Protein AF-A0A2E9JVH6-F1 (afdb_monomer)

Nearest PDB structures (foldseek):
  6yra-assembly2_D  TM=9.033E-01  e=6.298E-28  Pseudomonas jessenii
  5svb-assembly1_B  TM=8.338E-01  e=8.445E-28  Xanthobacter autotrophicus Py2
  5svc-assembly1_E  TM=7.243E-01  e=5.412E-27  Xanthobacter autotrophicus Py2
  5m45-assembly2_K  TM=7.155E-01  e=2.463E-26  Xanthobacter autotrophicus Py2
  5l9w-assembly2_b  TM=8.019E-01  e=1.116E-24  Aromatoleum aromaticum EbN1

Radius of gyration: 30.29 Å; Cα contacts (8 Å, |Δi|>4): 2535; chains: 1; bounding box: 75×70×89 Å

Secondary structure (DSSP, 8-state):
-HHHHHHHHHHHHHHHHHHHHHHHHHHHHHTT---S--EEE-TTS-EEEGGG--GGGSTTHHHHHHHHHHHHHHTTTTTTEEEEEEE-SS-EEEEEEESSB-EEEEEEETTEEEEEEEE--EEES-STTEEEEEETTEEEEEEEE-TTTT-SGGGSSSPPPBHHHHHHHTTSS-GGGS-S-BTTTT-B---HHHHHHHHHHHHHHHHHHHS----HHHHHHHHHHHHHHHHHHHHHHHHHTTT--GGGSEEEEESTTGGGTHHHHHHHHT--EEEE-TTGGGHHHHHHHHPPEEEEEEEEEEEE--HHHHHHHHHHHHHHHHHHHHHHHHTTB-GGG-EEEEEEEEEETT----EEEES--HHHHHHHHHHHHHHHHS---TT---TT--EEEEEEEEEEEE-BTT-----------SS-----EEEEEEETTEEEEEEEEEGGG--TT-EEESSEEEE-SS-EEEE-TTEEEEE-TTS-EEEEE-----------SS--HHHHHHHHHHHHHHHHHHHHHHHHH--SHHHHTS--EEEEEEETTS-EEEE-SS-GGGTTTHHHHHHHHHHHTTTT--TT-EEEE--GGGT-SSTTEEEEEEEEE-TTS-SEEEEEEEEEE-S---SSSTTS--TT--BHHHH----SSEEEEETTEE-HHHHHHHHHSSSS--S-HHHHHHHHHHHHHHHHHHHHHHHHHHHHH-HHHHHHHHHHHHHHHHHHHHHHHTT---EEEEEE-TTS-EEEEEEEEETTTTEEEEE-TTPPBP-SSTTPPPHHHHHHHHHHHHHHT--S----SGGGGTTEEEE--TTBTTBPPTTB--HHIIIIIHHHHHHHHHHHHTSS--------EEEEE-SS-EEEEE--BPPPPBTTBPPPSSB--TT--PPPPPHHHHHHHSSEEEEEEEEETT-SPPSSBPPPPEEEEEEEESS-EEEEEE---SSSPPPPBTTPPPPPPPEEEEE-TTS-EEEE-SEEEEEE-TT-EEEEEPPPPPPBS-TT--

Structure (mmCIF, N/CA/C/O backbone):
data_AF-A0A2E9JVH6-F1
#
_entry.id   AF-A0A2E9JVH6-F1
#
loop_
_atom_site.group_PDB
_atom_site.id
_atom_site.type_symbol
_atom_site.label_atom_id
_atom_site.label_alt_id
_atom_site.label_comp_id
_atom_site.label_asym_id
_atom_site.label_entity_id
_atom_site.label_seq_id
_atom_site.pdbx_PDB_ins_code
_atom_site.Cartn_x
_atom_site.Cartn_y
_atom_site.Cartn_z
_atom_site.occupancy
_atom_site.B_iso_or_equiv
_atom_site.auth_seq_id
_atom_site.auth_comp_id
_atom_site.auth_asym_id
_atom_site.auth_atom_id
_atom_site.pdbx_PDB_model_num
ATOM 1 N N . MET A 1 1 ? -20.599 -3.013 2.467 1.00 53.00 1 MET A N 1
ATOM 2 C CA . MET A 1 1 ? -20.303 -4.468 2.626 1.00 53.00 1 MET A CA 1
ATOM 3 C C . MET A 1 1 ? -19.897 -4.914 4.042 1.00 53.00 1 MET A C 1
ATOM 5 O O . MET A 1 1 ? -20.278 -6.010 4.441 1.00 53.00 1 MET A O 1
ATOM 9 N N . GLY A 1 2 ? -19.164 -4.118 4.837 1.00 68.06 2 GLY A N 1
ATOM 10 C CA . GLY A 1 2 ? -18.593 -4.578 6.122 1.00 68.06 2 GLY A CA 1
ATOM 11 C C . GLY A 1 2 ? -19.595 -5.064 7.186 1.00 68.06 2 GLY A C 1
ATOM 12 O O . GLY A 1 2 ? -19.268 -5.937 7.987 1.00 68.06 2 GLY A O 1
ATOM 13 N N . ARG A 1 3 ? -20.847 -4.577 7.183 1.00 75.56 3 ARG A N 1
ATOM 14 C CA . ARG A 1 3 ? -21.898 -5.080 8.097 1.00 75.56 3 ARG A CA 1
ATOM 15 C C . ARG A 1 3 ? -22.272 -6.543 7.829 1.00 75.56 3 ARG A C 1
ATOM 17 O O . ARG A 1 3 ? -22.522 -7.282 8.782 1.00 75.56 3 ARG A O 1
ATOM 24 N N . GLY A 1 4 ? -22.308 -6.948 6.557 1.00 79.56 4 GLY A N 1
ATOM 25 C CA . GLY A 1 4 ? -22.584 -8.328 6.150 1.00 79.56 4 GLY A CA 1
ATOM 26 C C . GLY A 1 4 ? -21.491 -9.271 6.644 1.00 79.56 4 GLY A C 1
ATOM 27 O O . GLY A 1 4 ? -21.789 -10.199 7.393 1.00 79.56 4 GLY A O 1
ATOM 28 N N . ASP A 1 5 ? -20.233 -8.951 6.327 1.00 84.81 5 ASP A N 1
ATOM 29 C CA . ASP A 1 5 ? -19.047 -9.703 6.763 1.00 84.81 5 ASP A CA 1
ATOM 30 C C . ASP A 1 5 ? -19.016 -9.853 8.296 1.00 84.81 5 ASP A C 1
ATOM 32 O O . ASP A 1 5 ? -18.867 -10.958 8.815 1.00 84.81 5 ASP A O 1
ATOM 36 N N . THR A 1 6 ? -19.277 -8.767 9.033 1.00 87.88 6 THR A N 1
ATOM 37 C CA . THR A 1 6 ? -19.339 -8.782 10.508 1.00 87.88 6 THR A CA 1
ATOM 38 C C . THR A 1 6 ? -20.441 -9.687 11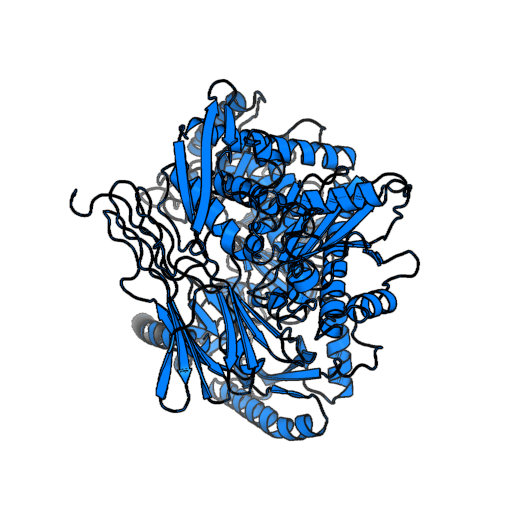.043 1.00 87.88 6 THR A C 1
ATOM 40 O O . THR A 1 6 ? -20.223 -10.414 12.008 1.00 87.88 6 THR A O 1
ATOM 43 N N . THR A 1 7 ? -21.627 -9.656 10.429 1.00 87.62 7 THR A N 1
ATOM 44 C CA . THR A 1 7 ? -22.761 -10.493 10.851 1.00 87.62 7 THR A CA 1
ATOM 45 C C . THR A 1 7 ? -22.446 -11.972 10.641 1.00 87.62 7 THR A C 1
ATOM 47 O O . THR A 1 7 ? -22.715 -12.789 11.520 1.00 87.62 7 THR A O 1
ATOM 50 N N . VAL A 1 8 ? -21.832 -12.314 9.504 1.00 89.31 8 VAL A N 1
ATOM 51 C CA . VAL A 1 8 ? -21.403 -13.685 9.199 1.00 89.31 8 VAL A CA 1
ATOM 52 C C . VAL A 1 8 ? -20.308 -14.140 10.165 1.00 89.31 8 VAL A C 1
ATOM 54 O O . VAL A 1 8 ? -20.417 -15.224 10.737 1.00 89.31 8 VAL A O 1
ATOM 57 N N . ALA A 1 9 ? -19.289 -13.308 10.396 1.00 90.88 9 ALA A N 1
ATOM 58 C CA . ALA A 1 9 ? -18.205 -13.612 11.325 1.00 90.88 9 ALA A CA 1
ATOM 59 C C . ALA A 1 9 ? -18.719 -13.822 12.756 1.00 90.88 9 ALA A C 1
ATOM 61 O O . ALA A 1 9 ? -18.342 -14.794 13.410 1.00 90.88 9 ALA A O 1
ATOM 62 N N . ASP A 1 10 ? -19.622 -12.963 13.235 1.00 92.44 10 ASP A N 1
ATOM 63 C CA . ASP A 1 10 ? -20.187 -13.094 14.577 1.00 92.44 10 ASP A CA 1
ATOM 64 C C . ASP A 1 10 ? -21.055 -14.351 14.718 1.00 92.44 10 ASP A C 1
ATOM 66 O O . ASP A 1 10 ? -20.926 -15.084 15.700 1.00 92.44 10 ASP A O 1
ATOM 70 N N . ALA A 1 11 ? -21.892 -14.644 13.716 1.00 91.88 11 ALA A N 1
ATOM 71 C CA . ALA A 1 11 ? -22.714 -15.853 13.684 1.00 91.88 11 ALA A CA 1
ATOM 72 C C . ALA A 1 11 ? -21.868 -17.137 13.643 1.00 91.88 11 ALA A C 1
ATOM 74 O O . ALA A 1 11 ? -22.265 -18.153 14.216 1.00 91.88 11 ALA A O 1
ATOM 75 N N . TYR A 1 12 ? -20.696 -17.089 13.003 1.00 92.19 12 TYR A N 1
ATOM 76 C CA . TYR A 1 12 ? -19.751 -18.201 12.942 1.00 92.19 12 TYR A CA 1
ATOM 77 C C . TYR A 1 12 ? -18.993 -18.406 14.266 1.00 92.19 12 TYR A C 1
ATOM 79 O O . TYR A 1 12 ? -18.880 -19.532 14.755 1.00 92.19 12 TYR A O 1
ATOM 87 N N . LEU A 1 13 ? -18.495 -17.323 14.874 1.00 92.62 13 LEU A N 1
ATOM 88 C CA . LEU A 1 13 ? -17.612 -17.369 16.046 1.00 92.62 13 LEU A CA 1
ATOM 89 C C . LEU A 1 13 ? -18.362 -17.490 17.378 1.00 92.62 13 LEU A C 1
ATOM 91 O O . LEU A 1 13 ? -17.945 -18.255 18.252 1.00 92.62 13 LEU A O 1
ATOM 95 N N . SER A 1 14 ? -19.472 -16.765 17.548 1.00 94.19 14 SER A N 1
ATOM 96 C CA . SER A 1 14 ? -20.200 -16.705 18.823 1.00 94.19 14 SER A CA 1
ATOM 97 C C . SER A 1 14 ? -20.591 -18.091 19.370 1.00 94.19 14 SER A C 1
ATOM 99 O O . SER A 1 14 ? -20.330 -18.344 20.546 1.00 94.19 14 SER A O 1
ATOM 101 N N . PRO A 1 15 ? -21.120 -19.045 18.570 1.00 93.62 15 PRO A N 1
ATOM 102 C CA . PRO A 1 15 ? -21.454 -20.379 19.076 1.00 93.62 15 PRO A CA 1
ATOM 103 C C . PRO A 1 15 ? -20.243 -21.180 19.576 1.00 93.62 15 PRO A C 1
ATOM 105 O O . PRO A 1 15 ? -20.375 -21.974 20.509 1.00 93.62 15 PRO A O 1
ATOM 108 N N . VAL A 1 16 ? -19.069 -21.002 18.956 1.00 92.94 16 VAL A N 1
ATOM 109 C CA . VAL A 1 16 ? -17.821 -21.661 19.377 1.00 92.94 16 VAL A CA 1
ATOM 110 C C . VAL A 1 16 ? -17.390 -21.124 20.739 1.00 92.94 16 VAL A C 1
ATOM 112 O O . VAL A 1 16 ? -17.128 -21.908 21.652 1.00 92.94 16 VAL A O 1
ATOM 115 N N . LEU A 1 17 ? -17.403 -19.799 20.901 1.00 92.06 17 LEU A N 1
ATOM 116 C CA . LEU A 1 17 ? -17.071 -19.144 22.165 1.00 92.06 17 LEU A CA 1
ATOM 117 C C . LEU A 1 17 ? -18.050 -19.518 23.277 1.00 92.06 17 LEU A C 1
ATOM 119 O O . LEU A 1 17 ? -17.614 -19.860 24.370 1.00 92.06 17 LEU A O 1
ATOM 123 N N . SER A 1 18 ? -19.359 -19.547 23.008 1.00 90.75 18 SER A N 1
ATOM 124 C CA . SER A 1 18 ? -20.348 -19.947 24.017 1.00 90.75 18 SER A CA 1
ATOM 125 C C . SER A 1 18 ? -20.105 -21.365 24.548 1.00 90.75 18 SER A C 1
ATOM 127 O O . SER A 1 18 ? -20.232 -21.594 25.750 1.00 90.75 18 SER A O 1
ATOM 129 N N . ARG A 1 19 ? -19.704 -22.315 23.685 1.00 92.94 19 ARG A N 1
ATOM 130 C CA . ARG A 1 19 ? -19.331 -23.675 24.119 1.00 92.94 19 ARG A CA 1
ATOM 131 C C . ARG A 1 19 ? -18.064 -23.683 24.971 1.00 92.94 19 ARG A C 1
ATOM 133 O O . ARG A 1 19 ? -18.037 -24.367 25.990 1.00 92.94 19 ARG A O 1
ATOM 140 N N . TYR A 1 20 ? -17.045 -22.916 24.580 1.00 92.06 20 TYR A N 1
ATOM 141 C CA . TYR A 1 20 ? -15.812 -22.782 25.359 1.00 92.06 20 TYR A CA 1
ATOM 142 C C . TYR A 1 20 ? -16.085 -22.212 26.757 1.00 92.06 20 TYR A C 1
ATOM 144 O O . TYR A 1 20 ? -15.655 -22.788 27.751 1.00 92.06 20 TYR A O 1
ATOM 152 N N . ILE A 1 21 ? -16.869 -21.135 26.844 1.00 91.12 21 ILE A N 1
ATOM 153 C CA . ILE A 1 21 ? -17.250 -20.496 28.111 1.00 91.12 21 ILE A CA 1
ATOM 154 C C . ILE A 1 21 ? -18.021 -21.471 29.004 1.00 91.12 21 ILE A C 1
ATOM 156 O O . ILE A 1 21 ? -17.745 -21.560 30.200 1.00 91.12 21 ILE A O 1
ATOM 160 N N . ALA A 1 22 ? -18.968 -22.223 28.436 1.00 89.75 22 ALA A N 1
ATOM 161 C CA . ALA A 1 22 ? -19.710 -23.234 29.179 1.00 89.75 22 ALA A CA 1
ATOM 162 C C . ALA A 1 22 ? -18.780 -24.328 29.729 1.00 89.75 22 ALA A C 1
ATOM 164 O O . ALA A 1 22 ? -18.855 -24.647 30.913 1.00 89.75 22 ALA A O 1
ATOM 165 N N . SER A 1 23 ? -17.859 -24.840 28.903 1.00 91.81 23 SER A N 1
ATOM 166 C CA . SER A 1 23 ? -16.863 -25.829 29.332 1.00 91.81 23 SER A CA 1
ATOM 167 C C . SER A 1 23 ? -15.958 -25.287 30.436 1.00 91.81 23 SER A C 1
ATOM 169 O O . SER A 1 23 ? -15.721 -25.986 31.414 1.00 91.81 23 SER A O 1
ATOM 171 N N . LEU A 1 24 ? -15.482 -24.045 30.308 1.00 90.69 24 LEU A N 1
ATOM 172 C CA . LEU A 1 24 ? -14.645 -23.397 31.316 1.00 90.69 24 LEU A CA 1
ATOM 173 C C . LEU A 1 24 ? -15.381 -23.296 32.657 1.00 90.69 24 LEU A C 1
ATOM 175 O O . LEU A 1 24 ? -14.810 -23.628 33.691 1.00 90.69 24 LEU A O 1
ATOM 179 N N . LYS A 1 25 ? -16.660 -22.902 32.648 1.00 88.06 25 LYS A N 1
ATOM 180 C CA . LYS A 1 25 ? -17.489 -22.860 33.862 1.00 88.06 25 LYS A CA 1
ATOM 181 C C . LYS A 1 25 ? -17.645 -24.230 34.510 1.00 88.06 25 LYS A C 1
ATOM 183 O O . LYS A 1 25 ? -17.511 -24.331 35.726 1.00 88.06 25 LYS A O 1
ATOM 188 N N . THR A 1 26 ? -17.906 -25.267 33.715 1.00 88.50 26 THR A N 1
ATOM 189 C CA . THR A 1 26 ? -17.986 -26.641 34.222 1.00 88.50 26 THR A CA 1
ATOM 190 C C . THR A 1 26 ? -16.661 -27.062 34.847 1.00 88.50 26 THR A C 1
ATOM 192 O O . THR A 1 26 ? -16.654 -27.455 36.005 1.00 88.50 26 THR A O 1
ATOM 195 N N . SER A 1 27 ? -15.533 -26.878 34.156 1.00 91.56 27 SER A N 1
ATOM 196 C CA . SER A 1 27 ? -14.214 -27.257 34.675 1.00 91.56 27 SER A CA 1
ATOM 197 C C . SER A 1 27 ? -13.807 -26.485 35.934 1.00 91.56 27 SER A C 1
ATOM 199 O O . SER A 1 27 ? -13.213 -27.070 36.835 1.00 91.56 27 SER A O 1
ATOM 201 N N . LEU A 1 28 ? -14.135 -25.191 36.032 1.00 90.62 28 LEU A N 1
ATOM 202 C CA . LEU A 1 28 ? -13.911 -24.408 37.254 1.00 90.62 28 LEU A CA 1
ATOM 203 C C . LEU A 1 28 ? -14.771 -24.927 38.414 1.00 90.62 28 LEU A C 1
ATOM 205 O O . LEU A 1 28 ? -14.268 -25.071 39.527 1.00 90.62 28 LEU A O 1
ATOM 209 N N . GLY A 1 29 ? -16.037 -25.262 38.144 1.00 86.81 29 GLY A N 1
ATOM 210 C CA . GLY A 1 29 ? -16.933 -25.883 39.118 1.00 86.81 29 GLY A CA 1
ATOM 211 C C . GLY A 1 29 ? -16.438 -27.252 39.591 1.00 86.81 29 GLY A C 1
ATOM 212 O O . GLY A 1 29 ? -16.378 -27.490 40.796 1.00 86.81 29 GLY A O 1
ATOM 213 N N . ASP A 1 30 ? -16.010 -28.111 38.664 1.00 90.56 30 ASP A N 1
ATOM 214 C CA . ASP A 1 30 ? -15.447 -29.437 38.949 1.00 90.56 30 ASP A CA 1
ATOM 215 C C . ASP A 1 30 ? -14.148 -29.343 39.769 1.00 90.56 30 ASP A C 1
ATOM 217 O O . ASP A 1 30 ? -13.888 -30.184 40.629 1.00 90.56 30 ASP A O 1
ATOM 221 N N . ALA A 1 31 ? -13.353 -28.290 39.553 1.00 91.12 31 ALA A N 1
ATOM 222 C CA . ALA A 1 31 ? -12.157 -27.979 40.338 1.00 91.12 31 ALA A CA 1
ATOM 223 C C . ALA A 1 31 ? -12.461 -27.332 41.709 1.00 91.12 31 ALA A C 1
ATOM 225 O O . ALA A 1 31 ? -11.534 -27.007 42.452 1.00 91.12 31 ALA A O 1
ATOM 226 N N . GLY A 1 32 ? -13.736 -27.120 42.056 1.00 88.25 32 GLY A N 1
ATOM 227 C CA . GLY A 1 32 ? -14.155 -26.494 43.313 1.00 88.25 32 GLY A CA 1
ATOM 228 C C . GLY A 1 32 ? -13.920 -24.979 43.380 1.00 88.25 32 GLY A C 1
ATOM 229 O O . GLY A 1 32 ? -13.960 -24.400 44.466 1.00 88.25 32 GLY A O 1
ATOM 230 N N . ILE A 1 33 ? -13.673 -24.321 42.244 1.00 86.00 33 ILE A N 1
ATOM 231 C CA . ILE A 1 33 ? -13.432 -22.877 42.161 1.00 86.00 33 ILE A CA 1
ATOM 232 C C . ILE A 1 33 ? -14.776 -22.159 41.997 1.00 86.00 33 ILE A C 1
ATOM 234 O O . ILE A 1 33 ? -15.368 -22.132 40.919 1.00 86.00 33 ILE A O 1
ATOM 238 N N . ALA A 1 34 ? -15.262 -21.542 43.076 1.00 76.12 34 ALA A N 1
ATOM 239 C CA . ALA A 1 34 ? -16.481 -20.739 43.044 1.00 76.12 34 ALA A CA 1
ATOM 240 C C . ALA A 1 34 ? -16.220 -19.365 42.398 1.00 76.12 34 ALA A C 1
ATOM 242 O O . ALA A 1 34 ? -15.621 -18.482 43.011 1.00 76.12 34 ALA A O 1
ATOM 243 N N . THR A 1 35 ? -16.693 -19.158 41.168 1.00 71.62 35 THR A N 1
ATOM 244 C CA . THR A 1 35 ? -16.627 -17.856 40.486 1.00 71.62 35 THR A CA 1
ATOM 245 C C . THR A 1 35 ? -17.908 -17.056 40.708 1.00 71.62 35 THR A C 1
ATOM 247 O O . THR A 1 35 ? -18.977 -17.489 40.279 1.00 71.62 35 THR A O 1
ATOM 250 N N . GLN A 1 36 ? -17.818 -15.870 41.316 1.00 71.44 36 GLN A N 1
ATOM 251 C CA . GLN A 1 36 ? -18.974 -14.966 41.431 1.00 71.44 36 GLN A CA 1
ATOM 252 C C . GLN A 1 36 ? -19.351 -14.330 40.084 1.00 71.44 36 GLN A C 1
ATOM 254 O O . GLN A 1 36 ? -20.533 -14.137 39.806 1.00 71.44 36 GLN A O 1
ATOM 259 N N . ARG A 1 37 ? -18.355 -14.024 39.241 1.00 78.19 37 ARG A N 1
ATOM 260 C CA . ARG A 1 37 ? -18.516 -13.492 37.880 1.00 78.19 37 ARG A CA 1
ATOM 261 C C . ARG A 1 37 ? -17.377 -13.974 36.989 1.00 78.19 37 ARG A C 1
ATOM 263 O O . ARG A 1 37 ? -16.255 -14.133 37.468 1.00 78.19 37 ARG A O 1
ATOM 270 N N . LEU A 1 38 ? -17.663 -14.170 35.704 1.00 86.94 38 LEU A N 1
ATOM 271 C CA . LEU A 1 38 ? -16.666 -14.469 34.684 1.00 86.94 38 LEU A CA 1
ATOM 272 C C . LEU A 1 38 ? -16.722 -13.368 33.618 1.00 86.94 38 LEU A C 1
ATOM 274 O O . LEU A 1 38 ? -17.734 -13.181 32.942 1.00 86.94 38 LEU A O 1
ATOM 278 N N . LEU A 1 39 ? -15.637 -12.605 33.517 1.00 89.06 39 LEU A N 1
ATOM 279 C CA . LEU A 1 39 ? -15.520 -11.477 32.598 1.00 89.06 39 LEU A CA 1
ATOM 280 C C . LEU A 1 39 ? -14.572 -11.820 31.456 1.00 89.06 39 LEU A C 1
ATOM 282 O O . LEU A 1 39 ? -13.586 -12.532 31.649 1.00 89.06 39 LEU A O 1
ATOM 286 N N . PHE A 1 40 ? -14.856 -11.269 30.282 1.00 91.31 40 PHE A N 1
ATOM 287 C CA . PHE A 1 40 ? -14.052 -11.457 29.082 1.00 91.31 40 PHE A CA 1
ATOM 288 C C . PHE A 1 40 ? -13.586 -10.114 28.535 1.00 91.31 40 PHE A C 1
ATOM 290 O O . PHE A 1 40 ? -14.365 -9.165 28.454 1.00 91.31 40 PHE A O 1
ATOM 297 N N . MET A 1 41 ? -12.312 -10.056 28.146 1.00 92.75 41 MET A N 1
ATOM 298 C CA . MET A 1 41 ? -11.729 -8.908 27.460 1.00 92.75 41 MET A CA 1
ATOM 299 C C . MET A 1 41 ? -12.281 -8.806 26.042 1.00 92.75 41 MET A C 1
ATOM 301 O O . MET A 1 41 ? -12.280 -9.784 25.288 1.00 92.75 41 MET A O 1
ATOM 305 N N . GLN A 1 42 ? -12.723 -7.607 25.688 1.00 92.06 42 GLN A N 1
ATOM 306 C CA . GLN A 1 42 ? -13.181 -7.241 24.360 1.00 92.06 42 GLN A CA 1
ATOM 307 C C . GLN A 1 42 ? -12.088 -6.490 23.593 1.00 92.06 42 GLN A C 1
ATOM 309 O O . GLN A 1 42 ? -11.201 -5.864 24.171 1.00 92.06 42 GLN A O 1
ATOM 314 N N . SER A 1 43 ? -12.190 -6.476 22.268 1.00 90.38 43 SER A N 1
ATOM 315 C CA . SER A 1 43 ? -11.276 -5.748 21.383 1.00 90.38 43 SER A CA 1
ATOM 316 C C . SER A 1 43 ? -11.230 -4.239 21.644 1.00 90.38 43 SER A C 1
ATOM 318 O O . SER A 1 43 ? -10.246 -3.593 21.303 1.00 90.38 43 SER A O 1
ATOM 320 N N . ASN A 1 44 ? -12.269 -3.659 22.251 1.00 88.31 44 ASN A N 1
ATOM 321 C CA . ASN A 1 44 ? -12.325 -2.246 22.646 1.00 88.31 44 ASN A CA 1
ATOM 322 C C . ASN A 1 44 ? -11.586 -1.946 23.974 1.00 88.31 44 ASN A C 1
ATOM 324 O O . ASN A 1 44 ? -11.709 -0.839 24.498 1.00 88.31 44 ASN A O 1
ATOM 328 N N . GLY A 1 45 ? -10.870 -2.922 24.547 1.00 88.56 45 GLY A N 1
ATOM 329 C CA . GLY A 1 45 ? -10.148 -2.783 25.816 1.00 88.56 45 GLY A CA 1
ATOM 330 C C . GLY A 1 45 ? -11.039 -2.740 27.059 1.00 88.56 45 GLY A C 1
ATOM 331 O O . GLY A 1 45 ? -10.598 -2.287 28.114 1.00 88.56 45 GLY A O 1
ATOM 332 N N . GLY A 1 46 ? -12.305 -3.139 26.937 1.00 90.12 46 GLY A N 1
ATOM 333 C CA . GLY A 1 46 ? -13.240 -3.275 28.048 1.00 90.12 46 GLY A CA 1
ATOM 334 C C . GLY A 1 46 ? -13.500 -4.728 28.422 1.00 90.12 46 GLY A C 1
ATOM 335 O O . GLY A 1 46 ? -13.372 -5.636 27.601 1.00 90.12 46 GLY A O 1
ATOM 336 N N . LEU A 1 47 ? -13.910 -4.939 29.668 1.00 91.31 47 LEU A N 1
ATOM 337 C CA . LEU A 1 47 ? -14.453 -6.209 30.133 1.00 91.31 47 LEU A CA 1
ATOM 338 C C . LEU A 1 47 ? -15.970 -6.255 29.937 1.00 91.31 47 LEU A C 1
ATOM 340 O O . LEU A 1 47 ? -16.662 -5.243 30.084 1.00 91.31 47 LEU A O 1
ATOM 344 N N . VAL A 1 48 ? -16.484 -7.453 29.667 1.00 91.31 48 VAL A N 1
ATOM 345 C CA . VAL A 1 48 ? -17.922 -7.724 29.589 1.00 91.31 48 VAL A CA 1
ATOM 346 C C . VAL A 1 48 ? -18.276 -9.053 30.260 1.00 91.31 48 VAL A C 1
ATOM 348 O O . VAL A 1 48 ? -17.478 -9.992 30.265 1.00 91.31 48 VAL A O 1
ATOM 351 N N . ASP A 1 49 ? -19.483 -9.137 30.820 1.00 89.62 49 ASP A N 1
ATOM 352 C CA . ASP A 1 49 ? -20.075 -10.387 31.315 1.00 89.62 49 ASP A CA 1
ATOM 353 C C . ASP A 1 49 ? -20.192 -11.443 30.203 1.00 89.62 49 ASP A C 1
ATOM 355 O O . ASP A 1 49 ? -20.525 -11.137 29.052 1.00 89.62 49 ASP A O 1
ATOM 359 N N . GLU A 1 50 ? -19.975 -12.711 30.555 1.00 87.44 50 GLU A N 1
ATOM 360 C CA . GLU A 1 50 ? -19.943 -13.809 29.592 1.00 87.44 50 GLU A CA 1
ATOM 361 C C . GLU A 1 50 ? -21.204 -13.950 28.721 1.00 87.44 50 GLU A C 1
ATOM 363 O O . GLU A 1 50 ? -21.118 -14.392 27.576 1.00 87.44 50 GLU A O 1
ATOM 368 N N . ARG A 1 51 ? -22.382 -13.553 29.226 1.00 86.44 51 ARG A N 1
ATOM 369 C CA . ARG A 1 51 ? -23.662 -13.649 28.497 1.00 86.44 51 ARG A CA 1
ATOM 370 C C . ARG A 1 51 ? -23.763 -12.638 27.359 1.00 86.44 51 ARG A C 1
ATOM 372 O O . ARG A 1 51 ? -24.614 -12.776 26.481 1.00 86.44 51 ARG A O 1
ATOM 379 N N . ARG A 1 52 ? -22.924 -11.603 27.396 1.00 87.88 52 ARG A N 1
ATOM 380 C CA . ARG A 1 52 ? -22.877 -10.504 26.427 1.00 87.88 52 ARG A CA 1
ATOM 381 C C . ARG A 1 52 ? -21.656 -10.590 25.512 1.00 87.88 52 ARG A C 1
ATOM 383 O O . ARG A 1 52 ? -21.579 -9.817 24.561 1.00 87.88 52 ARG A O 1
ATOM 390 N N . PHE A 1 53 ? -20.736 -11.526 25.753 1.00 90.56 53 PHE A N 1
ATOM 391 C CA . PHE A 1 53 ? -19.541 -11.692 24.934 1.00 90.56 53 PHE A CA 1
ATOM 392 C C . PHE A 1 53 ? -19.885 -12.271 23.556 1.00 90.56 53 PHE A C 1
ATOM 394 O O . PHE A 1 53 ? -20.514 -13.326 23.439 1.00 90.56 53 PHE A O 1
ATOM 401 N N . ARG A 1 54 ? -19.485 -11.558 22.501 1.00 90.38 54 ARG A N 1
ATOM 402 C CA . ARG A 1 54 ? -19.752 -11.899 21.098 1.00 90.38 54 ARG A CA 1
ATOM 403 C C . ARG A 1 54 ? -18.448 -12.147 20.355 1.00 90.38 54 ARG A C 1
ATOM 405 O O . ARG A 1 54 ? -17.428 -11.535 20.658 1.00 90.38 54 ARG A O 1
ATOM 412 N N . GLY A 1 55 ? -18.500 -13.006 19.342 1.00 89.50 55 GLY A N 1
ATOM 413 C CA . GLY A 1 55 ? -17.339 -13.384 18.538 1.00 89.50 55 GLY A CA 1
ATOM 414 C C . GLY A 1 55 ? -16.706 -12.226 17.781 1.00 89.50 55 GLY A C 1
ATOM 415 O O . GLY A 1 55 ? -15.484 -12.137 17.716 1.00 89.50 55 GLY A O 1
ATOM 416 N N . LYS A 1 56 ? -17.510 -11.280 17.288 1.00 89.19 56 LYS A N 1
ATOM 417 C CA . LYS A 1 56 ? -16.967 -10.057 16.671 1.00 89.19 56 LYS A CA 1
ATOM 418 C C . LYS A 1 56 ? -16.133 -9.194 17.632 1.00 89.19 56 LYS A C 1
ATOM 420 O O . LYS A 1 56 ? -15.266 -8.465 17.169 1.00 89.19 56 LYS A O 1
ATOM 425 N N . ASP A 1 57 ? -16.387 -9.282 18.942 1.00 88.81 57 ASP A N 1
ATOM 426 C CA . ASP A 1 57 ? -15.740 -8.458 19.972 1.00 88.81 57 ASP A CA 1
ATOM 427 C C . ASP A 1 57 ? -14.549 -9.174 20.635 1.00 88.81 57 ASP A C 1
ATOM 429 O O . ASP A 1 57 ? -13.923 -8.610 21.527 1.00 88.81 57 ASP A O 1
ATOM 433 N N . SER A 1 58 ? -14.236 -10.417 20.242 1.00 89.06 58 SER A N 1
ATOM 434 C CA . SER A 1 58 ? -13.110 -11.188 20.795 1.00 89.06 58 SER A CA 1
ATOM 435 C C . SER A 1 58 ? -11.826 -11.072 19.969 1.00 89.06 58 SER A C 1
ATOM 437 O O . SER A 1 58 ? -10.763 -11.521 20.390 1.00 89.06 58 SER A O 1
ATOM 439 N N . VAL A 1 59 ? -11.915 -10.543 18.751 1.00 87.25 59 VAL A N 1
ATOM 440 C CA . VAL A 1 59 ? -10.809 -10.529 17.787 1.00 87.25 59 VAL A CA 1
ATOM 441 C C . VAL A 1 59 ? -9.768 -9.490 18.212 1.00 87.25 59 VAL A C 1
ATOM 443 O O . VAL A 1 59 ? -10.103 -8.322 18.355 1.00 87.25 59 VAL A O 1
ATOM 446 N N . LEU A 1 60 ? -8.507 -9.890 18.413 1.00 83.25 60 LEU A N 1
ATOM 447 C CA . LEU A 1 60 ? -7.431 -9.027 18.947 1.00 83.25 60 LEU A CA 1
ATOM 448 C C . LEU A 1 60 ? -7.669 -8.510 20.384 1.00 83.25 60 LEU A C 1
ATOM 450 O O . LEU A 1 60 ? -7.071 -7.517 20.796 1.00 83.25 60 LEU A O 1
ATOM 454 N N . SER A 1 61 ? -8.501 -9.188 21.183 1.00 87.50 61 SER A N 1
ATOM 455 C CA . SER A 1 61 ? -8.769 -8.766 22.565 1.00 87.50 61 SER A CA 1
ATOM 456 C C . SER A 1 61 ? -7.571 -8.946 23.513 1.00 87.50 61 SER A C 1
ATOM 458 O O . SER A 1 61 ? -7.406 -8.170 24.448 1.00 87.50 61 SER A O 1
ATOM 460 N N . GLY A 1 62 ? -6.692 -9.921 23.253 1.00 86.50 62 GLY A N 1
ATOM 461 C CA . GLY A 1 62 ? -5.446 -10.115 24.008 1.00 86.50 62 GLY A CA 1
ATOM 462 C C . GLY A 1 62 ? -4.502 -8.907 23.915 1.00 86.50 62 GLY A C 1
ATOM 463 O O . GLY A 1 62 ? -4.245 -8.283 24.945 1.00 86.50 62 GLY A O 1
ATOM 464 N N . PRO A 1 63 ? -4.057 -8.520 22.700 1.00 87.56 63 PRO A N 1
ATOM 465 C CA . PRO A 1 63 ? -3.263 -7.308 22.490 1.00 87.56 63 PRO A CA 1
ATOM 466 C C . PRO A 1 63 ? -3.929 -6.036 23.034 1.00 87.56 63 PRO A C 1
ATOM 468 O O . PRO A 1 63 ? -3.249 -5.185 23.602 1.00 87.56 63 PRO A O 1
ATOM 471 N N . ALA A 1 64 ? -5.263 -5.916 22.949 1.00 89.94 64 ALA A N 1
ATOM 472 C CA . ALA A 1 64 ? -5.994 -4.804 23.568 1.00 89.94 64 ALA A CA 1
ATOM 473 C C . ALA A 1 64 ? -5.771 -4.736 25.089 1.00 89.94 64 ALA A C 1
ATOM 475 O O . ALA A 1 64 ? -5.574 -3.649 25.632 1.00 89.94 64 ALA A O 1
ATOM 476 N N . GLY A 1 65 ? -5.713 -5.888 25.765 1.00 89.81 65 GLY A N 1
ATOM 477 C CA . GLY A 1 65 ? -5.286 -5.982 27.160 1.00 89.81 65 GLY A CA 1
ATOM 478 C C . GLY A 1 65 ? -3.872 -5.449 27.382 1.00 89.81 65 GLY A C 1
ATOM 479 O O . GLY A 1 65 ? -3.658 -4.689 28.321 1.00 89.81 65 GLY A O 1
ATOM 480 N N . GLY A 1 66 ? -2.923 -5.761 26.497 1.00 90.31 66 GLY A N 1
ATOM 481 C CA . GLY A 1 66 ? -1.559 -5.223 26.551 1.00 90.31 66 GLY A CA 1
ATOM 482 C C . GLY A 1 66 ? -1.529 -3.693 26.497 1.00 90.31 66 GLY A C 1
ATOM 483 O O . GLY A 1 66 ? -0.903 -3.058 27.344 1.00 90.31 66 GLY A O 1
ATOM 484 N N . VAL A 1 67 ? -2.293 -3.092 25.577 1.00 91.19 67 VAL A N 1
ATOM 485 C CA . VAL A 1 67 ? -2.419 -1.626 25.461 1.00 91.19 67 VAL A CA 1
ATOM 486 C C . VAL A 1 67 ? -3.058 -1.014 26.711 1.00 91.19 67 VAL A C 1
ATOM 488 O O . VAL A 1 67 ? -2.584 0.008 27.208 1.00 91.19 67 VAL A O 1
ATOM 491 N N . VAL A 1 68 ? -4.106 -1.633 27.264 1.00 89.75 68 VAL A N 1
ATOM 492 C CA . VAL A 1 68 ? -4.726 -1.170 28.520 1.00 89.75 68 VAL A CA 1
ATOM 493 C C . VAL A 1 68 ? -3.727 -1.224 29.678 1.00 89.75 68 VAL A C 1
ATOM 495 O O . VAL A 1 68 ? -3.635 -0.267 30.452 1.00 89.75 68 VAL A O 1
ATOM 498 N N . GLY A 1 69 ? -2.955 -2.306 29.780 1.00 88.94 69 GLY A N 1
ATOM 499 C CA . GLY A 1 69 ? -1.904 -2.473 30.782 1.00 88.94 69 GLY A CA 1
ATOM 500 C C . GLY A 1 69 ? -0.820 -1.406 30.658 1.00 88.94 69 GLY A C 1
ATOM 501 O O . GLY A 1 69 ? -0.503 -0.735 31.638 1.00 88.94 69 GLY A O 1
ATOM 502 N N . MET A 1 70 ? -0.331 -1.178 29.438 1.00 90.31 70 MET A N 1
ATOM 503 C CA . MET A 1 70 ? 0.643 -0.137 29.111 1.00 90.31 70 MET A CA 1
ATOM 504 C C . MET A 1 70 ? 0.173 1.251 29.564 1.00 90.31 70 MET A C 1
ATOM 506 O O . MET A 1 70 ? 0.908 1.962 30.251 1.00 90.31 70 MET A O 1
ATOM 510 N N . VAL A 1 71 ? -1.059 1.630 29.206 1.00 88.31 71 VAL A N 1
ATOM 511 C CA . VAL A 1 71 ? -1.648 2.926 29.578 1.00 88.31 71 VAL A CA 1
ATOM 512 C C . VAL A 1 71 ? -1.814 3.034 31.092 1.00 88.31 71 VAL A C 1
ATOM 514 O O . VAL A 1 71 ? -1.436 4.049 31.672 1.00 88.31 71 VAL A O 1
ATOM 517 N N . THR A 1 72 ? -2.325 1.983 31.738 1.00 84.75 72 THR A N 1
ATOM 518 C CA . THR A 1 72 ? -2.517 1.957 33.196 1.00 84.75 72 THR A CA 1
ATOM 519 C C . THR A 1 72 ? -1.189 2.119 33.935 1.00 84.75 72 THR A C 1
ATOM 521 O O . THR A 1 72 ? -1.133 2.837 34.927 1.00 84.75 72 THR A O 1
ATOM 524 N N . ALA A 1 73 ? -0.125 1.483 33.439 1.00 81.94 73 ALA A N 1
ATOM 525 C CA . ALA A 1 73 ? 1.188 1.493 34.071 1.00 81.94 73 ALA A CA 1
ATOM 526 C C . ALA A 1 73 ? 1.996 2.772 33.803 1.00 81.94 73 ALA A C 1
ATOM 528 O O . ALA A 1 73 ? 2.718 3.226 34.679 1.00 81.94 73 ALA A O 1
ATOM 529 N N . SER A 1 74 ? 1.923 3.335 32.591 1.00 80.94 74 SER A N 1
ATOM 530 C CA . SER A 1 74 ? 2.962 4.265 32.109 1.00 80.94 74 SER A CA 1
ATOM 531 C C . SER A 1 74 ? 2.446 5.655 31.732 1.00 80.94 74 SER A C 1
ATOM 533 O O . SER A 1 74 ? 3.246 6.560 31.499 1.00 80.94 74 SER A O 1
ATOM 535 N N . ALA A 1 75 ? 1.126 5.864 31.636 1.00 75.62 75 ALA A N 1
ATOM 536 C CA . ALA A 1 75 ? 0.589 7.099 31.058 1.00 75.62 75 ALA A CA 1
ATOM 537 C C . ALA A 1 75 ? 0.938 8.346 31.879 1.00 75.62 75 ALA A C 1
ATOM 539 O O . ALA A 1 75 ? 1.295 9.369 31.298 1.00 75.62 75 ALA A O 1
ATOM 540 N N . GLN A 1 76 ? 0.883 8.264 33.210 1.00 71.00 76 GLN A N 1
ATOM 541 C CA . GLN A 1 76 ? 1.210 9.402 34.075 1.00 71.00 76 GLN A CA 1
ATOM 542 C C . GLN A 1 76 ? 2.701 9.761 34.002 1.00 71.00 76 GLN A C 1
ATOM 544 O O . GLN A 1 76 ? 3.039 10.933 33.848 1.00 71.00 76 GLN A O 1
ATOM 549 N N . ALA A 1 77 ? 3.584 8.757 34.022 1.00 70.56 77 ALA A N 1
ATOM 550 C CA . ALA A 1 77 ? 5.033 8.946 33.936 1.00 70.56 77 ALA A CA 1
ATOM 551 C C . ALA A 1 77 ? 5.486 9.578 32.604 1.00 70.56 77 ALA A C 1
ATOM 553 O O . ALA A 1 77 ? 6.507 10.261 32.563 1.00 70.56 77 ALA A O 1
ATOM 554 N N . ALA A 1 78 ? 4.716 9.387 31.528 1.00 69.12 78 ALA A N 1
ATOM 555 C CA . ALA A 1 78 ? 5.026 9.872 30.182 1.00 69.12 78 ALA A CA 1
ATOM 556 C C . ALA A 1 78 ? 4.220 11.107 29.737 1.00 69.12 78 ALA A C 1
ATOM 558 O O . ALA A 1 78 ? 4.170 11.406 28.544 1.00 69.12 78 ALA A O 1
ATOM 559 N N . GLY A 1 79 ? 3.511 11.795 30.643 1.00 73.19 79 GLY A N 1
ATOM 560 C CA . GLY A 1 79 ? 2.669 12.939 30.261 1.00 73.19 79 GLY A CA 1
ATOM 561 C C . GLY A 1 79 ? 1.580 12.574 29.240 1.00 73.19 79 GLY A C 1
ATOM 562 O O . GLY A 1 79 ? 1.222 13.383 28.388 1.00 73.19 79 GLY A O 1
ATOM 563 N N . HIS A 1 80 ? 1.074 11.340 29.315 1.00 77.19 80 HIS A N 1
ATOM 564 C CA . HIS A 1 80 ? 0.048 10.760 28.449 1.00 77.19 80 HIS A CA 1
ATOM 565 C C . HIS A 1 80 ? 0.417 10.610 26.963 1.00 77.19 80 HIS A C 1
ATOM 567 O O . HIS A 1 80 ? -0.491 10.444 26.150 1.00 77.19 80 HIS A O 1
ATOM 573 N N . ARG A 1 81 ? 1.708 10.610 26.599 1.00 86.94 81 ARG A N 1
ATOM 574 C CA . ARG A 1 81 ? 2.188 10.354 25.227 1.00 86.94 81 ARG A CA 1
ATOM 575 C C . ARG A 1 81 ? 3.045 9.092 25.169 1.00 86.94 81 ARG A C 1
ATOM 577 O O . ARG A 1 81 ? 4.231 9.114 25.497 1.00 86.94 81 ARG A O 1
ATOM 584 N N . LEU A 1 82 ? 2.432 7.984 24.756 1.00 91.56 82 LEU A N 1
ATOM 585 C CA . LEU A 1 82 ? 3.069 6.666 24.718 1.00 91.56 82 LEU A CA 1
ATOM 586 C C . LEU A 1 82 ? 3.021 6.035 23.329 1.00 91.56 82 LEU A C 1
ATOM 588 O O . LEU A 1 82 ? 1.987 6.059 22.658 1.00 91.56 82 LEU A O 1
ATOM 592 N N . ILE A 1 83 ? 4.130 5.406 22.957 1.00 93.31 83 ILE A N 1
ATOM 593 C CA . ILE A 1 83 ? 4.182 4.403 21.897 1.00 93.31 83 ILE A CA 1
ATOM 594 C C . ILE A 1 83 ? 4.331 3.047 22.576 1.00 93.31 83 ILE A C 1
ATOM 596 O O . ILE A 1 83 ? 5.313 2.807 23.275 1.00 93.31 83 ILE A O 1
ATOM 600 N N . GLY A 1 84 ? 3.354 2.171 22.380 1.00 93.06 84 GLY A N 1
ATOM 601 C CA . GLY A 1 84 ? 3.421 0.782 22.810 1.00 93.06 84 GLY A CA 1
ATOM 602 C C . GLY A 1 84 ? 4.243 -0.048 21.849 1.00 93.06 84 GLY A C 1
ATOM 603 O O . GLY A 1 84 ? 4.042 0.039 20.639 1.00 93.06 84 GLY A O 1
ATOM 604 N N . PHE A 1 85 ? 5.154 -0.839 22.401 1.00 94.00 85 PHE A N 1
ATOM 605 C CA . PHE A 1 85 ? 6.013 -1.760 21.676 1.00 94.00 85 PHE A CA 1
ATOM 606 C C . PHE A 1 85 ? 5.939 -3.133 22.346 1.00 94.00 85 PHE A C 1
ATOM 608 O O . PHE A 1 85 ? 6.682 -3.407 23.289 1.00 94.00 85 PHE A O 1
ATOM 615 N N . ASP A 1 86 ? 5.006 -3.963 21.876 1.00 92.81 86 ASP A N 1
ATOM 616 C CA . ASP A 1 86 ? 4.824 -5.345 22.322 1.00 92.81 86 ASP A CA 1
ATOM 617 C C . ASP A 1 86 ? 5.534 -6.289 21.362 1.00 92.81 86 ASP A C 1
ATOM 619 O O . ASP A 1 86 ? 5.008 -6.585 20.293 1.00 92.81 86 ASP A O 1
ATOM 623 N N . MET A 1 87 ? 6.731 -6.756 21.699 1.00 91.88 87 MET A N 1
ATOM 624 C CA . MET A 1 87 ? 7.444 -7.692 20.830 1.00 91.88 87 MET A CA 1
ATOM 625 C C . MET A 1 87 ? 7.447 -9.093 21.432 1.00 91.88 87 MET A C 1
ATOM 627 O O . MET A 1 87 ? 8.050 -9.358 22.479 1.00 91.88 87 MET A O 1
ATOM 631 N N . GLY A 1 88 ? 6.804 -10.010 20.714 1.00 88.31 88 GLY A N 1
ATOM 632 C CA . GLY A 1 88 ? 6.761 -11.430 21.027 1.00 88.31 88 GLY A CA 1
ATOM 633 C C . GLY A 1 88 ? 7.712 -12.272 20.174 1.00 88.31 88 GLY A C 1
ATOM 634 O O . GLY A 1 88 ? 8.577 -11.786 19.441 1.00 88.31 88 GLY A O 1
ATOM 635 N N . GLY A 1 89 ? 7.517 -13.591 20.245 1.00 84.06 89 GLY A N 1
ATOM 636 C CA . GLY A 1 89 ? 8.249 -14.554 19.420 1.00 84.06 89 GLY A CA 1
ATOM 637 C C . GLY A 1 89 ? 7.840 -14.540 17.945 1.00 84.06 89 GLY A C 1
ATOM 638 O O . GLY A 1 89 ? 8.619 -14.960 17.106 1.00 84.06 89 GLY A O 1
ATOM 639 N N . THR A 1 90 ? 6.657 -14.047 17.583 1.00 78.81 90 THR A N 1
ATOM 640 C CA . THR A 1 90 ? 6.155 -14.117 16.195 1.00 78.81 90 THR A CA 1
ATOM 641 C C . THR A 1 90 ? 6.045 -12.762 15.514 1.00 78.81 90 THR A C 1
ATOM 643 O O . THR A 1 90 ? 6.360 -12.649 14.333 1.00 78.81 90 THR A O 1
ATOM 646 N N . SER A 1 91 ? 5.616 -11.740 16.248 1.00 85.12 91 SER A N 1
ATOM 647 C CA . SER A 1 91 ? 5.285 -10.415 15.725 1.00 85.12 91 SER A CA 1
ATOM 648 C C . SER A 1 91 ? 5.557 -9.332 16.765 1.00 85.12 91 SER A C 1
ATOM 650 O O . SER A 1 91 ? 5.837 -9.636 17.929 1.00 85.12 91 SER A O 1
ATOM 652 N N . THR A 1 92 ? 5.444 -8.080 16.325 1.00 89.31 92 THR A N 1
ATOM 653 C CA . THR A 1 92 ? 5.448 -6.900 17.187 1.00 89.31 92 THR A CA 1
ATOM 654 C C . THR A 1 92 ? 4.127 -6.168 17.031 1.00 89.31 92 THR A C 1
ATOM 656 O O . THR A 1 92 ? 3.765 -5.833 15.908 1.00 89.31 92 THR A O 1
ATOM 659 N N . ASP A 1 93 ? 3.429 -5.877 18.120 1.00 90.56 93 ASP A N 1
ATOM 660 C CA . ASP A 1 93 ? 2.233 -5.043 18.120 1.00 90.56 93 ASP A CA 1
ATOM 661 C C . ASP A 1 93 ? 2.569 -3.621 18.587 1.00 90.56 93 ASP A C 1
ATOM 663 O O . ASP A 1 93 ? 3.224 -3.404 19.608 1.00 90.56 93 ASP A O 1
ATOM 667 N N . VAL A 1 94 ? 2.128 -2.637 17.802 1.00 91.31 94 VAL A N 1
ATOM 668 C CA . VAL A 1 94 ? 2.374 -1.211 18.030 1.00 91.31 94 VAL A CA 1
ATOM 669 C C . VAL A 1 94 ? 1.056 -0.487 18.275 1.00 91.31 94 VAL A C 1
ATOM 671 O O . VAL A 1 94 ? 0.091 -0.651 17.523 1.00 91.31 94 VAL A O 1
ATOM 674 N N . SER A 1 95 ? 1.024 0.364 19.298 1.00 91.06 95 SER A N 1
ATOM 675 C CA . SER A 1 95 ? -0.133 1.203 19.634 1.00 91.06 95 SER A CA 1
ATOM 676 C C . SER A 1 95 ? 0.293 2.625 19.983 1.00 91.06 95 SER A C 1
ATOM 678 O O . SER A 1 95 ? 1.372 2.820 20.534 1.00 91.06 95 SER A O 1
ATOM 680 N N . LEU A 1 96 ? -0.568 3.608 19.728 1.00 89.25 96 LEU A N 1
ATOM 681 C CA . LEU A 1 96 ? -0.359 4.999 20.133 1.00 89.25 96 LEU A CA 1
ATOM 682 C C . LEU A 1 96 ? -1.361 5.387 21.217 1.00 89.25 96 LEU A C 1
ATOM 684 O O . LEU A 1 96 ? -2.521 4.974 21.171 1.00 89.25 96 LEU A O 1
ATOM 688 N N . PHE A 1 97 ? -0.918 6.200 22.171 1.00 88.56 97 PHE A N 1
ATOM 689 C CA . PHE A 1 97 ? -1.783 6.789 23.184 1.00 88.56 97 PHE A CA 1
ATOM 690 C C . PHE A 1 97 ? -1.408 8.252 23.417 1.00 88.56 97 PHE A C 1
ATOM 692 O O . PHE A 1 97 ? -0.259 8.557 23.740 1.00 88.56 97 PHE A O 1
ATOM 699 N N . THR A 1 98 ? -2.391 9.141 23.271 1.00 83.81 98 THR A N 1
ATOM 700 C CA . THR A 1 98 ? -2.261 10.593 23.484 1.00 83.81 98 THR A CA 1
ATOM 701 C C . THR A 1 98 ? -3.388 11.102 24.380 1.00 83.81 98 THR A C 1
ATOM 703 O O . THR A 1 98 ? -4.239 11.881 23.956 1.00 83.81 98 THR A O 1
ATOM 706 N N . GLY A 1 99 ? -3.452 10.591 25.609 1.00 80.81 99 GLY A N 1
ATOM 707 C CA . GLY A 1 99 ? -4.503 10.914 26.584 1.00 80.81 99 GLY A CA 1
ATOM 708 C C . GLY A 1 99 ? -5.792 10.100 26.452 1.00 80.81 99 GLY A C 1
ATOM 709 O O . GLY A 1 99 ? -6.512 9.969 27.440 1.00 80.81 99 GLY A O 1
ATOM 710 N N . ASP A 1 100 ? -6.054 9.497 25.292 1.00 79.50 100 ASP A N 1
ATOM 711 C CA . ASP A 1 100 ? -7.214 8.640 25.044 1.00 79.50 100 ASP A CA 1
ATOM 712 C C . ASP A 1 100 ? -6.863 7.460 24.125 1.00 79.50 100 ASP A C 1
ATOM 714 O O . ASP A 1 100 ? -5.881 7.505 23.380 1.00 79.50 100 ASP A O 1
ATOM 718 N N . PHE A 1 101 ? -7.663 6.394 24.189 1.00 81.88 101 PHE A N 1
ATOM 719 C CA . PHE A 1 101 ? -7.508 5.237 23.311 1.00 81.88 101 PHE A CA 1
ATOM 720 C C . PHE A 1 101 ? -7.997 5.568 21.902 1.00 81.88 101 PHE A C 1
ATOM 722 O O . PHE A 1 101 ? -9.124 6.026 21.705 1.00 81.88 101 PHE A O 1
ATOM 729 N N . GLU A 1 102 ? -7.181 5.248 20.904 1.00 77.38 102 GLU A N 1
ATOM 730 C CA . GLU A 1 102 ? -7.627 5.284 19.520 1.00 77.38 102 GLU A CA 1
ATOM 731 C C . GLU A 1 102 ? -8.436 4.031 19.181 1.00 77.38 102 GLU A C 1
ATOM 733 O O . GLU A 1 102 ? -7.979 2.906 19.389 1.00 77.38 102 GLU A O 1
ATOM 738 N N . TYR A 1 103 ? -9.613 4.229 18.587 1.00 79.62 103 TYR A N 1
ATOM 739 C CA . TYR A 1 103 ? -10.459 3.138 18.110 1.00 79.62 103 TYR A CA 1
ATOM 740 C C . TYR A 1 103 ? -10.507 3.070 16.591 1.00 79.62 103 TYR A C 1
ATOM 742 O O . TYR A 1 103 ? -10.447 4.079 15.881 1.00 79.62 103 TYR A O 1
ATOM 750 N N . ILE A 1 104 ? -10.682 1.851 16.099 1.00 77.25 104 ILE A N 1
ATOM 751 C CA . ILE A 1 104 ? -11.070 1.550 14.728 1.00 77.25 104 ILE A CA 1
ATOM 752 C C . ILE A 1 104 ? -12.423 0.874 14.758 1.00 77.25 104 ILE A C 1
ATOM 754 O O . ILE A 1 104 ? -12.667 0.004 15.589 1.00 77.25 104 ILE A O 1
ATOM 758 N N . THR A 1 105 ? -13.310 1.299 13.871 1.00 72.19 105 THR A N 1
ATOM 759 C CA . THR A 1 105 ? -14.591 0.628 13.658 1.00 72.19 105 THR A CA 1
ATOM 760 C C . THR A 1 105 ? -14.501 -0.336 12.497 1.00 72.19 105 THR A C 1
ATOM 762 O O . THR A 1 105 ? -15.135 -1.372 12.557 1.00 72.19 105 THR A O 1
ATOM 765 N N . ASP A 1 106 ? -13.690 -0.030 11.486 1.00 73.19 106 ASP A N 1
ATOM 766 C CA . ASP A 1 106 ? -13.442 -0.872 10.323 1.00 73.19 106 ASP A CA 1
ATOM 767 C C . ASP A 1 106 ? -12.038 -1.473 10.400 1.00 73.19 106 ASP A C 1
ATOM 769 O O . ASP A 1 106 ? -11.038 -0.750 10.395 1.00 73.19 106 ASP A O 1
ATOM 773 N N . ASN A 1 107 ? -11.962 -2.801 10.468 1.00 78.06 107 ASN A N 1
ATOM 774 C CA . ASN A 1 107 ? -10.704 -3.538 10.388 1.00 78.06 107 ASN A CA 1
ATOM 775 C C . ASN A 1 107 ? -10.843 -4.761 9.481 1.00 78.06 107 ASN A C 1
ATOM 777 O O . ASN A 1 107 ? -11.949 -5.247 9.252 1.00 78.06 107 ASN A O 1
ATOM 781 N N . GLN A 1 108 ? -9.722 -5.295 9.005 1.00 80.88 108 GLN A N 1
ATOM 782 C CA . GLN A 1 108 ? -9.687 -6.559 8.281 1.00 80.88 108 GLN A CA 1
ATOM 783 C C . GLN A 1 108 ? -8.788 -7.547 9.019 1.00 80.88 108 GLN A C 1
ATOM 785 O O . GLN A 1 108 ? -7.607 -7.286 9.227 1.00 80.88 108 GLN A O 1
ATOM 790 N N . VAL A 1 109 ? -9.343 -8.697 9.397 1.00 79.00 109 VAL A N 1
ATOM 791 C CA . VAL A 1 109 ? -8.608 -9.764 10.085 1.00 79.00 109 VAL A CA 1
ATOM 792 C C . VAL A 1 109 ? -8.781 -11.057 9.304 1.00 79.00 109 VAL A C 1
ATOM 794 O O . VAL A 1 109 ? -9.903 -11.449 8.993 1.00 79.00 109 VAL A O 1
ATOM 797 N N . ALA A 1 110 ? -7.665 -11.696 8.941 1.00 76.81 110 ALA A N 1
ATOM 798 C CA . ALA A 1 110 ? -7.646 -12.900 8.101 1.00 76.81 110 ALA A CA 1
ATOM 799 C C . ALA A 1 110 ? -8.475 -12.758 6.803 1.00 76.81 110 ALA A C 1
ATOM 801 O O . ALA A 1 110 ? -9.163 -13.682 6.378 1.00 76.81 110 ALA A O 1
ATOM 802 N N . GLY A 1 111 ? -8.448 -11.570 6.190 1.00 77.44 111 GLY A N 1
ATOM 803 C CA . GLY A 1 111 ? -9.203 -11.266 4.972 1.00 77.44 111 GLY A CA 1
ATOM 804 C C . GLY A 1 111 ? -10.672 -10.879 5.192 1.00 77.44 111 GLY A C 1
ATOM 805 O O . GLY A 1 111 ? -11.296 -10.376 4.260 1.00 77.44 111 GLY A O 1
ATOM 806 N N . ILE A 1 112 ? -11.215 -11.018 6.405 1.00 81.12 112 ILE A N 1
ATOM 807 C CA . ILE A 1 112 ? -12.616 -10.713 6.731 1.00 81.12 112 ILE A CA 1
ATOM 808 C C . ILE A 1 112 ? -12.722 -9.297 7.299 1.00 81.12 112 ILE A C 1
ATOM 810 O O . ILE A 1 112 ? -12.002 -8.945 8.234 1.00 81.12 112 ILE A O 1
ATOM 814 N N . ARG A 1 113 ? -13.633 -8.480 6.755 1.00 83.06 113 ARG A N 1
ATOM 815 C CA . ARG A 1 113 ? -13.896 -7.126 7.262 1.00 83.06 113 ARG A CA 1
ATOM 816 C C . ARG A 1 113 ? -14.812 -7.180 8.482 1.00 83.06 113 ARG A C 1
ATOM 818 O O . ARG A 1 113 ? -15.874 -7.794 8.444 1.00 83.06 113 ARG A O 1
ATOM 825 N N . LEU A 1 114 ? -14.416 -6.509 9.553 1.00 83.81 114 LEU A N 1
ATOM 826 C CA . LEU A 1 114 ? -15.155 -6.417 10.806 1.00 83.81 114 LEU A CA 1
ATOM 827 C C . LEU A 1 114 ? -15.472 -4.951 11.107 1.00 83.81 114 LEU A C 1
ATOM 829 O O . LEU A 1 114 ? -14.568 -4.121 11.192 1.00 83.81 114 LEU A O 1
ATOM 833 N N . ARG A 1 115 ? -16.767 -4.670 11.286 1.00 83.38 115 ARG A N 1
ATOM 834 C CA . ARG A 1 115 ? -17.359 -3.414 11.748 1.00 83.38 115 ARG A CA 1
ATOM 835 C C . ARG A 1 115 ? -17.690 -3.500 13.236 1.00 83.38 115 ARG A C 1
ATOM 837 O O . ARG A 1 115 ? -18.849 -3.673 13.614 1.00 83.38 115 ARG A O 1
ATOM 844 N N . ALA A 1 116 ? -16.662 -3.434 14.075 1.00 82.94 116 ALA A N 1
ATOM 845 C CA . ALA A 1 116 ? -16.773 -3.455 15.531 1.00 82.94 116 ALA A CA 1
ATOM 846 C C . ALA A 1 116 ? -15.721 -2.518 16.148 1.00 82.94 116 ALA A C 1
ATOM 848 O O . ALA A 1 116 ? -14.636 -2.389 15.584 1.00 82.94 116 ALA A O 1
ATOM 849 N N . PRO A 1 117 ? -16.011 -1.853 17.280 1.00 82.06 117 PRO A N 1
ATOM 850 C CA . PRO A 1 117 ? -15.039 -0.991 17.939 1.00 82.06 117 PRO A CA 1
ATOM 851 C C . PRO A 1 117 ? -13.876 -1.825 18.487 1.00 82.06 117 PRO A C 1
ATOM 853 O O . PRO A 1 117 ? -14.069 -2.724 19.305 1.00 82.06 117 PRO A O 1
ATOM 856 N N . MET A 1 118 ? -12.663 -1.507 18.050 1.00 87.12 118 MET A N 1
ATOM 857 C CA . MET A 1 118 ? -11.427 -2.163 18.476 1.00 87.12 118 MET A CA 1
ATOM 858 C C . MET A 1 118 ? -10.386 -1.098 18.807 1.00 87.12 118 MET A C 1
ATOM 860 O O . MET A 1 118 ? -10.320 -0.085 18.112 1.00 87.12 118 MET A O 1
ATOM 864 N N . ILE A 1 119 ? -9.567 -1.308 19.839 1.00 88.94 119 ILE A N 1
ATOM 865 C CA . ILE A 1 119 ? -8.371 -0.490 20.051 1.00 88.94 119 ILE A CA 1
ATOM 866 C C . ILE A 1 119 ? -7.487 -0.642 18.815 1.00 88.94 119 ILE A C 1
ATOM 868 O O . ILE A 1 119 ? -7.277 -1.747 18.308 1.00 88.94 119 ILE A O 1
ATOM 872 N N . ARG A 1 120 ? -6.993 0.484 18.304 1.00 86.06 120 ARG A N 1
ATOM 873 C CA . ARG A 1 120 ? -6.109 0.498 17.147 1.00 86.06 120 ARG A CA 1
ATOM 874 C C . ARG A 1 120 ? -4.761 -0.100 17.536 1.00 86.06 120 ARG A C 1
ATOM 876 O O . ARG A 1 120 ? -3.984 0.514 18.261 1.00 86.06 120 ARG A O 1
ATOM 883 N N . ILE A 1 121 ? -4.489 -1.282 17.000 1.00 87.81 121 ILE A N 1
ATOM 884 C CA . ILE A 1 121 ? -3.222 -1.989 17.156 1.00 87.81 121 ILE A CA 1
ATOM 885 C C . ILE A 1 121 ? -2.711 -2.323 15.766 1.00 87.81 121 ILE A C 1
ATOM 887 O O . ILE A 1 121 ? -3.460 -2.788 14.905 1.00 87.81 121 ILE A O 1
ATOM 891 N N . HIS A 1 122 ? -1.438 -2.040 15.544 1.00 84.31 122 HIS A N 1
ATOM 892 C CA . HIS A 1 122 ? -0.760 -2.305 14.294 1.00 84.31 122 HIS A CA 1
ATOM 893 C C . HIS A 1 122 ? 0.268 -3.410 14.501 1.00 84.31 122 HIS A C 1
ATOM 895 O O . HIS A 1 122 ? 1.290 -3.199 15.148 1.00 84.31 122 HIS A O 1
ATOM 901 N N . THR A 1 123 ? 0.004 -4.576 13.919 1.00 81.38 123 THR A N 1
ATOM 902 C CA . THR A 1 123 ? 0.939 -5.699 13.947 1.00 81.38 123 THR A CA 1
ATOM 903 C C . THR A 1 123 ? 1.983 -5.546 12.845 1.00 81.38 123 THR A C 1
ATOM 905 O O . THR A 1 123 ? 1.664 -5.463 11.658 1.00 81.38 123 THR A O 1
ATOM 908 N N . VAL A 1 124 ? 3.247 -5.546 13.242 1.00 80.19 124 VAL A N 1
ATOM 909 C CA . VAL A 1 124 ? 4.428 -5.583 12.387 1.00 80.19 124 VAL A CA 1
ATOM 910 C C . VAL A 1 124 ? 4.910 -7.029 12.309 1.00 80.19 124 VAL A C 1
ATOM 912 O O . VAL A 1 124 ? 5.070 -7.702 13.330 1.00 80.19 124 VAL A O 1
ATOM 915 N N . ALA A 1 125 ? 5.167 -7.515 11.092 1.00 73.69 125 ALA A N 1
ATOM 916 C CA . ALA A 1 125 ? 5.667 -8.868 10.825 1.00 73.69 125 ALA A CA 1
ATOM 917 C C . ALA A 1 125 ? 7.168 -9.012 11.158 1.00 73.69 125 ALA A C 1
ATOM 919 O O . ALA A 1 125 ? 7.972 -9.430 10.327 1.00 73.69 125 ALA A O 1
ATOM 920 N N . ALA A 1 126 ? 7.540 -8.608 12.370 1.00 78.12 126 ALA A N 1
ATOM 921 C CA . ALA A 1 126 ? 8.868 -8.725 12.940 1.00 78.12 126 ALA A CA 1
ATOM 922 C C . ALA A 1 126 ? 8.727 -9.118 14.419 1.00 78.12 126 ALA A C 1
ATOM 924 O O . ALA A 1 126 ? 8.178 -8.363 15.208 1.00 78.12 126 ALA A O 1
ATOM 925 N N . GLY A 1 127 ? 9.187 -10.309 14.788 1.00 88.31 127 GLY A N 1
ATOM 926 C CA . GLY A 1 127 ? 9.315 -10.815 16.160 1.00 88.31 127 GLY A CA 1
ATOM 927 C C . GLY A 1 127 ? 10.605 -11.630 16.334 1.00 88.31 127 GLY A C 1
ATOM 928 O O . GLY A 1 127 ? 11.411 -11.727 15.403 1.00 88.31 127 GLY A O 1
ATOM 929 N N . GLY A 1 128 ? 10.806 -12.267 17.491 1.00 90.50 128 GLY A N 1
ATOM 930 C CA . GLY A 1 128 ? 12.006 -13.093 17.739 1.00 90.50 128 GLY A CA 1
ATOM 931 C C . GLY A 1 128 ? 12.204 -14.256 16.744 1.00 90.50 128 GLY A C 1
ATOM 932 O O . GLY A 1 128 ? 13.322 -14.634 16.403 1.00 90.50 128 GLY A O 1
ATOM 933 N N . GLY A 1 129 ? 11.118 -14.787 16.196 1.00 93.69 129 GLY A N 1
ATOM 934 C CA . GLY A 1 129 ? 11.075 -15.883 15.230 1.00 93.69 129 GLY A CA 1
ATOM 935 C C . GLY A 1 129 ? 11.151 -15.439 13.770 1.00 93.69 129 GLY A C 1
ATOM 936 O O . GLY A 1 129 ? 10.962 -16.275 12.891 1.00 93.69 129 GLY A O 1
ATOM 937 N N . SER A 1 130 ? 11.384 -14.154 13.484 1.00 94.88 130 SER A N 1
ATOM 938 C CA . SER A 1 130 ? 11.542 -13.682 12.098 1.00 94.88 130 SER A CA 1
ATOM 939 C C . SER A 1 130 ? 12.761 -14.340 11.470 1.00 94.88 130 SER A C 1
ATOM 941 O O . SER A 1 130 ? 13.852 -14.265 12.037 1.00 94.88 130 SER A O 1
ATOM 943 N N . ILE A 1 131 ? 12.573 -14.975 10.315 1.00 95.31 131 ILE A N 1
ATOM 944 C CA . ILE A 1 131 ? 13.618 -15.759 9.648 1.00 95.31 131 ILE A CA 1
ATOM 945 C C . ILE A 1 131 ? 14.679 -14.827 9.051 1.00 95.31 131 ILE A C 1
ATOM 947 O O . ILE A 1 131 ? 14.341 -13.802 8.453 1.00 95.31 131 ILE A O 1
ATOM 951 N N . LEU A 1 132 ? 15.954 -15.199 9.199 1.00 95.94 132 LEU A N 1
ATOM 952 C CA . LEU A 1 132 ? 17.108 -14.477 8.660 1.00 95.94 132 LEU A CA 1
ATOM 953 C C . LEU A 1 132 ? 17.543 -15.084 7.322 1.00 95.94 132 LEU A C 1
ATOM 955 O O . LEU A 1 132 ? 17.790 -16.288 7.236 1.00 95.94 132 LEU A O 1
ATOM 959 N N . LYS A 1 133 ? 17.658 -14.263 6.272 1.00 92.50 133 LYS A N 1
ATOM 960 C CA . LYS A 1 133 ? 18.100 -14.703 4.937 1.00 92.50 133 LYS A CA 1
ATOM 961 C C . LYS A 1 133 ? 19.076 -13.705 4.319 1.00 92.50 133 LYS A C 1
ATOM 963 O O . LYS A 1 133 ? 18.885 -12.499 4.428 1.00 92.50 133 LYS A O 1
ATOM 968 N N . PHE A 1 134 ? 20.087 -14.201 3.609 1.00 89.81 134 PHE A N 1
ATOM 969 C CA . PHE A 1 134 ? 20.916 -13.380 2.724 1.00 89.81 134 PHE A CA 1
ATOM 970 C C . PHE A 1 134 ? 20.607 -13.736 1.268 1.00 89.81 134 PHE A C 1
ATOM 972 O O . PHE A 1 134 ? 20.877 -14.856 0.836 1.00 89.81 134 PHE A O 1
ATOM 979 N N . ALA A 1 135 ? 20.005 -12.804 0.527 1.00 84.19 135 ALA A N 1
ATOM 980 C CA . ALA A 1 135 ? 19.568 -13.020 -0.853 1.00 84.19 135 ALA A CA 1
ATOM 981 C C . ALA A 1 135 ? 19.718 -11.742 -1.690 1.00 84.19 135 ALA A C 1
ATOM 983 O O . ALA A 1 135 ? 19.549 -10.631 -1.180 1.00 84.19 135 ALA A O 1
ATOM 984 N N . SER A 1 136 ? 20.069 -11.900 -2.971 1.00 76.44 136 SER A N 1
ATOM 985 C CA . SER A 1 136 ? 20.327 -10.797 -3.919 1.00 76.44 136 SER A CA 1
ATOM 986 C C . SER A 1 136 ? 21.284 -9.726 -3.363 1.00 76.44 136 SER A C 1
ATOM 988 O O . SER A 1 136 ? 21.085 -8.522 -3.546 1.00 76.44 136 SER A O 1
ATOM 990 N N . GLY A 1 137 ? 22.306 -10.172 -2.621 1.00 79.81 137 GLY A N 1
ATOM 991 C CA . GLY A 1 137 ? 23.335 -9.317 -2.022 1.00 79.81 137 GLY A CA 1
ATOM 992 C C . GLY A 1 137 ? 22.891 -8.490 -0.809 1.00 79.81 137 GLY A C 1
ATOM 993 O O . GLY A 1 137 ? 23.595 -7.545 -0.460 1.00 79.81 137 GLY A O 1
ATOM 994 N N . ARG A 1 138 ? 21.744 -8.794 -0.184 1.00 83.94 138 ARG A N 1
ATOM 995 C CA . ARG A 1 138 ? 21.170 -8.025 0.935 1.00 83.94 138 ARG A CA 1
ATOM 996 C C . ARG A 1 138 ? 20.794 -8.917 2.117 1.00 83.94 138 ARG A C 1
ATOM 998 O O . ARG A 1 138 ? 20.421 -10.078 1.941 1.00 83.94 138 ARG A O 1
ATOM 1005 N N . PHE A 1 139 ? 20.857 -8.342 3.316 1.00 89.88 139 PHE A N 1
ATOM 1006 C CA . PHE A 1 139 ? 20.344 -8.941 4.549 1.00 89.88 139 PHE A CA 1
ATOM 1007 C C . PHE A 1 139 ? 18.824 -8.761 4.609 1.00 89.88 139 PHE A C 1
ATOM 1009 O O . PHE A 1 139 ? 18.338 -7.646 4.468 1.00 89.88 139 PHE A O 1
ATOM 1016 N N . GLN A 1 140 ? 18.074 -9.839 4.827 1.00 89.00 140 GLN A N 1
ATOM 1017 C CA . GLN A 1 140 ? 16.612 -9.829 4.900 1.00 89.00 140 GLN A CA 1
ATOM 1018 C C . GLN A 1 140 ? 16.143 -10.466 6.213 1.00 89.00 140 GLN A C 1
ATOM 1020 O O . GLN A 1 140 ? 16.663 -11.504 6.628 1.00 89.00 140 GLN A O 1
ATOM 1025 N N . VAL A 1 141 ? 15.152 -9.842 6.855 1.00 91.31 141 VAL A N 1
ATOM 1026 C CA . VAL A 1 141 ? 14.535 -10.317 8.102 1.00 91.31 141 VAL A CA 1
ATOM 1027 C C . VAL A 1 141 ? 13.024 -10.352 7.933 1.00 91.31 141 VAL A C 1
ATOM 1029 O O . VAL A 1 141 ? 12.406 -9.311 7.704 1.00 91.31 141 VAL A O 1
ATOM 1032 N N . GLY A 1 142 ? 12.426 -11.535 8.081 1.00 88.75 142 GLY A N 1
ATOM 1033 C CA . GLY A 1 142 ? 10.992 -11.718 7.858 1.00 88.75 142 GLY A CA 1
ATOM 1034 C C . GLY A 1 142 ? 10.576 -11.468 6.395 1.00 88.75 142 GLY A C 1
ATOM 1035 O O . GLY A 1 142 ? 11.420 -11.471 5.498 1.00 88.75 142 GLY A O 1
ATOM 1036 N N . PRO A 1 143 ? 9.271 -11.294 6.104 1.00 81.31 143 PRO A N 1
ATOM 1037 C CA . PRO A 1 143 ? 8.137 -11.336 7.038 1.00 81.31 143 PRO A CA 1
ATOM 1038 C C . PRO A 1 143 ? 7.792 -12.757 7.509 1.00 81.31 143 PRO A C 1
ATOM 1040 O O . PRO A 1 143 ? 6.943 -12.934 8.377 1.00 81.31 143 PRO A O 1
ATOM 1043 N N . GLU A 1 144 ? 8.414 -13.776 6.915 1.00 88.69 144 GLU A N 1
ATOM 1044 C CA . GLU A 1 144 ? 8.240 -15.163 7.330 1.00 88.69 144 GLU A CA 1
ATOM 1045 C C . GLU A 1 144 ? 8.724 -15.361 8.772 1.00 88.69 144 GLU A C 1
ATOM 1047 O O . GLU A 1 144 ? 9.780 -14.860 9.174 1.00 88.69 144 GLU A O 1
ATOM 1052 N N . SER A 1 145 ? 7.951 -16.126 9.539 1.00 89.88 145 SER A N 1
ATOM 1053 C CA . SER A 1 145 ? 8.256 -16.473 10.921 1.00 89.88 145 SER A CA 1
ATOM 1054 C C . SER A 1 145 ? 8.418 -17.981 11.047 1.00 89.88 145 SER A C 1
ATOM 1056 O O . SER A 1 145 ? 7.634 -18.742 10.482 1.00 89.88 145 SER A O 1
ATOM 1058 N N . ALA A 1 146 ? 9.394 -18.412 11.842 1.00 92.44 146 ALA A N 1
ATOM 1059 C CA . ALA A 1 146 ? 9.544 -19.806 12.241 1.00 92.44 146 ALA A CA 1
ATOM 1060 C C . ALA A 1 146 ? 8.461 -20.266 13.242 1.00 92.44 146 ALA A C 1
ATOM 1062 O O . ALA A 1 146 ? 8.415 -21.444 13.609 1.00 92.44 146 ALA A O 1
ATOM 1063 N N . GLY A 1 147 ? 7.596 -19.349 13.700 1.00 89.50 147 GLY A N 1
ATOM 1064 C CA . GLY A 1 147 ? 6.578 -19.623 14.710 1.00 89.50 147 GLY A CA 1
ATOM 1065 C C . GLY A 1 147 ? 7.191 -20.038 16.050 1.00 89.50 147 GLY A C 1
ATOM 1066 O O . GLY A 1 147 ? 8.331 -19.704 16.361 1.00 89.50 147 GLY A O 1
ATOM 1067 N N . ALA A 1 148 ? 6.429 -20.794 16.841 1.00 85.94 148 ALA A N 1
ATOM 1068 C CA . ALA A 1 148 ? 6.951 -21.515 18.008 1.00 85.94 148 ALA A CA 1
ATOM 1069 C C . ALA A 1 148 ? 7.392 -22.952 17.661 1.00 85.94 148 ALA A C 1
ATOM 1071 O O . ALA A 1 148 ? 8.117 -23.590 18.421 1.00 85.94 148 ALA A O 1
ATOM 1072 N N . THR A 1 149 ? 6.944 -23.479 16.517 1.00 86.69 149 THR A N 1
ATOM 1073 C CA . THR A 1 149 ? 7.297 -24.809 16.008 1.00 86.69 149 THR A CA 1
ATOM 1074 C C . THR A 1 149 ? 7.404 -24.729 14.478 1.00 86.69 149 THR A C 1
ATOM 1076 O O . THR A 1 149 ? 6.407 -24.394 13.840 1.00 86.69 149 THR A O 1
ATOM 1079 N N . PRO A 1 150 ? 8.581 -25.001 13.883 1.00 91.31 150 PRO A N 1
ATOM 1080 C CA . PRO A 1 150 ? 9.800 -25.481 14.541 1.00 91.31 150 PRO A CA 1
ATOM 1081 C C . PRO A 1 150 ? 10.482 -24.431 15.443 1.00 91.31 150 PRO A C 1
ATOM 1083 O O . PRO A 1 150 ? 11.247 -24.810 16.323 1.00 91.31 150 PRO A O 1
ATOM 1086 N N . GLY A 1 151 ? 10.152 -23.142 15.306 1.00 92.56 151 GLY A N 1
ATOM 1087 C CA . GLY A 1 151 ? 10.757 -22.066 16.098 1.00 92.56 151 GLY A CA 1
ATOM 1088 C C . GLY A 1 151 ? 12.190 -21.721 15.668 1.00 92.56 151 GLY A C 1
ATOM 1089 O O . GLY A 1 151 ? 12.636 -22.199 14.627 1.00 92.56 151 GLY A O 1
ATOM 1090 N N . PRO A 1 152 ? 12.899 -20.865 16.426 1.00 95.75 152 PRO A N 1
ATOM 1091 C CA . PRO A 1 152 ? 14.323 -20.578 16.234 1.00 95.75 152 PRO A CA 1
ATOM 1092 C C . PRO A 1 152 ? 15.198 -21.836 16.165 1.00 95.75 152 PRO A C 1
ATOM 1094 O O . PRO A 1 152 ? 14.880 -22.855 16.787 1.00 95.75 152 PRO A O 1
ATOM 1097 N N . ALA A 1 153 ? 16.343 -21.761 15.486 1.00 96.38 153 ALA A N 1
ATOM 1098 C CA . ALA A 1 153 ? 17.297 -22.870 15.398 1.00 96.38 153 ALA A CA 1
ATOM 1099 C C . ALA A 1 153 ? 17.727 -23.359 16.795 1.00 96.38 153 ALA A C 1
ATOM 1101 O O . ALA A 1 153 ? 17.823 -24.565 17.049 1.00 96.38 153 ALA A O 1
ATOM 1102 N N . ALA A 1 154 ? 17.882 -22.437 17.750 1.00 95.94 154 ALA A N 1
ATOM 1103 C CA . ALA A 1 154 ? 18.206 -22.744 19.138 1.00 95.94 154 ALA A CA 1
ATOM 1104 C C . ALA A 1 154 ? 17.164 -23.614 19.866 1.00 95.94 154 ALA A C 1
ATOM 1106 O O . ALA A 1 154 ? 17.494 -24.180 20.909 1.00 95.94 154 ALA A O 1
ATOM 1107 N N . TYR A 1 155 ? 15.929 -23.740 19.357 1.00 94.75 155 TYR A N 1
ATOM 1108 C CA . TYR A 1 155 ? 14.855 -24.511 20.004 1.00 94.75 155 TYR A CA 1
ATOM 1109 C C . TYR A 1 155 ? 14.982 -26.026 19.791 1.00 94.75 155 TYR A C 1
ATOM 1111 O O . TYR A 1 155 ? 14.214 -26.786 20.380 1.00 94.75 155 TYR A O 1
ATOM 1119 N N . ARG A 1 156 ? 15.965 -26.482 18.996 1.00 93.62 156 ARG A N 1
ATOM 1120 C CA . ARG A 1 156 ? 16.277 -27.908 18.758 1.00 93.62 156 ARG A CA 1
ATOM 1121 C C . ARG A 1 156 ? 15.172 -28.701 18.041 1.00 93.62 156 ARG A C 1
ATOM 1123 O O . ARG A 1 156 ? 15.142 -29.923 18.133 1.00 93.62 156 ARG A O 1
ATOM 1130 N N . ASN A 1 157 ? 14.306 -28.021 17.287 1.00 91.25 157 ASN A N 1
ATOM 1131 C CA . ASN A 1 157 ? 13.190 -28.628 16.544 1.00 91.25 157 ASN A CA 1
ATOM 1132 C C . ASN A 1 157 ? 13.347 -28.510 15.013 1.00 91.25 157 ASN A C 1
ATOM 1134 O O . ASN A 1 157 ? 12.363 -28.569 14.281 1.00 91.25 157 ASN A O 1
ATOM 1138 N N . GLY A 1 158 ? 14.580 -28.327 14.521 1.00 90.88 158 GLY A N 1
ATOM 1139 C CA . GLY A 1 158 ? 14.871 -28.190 13.085 1.00 90.88 158 GLY A CA 1
ATOM 1140 C C . GLY A 1 158 ? 14.478 -26.832 12.491 1.00 90.88 158 GLY A C 1
ATOM 1141 O O . GLY A 1 158 ? 14.137 -26.751 11.314 1.00 90.88 158 GLY A O 1
ATOM 1142 N N . GLY A 1 159 ? 14.472 -25.785 13.317 1.00 93.62 159 GLY A N 1
ATOM 1143 C CA . GLY A 1 159 ? 14.142 -24.419 12.922 1.00 93.62 159 GLY A CA 1
ATOM 1144 C C . GLY A 1 159 ? 15.254 -23.702 12.142 1.00 93.62 159 GLY A C 1
ATOM 1145 O O . GLY A 1 159 ? 16.419 -24.074 12.278 1.00 93.62 159 GLY A O 1
ATOM 1146 N N . PRO A 1 160 ? 14.925 -22.675 11.336 1.00 96.12 160 PRO A N 1
ATOM 1147 C CA . PRO A 1 160 ? 15.912 -21.828 10.666 1.00 96.12 160 PRO A CA 1
ATOM 1148 C C . PRO A 1 160 ? 16.530 -20.802 11.633 1.00 96.12 160 PRO A C 1
ATOM 1150 O O . PRO A 1 160 ? 16.013 -20.590 12.726 1.00 96.12 160 PRO A O 1
ATOM 1153 N N . LEU A 1 161 ? 17.588 -20.104 11.200 1.00 97.88 161 LEU A N 1
ATOM 1154 C CA . LEU A 1 161 ? 18.110 -18.937 11.921 1.00 97.88 161 LEU A CA 1
ATOM 1155 C C . LEU A 1 161 ? 17.053 -17.825 12.024 1.00 97.88 161 LEU A C 1
ATOM 1157 O O . LEU A 1 161 ? 16.480 -17.410 11.010 1.00 97.88 161 LEU A O 1
ATOM 1161 N N . THR A 1 162 ? 16.841 -17.301 13.232 1.00 97.38 162 THR A N 1
ATOM 1162 C CA . THR A 1 162 ? 15.927 -16.182 13.510 1.00 97.38 162 THR A CA 1
ATOM 1163 C C . THR A 1 162 ? 16.578 -15.042 14.305 1.00 97.38 162 THR A C 1
ATOM 1165 O O . THR A 1 162 ? 17.726 -15.128 14.744 1.00 97.38 162 THR A O 1
ATOM 1168 N N . VAL A 1 163 ? 15.839 -13.949 14.528 1.00 96.50 163 VAL A N 1
ATOM 1169 C CA . VAL A 1 163 ? 16.274 -12.813 15.372 1.00 96.50 163 VAL A CA 1
ATOM 1170 C C . VAL A 1 163 ? 16.665 -13.259 16.790 1.00 96.50 163 VAL A C 1
ATOM 1172 O O . VAL A 1 163 ? 17.659 -12.780 17.332 1.00 96.50 163 VAL A O 1
ATOM 1175 N N . THR A 1 164 ? 15.940 -14.212 17.381 1.00 95.69 164 THR A N 1
ATOM 1176 C CA . THR A 1 164 ? 16.290 -14.824 18.672 1.00 95.69 164 THR A CA 1
ATOM 1177 C C . THR A 1 164 ? 17.655 -15.509 18.618 1.00 95.69 164 THR A C 1
ATOM 1179 O O . THR A 1 164 ? 18.450 -15.324 19.536 1.00 95.69 164 THR A O 1
ATOM 1182 N N . ASP A 1 165 ? 17.969 -16.239 17.544 1.00 97.56 165 ASP A N 1
ATOM 1183 C CA . ASP A 1 165 ? 19.282 -16.871 17.378 1.00 97.56 165 ASP A CA 1
ATOM 1184 C C . ASP A 1 165 ? 20.400 -15.824 17.263 1.00 97.56 165 ASP A C 1
ATOM 1186 O O . ASP A 1 165 ? 21.455 -15.973 17.880 1.00 97.56 165 ASP A O 1
ATOM 1190 N N . ALA A 1 166 ? 20.158 -14.718 16.549 1.00 97.31 166 ALA A N 1
ATOM 1191 C CA . ALA A 1 166 ? 21.099 -13.598 16.510 1.00 97.31 166 ALA A CA 1
ATOM 1192 C C . ALA A 1 166 ? 21.341 -13.022 17.916 1.00 97.31 166 ALA A C 1
ATOM 1194 O O . ALA A 1 166 ? 22.486 -12.833 18.319 1.00 97.31 166 ALA A O 1
ATOM 1195 N N . ASN A 1 167 ? 20.284 -12.810 18.707 1.00 96.81 167 ASN A N 1
ATOM 1196 C CA . ASN A 1 167 ? 20.412 -12.319 20.081 1.00 96.81 167 ASN A CA 1
ATOM 1197 C C . ASN A 1 167 ? 21.168 -13.301 20.997 1.00 96.81 167 ASN A C 1
ATOM 1199 O O . ASN A 1 167 ? 21.901 -12.853 21.879 1.00 96.81 167 ASN A O 1
ATOM 1203 N N . ILE A 1 168 ? 21.045 -14.616 20.785 1.00 96.88 168 ILE A N 1
ATOM 1204 C CA . ILE A 1 168 ? 21.850 -15.622 21.499 1.00 96.88 168 ILE A CA 1
ATOM 1205 C C . ILE A 1 168 ? 23.331 -15.478 21.133 1.00 96.88 168 ILE A C 1
ATOM 1207 O O . ILE A 1 168 ? 24.172 -15.402 22.028 1.00 96.88 168 ILE A O 1
ATOM 1211 N N . LEU A 1 169 ? 23.662 -15.396 19.838 1.00 97.44 169 LEU A N 1
ATOM 1212 C CA . LEU A 1 169 ? 25.056 -15.282 19.392 1.00 97.44 169 LEU A CA 1
ATOM 1213 C C . LEU A 1 169 ? 25.728 -13.995 19.894 1.00 97.44 169 LEU A C 1
ATOM 1215 O O . LEU A 1 169 ? 26.894 -14.016 20.276 1.00 97.44 169 LEU A O 1
ATOM 1219 N N . LEU A 1 170 ? 24.985 -12.889 19.933 1.00 96.81 170 LEU A N 1
ATOM 1220 C CA . LEU A 1 170 ? 25.481 -11.582 20.374 1.00 96.81 170 LEU A CA 1
ATOM 1221 C C . LEU A 1 170 ? 25.592 -11.447 21.905 1.00 96.81 170 LEU A C 1
ATOM 1223 O O . LEU A 1 170 ? 25.954 -10.380 22.398 1.00 96.81 170 LEU A O 1
ATOM 1227 N N . GLY A 1 171 ? 25.248 -12.487 22.673 1.00 95.25 171 GLY A N 1
ATOM 1228 C CA . GLY A 1 171 ? 25.248 -12.437 24.138 1.00 95.25 171 GLY A CA 1
ATOM 1229 C C . GLY A 1 171 ? 24.126 -11.580 24.736 1.00 95.25 171 GLY A C 1
ATOM 1230 O O . GLY A 1 171 ? 24.193 -11.213 25.906 1.00 95.25 171 GLY A O 1
ATOM 1231 N N . ARG A 1 172 ? 23.087 -11.259 23.950 1.00 94.44 172 ARG A N 1
ATOM 1232 C CA . ARG A 1 172 ? 21.878 -10.558 24.419 1.00 94.44 172 ARG A CA 1
ATOM 1233 C C . ARG A 1 172 ? 20.919 -11.504 25.134 1.00 94.44 172 ARG A C 1
ATOM 1235 O O . ARG A 1 172 ? 20.281 -11.112 26.099 1.00 94.44 172 ARG A O 1
ATOM 1242 N N . ILE A 1 173 ? 20.821 -12.750 24.676 1.00 94.31 173 ILE A N 1
ATOM 1243 C CA . ILE A 1 173 ? 20.120 -13.826 25.384 1.00 94.31 173 ILE A CA 1
ATOM 1244 C C . ILE A 1 173 ? 21.172 -14.774 25.941 1.00 94.31 173 ILE A C 1
ATOM 1246 O O . ILE A 1 173 ? 22.023 -15.265 25.201 1.00 94.31 173 ILE A O 1
ATOM 1250 N N . LEU A 1 174 ? 21.088 -15.063 27.239 1.00 92.56 174 LEU A N 1
ATOM 1251 C CA . LEU A 1 174 ? 22.000 -15.972 27.923 1.00 92.56 174 LEU A CA 1
ATOM 1252 C C . LEU A 1 174 ? 21.301 -17.325 28.150 1.00 92.56 174 LEU A C 1
ATOM 1254 O O . LEU A 1 174 ? 20.432 -17.407 29.018 1.00 92.56 174 LEU A O 1
ATOM 1258 N N . PRO A 1 175 ? 21.678 -18.404 27.429 1.00 91.50 175 PRO A N 1
ATOM 1259 C CA . PRO A 1 175 ? 21.044 -19.721 27.562 1.00 91.50 175 PRO A CA 1
ATOM 1260 C C . PRO A 1 175 ? 20.977 -20.258 28.996 1.00 91.50 175 PRO A C 1
ATOM 1262 O O . PRO A 1 175 ? 20.016 -20.930 29.348 1.00 91.50 175 PRO A O 1
ATOM 1265 N N . ALA A 1 176 ? 21.978 -19.942 29.827 1.00 89.06 176 ALA A N 1
ATOM 1266 C CA . ALA A 1 176 ? 22.054 -20.378 31.223 1.00 89.06 176 ALA A CA 1
ATOM 1267 C C . ALA A 1 176 ? 20.958 -19.777 32.126 1.00 89.06 176 ALA A C 1
ATOM 1269 O O . ALA A 1 176 ? 20.694 -20.314 33.197 1.00 89.06 176 ALA A O 1
ATOM 1270 N N . HIS A 1 177 ? 20.324 -18.684 31.695 1.00 88.00 177 HIS A N 1
ATOM 1271 C CA . HIS A 1 177 ? 19.246 -18.004 32.416 1.00 88.00 177 HIS A CA 1
ATOM 1272 C C . HIS A 1 177 ? 17.878 -18.203 31.748 1.00 88.00 177 HIS A C 1
ATOM 1274 O O . HIS A 1 177 ? 16.919 -17.524 32.101 1.00 88.00 177 HIS A O 1
ATOM 1280 N N . PHE A 1 178 ? 17.781 -19.121 30.784 1.00 87.19 178 PHE A N 1
ATOM 1281 C CA . PHE A 1 178 ? 16.534 -19.456 30.103 1.00 87.19 178 PHE A CA 1
ATOM 1282 C C . PHE A 1 178 ? 15.995 -20.804 30.610 1.00 87.19 178 PHE A C 1
ATOM 1284 O O . PHE A 1 178 ? 16.788 -21.713 30.872 1.00 87.19 178 PHE A O 1
ATOM 1291 N N . PRO A 1 179 ? 14.666 -20.988 30.738 1.00 85.38 179 PRO A N 1
ATOM 1292 C CA . PRO A 1 179 ? 14.100 -22.266 31.154 1.00 85.38 179 PRO A CA 1
ATOM 1293 C C . PRO A 1 179 ? 14.459 -23.405 30.190 1.00 85.38 179 PRO A C 1
ATOM 1295 O O . PRO A 1 179 ? 14.526 -23.231 28.971 1.00 85.38 179 PRO A O 1
ATOM 1298 N N . HIS A 1 180 ? 14.660 -24.599 30.750 1.00 90.00 180 HIS A N 1
ATOM 1299 C CA . HIS A 1 180 ? 14.907 -25.824 29.992 1.00 90.00 180 HIS A CA 1
ATOM 1300 C C . HIS A 1 180 ? 13.592 -26.380 29.430 1.00 90.00 180 HIS A C 1
ATOM 1302 O O . HIS A 1 180 ? 13.052 -27.343 29.966 1.00 90.00 180 HIS A O 1
ATOM 1308 N N . SER A 1 181 ? 13.080 -25.756 28.369 1.00 88.06 181 SER A N 1
ATOM 1309 C CA . SER A 1 181 ? 11.778 -26.089 27.770 1.00 88.06 181 SER A CA 1
ATOM 1310 C C . SER A 1 181 ? 11.867 -26.482 26.289 1.00 88.06 181 SER A C 1
ATOM 1312 O O . SER A 1 181 ? 10.854 -26.490 25.593 1.00 88.06 181 SER A O 1
ATOM 1314 N N . PHE A 1 182 ? 13.070 -26.773 25.782 1.00 90.12 182 PHE A N 1
ATOM 1315 C CA . PHE A 1 182 ? 13.331 -26.966 24.350 1.00 90.12 182 PHE A CA 1
ATOM 1316 C C . PHE A 1 182 ? 13.663 -28.417 23.984 1.00 90.12 182 PHE A C 1
ATOM 1318 O O . PHE A 1 182 ? 13.865 -29.270 24.853 1.00 90.12 182 PHE A O 1
ATOM 1325 N N . GLY A 1 183 ? 13.742 -28.685 22.678 1.00 88.38 183 GLY A N 1
ATOM 1326 C CA . GLY A 1 183 ? 13.891 -30.027 22.118 1.00 88.38 183 GLY A CA 1
ATOM 1327 C C . GLY A 1 183 ? 12.592 -30.826 22.105 1.00 88.38 183 GLY A C 1
ATOM 1328 O O . GLY A 1 183 ? 11.559 -30.391 22.611 1.00 88.38 183 GLY A O 1
ATOM 1329 N N . THR A 1 184 ? 12.665 -32.025 21.533 1.00 84.94 184 THR A N 1
ATOM 1330 C CA . THR A 1 184 ? 11.507 -32.909 21.318 1.00 84.94 184 THR A CA 1
ATOM 1331 C C . THR A 1 184 ? 10.779 -33.284 22.607 1.00 84.94 184 THR A C 1
ATOM 1333 O O . THR A 1 184 ? 9.562 -33.442 22.590 1.00 84.94 184 THR A O 1
ATOM 1336 N N . ASP A 1 185 ? 11.516 -33.376 23.716 1.00 86.94 185 ASP A N 1
ATOM 1337 C CA . ASP A 1 185 ? 10.991 -33.753 25.034 1.00 86.94 185 ASP A CA 1
ATOM 1338 C C . ASP A 1 185 ? 10.698 -32.536 25.936 1.00 86.94 185 ASP A C 1
ATOM 1340 O O . ASP A 1 185 ? 10.261 -32.707 27.073 1.00 86.94 185 ASP A O 1
ATOM 1344 N N . GLY A 1 186 ? 10.953 -31.308 25.456 1.00 88.12 186 GLY A N 1
ATOM 1345 C CA . GLY A 1 186 ? 10.644 -30.063 26.170 1.00 88.12 186 GLY A CA 1
ATOM 1346 C C . GLY A 1 186 ? 11.402 -29.865 27.488 1.00 88.12 186 GLY A C 1
ATOM 1347 O O . GLY A 1 186 ? 10.845 -29.304 28.425 1.00 88.12 186 GLY A O 1
ATOM 1348 N N . ASN A 1 187 ? 12.641 -30.353 27.587 1.00 91.81 187 ASN A N 1
ATOM 1349 C CA . ASN A 1 187 ? 13.426 -30.372 28.830 1.00 91.81 187 ASN A CA 1
ATOM 1350 C C . ASN A 1 187 ? 14.905 -29.966 28.651 1.00 91.81 187 ASN A C 1
ATOM 1352 O O . ASN A 1 187 ? 15.720 -30.177 29.552 1.00 91.81 187 ASN A O 1
ATOM 1356 N N . GLN A 1 188 ? 15.275 -29.418 27.489 1.00 92.75 188 GLN A N 1
ATOM 1357 C CA . GLN A 1 188 ? 16.655 -29.047 27.152 1.00 92.75 188 GLN A CA 1
ATOM 1358 C C . GLN A 1 188 ? 16.849 -27.522 27.142 1.00 92.75 188 GLN A C 1
ATOM 1360 O O . GLN A 1 188 ? 15.885 -26.787 26.914 1.00 92.75 188 GLN A O 1
ATOM 1365 N N . PRO A 1 189 ? 18.085 -27.023 27.353 1.00 94.19 189 PRO A N 1
ATOM 1366 C CA . PRO A 1 189 ? 18.413 -25.607 27.183 1.00 94.19 189 PRO A CA 1
ATOM 1367 C C . PRO A 1 189 ? 18.477 -25.207 25.701 1.00 94.19 189 PRO A C 1
ATOM 1369 O O . PRO A 1 189 ? 18.593 -26.061 24.815 1.00 94.19 189 PRO A O 1
ATOM 1372 N N . LEU A 1 190 ? 18.496 -23.897 25.441 1.00 94.50 190 LEU A N 1
ATOM 1373 C CA . LEU A 1 190 ? 18.759 -23.331 24.111 1.00 94.50 190 LEU A CA 1
ATOM 1374 C C . LEU A 1 190 ? 20.097 -23.835 23.536 1.00 94.50 190 LEU A C 1
ATOM 1376 O O . LEU A 1 190 ? 21.103 -23.919 24.246 1.00 94.50 190 LEU A O 1
ATOM 1380 N N . ASP A 1 191 ? 20.132 -24.159 22.242 1.00 95.81 191 ASP A N 1
ATOM 1381 C CA . ASP A 1 191 ? 21.336 -24.668 21.568 1.00 95.81 191 ASP A CA 1
ATOM 1382 C C . ASP A 1 191 ? 22.226 -23.561 20.983 1.00 95.81 191 ASP A C 1
ATOM 1384 O O . ASP A 1 191 ? 22.303 -23.363 19.770 1.00 95.81 191 ASP A O 1
ATOM 1388 N N . ALA A 1 192 ? 22.950 -22.850 21.850 1.00 95.25 192 ALA A N 1
ATOM 1389 C CA . ALA A 1 192 ? 23.891 -21.817 21.406 1.00 95.25 192 ALA A CA 1
ATOM 1390 C C . ALA A 1 192 ? 25.028 -22.363 20.521 1.00 95.25 192 ALA A C 1
ATOM 1392 O O . ALA A 1 192 ? 25.531 -21.654 19.650 1.00 95.25 192 ALA A O 1
ATOM 1393 N N . ALA A 1 193 ? 25.425 -23.628 20.703 1.00 95.88 193 ALA A N 1
ATOM 1394 C CA . ALA A 1 193 ? 26.469 -24.243 19.888 1.00 95.88 193 ALA A CA 1
ATOM 1395 C C . ALA A 1 193 ? 25.991 -24.483 18.449 1.00 95.88 193 ALA A C 1
ATOM 1397 O O . ALA A 1 193 ? 26.758 -24.289 17.506 1.00 95.88 193 ALA A O 1
ATOM 1398 N N . HIS A 1 194 ? 24.731 -24.887 18.268 1.00 95.75 194 HIS A N 1
ATOM 1399 C CA . HIS A 1 194 ? 24.126 -24.990 16.946 1.00 95.75 194 HIS A CA 1
ATOM 1400 C C . HIS A 1 194 ? 24.020 -23.625 16.267 1.00 95.75 194 HIS A C 1
ATOM 1402 O O . HIS A 1 194 ? 24.486 -23.497 15.138 1.00 95.75 194 HIS A O 1
ATOM 1408 N N . VAL A 1 195 ? 23.521 -22.609 16.977 1.00 97.12 195 VAL A N 1
ATOM 1409 C CA . VAL A 1 195 ? 23.436 -21.228 16.472 1.00 97.12 195 VAL A CA 1
ATOM 1410 C C . VAL A 1 195 ? 24.794 -20.724 15.981 1.00 97.12 195 VAL A C 1
ATOM 1412 O O . VAL A 1 195 ? 24.900 -20.220 14.864 1.00 97.12 195 VAL A O 1
ATOM 1415 N N . ALA A 1 196 ? 25.855 -20.907 16.772 1.00 96.75 196 ALA A N 1
ATOM 1416 C CA . ALA A 1 196 ? 27.197 -20.485 16.383 1.00 96.75 196 ALA A CA 1
ATOM 1417 C C . ALA A 1 196 ? 27.687 -21.191 15.106 1.00 96.75 196 ALA A C 1
ATOM 1419 O O . ALA A 1 196 ? 28.304 -20.556 14.253 1.00 96.75 196 ALA A O 1
ATOM 1420 N N . ARG A 1 197 ? 27.409 -22.493 14.933 1.00 97.06 197 ARG A N 1
ATOM 1421 C CA . ARG A 1 197 ? 27.766 -23.220 13.700 1.00 97.06 197 ARG A CA 1
ATOM 1422 C C . ARG A 1 197 ? 27.031 -22.675 12.474 1.00 97.06 197 ARG A C 1
ATOM 1424 O O . ARG A 1 197 ? 27.672 -22.457 11.451 1.00 97.06 197 ARG A O 1
ATOM 1431 N N . GLU A 1 198 ? 25.731 -22.421 12.590 1.00 97.19 198 GLU A N 1
ATOM 1432 C CA . GLU A 1 198 ? 24.917 -21.902 11.483 1.00 97.19 198 GLU A CA 1
ATOM 1433 C C . GLU A 1 198 ? 25.359 -20.490 11.065 1.00 97.19 198 GLU A C 1
ATOM 1435 O O . GLU A 1 198 ? 25.531 -20.219 9.878 1.00 97.19 198 GLU A O 1
ATOM 1440 N N . PHE A 1 199 ? 25.632 -19.594 12.023 1.00 97.75 199 PHE A N 1
ATOM 1441 C CA . PHE A 1 199 ? 26.140 -18.256 11.702 1.00 97.75 199 PHE A CA 1
ATOM 1442 C C . PHE A 1 199 ? 27.568 -18.261 11.149 1.00 97.75 199 PHE A C 1
ATOM 1444 O O . PHE A 1 199 ? 27.874 -17.427 10.300 1.00 97.75 199 PHE A O 1
ATOM 1451 N N . ASN A 1 200 ? 28.431 -19.192 11.573 1.00 96.75 200 ASN A N 1
ATOM 1452 C CA . ASN A 1 200 ? 29.743 -19.386 10.946 1.00 96.75 200 ASN A CA 1
ATOM 1453 C C . ASN A 1 200 ? 29.593 -19.743 9.461 1.00 96.75 200 ASN A C 1
ATOM 1455 O O . ASN A 1 200 ? 30.180 -19.078 8.609 1.00 96.75 200 ASN A O 1
ATOM 1459 N N . ALA A 1 201 ? 28.753 -20.733 9.148 1.00 95.31 201 ALA A N 1
ATOM 1460 C CA . ALA A 1 201 ? 28.495 -21.139 7.768 1.00 95.31 201 ALA A CA 1
ATOM 1461 C C . ALA A 1 201 ? 27.906 -19.987 6.934 1.00 95.31 201 ALA A C 1
ATOM 1463 O O . ALA A 1 201 ? 28.343 -19.733 5.809 1.00 95.31 201 ALA A O 1
ATOM 1464 N N . LEU A 1 202 ? 26.959 -19.237 7.505 1.00 94.94 202 LEU A N 1
ATOM 1465 C CA . LEU A 1 202 ? 26.360 -18.086 6.839 1.00 94.94 202 LEU A CA 1
ATOM 1466 C C . LEU A 1 202 ? 27.378 -16.958 6.601 1.00 94.94 202 LEU A C 1
ATOM 1468 O O . LEU A 1 202 ? 27.398 -16.369 5.522 1.00 94.94 202 LEU A O 1
ATOM 1472 N N . ALA A 1 203 ? 28.252 -16.668 7.566 1.00 94.88 203 ALA A N 1
ATOM 1473 C CA . ALA A 1 203 ? 29.294 -15.654 7.423 1.00 94.88 203 ALA A CA 1
ATOM 1474 C C . ALA A 1 203 ? 30.325 -16.019 6.348 1.00 94.88 203 ALA A C 1
ATOM 1476 O O . ALA A 1 203 ? 30.715 -15.157 5.555 1.00 94.88 203 ALA A O 1
ATOM 1477 N N . GLU A 1 204 ? 30.715 -17.293 6.257 1.00 93.69 204 GLU A N 1
ATOM 1478 C CA . GLU A 1 204 ? 31.568 -17.796 5.177 1.00 93.69 204 GLU A CA 1
ATOM 1479 C C . GLU A 1 204 ? 30.893 -17.633 3.811 1.00 93.69 204 GLU A C 1
ATOM 1481 O O . GLU A 1 204 ? 31.504 -17.098 2.881 1.00 93.69 204 GLU A O 1
ATOM 1486 N N . GLN A 1 205 ? 29.616 -18.013 3.700 1.00 92.25 205 GLN A N 1
ATOM 1487 C CA . GLN A 1 205 ? 28.835 -17.861 2.473 1.00 92.25 205 GLN A CA 1
ATOM 1488 C C . GLN A 1 205 ? 28.750 -16.392 2.030 1.00 92.25 205 GLN A C 1
ATOM 1490 O O . GLN A 1 205 ? 29.034 -16.074 0.872 1.00 92.25 205 GLN A O 1
ATOM 1495 N N . ILE A 1 206 ? 28.389 -15.479 2.938 1.00 91.00 206 ILE A N 1
ATOM 1496 C CA . ILE A 1 206 ? 28.279 -14.044 2.631 1.00 91.00 206 ILE A CA 1
ATOM 1497 C C . ILE A 1 206 ? 29.648 -13.480 2.243 1.00 91.00 206 ILE A C 1
ATOM 1499 O O . ILE A 1 206 ? 29.746 -12.707 1.286 1.00 91.00 206 ILE A O 1
ATOM 1503 N N . SER A 1 207 ? 30.714 -13.892 2.932 1.00 89.38 207 SER A N 1
ATOM 1504 C CA . SER A 1 207 ? 32.070 -13.422 2.640 1.00 89.38 207 SER A CA 1
ATOM 1505 C C . SER A 1 207 ? 32.543 -13.848 1.249 1.00 89.38 207 SER A C 1
ATOM 1507 O O . SER A 1 207 ? 33.166 -13.057 0.539 1.00 89.38 207 SER A O 1
ATOM 1509 N N . GLN A 1 208 ? 32.197 -15.064 0.816 1.00 87.31 208 GLN A N 1
ATOM 1510 C CA . GLN A 1 208 ? 32.481 -15.549 -0.537 1.00 87.31 208 GLN A CA 1
ATOM 1511 C C . GLN A 1 208 ? 31.698 -14.773 -1.607 1.00 87.31 208 GLN A C 1
ATOM 1513 O O . GLN A 1 208 ? 32.264 -14.409 -2.638 1.00 87.31 208 GLN A O 1
ATOM 1518 N N . GLN A 1 209 ? 30.414 -14.491 -1.361 1.00 84.69 209 GLN A N 1
ATOM 1519 C CA . GLN A 1 209 ? 29.542 -13.807 -2.324 1.00 84.69 209 GLN A CA 1
ATOM 1520 C C . GLN A 1 209 ? 29.866 -12.314 -2.466 1.00 84.69 209 GLN A C 1
ATOM 1522 O O . GLN A 1 209 ? 29.894 -11.782 -3.574 1.00 84.69 209 GLN A O 1
ATOM 1527 N N . THR A 1 210 ? 30.122 -11.631 -1.349 1.00 80.44 210 THR A N 1
ATOM 1528 C CA . THR A 1 210 ? 30.323 -10.173 -1.311 1.00 80.44 210 THR A CA 1
ATOM 1529 C C . THR A 1 210 ? 31.786 -9.759 -1.447 1.00 80.44 210 THR A C 1
ATOM 1531 O O . THR A 1 210 ? 32.062 -8.599 -1.737 1.00 80.44 210 THR A O 1
ATOM 1534 N N . LYS A 1 211 ? 32.734 -10.689 -1.254 1.00 79.25 211 LYS A N 1
ATOM 1535 C CA . LYS A 1 211 ? 34.179 -10.420 -1.115 1.00 79.25 211 LYS A CA 1
ATOM 1536 C C . LYS A 1 211 ? 34.538 -9.533 0.088 1.00 79.25 211 LYS A C 1
ATOM 1538 O O . LYS A 1 211 ? 35.662 -9.039 0.164 1.00 79.25 211 LYS A O 1
ATOM 1543 N N . HIS A 1 212 ? 33.620 -9.358 1.038 1.00 78.88 212 HIS A N 1
ATOM 1544 C CA . HIS A 1 212 ? 33.863 -8.696 2.316 1.00 78.88 212 HIS A CA 1
ATOM 1545 C C . HIS A 1 212 ? 33.970 -9.753 3.415 1.00 78.88 212 HIS A C 1
ATOM 1547 O O . HIS A 1 212 ? 33.026 -10.503 3.624 1.00 78.88 212 HIS A O 1
ATOM 1553 N N . GLN A 1 213 ? 35.097 -9.824 4.126 1.00 84.81 213 GLN A N 1
ATOM 1554 C CA . GLN A 1 213 ? 35.207 -10.722 5.279 1.00 84.81 213 GLN A CA 1
ATOM 1555 C C . GLN A 1 213 ? 34.327 -10.214 6.423 1.00 84.81 213 GLN A C 1
ATOM 1557 O O . GLN A 1 213 ? 34.563 -9.124 6.944 1.00 84.81 213 GLN A O 1
ATOM 1562 N N . LEU A 1 214 ? 33.334 -11.012 6.812 1.00 87.81 214 LEU A N 1
ATOM 1563 C CA . LEU A 1 214 ? 32.445 -10.733 7.937 1.00 87.81 214 LEU A CA 1
ATOM 1564 C C . LEU A 1 214 ? 32.596 -11.817 9.002 1.00 87.81 214 LEU A C 1
ATOM 1566 O O . LEU A 1 214 ? 32.689 -13.000 8.681 1.00 87.81 214 LEU A O 1
ATOM 1570 N N . THR A 1 215 ? 32.605 -11.413 10.273 1.00 94.38 215 THR A N 1
ATOM 1571 C CA . THR A 1 215 ? 32.526 -12.359 11.391 1.00 94.38 215 THR A CA 1
ATOM 1572 C C . THR A 1 215 ? 31.071 -12.796 11.616 1.00 94.38 215 THR A C 1
ATOM 1574 O O . THR A 1 215 ? 30.148 -12.068 11.231 1.00 94.38 215 THR A O 1
ATOM 1577 N N . PRO A 1 216 ? 30.832 -13.952 12.260 1.00 95.94 216 PRO A N 1
ATOM 1578 C CA . PRO A 1 216 ? 29.487 -14.397 12.636 1.00 95.94 216 PRO A CA 1
ATOM 1579 C C . PRO A 1 216 ? 28.714 -13.346 13.442 1.00 95.94 216 PRO A C 1
ATOM 1581 O O . PRO A 1 216 ? 27.531 -13.120 13.195 1.00 95.94 216 PRO A O 1
ATOM 1584 N N . GLU A 1 217 ? 29.390 -12.658 14.364 1.00 96.56 217 GLU A N 1
ATOM 1585 C CA . GLU A 1 217 ? 28.809 -11.594 15.183 1.00 96.56 217 GLU A CA 1
ATOM 1586 C C . GLU A 1 217 ? 28.422 -10.379 14.340 1.00 96.56 217 GLU A C 1
ATOM 1588 O O . GLU A 1 217 ? 27.333 -9.842 14.517 1.00 96.56 217 GLU A O 1
ATOM 1593 N N . ALA A 1 218 ? 29.254 -9.979 13.372 1.00 92.56 218 ALA A N 1
ATOM 1594 C CA . ALA A 1 218 ? 28.929 -8.880 12.465 1.00 92.56 218 ALA A CA 1
ATOM 1595 C C . ALA A 1 218 ? 27.712 -9.213 11.582 1.00 92.56 218 ALA A C 1
ATOM 1597 O O . ALA A 1 218 ? 26.866 -8.353 11.335 1.00 92.56 218 ALA A O 1
ATOM 1598 N N . VAL A 1 219 ? 27.590 -10.470 11.138 1.00 95.25 219 VAL A N 1
ATOM 1599 C CA . VAL A 1 219 ? 26.418 -10.958 10.393 1.00 95.25 219 VAL A CA 1
ATOM 1600 C C . VAL A 1 219 ? 25.163 -10.924 11.270 1.00 95.25 219 VAL A C 1
ATOM 1602 O O . VAL A 1 219 ? 24.141 -10.378 10.851 1.00 95.25 219 VAL A O 1
ATOM 1605 N N . ALA A 1 220 ? 25.233 -11.450 12.495 1.00 96.50 220 ALA A N 1
ATOM 1606 C CA . ALA A 1 220 ? 24.114 -11.428 13.435 1.00 96.50 220 ALA A CA 1
ATOM 1607 C C . ALA A 1 220 ? 23.703 -9.998 13.827 1.00 96.50 220 ALA A C 1
ATOM 1609 O O . ALA A 1 220 ? 22.514 -9.677 13.808 1.00 96.50 220 ALA A O 1
ATOM 1610 N N . GLU A 1 221 ? 24.660 -9.110 14.113 1.00 95.00 221 GLU A N 1
ATOM 1611 C CA . GLU A 1 221 ? 24.393 -7.696 14.395 1.00 95.00 221 GLU A CA 1
ATOM 1612 C C . GLU A 1 221 ? 23.754 -6.994 13.188 1.00 95.00 221 GLU A C 1
ATOM 1614 O O . GLU A 1 221 ? 22.836 -6.190 13.369 1.00 95.00 221 GLU A O 1
ATOM 1619 N N . GLY A 1 222 ? 24.184 -7.331 11.966 1.00 92.38 222 GLY A N 1
ATOM 1620 C CA . GLY A 1 222 ? 23.585 -6.849 10.722 1.00 92.38 222 GLY A CA 1
ATOM 1621 C C . GLY A 1 222 ? 22.106 -7.212 10.601 1.00 92.38 222 GLY A C 1
ATOM 1622 O O . GLY A 1 222 ? 21.280 -6.338 10.338 1.00 92.38 222 GLY A O 1
ATOM 1623 N N . PHE A 1 223 ? 21.743 -8.466 10.880 1.00 95.38 223 PHE A N 1
ATOM 1624 C CA . PHE A 1 223 ? 20.339 -8.886 10.912 1.00 95.38 223 PHE A CA 1
ATOM 1625 C C . PHE A 1 223 ? 19.535 -8.195 12.016 1.00 95.38 223 PHE A C 1
ATOM 1627 O O . PHE A 1 223 ? 18.427 -7.729 11.754 1.00 95.38 223 PHE A O 1
ATOM 1634 N N . VAL A 1 224 ? 20.083 -8.061 13.230 1.00 94.06 224 VAL A N 1
ATOM 1635 C CA . VAL A 1 224 ? 19.407 -7.319 14.310 1.00 94.06 224 VAL A CA 1
ATOM 1636 C C . VAL A 1 224 ? 19.183 -5.862 13.907 1.00 94.06 224 VAL A C 1
ATOM 1638 O O . VAL A 1 224 ? 18.112 -5.320 14.167 1.00 94.06 224 VAL A O 1
ATOM 1641 N N . ARG A 1 225 ? 20.145 -5.230 13.225 1.00 90.75 225 ARG A N 1
ATOM 1642 C CA . ARG A 1 225 ? 20.000 -3.860 12.719 1.00 90.75 225 ARG A CA 1
ATOM 1643 C C . ARG A 1 225 ? 18.876 -3.745 11.687 1.00 90.75 225 ARG A C 1
ATOM 1645 O O . ARG A 1 225 ? 18.076 -2.822 11.790 1.00 90.75 225 ARG A O 1
ATOM 1652 N N . VAL A 1 226 ? 18.777 -4.684 10.743 1.00 89.12 226 VAL A N 1
ATOM 1653 C CA . VAL A 1 226 ? 17.665 -4.728 9.773 1.00 89.12 226 VAL A CA 1
ATOM 1654 C C . VAL A 1 226 ? 16.323 -4.926 10.489 1.00 89.12 226 VAL A C 1
ATOM 1656 O O . VAL A 1 226 ? 15.365 -4.218 10.192 1.00 89.12 226 VAL A O 1
ATOM 1659 N N . ALA A 1 227 ? 16.253 -5.821 11.481 1.00 91.06 227 ALA A N 1
ATOM 1660 C CA . ALA A 1 227 ? 15.042 -6.040 12.276 1.00 91.06 227 ALA A CA 1
ATOM 1661 C C . ALA A 1 227 ? 14.600 -4.768 13.024 1.00 91.06 227 ALA A C 1
ATOM 1663 O O . ALA A 1 227 ? 13.431 -4.390 12.967 1.00 91.06 227 ALA A O 1
ATOM 1664 N N . VAL A 1 228 ? 15.543 -4.087 13.686 1.00 91.31 228 VAL A N 1
ATOM 1665 C CA . VAL A 1 228 ? 15.308 -2.818 14.393 1.00 91.31 228 VAL A CA 1
ATOM 1666 C C . VAL A 1 228 ? 14.814 -1.740 13.433 1.00 91.31 228 VAL A C 1
ATOM 1668 O O . VAL A 1 228 ? 13.802 -1.106 13.719 1.00 91.31 228 VAL A O 1
ATOM 1671 N N . ASN A 1 229 ? 15.472 -1.568 12.284 1.00 85.38 229 ASN A N 1
ATOM 1672 C CA . ASN A 1 229 ? 15.073 -0.574 11.289 1.00 85.38 229 ASN A CA 1
ATOM 1673 C C . ASN A 1 229 ? 13.665 -0.867 10.739 1.00 85.38 229 ASN A C 1
ATOM 1675 O O . ASN A 1 229 ? 12.852 0.046 10.642 1.00 85.38 229 ASN A O 1
ATOM 1679 N N . ASN A 1 230 ? 13.319 -2.135 10.481 1.00 84.75 230 ASN A N 1
ATOM 1680 C CA . ASN A 1 230 ? 11.966 -2.529 10.068 1.00 84.75 230 ASN A CA 1
ATOM 1681 C C . ASN A 1 230 ? 10.903 -2.181 11.128 1.00 84.75 230 ASN A C 1
ATOM 1683 O O . ASN A 1 230 ? 9.857 -1.628 10.786 1.00 84.75 230 ASN A O 1
ATOM 1687 N N . MET A 1 231 ? 11.168 -2.468 12.409 1.00 89.62 231 MET A N 1
ATOM 1688 C CA . MET A 1 231 ? 10.255 -2.137 13.513 1.00 89.62 231 MET A CA 1
ATOM 1689 C C . MET A 1 231 ? 10.106 -0.621 13.701 1.00 89.62 231 MET A C 1
ATOM 1691 O O . MET A 1 231 ? 8.984 -0.119 13.770 1.00 89.62 231 MET A O 1
ATOM 1695 N N . ALA A 1 232 ? 11.215 0.121 13.718 1.00 87.00 232 ALA A N 1
ATOM 1696 C CA . ALA A 1 232 ? 11.211 1.576 13.841 1.00 87.00 232 ALA A CA 1
ATOM 1697 C C . ALA A 1 232 ? 10.500 2.249 12.656 1.00 87.00 232 ALA A C 1
ATOM 1699 O O . ALA A 1 232 ? 9.658 3.121 12.855 1.00 87.00 232 ALA A O 1
ATOM 1700 N N . ASN A 1 233 ? 10.748 1.798 11.424 1.00 79.25 233 ASN A N 1
ATOM 1701 C CA . ASN A 1 233 ? 10.066 2.305 10.232 1.00 79.25 233 ASN A CA 1
ATOM 1702 C C . ASN A 1 233 ? 8.550 2.086 10.301 1.00 79.25 233 ASN A C 1
ATOM 1704 O O . ASN A 1 233 ? 7.788 2.980 9.926 1.00 79.25 233 ASN A O 1
ATOM 1708 N N . ALA A 1 234 ? 8.108 0.928 10.800 1.00 81.75 234 ALA A N 1
ATOM 1709 C CA . ALA A 1 234 ? 6.692 0.650 10.988 1.00 81.75 234 ALA A CA 1
ATOM 1710 C C . ALA A 1 234 ? 6.067 1.582 12.039 1.00 81.75 234 ALA A C 1
ATOM 1712 O O . ALA A 1 234 ? 5.036 2.196 11.764 1.00 81.75 234 ALA A O 1
ATOM 1713 N N . ILE A 1 235 ? 6.719 1.760 13.196 1.00 85.12 235 ILE A N 1
ATOM 1714 C CA . ILE A 1 235 ? 6.288 2.710 14.236 1.00 85.12 235 ILE A CA 1
ATOM 1715 C C . ILE A 1 235 ? 6.212 4.133 13.665 1.00 85.12 235 ILE A C 1
ATOM 1717 O O . ILE A 1 235 ? 5.187 4.798 13.805 1.00 85.12 235 ILE A O 1
ATOM 1721 N N . LYS A 1 236 ? 7.253 4.580 12.952 1.00 77.38 236 LYS A N 1
ATOM 1722 C CA . LYS A 1 236 ? 7.319 5.903 12.320 1.00 77.38 236 LYS A CA 1
ATOM 1723 C C . LYS A 1 236 ? 6.171 6.110 11.331 1.00 77.38 236 LYS A C 1
ATOM 1725 O O . LYS A 1 236 ? 5.499 7.138 11.384 1.00 77.38 236 LYS A O 1
ATOM 1730 N N . HIS A 1 237 ? 5.900 5.126 10.475 1.00 70.12 237 HIS A N 1
ATOM 1731 C CA . HIS A 1 237 ? 4.789 5.173 9.526 1.00 70.12 237 HIS A CA 1
ATOM 1732 C C . HIS A 1 237 ? 3.428 5.297 10.241 1.00 70.12 237 HIS A C 1
ATOM 1734 O O . HIS A 1 237 ? 2.594 6.110 9.839 1.00 70.12 237 HIS A O 1
ATOM 1740 N N . ILE A 1 238 ? 3.212 4.544 11.328 1.00 76.81 238 ILE A N 1
ATOM 1741 C CA . ILE A 1 238 ? 1.973 4.598 12.123 1.00 76.81 238 ILE A CA 1
ATOM 1742 C C . ILE A 1 238 ? 1.797 5.976 12.779 1.00 76.81 238 ILE A C 1
ATOM 1744 O O . ILE A 1 238 ? 0.724 6.569 12.654 1.00 76.81 238 ILE A O 1
ATOM 1748 N N . SER A 1 239 ? 2.842 6.508 13.423 1.00 72.94 239 SER A N 1
ATOM 1749 C CA . SER A 1 239 ? 2.819 7.820 14.089 1.00 72.94 239 SER A CA 1
ATOM 1750 C C . SER A 1 239 ? 2.612 8.972 13.107 1.00 72.94 239 SER A C 1
ATOM 1752 O O . SER A 1 239 ? 1.747 9.825 13.309 1.00 72.94 239 SER A O 1
ATOM 1754 N N . ILE A 1 240 ? 3.338 8.973 11.988 1.00 66.12 240 ILE A N 1
ATOM 1755 C CA . ILE A 1 240 ? 3.285 10.064 11.010 1.00 66.12 240 ILE A CA 1
ATOM 1756 C C . ILE A 1 240 ? 1.954 10.097 10.266 1.00 66.12 240 ILE A C 1
ATOM 1758 O O . ILE A 1 240 ? 1.414 11.180 10.053 1.00 66.12 240 ILE A O 1
ATOM 1762 N N . ARG A 1 241 ? 1.370 8.939 9.924 1.00 63.19 241 ARG A N 1
ATOM 1763 C CA . ARG A 1 241 ? 0.028 8.875 9.310 1.00 63.19 241 ARG A CA 1
ATOM 1764 C C . ARG A 1 241 ? -1.055 9.516 10.197 1.00 63.19 241 ARG A C 1
ATOM 1766 O O . ARG A 1 241 ? -2.149 9.812 9.715 1.00 63.19 241 ARG A O 1
ATOM 1773 N N . ARG A 1 242 ? -0.764 9.720 11.485 1.00 67.75 242 ARG A N 1
ATOM 1774 C CA . ARG A 1 242 ? -1.631 10.373 12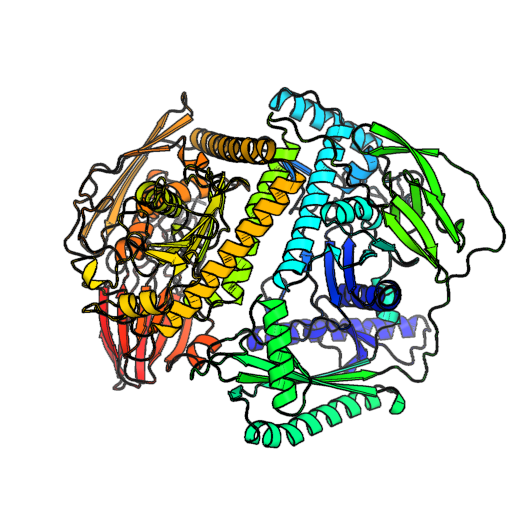.474 1.00 67.75 242 ARG A CA 1
ATOM 1775 C C . ARG A 1 242 ? -1.251 11.828 12.766 1.00 67.75 242 ARG A C 1
ATOM 1777 O O . ARG A 1 242 ? -2.005 12.498 13.461 1.00 67.75 242 ARG A O 1
ATOM 1784 N N . GLY A 1 243 ? -0.146 12.323 12.210 1.00 60.84 243 GLY A N 1
ATOM 1785 C CA . GLY A 1 243 ? 0.354 13.677 12.453 1.00 60.84 243 GLY A CA 1
ATOM 1786 C C . GLY A 1 243 ? 1.220 13.811 13.710 1.00 60.84 243 GLY A C 1
ATOM 1787 O O . GLY A 1 243 ? 1.384 14.921 14.205 1.00 60.84 243 GLY A O 1
ATOM 1788 N N . TYR A 1 244 ? 1.769 12.710 14.237 1.00 69.62 244 TYR A N 1
ATOM 1789 C CA . TYR A 1 244 ? 2.632 12.718 15.423 1.00 69.62 244 TYR A CA 1
ATOM 1790 C C . TYR A 1 244 ? 4.115 12.554 15.067 1.00 69.62 244 TYR A C 1
ATOM 1792 O O . TYR A 1 244 ? 4.468 11.705 14.245 1.00 69.62 244 TYR A O 1
ATOM 1800 N N . ASP A 1 245 ? 4.982 13.322 15.734 1.00 69.62 245 ASP A N 1
ATOM 1801 C CA . ASP A 1 245 ? 6.430 13.087 15.760 1.00 69.62 245 ASP A CA 1
ATOM 1802 C C . ASP A 1 245 ? 6.759 12.073 16.875 1.00 69.62 245 ASP A C 1
ATOM 1804 O O . ASP A 1 245 ? 6.506 12.369 18.047 1.00 69.62 245 ASP A O 1
ATOM 1808 N N . PRO A 1 246 ? 7.313 10.882 16.556 1.00 77.81 246 PRO A N 1
ATOM 1809 C CA . PRO A 1 246 ? 7.692 9.885 17.556 1.00 77.81 246 PRO A CA 1
ATOM 1810 C C . PRO A 1 246 ? 8.608 10.412 18.665 1.00 77.81 246 PRO A C 1
ATOM 1812 O O . PRO A 1 246 ? 8.519 9.925 19.787 1.00 77.81 246 PRO A O 1
ATOM 1815 N N . GLN A 1 247 ? 9.450 11.414 18.389 1.00 80.94 247 GLN A N 1
ATOM 1816 C CA . GLN A 1 247 ? 10.398 11.965 19.367 1.00 80.94 247 GLN A CA 1
ATOM 1817 C C . GLN A 1 247 ? 9.717 12.623 20.575 1.00 80.94 247 GLN A C 1
ATOM 1819 O O . GLN A 1 247 ? 10.340 12.796 21.622 1.00 80.94 247 GLN A O 1
ATOM 1824 N N . GLU A 1 248 ? 8.444 13.000 20.441 1.00 80.00 248 GLU A N 1
ATOM 1825 C CA . GLU A 1 248 ? 7.648 13.608 21.509 1.00 80.00 248 GLU A CA 1
ATOM 1826 C C . GLU A 1 248 ? 7.025 12.576 22.468 1.00 80.00 248 GLU A C 1
ATOM 1828 O O . GLU A 1 248 ? 6.284 12.955 23.379 1.00 80.00 248 GLU A O 1
ATOM 1833 N N . PHE A 1 249 ? 7.275 11.281 22.251 1.00 87.94 249 PHE A N 1
ATOM 1834 C CA . PHE A 1 249 ? 6.668 10.171 22.984 1.00 87.94 249 PHE A CA 1
ATOM 1835 C C . PHE A 1 249 ? 7.703 9.418 23.821 1.00 87.94 249 PHE A C 1
ATOM 1837 O O . PHE A 1 249 ? 8.885 9.372 23.485 1.00 87.94 249 PHE A O 1
ATOM 1844 N N . ALA A 1 250 ? 7.240 8.757 24.884 1.00 92.56 250 ALA A N 1
ATOM 1845 C CA . ALA A 1 250 ? 8.004 7.694 25.531 1.00 92.56 250 ALA A CA 1
ATOM 1846 C C . ALA A 1 250 ? 7.658 6.332 24.906 1.00 92.56 250 ALA A C 1
ATOM 1848 O O . ALA A 1 250 ? 6.496 6.058 24.585 1.00 92.56 250 ALA A O 1
ATOM 1849 N N . LEU A 1 251 ? 8.657 5.459 24.764 1.00 94.50 251 LEU A N 1
ATOM 1850 C CA . LEU A 1 251 ? 8.466 4.090 24.288 1.00 94.50 251 LEU A CA 1
ATOM 1851 C C . LEU A 1 251 ? 8.133 3.181 25.477 1.00 94.50 251 LEU A C 1
ATOM 1853 O O . LEU A 1 251 ? 9.000 2.892 26.300 1.00 94.50 251 LEU A O 1
ATOM 1857 N N . SER A 1 252 ? 6.890 2.719 25.585 1.00 94.75 252 SER A N 1
ATOM 1858 C CA . SER A 1 252 ? 6.514 1.711 26.575 1.00 94.75 252 SER A CA 1
ATOM 1859 C C . SER A 1 252 ? 6.704 0.324 25.980 1.00 94.75 252 SER A C 1
ATOM 1861 O O . SER A 1 252 ? 5.990 -0.088 25.064 1.00 94.75 252 SER A O 1
ATOM 1863 N N . CYS A 1 253 ? 7.713 -0.375 26.481 1.00 93.94 253 CYS A N 1
ATOM 1864 C CA . CYS A 1 253 ? 8.169 -1.639 25.934 1.00 93.94 253 CYS A CA 1
ATOM 1865 C C . CYS A 1 253 ? 7.670 -2.807 26.791 1.00 93.94 253 CYS A C 1
ATOM 1867 O O . CYS A 1 253 ? 7.819 -2.811 28.017 1.00 93.94 253 CYS A O 1
ATOM 1869 N N . PHE A 1 254 ? 7.073 -3.797 26.131 1.00 91.81 254 PHE A N 1
ATOM 1870 C CA . PHE A 1 254 ? 6.562 -5.013 26.748 1.00 91.81 254 PHE A CA 1
ATOM 1871 C C . PHE A 1 254 ? 6.643 -6.218 25.792 1.00 91.81 254 PHE A C 1
ATOM 1873 O O . PHE A 1 254 ? 7.169 -6.122 24.681 1.00 91.81 254 PHE A O 1
ATOM 1880 N N . GLY A 1 255 ? 6.227 -7.389 26.276 1.00 88.94 255 GLY A N 1
ATOM 1881 C CA . GLY A 1 255 ? 6.431 -8.663 25.588 1.00 88.94 255 GLY A CA 1
ATOM 1882 C C . GLY A 1 255 ? 7.784 -9.316 25.907 1.00 88.94 255 GLY A C 1
ATOM 1883 O O . GLY A 1 255 ? 8.684 -8.717 26.502 1.00 88.94 255 GLY A O 1
ATOM 1884 N N . GLY A 1 256 ? 7.929 -10.590 25.535 1.00 86.31 256 GLY A N 1
ATOM 1885 C CA . GLY A 1 256 ? 9.100 -11.403 25.901 1.00 86.31 256 GLY A CA 1
ATOM 1886 C C . GLY A 1 256 ? 10.391 -11.051 25.149 1.00 86.31 256 GLY A C 1
ATOM 1887 O O . GLY A 1 256 ? 11.484 -11.373 25.612 1.00 86.31 256 GLY A O 1
ATOM 1888 N N . ALA A 1 257 ? 10.285 -10.386 23.996 1.00 89.94 257 ALA A N 1
ATOM 1889 C CA . ALA A 1 257 ? 11.426 -9.975 23.178 1.00 89.94 257 ALA A CA 1
ATOM 1890 C C . ALA A 1 257 ? 11.620 -8.449 23.116 1.00 89.94 257 ALA A C 1
ATOM 1892 O O . ALA A 1 257 ? 12.676 -7.998 22.677 1.00 89.94 257 ALA A O 1
ATOM 1893 N N . GLY A 1 258 ? 10.667 -7.646 23.605 1.00 90.38 258 GLY A N 1
ATOM 1894 C CA . GLY A 1 258 ? 10.730 -6.181 23.509 1.00 90.38 258 GLY A CA 1
ATOM 1895 C C . GLY A 1 258 ? 11.975 -5.583 24.163 1.00 90.38 258 GLY A C 1
ATOM 1896 O O . GLY A 1 258 ? 12.702 -4.803 23.541 1.00 90.38 258 GLY A O 1
ATOM 1897 N N . GLY A 1 259 ? 12.282 -6.007 25.393 1.00 92.62 259 GLY A N 1
ATOM 1898 C CA . GLY A 1 259 ? 13.443 -5.526 26.152 1.00 92.62 259 GLY A CA 1
ATOM 1899 C C . GLY A 1 259 ? 14.791 -5.760 25.458 1.00 92.62 259 GLY A C 1
ATOM 1900 O O . GLY A 1 259 ? 15.754 -5.047 25.732 1.00 92.62 259 GLY A O 1
ATOM 1901 N N . GLN A 1 260 ? 14.856 -6.702 24.514 1.00 93.62 260 GLN A N 1
ATOM 1902 C CA . GLN A 1 260 ? 16.079 -7.064 23.792 1.00 93.62 260 GLN A CA 1
ATOM 1903 C C . GLN A 1 260 ? 16.445 -6.039 22.703 1.00 93.62 260 GLN A C 1
ATOM 1905 O O . GLN A 1 260 ? 17.604 -5.965 22.280 1.00 93.62 260 GLN A O 1
ATOM 1910 N N . HIS A 1 261 ? 15.458 -5.254 22.253 1.00 94.69 261 HIS A N 1
ATOM 1911 C CA . HIS A 1 261 ? 15.562 -4.339 21.112 1.00 94.69 261 HIS A CA 1
ATOM 1912 C C . HIS A 1 261 ? 15.188 -2.884 21.438 1.00 94.69 261 HIS A C 1
ATOM 1914 O O . HIS A 1 261 ? 15.477 -2.000 20.632 1.00 94.69 261 HIS A O 1
ATOM 1920 N N . ALA A 1 262 ? 14.582 -2.623 22.603 1.00 94.50 262 ALA A N 1
ATOM 1921 C CA . ALA A 1 262 ? 13.993 -1.333 22.968 1.00 94.50 262 ALA A CA 1
ATOM 1922 C C . ALA A 1 262 ? 14.935 -0.129 22.791 1.00 94.50 262 ALA A C 1
ATOM 1924 O O . ALA A 1 262 ? 14.545 0.836 22.140 1.00 94.50 262 ALA A O 1
ATOM 1925 N N . CYS A 1 263 ? 16.171 -0.193 23.306 1.00 94.81 263 CYS A N 1
ATOM 1926 C CA . CYS A 1 263 ? 17.154 0.892 23.164 1.00 94.81 263 CYS A CA 1
ATOM 1927 C C . CYS A 1 263 ? 17.431 1.233 21.697 1.00 94.81 263 CYS A C 1
ATOM 1929 O O . CYS A 1 263 ? 17.309 2.389 21.307 1.00 94.81 263 CYS A O 1
ATOM 1931 N N . ARG A 1 264 ? 17.715 0.229 20.858 1.00 92.25 264 ARG A N 1
ATOM 1932 C CA . ARG A 1 264 ? 18.034 0.453 19.438 1.00 92.25 264 ARG A CA 1
ATOM 1933 C C . ARG A 1 264 ? 16.827 0.949 18.638 1.00 92.25 264 ARG A C 1
ATOM 1935 O O . ARG A 1 264 ? 16.987 1.761 17.735 1.00 92.25 264 ARG A O 1
ATOM 1942 N N . VAL A 1 265 ? 15.619 0.476 18.961 1.00 92.69 265 VAL A N 1
ATOM 1943 C CA . VAL A 1 265 ? 14.377 0.981 18.347 1.00 92.69 265 VAL A CA 1
ATOM 1944 C C . VAL A 1 265 ? 14.131 2.437 18.750 1.00 92.69 265 VAL A C 1
ATOM 1946 O O . VAL A 1 265 ? 13.780 3.249 17.899 1.00 92.69 265 VAL A O 1
ATOM 1949 N N . ALA A 1 266 ? 14.343 2.785 20.021 1.00 91.38 266 ALA A N 1
ATOM 1950 C CA . ALA A 1 266 ? 14.203 4.155 20.499 1.00 91.38 266 ALA A CA 1
ATOM 1951 C C . ALA A 1 266 ? 15.239 5.099 19.866 1.00 91.38 266 ALA A C 1
ATOM 1953 O O . ALA A 1 266 ? 14.866 6.189 19.444 1.00 91.38 266 ALA A O 1
ATOM 1954 N N . GLU A 1 267 ? 16.498 4.669 19.729 1.00 88.50 267 GLU A N 1
ATOM 1955 C CA . GLU A 1 267 ? 17.556 5.414 19.029 1.00 88.50 267 GLU A CA 1
ATOM 1956 C C . GLU A 1 267 ? 17.170 5.726 17.578 1.00 88.50 267 GLU A C 1
ATOM 1958 O O . GLU A 1 267 ? 17.224 6.883 17.164 1.00 88.50 267 GLU A O 1
ATOM 1963 N N . GLU A 1 268 ? 16.712 4.718 16.830 1.00 84.25 268 GLU A N 1
ATOM 1964 C CA . GLU A 1 268 ? 16.284 4.869 15.432 1.00 84.25 268 GLU A CA 1
ATOM 1965 C C . GLU A 1 268 ? 15.073 5.814 15.289 1.00 84.25 268 GLU A C 1
ATOM 1967 O O . GLU A 1 268 ? 14.935 6.522 14.292 1.00 84.25 268 GLU A O 1
ATOM 1972 N N . LEU A 1 269 ? 14.200 5.861 16.301 1.00 81.81 269 LEU A N 1
ATOM 1973 C CA . LEU A 1 269 ? 13.043 6.762 16.363 1.00 81.81 269 LEU A CA 1
ATOM 1974 C C . LEU A 1 269 ? 13.365 8.148 16.950 1.00 81.81 269 LEU A C 1
ATOM 1976 O O . LEU A 1 269 ? 12.502 9.026 16.930 1.00 81.81 269 LEU A O 1
ATOM 1980 N N . GLY A 1 270 ? 14.566 8.350 17.500 1.00 81.81 270 GLY A N 1
ATOM 1981 C CA . GLY A 1 270 ? 14.939 9.557 18.243 1.00 81.81 270 GLY A CA 1
ATOM 1982 C C . GLY A 1 270 ? 14.218 9.730 19.591 1.00 81.81 270 GLY A C 1
ATOM 1983 O O . GLY A 1 270 ? 14.181 10.837 20.132 1.00 81.81 270 GLY A O 1
ATOM 1984 N N . ILE A 1 271 ? 13.641 8.659 20.141 1.00 87.81 271 ILE A N 1
ATOM 1985 C CA . ILE A 1 271 ? 12.933 8.654 21.426 1.00 87.81 271 ILE A CA 1
ATOM 1986 C C . ILE A 1 271 ? 13.945 8.650 22.574 1.00 87.81 271 ILE A C 1
ATOM 1988 O O . ILE A 1 271 ? 14.774 7.752 22.689 1.00 87.81 271 ILE A O 1
ATOM 1992 N N . GLY A 1 272 ? 13.849 9.637 23.468 1.00 89.00 272 GLY A N 1
ATOM 1993 C CA . GLY A 1 272 ? 14.784 9.792 24.589 1.00 89.00 272 GLY A CA 1
ATOM 1994 C C . GLY A 1 272 ? 14.430 9.010 25.858 1.00 89.00 272 GLY A C 1
ATOM 1995 O O . GLY A 1 272 ? 15.208 9.025 26.813 1.00 89.00 272 GLY A O 1
ATOM 1996 N N . THR A 1 273 ? 13.254 8.378 25.929 1.00 92.94 273 THR A N 1
ATOM 1997 C CA . THR A 1 273 ? 12.763 7.718 27.151 1.00 92.94 273 THR A CA 1
ATOM 1998 C C . THR A 1 273 ? 12.065 6.399 26.845 1.00 92.94 273 THR A C 1
ATOM 2000 O O . THR A 1 273 ? 11.150 6.350 26.024 1.00 92.94 273 THR A O 1
ATOM 2003 N N . ILE A 1 274 ? 12.468 5.342 27.554 1.00 95.31 274 ILE A N 1
ATOM 2004 C CA . ILE A 1 274 ? 11.849 4.012 27.500 1.00 95.31 274 ILE A CA 1
ATOM 2005 C C . ILE A 1 274 ? 11.311 3.663 28.885 1.00 95.31 274 ILE A C 1
ATOM 2007 O O . ILE A 1 274 ? 11.974 3.906 29.894 1.00 95.31 274 ILE A O 1
ATOM 2011 N N . LEU A 1 275 ? 10.123 3.068 28.922 1.00 94.38 275 LEU A N 1
ATOM 2012 C CA . LEU A 1 275 ? 9.449 2.626 30.135 1.00 94.38 275 LEU A CA 1
ATOM 2013 C C . LEU A 1 275 ? 9.179 1.120 30.055 1.00 94.38 275 LEU A C 1
ATOM 2015 O O . LEU A 1 275 ? 8.514 0.662 29.125 1.00 94.38 275 LEU A O 1
ATOM 2019 N N . ILE A 1 276 ? 9.677 0.353 31.028 1.00 92.88 276 ILE A N 1
ATOM 2020 C CA . ILE A 1 276 ? 9.477 -1.102 31.120 1.00 92.88 276 ILE A CA 1
ATOM 2021 C C . ILE A 1 276 ? 8.907 -1.436 32.499 1.00 92.88 276 ILE A C 1
ATOM 2023 O O . ILE A 1 276 ? 9.561 -1.277 33.528 1.00 92.88 276 ILE A O 1
ATOM 2027 N N . HIS A 1 277 ? 7.649 -1.865 32.527 1.00 89.56 277 HIS A N 1
ATOM 2028 C CA . HIS A 1 277 ? 6.954 -2.233 33.762 1.00 89.56 277 HIS A CA 1
ATOM 2029 C C . HIS A 1 277 ? 7.448 -3.596 34.299 1.00 89.56 277 HIS A C 1
ATOM 2031 O O . HIS A 1 277 ? 7.760 -4.462 33.485 1.00 89.56 277 HIS A O 1
ATOM 2037 N N . PRO A 1 278 ? 7.428 -3.871 35.622 1.00 84.12 278 PRO A N 1
ATOM 2038 C CA . PRO A 1 278 ? 7.834 -5.172 36.185 1.00 84.12 278 PRO A CA 1
ATOM 2039 C C . PRO A 1 278 ? 7.087 -6.391 35.633 1.00 84.12 278 PRO A C 1
ATOM 2041 O O . PRO A 1 278 ? 7.562 -7.516 35.718 1.00 84.12 278 PRO A O 1
ATOM 2044 N N . LEU A 1 279 ? 5.885 -6.170 35.099 1.00 85.81 279 LEU A N 1
ATOM 2045 C CA . LEU A 1 279 ? 5.055 -7.202 34.475 1.00 85.81 279 LEU A CA 1
ATOM 2046 C C . LEU A 1 279 ? 5.078 -7.121 32.941 1.00 85.81 279 LEU A C 1
ATOM 2048 O O . LEU A 1 279 ? 4.143 -7.589 32.300 1.00 85.81 279 LEU A O 1
ATOM 2052 N N . ALA A 1 280 ? 6.109 -6.518 32.340 1.00 86.69 280 ALA A N 1
ATOM 2053 C CA . ALA A 1 280 ? 6.225 -6.317 30.894 1.00 86.69 280 ALA A CA 1
ATOM 2054 C C . ALA A 1 280 ? 6.055 -7.617 30.087 1.00 86.69 280 ALA A C 1
ATOM 2056 O O . ALA A 1 280 ? 5.318 -7.629 29.102 1.00 86.69 280 ALA A O 1
ATOM 2057 N N . GLY A 1 281 ? 6.642 -8.734 30.527 1.00 83.25 281 GLY A N 1
ATOM 2058 C CA . GLY A 1 281 ? 6.482 -10.026 29.845 1.00 83.25 281 GLY A CA 1
ATOM 2059 C C . GLY A 1 281 ? 5.063 -10.616 29.902 1.00 83.25 281 GLY A C 1
ATOM 2060 O O . GLY A 1 281 ? 4.733 -11.488 29.103 1.00 83.25 281 GLY A O 1
ATOM 2061 N N . VAL A 1 282 ? 4.201 -10.130 30.803 1.00 86.06 282 VAL A N 1
ATOM 2062 C CA . VAL A 1 282 ? 2.798 -10.564 30.974 1.00 86.06 282 VAL A CA 1
ATOM 2063 C C . VAL A 1 282 ? 1.821 -9.379 30.982 1.00 86.06 282 VAL A C 1
ATOM 2065 O O . VAL A 1 282 ? 0.749 -9.438 31.588 1.00 86.06 282 VAL A O 1
ATOM 2068 N N . MET A 1 283 ? 2.174 -8.297 30.280 1.00 88.81 283 MET A N 1
ATOM 2069 C CA . MET A 1 283 ? 1.452 -7.019 30.310 1.00 88.81 283 MET A CA 1
ATOM 2070 C C . MET A 1 283 ? -0.028 -7.162 29.941 1.00 88.81 283 MET A C 1
ATOM 2072 O O . MET A 1 283 ? -0.888 -6.532 30.553 1.00 88.81 283 MET A O 1
ATOM 2076 N N . SER A 1 284 ? -0.343 -8.046 28.993 1.00 89.06 284 SER A N 1
ATOM 2077 C CA . SER A 1 284 ? -1.727 -8.322 28.601 1.00 89.06 284 SER A CA 1
ATOM 2078 C C . SER A 1 284 ? -2.572 -8.859 29.754 1.00 89.06 284 SER A C 1
ATOM 2080 O O . SER A 1 284 ? -3.708 -8.430 29.923 1.00 89.06 284 SER A O 1
ATOM 2082 N N . ALA A 1 285 ? -2.025 -9.739 30.597 1.00 88.50 285 ALA A N 1
ATOM 2083 C CA . ALA A 1 285 ? -2.741 -10.246 31.766 1.00 88.50 285 ALA A CA 1
ATOM 2084 C C . ALA A 1 285 ? -2.960 -9.143 32.814 1.00 88.50 285 ALA A C 1
ATOM 2086 O O . ALA A 1 285 ? -4.054 -9.035 33.369 1.00 88.50 285 ALA A O 1
ATOM 2087 N N . PHE A 1 286 ? -1.948 -8.298 33.039 1.00 87.31 286 PHE A N 1
ATOM 2088 C CA . PHE A 1 286 ? -2.064 -7.135 33.919 1.00 87.31 286 PHE A CA 1
ATOM 2089 C C . PHE A 1 286 ? -3.166 -6.182 33.440 1.00 87.31 286 PHE A C 1
ATOM 2091 O O . PHE A 1 286 ? -4.070 -5.861 34.207 1.00 87.31 286 PHE A O 1
ATOM 2098 N N . GLY A 1 287 ? -3.155 -5.807 32.160 1.00 89.19 287 GLY A N 1
ATOM 2099 C CA . GLY A 1 287 ? -4.165 -4.918 31.598 1.00 89.19 287 GLY A CA 1
ATOM 2100 C C . GLY A 1 287 ? -5.567 -5.520 31.540 1.00 89.19 287 GLY A C 1
ATOM 2101 O O . GLY A 1 287 ? -6.538 -4.801 31.747 1.00 89.19 287 GLY A O 1
ATOM 2102 N N . ILE A 1 288 ? -5.704 -6.839 31.347 1.00 89.94 288 ILE A N 1
ATOM 2103 C CA . ILE A 1 288 ? -6.998 -7.527 31.505 1.00 89.94 288 ILE A CA 1
ATOM 2104 C C . ILE A 1 288 ? -7.510 -7.397 32.942 1.00 89.94 288 ILE A C 1
ATOM 2106 O O . ILE A 1 288 ? -8.698 -7.155 33.141 1.00 89.94 288 ILE A O 1
ATOM 2110 N N . GLY A 1 289 ? -6.626 -7.517 33.934 1.00 86.12 289 GLY A N 1
ATOM 2111 C CA . GLY A 1 289 ? -6.976 -7.369 35.345 1.00 86.12 289 GLY A CA 1
ATOM 2112 C C . GLY A 1 289 ? -7.366 -5.945 35.757 1.00 86.12 289 GLY A C 1
ATOM 2113 O O . GLY A 1 289 ? -8.112 -5.790 36.720 1.00 86.12 289 GLY A O 1
ATOM 2114 N N . THR A 1 290 ? -6.894 -4.916 35.045 1.00 84.44 290 THR A N 1
ATOM 2115 C CA . THR A 1 290 ? -7.184 -3.500 35.349 1.00 84.44 290 THR A CA 1
ATOM 2116 C C . THR A 1 290 ? -8.231 -2.866 34.429 1.00 84.44 290 THR A C 1
ATOM 2118 O O . THR A 1 290 ? -8.630 -1.718 34.650 1.00 84.44 290 THR A O 1
ATOM 2121 N N . ALA A 1 291 ? -8.684 -3.583 33.399 1.00 88.12 291 ALA A N 1
ATOM 2122 C CA . ALA A 1 291 ? -9.603 -3.058 32.401 1.00 88.12 291 ALA A CA 1
ATOM 2123 C C . ALA A 1 291 ? -10.986 -2.716 32.993 1.00 88.12 291 ALA A C 1
ATOM 2125 O O . ALA A 1 291 ? -11.544 -3.484 33.780 1.00 88.12 291 ALA A O 1
ATOM 2126 N N . PRO A 1 292 ? -11.584 -1.576 32.600 1.00 88.12 292 PRO A N 1
ATOM 2127 C CA . PRO A 1 292 ? -12.920 -1.206 33.050 1.00 88.12 292 PRO A CA 1
ATOM 2128 C C . PRO A 1 292 ? -13.998 -2.039 32.346 1.00 88.12 292 PRO A C 1
ATOM 2130 O O . PRO A 1 292 ? -13.797 -2.541 31.237 1.00 88.12 292 PRO A O 1
ATOM 2133 N N . LEU A 1 293 ? -15.193 -2.100 32.936 1.00 89.88 293 LEU A N 1
ATOM 2134 C CA . LEU A 1 293 ? -16.389 -2.500 32.195 1.00 89.88 293 LEU A CA 1
ATOM 2135 C C . LEU A 1 293 ? -16.717 -1.412 31.170 1.00 89.88 293 LEU A C 1
ATOM 2137 O O . LEU A 1 293 ? -16.637 -0.222 31.491 1.00 89.88 293 LEU A O 1
ATOM 2141 N N . ARG A 1 294 ? -17.098 -1.799 29.948 1.00 89.31 294 ARG A N 1
ATOM 2142 C CA . ARG A 1 294 ? -17.476 -0.849 28.891 1.00 89.31 294 ARG A CA 1
ATOM 2143 C C . ARG A 1 294 ? -18.815 -1.195 28.255 1.00 89.31 294 ARG A C 1
ATOM 2145 O O . ARG A 1 294 ? -19.154 -2.359 28.070 1.00 89.31 294 ARG A O 1
ATOM 2152 N N . ALA A 1 295 ? -19.552 -0.157 27.878 1.00 88.88 295 ALA A N 1
ATOM 2153 C CA . ALA A 1 295 ? -20.742 -0.253 27.044 1.00 88.88 295 ALA A CA 1
ATOM 2154 C C . ALA A 1 295 ? -20.636 0.743 25.884 1.00 88.88 295 ALA A C 1
ATOM 2156 O O . ALA A 1 295 ? -20.110 1.847 26.038 1.00 88.88 295 ALA A O 1
ATOM 2157 N N . TYR A 1 296 ? -21.127 0.335 24.714 1.00 86.38 296 TYR A N 1
ATOM 2158 C CA . TYR A 1 296 ? -20.938 1.063 23.462 1.00 86.38 296 TYR A CA 1
ATOM 2159 C C . TYR A 1 296 ? -22.240 1.133 22.660 1.00 86.38 296 TYR A C 1
ATOM 2161 O O . TYR A 1 296 ? -22.927 0.120 22.490 1.00 86.38 296 TYR A O 1
ATOM 2169 N N . ARG A 1 297 ? -22.574 2.315 22.133 1.00 89.44 297 ARG A N 1
ATOM 2170 C CA . ARG A 1 297 ? -23.651 2.527 21.151 1.00 89.44 297 ARG A CA 1
ATOM 2171 C C . ARG A 1 297 ? -23.151 3.442 20.042 1.00 89.44 297 ARG A C 1
ATOM 2173 O O . ARG A 1 297 ? -22.444 4.404 20.312 1.00 89.44 297 ARG A O 1
ATOM 2180 N N . GLN A 1 298 ? -23.548 3.166 18.806 1.00 87.81 298 GLN A N 1
ATOM 2181 C CA . GLN A 1 298 ? -23.216 3.991 17.648 1.00 87.81 298 GLN A CA 1
ATOM 2182 C C . GLN A 1 298 ? -24.393 4.013 16.680 1.00 87.81 298 GLN A C 1
ATOM 2184 O O . GLN A 1 298 ? -25.075 3.001 16.507 1.00 87.81 298 GLN A O 1
ATOM 2189 N N . GLN A 1 299 ? -24.604 5.156 16.034 1.00 88.69 299 GLN A N 1
ATOM 2190 C CA . GLN A 1 299 ? -25.625 5.315 15.007 1.00 88.69 299 GLN A CA 1
ATOM 2191 C C . GLN A 1 299 ? -25.167 6.300 13.926 1.00 88.69 299 GLN A C 1
ATOM 2193 O O . GLN A 1 299 ? -24.623 7.364 14.219 1.00 88.69 299 GLN A O 1
ATOM 2198 N N . THR A 1 300 ? -25.410 5.940 12.664 1.00 88.19 300 THR A N 1
ATOM 2199 C CA . THR A 1 300 ? -25.179 6.803 11.497 1.00 88.19 300 THR A CA 1
ATOM 2200 C C . THR A 1 300 ? -26.228 7.912 11.433 1.00 88.19 300 THR A C 1
ATOM 2202 O O . THR A 1 300 ? -27.412 7.666 11.664 1.00 88.19 300 THR A O 1
ATOM 2205 N N . VAL A 1 301 ? -25.788 9.122 11.096 1.00 88.75 301 VAL A N 1
ATOM 2206 C CA . VAL A 1 301 ? -26.620 10.326 10.984 1.00 88.75 301 VAL A CA 1
ATOM 2207 C C . VAL A 1 301 ? -26.648 10.823 9.540 1.00 88.75 301 VAL A C 1
ATOM 2209 O O . VAL A 1 301 ? -27.728 10.957 8.968 1.00 88.75 301 VAL A O 1
ATOM 2212 N N . ASN A 1 302 ? -25.474 11.067 8.952 1.00 86.81 302 ASN A N 1
ATOM 2213 C CA . ASN A 1 302 ? -25.286 11.672 7.633 1.00 86.81 302 ASN A CA 1
ATOM 2214 C C . ASN A 1 302 ? -26.146 12.933 7.407 1.00 86.81 302 ASN A C 1
ATOM 2216 O O . ASN A 1 302 ? -27.101 12.933 6.617 1.00 86.81 302 ASN A O 1
ATOM 2220 N N . ARG A 1 303 ? -25.831 14.002 8.150 1.00 89.38 303 ARG A N 1
ATOM 2221 C CA . ARG A 1 303 ? -26.470 15.326 8.031 1.00 89.38 303 ARG A CA 1
ATOM 2222 C C . ARG A 1 303 ? -25.449 16.455 8.140 1.00 89.38 303 ARG A C 1
ATOM 2224 O O . ARG A 1 303 ? -24.449 16.311 8.838 1.00 89.38 303 ARG A O 1
ATOM 2231 N N . HIS A 1 304 ? -25.725 17.592 7.497 1.00 90.44 304 HIS A N 1
ATOM 2232 C CA . HIS A 1 304 ? -24.930 18.810 7.677 1.00 90.44 304 HIS A CA 1
ATOM 2233 C C . HIS A 1 304 ? -24.914 19.247 9.145 1.00 90.44 304 HIS A C 1
ATOM 2235 O O . HIS A 1 304 ? -25.883 19.051 9.879 1.00 90.44 304 HIS A O 1
ATOM 2241 N N . LEU A 1 305 ? -23.792 19.820 9.575 1.00 90.62 305 LEU A N 1
ATOM 2242 C CA . LEU A 1 305 ? -23.663 20.385 10.907 1.00 90.62 305 LEU A CA 1
ATOM 2243 C C . LEU A 1 305 ? -24.363 21.748 10.956 1.00 90.62 305 LEU A C 1
ATOM 2245 O O . LEU A 1 305 ? -23.862 22.740 10.428 1.00 90.62 305 LEU A O 1
ATOM 2249 N N . ASP A 1 306 ? -25.498 21.794 11.644 1.00 91.06 306 ASP A N 1
ATOM 2250 C CA . ASP A 1 306 ? -26.205 23.020 12.001 1.00 91.06 306 ASP A CA 1
ATOM 2251 C C . ASP A 1 306 ? -26.905 22.879 13.367 1.00 91.06 306 ASP A C 1
ATOM 2253 O O . ASP A 1 306 ? -26.968 21.799 13.965 1.00 91.06 306 ASP A O 1
ATOM 2257 N N . ASP A 1 307 ? -27.432 23.990 13.884 1.00 92.06 307 ASP A N 1
ATOM 2258 C CA . ASP A 1 307 ? -28.073 24.027 15.204 1.00 92.06 307 ASP A CA 1
ATOM 2259 C C . ASP A 1 307 ? -29.417 23.266 15.253 1.00 92.06 307 ASP A C 1
ATOM 2261 O O . ASP A 1 307 ? -29.917 22.936 16.332 1.00 92.06 307 ASP A O 1
ATOM 2265 N N . GLU A 1 308 ? -30.052 22.987 14.112 1.00 93.69 308 GLU A N 1
ATOM 2266 C CA . GLU A 1 308 ? -31.290 22.203 14.042 1.00 93.69 308 GLU A CA 1
ATOM 2267 C C . GLU A 1 308 ? -31.005 20.704 14.176 1.00 93.69 308 GLU A C 1
ATOM 2269 O O . GLU A 1 308 ? -31.647 20.012 14.977 1.00 93.69 308 GLU A O 1
ATOM 2274 N N . VAL A 1 309 ? -29.988 20.215 13.469 1.00 93.31 309 VAL A N 1
ATOM 2275 C CA . VAL A 1 309 ? -29.505 18.838 13.564 1.00 93.31 309 VAL A CA 1
ATOM 2276 C C . VAL A 1 309 ? -29.010 18.548 14.976 1.00 93.31 309 VAL A C 1
ATOM 2278 O O . VAL A 1 309 ? -29.394 17.527 15.546 1.00 93.31 309 VAL A O 1
ATOM 2281 N N . LEU A 1 310 ? -28.247 19.456 15.597 1.00 94.56 310 LEU A N 1
ATOM 2282 C CA . LEU A 1 310 ? -27.790 19.262 16.978 1.00 94.56 310 LEU A CA 1
ATOM 2283 C C . LEU A 1 310 ? -28.962 19.148 17.971 1.00 94.56 310 LEU A C 1
ATOM 2285 O O . LEU A 1 310 ? -28.968 18.255 18.820 1.00 94.56 310 LEU A O 1
ATOM 2289 N N . ARG A 1 311 ? -30.010 19.974 17.829 1.00 95.19 311 ARG A N 1
ATOM 2290 C CA . ARG A 1 311 ? -31.230 19.862 18.657 1.00 95.19 311 ARG A CA 1
ATOM 2291 C C . ARG A 1 311 ? -31.980 18.550 18.438 1.00 95.19 311 ARG A C 1
ATOM 2293 O O . ARG A 1 311 ? -32.548 18.010 19.384 1.00 95.19 311 ARG A O 1
ATOM 2300 N N . THR A 1 312 ? -31.975 18.035 17.211 1.00 95.19 312 THR A N 1
ATOM 2301 C CA . THR A 1 312 ? -32.619 16.760 16.864 1.00 95.19 312 THR A CA 1
ATOM 2302 C C . THR A 1 312 ? -31.845 15.560 17.420 1.00 95.19 312 THR A C 1
ATOM 2304 O O . THR A 1 312 ? -32.451 14.575 17.841 1.00 95.19 312 THR A O 1
ATOM 2307 N N . LEU A 1 313 ? -30.512 15.638 17.450 1.00 95.25 313 LEU A N 1
ATOM 2308 C CA . LEU A 1 313 ? -29.642 14.557 17.917 1.00 95.25 313 LEU A CA 1
ATOM 2309 C C . LEU A 1 313 ? -29.525 14.468 19.444 1.00 95.25 313 LEU A C 1
ATOM 2311 O O . LEU A 1 313 ? -29.381 13.355 19.946 1.00 95.25 313 LEU A O 1
ATOM 2315 N N . GLU A 1 314 ? -29.625 15.576 20.190 1.00 95.94 314 GLU A N 1
ATOM 2316 C CA . GLU A 1 314 ? -29.512 15.575 21.663 1.00 95.94 314 GLU A CA 1
ATOM 2317 C C . GLU A 1 314 ? -30.374 14.492 22.348 1.00 95.94 314 GLU A C 1
ATOM 2319 O O . GLU A 1 314 ? -29.809 13.690 23.098 1.00 95.94 314 GLU A O 1
ATOM 2324 N N . PRO A 1 315 ? -31.700 14.375 22.102 1.00 96.88 315 PRO A N 1
ATOM 2325 C CA . PRO A 1 315 ? -32.507 13.346 22.763 1.00 96.88 315 PRO A CA 1
ATOM 2326 C C . PRO A 1 315 ? -32.101 11.918 22.369 1.00 96.88 315 PRO A C 1
ATOM 2328 O O . PRO A 1 315 ? -32.186 11.008 23.194 1.00 96.88 315 PRO A O 1
ATOM 2331 N N . ILE A 1 316 ? -31.629 11.709 21.136 1.00 96.38 316 ILE A N 1
ATOM 2332 C CA . ILE A 1 316 ? -31.197 10.396 20.635 1.00 96.38 316 ILE A CA 1
ATOM 2333 C C . ILE A 1 316 ? -29.888 9.978 21.320 1.00 96.38 316 ILE A C 1
ATOM 2335 O O . ILE A 1 316 ? -29.769 8.861 21.826 1.00 96.38 316 ILE A O 1
ATOM 2339 N N . ILE A 1 317 ? -28.922 10.896 21.397 1.00 96.31 317 ILE A N 1
ATOM 2340 C CA . ILE A 1 317 ? -27.635 10.682 22.070 1.00 96.31 317 ILE A CA 1
ATOM 2341 C C . ILE A 1 317 ? -27.845 10.483 23.576 1.00 96.31 317 ILE A C 1
ATOM 2343 O O . ILE A 1 317 ? -27.213 9.613 24.180 1.00 96.31 317 ILE A O 1
ATOM 2347 N N . ALA A 1 318 ? -28.756 11.241 24.192 1.00 96.31 318 ALA A N 1
ATOM 2348 C CA . ALA A 1 318 ? -29.102 11.087 25.602 1.00 96.31 318 ALA A CA 1
ATOM 2349 C C . ALA A 1 318 ? -29.724 9.712 25.902 1.00 96.31 318 ALA A C 1
ATOM 2351 O O . ALA A 1 318 ? -29.350 9.083 26.894 1.00 96.31 318 ALA A O 1
ATOM 2352 N N . ALA A 1 319 ? -30.613 9.211 25.036 1.00 96.81 319 ALA A N 1
ATOM 2353 C CA . ALA A 1 319 ? -31.183 7.870 25.164 1.00 96.81 319 ALA A CA 1
ATOM 2354 C C . ALA A 1 319 ? -30.105 6.778 25.042 1.00 96.81 319 ALA A C 1
ATOM 2356 O O . ALA A 1 319 ? -30.018 5.901 25.900 1.00 96.81 319 ALA A O 1
ATOM 2357 N N . ALA A 1 320 ? -29.212 6.886 24.051 1.00 95.88 320 ALA A N 1
ATOM 2358 C CA . ALA A 1 320 ? -28.081 5.969 23.905 1.00 95.88 320 ALA A CA 1
ATOM 2359 C C . ALA A 1 320 ? -27.149 5.982 25.135 1.00 95.88 320 ALA A C 1
ATOM 2361 O O . ALA A 1 320 ? -26.659 4.935 25.559 1.00 95.88 320 ALA A O 1
ATOM 2362 N N . ALA A 1 321 ? -26.939 7.150 25.754 1.00 96.19 321 ALA A N 1
ATOM 2363 C CA . ALA A 1 321 ? -26.178 7.271 26.998 1.00 96.19 321 ALA A CA 1
ATOM 2364 C C . ALA A 1 321 ? -26.869 6.602 28.188 1.00 96.19 321 ALA A C 1
ATOM 2366 O O . ALA A 1 321 ? -26.199 5.935 28.978 1.00 96.19 321 ALA A O 1
ATOM 2367 N N . ALA A 1 322 ? -28.189 6.747 28.314 1.00 95.69 322 ALA A N 1
ATOM 2368 C CA . ALA A 1 322 ? -28.963 6.065 29.346 1.00 95.69 322 ALA A CA 1
ATOM 2369 C C . ALA A 1 322 ? -28.895 4.536 29.186 1.00 95.69 322 ALA A C 1
ATOM 2371 O O . ALA A 1 322 ? -28.680 3.830 30.172 1.00 95.69 322 ALA A O 1
ATOM 2372 N N . ASP A 1 323 ? -28.979 4.030 27.953 1.00 95.44 323 ASP A N 1
ATOM 2373 C CA . ASP A 1 323 ? -28.851 2.600 27.658 1.00 95.44 323 ASP A CA 1
ATOM 2374 C C . ASP A 1 323 ? -27.468 2.049 28.027 1.00 95.44 323 ASP A C 1
ATOM 2376 O O . ASP A 1 323 ? -27.374 0.986 28.644 1.00 95.44 323 ASP A O 1
ATOM 2380 N N . CYS A 1 324 ? -26.392 2.774 27.697 1.00 94.06 324 CYS A N 1
ATOM 2381 C CA . CYS A 1 324 ? -25.037 2.392 28.099 1.00 94.06 324 CYS A CA 1
ATOM 2382 C C . CYS A 1 324 ? -24.876 2.372 29.627 1.00 94.06 324 CYS A C 1
ATOM 2384 O O . CYS A 1 324 ? -24.289 1.435 30.166 1.00 94.06 324 CYS A O 1
ATOM 2386 N N . ARG A 1 325 ? -25.412 3.376 30.339 1.00 94.81 325 ARG A N 1
ATOM 2387 C CA . ARG A 1 325 ? -25.380 3.411 31.813 1.00 94.81 325 ARG A CA 1
ATOM 2388 C C . ARG A 1 325 ? -26.111 2.214 32.410 1.00 94.81 325 ARG A C 1
ATOM 2390 O O . ARG A 1 325 ? -25.550 1.524 33.255 1.00 94.81 325 ARG A O 1
ATOM 2397 N N . LYS A 1 326 ? -27.328 1.938 31.936 1.00 93.94 326 LYS A N 1
ATOM 2398 C CA . LYS A 1 326 ? -28.128 0.793 32.384 1.00 93.94 326 LYS A CA 1
ATOM 2399 C C . LYS A 1 326 ? -27.388 -0.528 32.176 1.00 93.94 326 LYS A C 1
ATOM 2401 O O . LYS A 1 326 ? -27.357 -1.361 33.072 1.00 93.94 326 LYS A O 1
ATOM 2406 N N . GLU A 1 327 ? -26.744 -0.700 31.025 1.00 92.00 327 GLU A N 1
ATOM 2407 C CA . GLU A 1 327 ? -25.956 -1.897 30.734 1.00 92.00 327 GLU A CA 1
ATOM 2408 C C . GLU A 1 327 ? -24.769 -2.096 31.693 1.00 92.00 327 GLU A C 1
ATOM 2410 O O . GLU A 1 327 ? -24.465 -3.236 32.047 1.00 92.00 327 GLU A O 1
ATOM 2415 N N . LEU A 1 328 ? -24.102 -1.025 32.132 1.00 91.19 328 LEU A N 1
ATOM 2416 C CA . LEU A 1 328 ? -23.030 -1.127 33.128 1.00 91.19 328 LEU A CA 1
ATOM 2417 C C . LEU A 1 328 ? -23.566 -1.433 34.534 1.00 91.19 328 LEU A C 1
ATOM 2419 O O . LEU A 1 328 ? -22.973 -2.248 35.242 1.00 91.19 328 LEU A O 1
ATOM 2423 N N . LEU A 1 329 ? -24.701 -0.844 34.919 1.00 91.00 329 LEU A N 1
ATOM 2424 C CA . LEU A 1 329 ? -25.377 -1.146 36.188 1.00 91.00 329 LEU A CA 1
ATOM 2425 C C . LEU A 1 329 ? -25.820 -2.617 36.253 1.00 91.00 329 LEU A C 1
ATOM 2427 O O . LEU A 1 329 ? -25.568 -3.292 37.249 1.00 91.00 329 LEU A O 1
ATOM 2431 N N . ASP A 1 330 ? -26.386 -3.154 35.166 1.00 89.50 330 ASP A N 1
ATOM 2432 C CA . ASP A 1 330 ? -26.783 -4.569 35.056 1.00 89.50 330 ASP A CA 1
ATOM 2433 C C . ASP A 1 330 ? -25.582 -5.534 35.166 1.00 89.50 330 ASP A C 1
ATOM 2435 O O . ASP A 1 330 ? -25.744 -6.705 35.517 1.00 89.50 330 ASP A O 1
ATOM 2439 N N . GLN A 1 331 ? -24.372 -5.052 34.863 1.00 87.69 331 GLN A N 1
ATOM 2440 C CA . GLN A 1 331 ? -23.106 -5.777 35.025 1.00 87.69 331 GLN A CA 1
ATOM 2441 C C . GLN A 1 331 ? -22.457 -5.547 36.401 1.00 87.69 331 GLN A C 1
ATOM 2443 O O . GLN A 1 331 ? -21.355 -6.035 36.659 1.00 87.69 331 GLN A O 1
ATOM 2448 N N . GLY A 1 332 ? -23.149 -4.836 37.296 1.00 83.56 332 GLY A N 1
ATOM 2449 C CA . GLY A 1 332 ? -22.750 -4.577 38.674 1.00 83.56 332 GLY A CA 1
ATOM 2450 C C . GLY A 1 332 ? -21.615 -3.569 38.818 1.00 83.56 332 GLY A C 1
ATOM 2451 O O . GLY A 1 332 ? -20.742 -3.767 39.660 1.00 83.56 332 GLY A O 1
ATOM 2452 N N . CYS A 1 333 ? -21.607 -2.537 37.974 1.00 85.62 333 CYS A N 1
ATOM 2453 C CA . CYS A 1 333 ? -20.853 -1.306 38.197 1.00 85.62 333 CYS A CA 1
ATOM 2454 C C . CYS A 1 333 ? -21.594 -0.418 39.211 1.00 85.62 333 CYS A C 1
ATOM 2456 O O . CYS A 1 333 ? -22.819 -0.324 39.143 1.00 85.62 333 CYS A O 1
ATOM 2458 N N . GLY A 1 334 ? -20.875 0.262 40.109 1.00 84.31 334 GLY A N 1
ATOM 2459 C CA . GLY A 1 334 ? -21.470 1.316 40.946 1.00 84.31 334 GLY A CA 1
ATOM 2460 C C . GLY A 1 334 ? -21.799 2.548 40.104 1.00 84.31 334 GLY A C 1
ATOM 2461 O O . GLY A 1 334 ? -21.049 2.878 39.183 1.00 84.31 334 GLY A O 1
ATOM 2462 N N . GLU A 1 335 ? -22.923 3.210 40.379 1.00 85.19 335 GLU A N 1
ATOM 2463 C CA . GLU A 1 335 ? -23.419 4.338 39.577 1.00 85.19 335 GLU A CA 1
ATOM 2464 C C . GLU A 1 335 ? -22.437 5.519 39.570 1.00 85.19 335 GLU A C 1
ATOM 2466 O O . GLU A 1 335 ? -22.201 6.140 38.530 1.00 85.19 335 GLU A O 1
ATOM 2471 N N . GLU A 1 336 ? -21.799 5.771 40.710 1.00 85.62 336 GLU A N 1
ATOM 2472 C CA . GLU A 1 336 ? -20.789 6.800 40.938 1.00 85.62 336 GLU A CA 1
ATOM 2473 C C . GLU A 1 336 ? -19.492 6.574 40.147 1.00 85.62 336 GLU A C 1
ATOM 2475 O O . GLU A 1 336 ? -18.750 7.523 39.894 1.00 85.62 336 GLU A O 1
ATOM 2480 N N . PHE A 1 337 ? -19.233 5.337 39.713 1.00 84.81 337 PHE A N 1
ATOM 2481 C CA . PHE A 1 337 ? -18.042 4.973 38.946 1.00 84.81 337 PHE A CA 1
ATOM 2482 C C . PHE A 1 337 ? -18.272 4.999 37.431 1.00 84.81 337 PHE A C 1
ATOM 2484 O O . PHE A 1 337 ? -17.337 4.722 36.679 1.00 84.81 337 PHE A O 1
ATOM 2491 N N . ILE A 1 338 ? -19.488 5.323 36.964 1.00 90.06 338 ILE A N 1
ATOM 2492 C CA . ILE A 1 338 ? -19.822 5.334 35.535 1.00 90.06 338 ILE A CA 1
ATOM 2493 C C . ILE A 1 338 ? -19.550 6.705 34.909 1.00 90.06 338 ILE A C 1
ATOM 2495 O O . ILE A 1 338 ? -20.290 7.677 35.112 1.00 90.06 338 ILE A O 1
ATOM 2499 N N . SER A 1 339 ? -18.558 6.741 34.022 1.00 91.56 339 SER A N 1
ATOM 2500 C CA . SER A 1 339 ? -18.302 7.858 33.113 1.00 91.56 339 SER A CA 1
ATOM 2501 C C . SER A 1 339 ? -18.941 7.604 31.744 1.00 91.56 339 SER A C 1
ATOM 2503 O O . SER A 1 339 ? -19.008 6.464 31.287 1.00 91.56 339 SER A O 1
ATOM 2505 N N . VAL A 1 340 ? -19.440 8.658 31.089 1.00 92.56 340 VAL A N 1
ATOM 2506 C CA . VAL A 1 340 ? -20.043 8.574 29.748 1.00 92.56 340 VAL A CA 1
ATOM 2507 C C . VAL A 1 340 ? -19.489 9.681 28.866 1.00 92.56 340 VAL A C 1
ATOM 2509 O O . VAL A 1 340 ? -19.543 10.849 29.246 1.00 92.56 340 VAL A O 1
ATOM 2512 N N . ARG A 1 341 ? -19.013 9.313 27.677 1.00 92.31 341 ARG A N 1
ATOM 2513 C CA . ARG A 1 341 ? -18.562 10.221 26.620 1.00 92.31 341 ARG A CA 1
ATOM 2514 C C . ARG A 1 341 ? -19.464 10.124 25.402 1.00 92.31 341 ARG A C 1
ATOM 2516 O O . ARG A 1 341 ? -20.016 9.063 25.102 1.00 92.31 341 ARG A O 1
ATOM 2523 N N . ARG A 1 342 ? -19.633 11.252 24.720 1.00 94.44 342 ARG A N 1
ATOM 2524 C CA . ARG A 1 342 ? -20.518 11.418 23.565 1.00 94.44 342 ARG A CA 1
ATOM 2525 C C . ARG A 1 342 ? -19.672 12.021 22.457 1.00 94.44 342 ARG A C 1
ATOM 2527 O O . ARG A 1 342 ? -19.208 13.141 22.602 1.00 94.44 342 ARG A O 1
ATOM 2534 N N . ILE A 1 343 ? -19.454 11.286 21.379 1.00 92.50 343 ILE A N 1
ATOM 2535 C CA . ILE A 1 343 ? -18.490 11.665 20.346 1.00 92.50 343 ILE A CA 1
ATOM 2536 C C . ILE A 1 343 ? -19.208 11.700 19.000 1.00 92.50 343 ILE A C 1
ATOM 2538 O O . ILE A 1 343 ? -19.946 10.778 18.654 1.00 92.50 343 ILE A O 1
ATOM 2542 N N . LEU A 1 344 ? -18.985 12.765 18.242 1.00 93.62 344 LEU A N 1
ATOM 2543 C CA . LEU A 1 344 ? -19.398 12.919 16.856 1.00 93.62 344 LEU A CA 1
ATOM 2544 C C . LEU A 1 344 ? -18.253 12.545 15.920 1.00 93.62 344 LEU A C 1
ATOM 2546 O O . LEU A 1 344 ? -17.103 12.899 16.161 1.00 93.62 344 LEU A O 1
ATOM 2550 N N . SER A 1 345 ? -18.575 11.875 14.822 1.00 91.12 345 SER A N 1
ATOM 2551 C CA . SER A 1 345 ? -17.681 11.736 13.673 1.00 91.12 345 SER A CA 1
ATOM 2552 C C . SER A 1 345 ? -18.011 12.846 12.681 1.00 91.12 345 SER A C 1
ATOM 2554 O O . SER A 1 345 ? -19.078 12.818 12.066 1.00 91.12 345 SER A O 1
ATOM 2556 N N . VAL A 1 346 ? -17.124 13.840 12.578 1.00 90.31 346 VAL A N 1
ATOM 2557 C CA . VAL A 1 346 ? -17.330 15.058 11.780 1.00 90.31 346 VAL A CA 1
ATOM 2558 C C . VAL A 1 346 ? -16.335 15.103 10.627 1.00 90.31 346 VAL A C 1
ATOM 2560 O O . VAL A 1 346 ? -15.147 14.876 10.841 1.00 90.31 346 VAL A O 1
ATOM 2563 N N . CYS A 1 347 ? -16.794 15.424 9.423 1.00 84.81 347 CYS A N 1
ATOM 2564 C CA . CYS A 1 347 ? -15.963 15.617 8.234 1.00 84.81 347 CYS A CA 1
ATOM 2565 C C . CYS A 1 347 ? -16.377 16.885 7.474 1.00 84.81 347 CYS A C 1
ATOM 2567 O O . CYS A 1 347 ? -17.425 17.472 7.742 1.00 84.81 347 CYS A O 1
ATOM 2569 N N . THR A 1 348 ? -15.560 17.323 6.517 1.00 78.75 348 THR A N 1
ATOM 2570 C CA . THR A 1 348 ? -15.970 18.335 5.533 1.00 78.75 348 THR A CA 1
ATOM 2571 C C . THR A 1 348 ? -16.875 17.709 4.475 1.00 78.75 348 THR A C 1
ATOM 2573 O O . THR A 1 348 ? -16.764 16.523 4.161 1.00 78.75 348 THR A O 1
ATOM 2576 N N . THR A 1 349 ? -17.780 18.496 3.898 1.00 71.06 349 THR A N 1
ATOM 2577 C CA . THR A 1 349 ? -18.665 18.016 2.830 1.00 71.06 349 THR A CA 1
ATOM 2578 C C . THR A 1 349 ? -17.852 17.507 1.638 1.00 71.06 349 THR A C 1
ATOM 2580 O O . THR A 1 349 ? -16.956 18.184 1.139 1.00 71.06 349 THR A O 1
ATOM 2583 N N . GLY A 1 350 ? -18.154 16.287 1.186 1.00 62.41 350 GLY A N 1
ATOM 2584 C CA . GLY A 1 350 ? -17.397 15.599 0.133 1.00 62.41 350 GLY A CA 1
ATOM 2585 C C . GLY A 1 350 ? -16.153 14.848 0.626 1.00 62.41 350 GLY A C 1
ATOM 2586 O O . GLY A 1 350 ? -15.563 14.095 -0.151 1.00 62.41 350 GLY A O 1
ATOM 2587 N N . SER A 1 351 ? -15.790 14.985 1.904 1.00 67.88 351 SER A N 1
ATOM 2588 C CA . SER A 1 351 ? -14.777 14.169 2.570 1.00 67.88 351 SER A CA 1
ATOM 2589 C C . SER A 1 351 ? -15.425 13.077 3.421 1.00 67.88 351 SER A C 1
ATOM 2591 O O . SER A 1 351 ? -16.432 13.274 4.090 1.00 67.88 351 SER A O 1
ATOM 2593 N N . ASP A 1 352 ? -14.799 11.915 3.414 1.00 66.44 352 ASP A N 1
ATOM 2594 C CA . ASP A 1 352 ? -15.044 10.724 4.232 1.00 66.44 352 ASP A CA 1
ATOM 2595 C C . ASP A 1 352 ? -13.999 10.593 5.364 1.00 66.44 352 ASP A C 1
ATOM 2597 O O . ASP A 1 352 ? -14.053 9.676 6.180 1.00 66.44 352 ASP A O 1
ATOM 2601 N N . ALA A 1 353 ? -13.045 11.534 5.464 1.00 70.06 353 ALA A N 1
ATOM 2602 C CA . ALA A 1 353 ? -12.081 11.568 6.565 1.00 70.06 353 ALA A CA 1
ATOM 2603 C C . ALA A 1 353 ? -12.701 12.210 7.812 1.00 70.06 353 ALA A C 1
ATOM 2605 O O . ALA A 1 353 ? -12.434 13.368 8.139 1.00 70.06 353 ALA A O 1
ATOM 2606 N N . SER A 1 354 ? -13.516 11.436 8.519 1.00 80.25 354 SER A N 1
ATOM 2607 C CA . SER A 1 354 ? -14.129 11.869 9.769 1.00 80.25 354 SER A CA 1
ATOM 2608 C C . SER A 1 354 ? -13.118 11.959 10.916 1.00 80.25 354 SER A C 1
ATOM 2610 O O .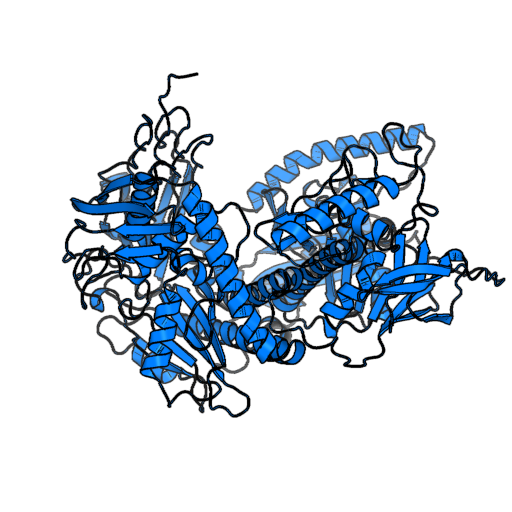 SER A 1 354 ? -12.280 11.073 11.131 1.00 80.25 354 SER A O 1
ATOM 2612 N N . LEU A 1 355 ? -13.222 13.038 11.686 1.00 83.88 355 LEU A N 1
ATOM 2613 C CA . LEU A 1 355 ? -12.489 13.277 12.923 1.00 83.88 355 LEU A CA 1
ATOM 2614 C C . LEU A 1 355 ? -13.435 13.101 14.120 1.00 83.88 355 LEU A C 1
ATOM 2616 O O . LEU A 1 355 ? -14.580 13.558 14.061 1.00 83.88 355 LEU A O 1
ATOM 2620 N N . PRO A 1 356 ? -12.996 12.422 15.196 1.00 87.38 356 PRO A N 1
ATOM 2621 C CA . PRO A 1 356 ? -13.790 12.287 16.408 1.00 87.38 356 PRO A CA 1
ATOM 2622 C C . PRO A 1 356 ? -13.772 13.605 17.193 1.00 87.38 356 PRO A C 1
ATOM 2624 O O . PRO A 1 356 ? -12.719 14.037 17.650 1.00 87.38 356 PRO A O 1
ATOM 2627 N N . VAL A 1 357 ? -14.935 14.224 17.370 1.00 91.31 357 VAL A N 1
ATOM 2628 C CA . VAL A 1 357 ? -15.114 15.479 18.110 1.00 91.31 357 VAL A CA 1
ATOM 2629 C C . VAL A 1 357 ? -16.087 15.250 19.263 1.00 91.31 357 VAL A C 1
ATOM 2631 O O . VAL A 1 357 ? -17.136 14.640 19.074 1.00 91.31 357 VAL A O 1
ATOM 2634 N N . GLU A 1 358 ? -15.760 15.717 20.468 1.00 92.56 358 GLU A N 1
ATOM 2635 C CA . GLU A 1 358 ? -16.676 15.625 21.614 1.00 92.56 358 GLU A CA 1
ATOM 2636 C C . GLU A 1 358 ? -17.981 16.387 21.336 1.00 92.56 358 GLU A C 1
ATOM 2638 O O . GLU A 1 358 ? -17.979 17.500 20.805 1.00 92.56 358 GLU A O 1
ATOM 2643 N N . TRP A 1 359 ? -19.109 15.785 21.713 1.00 94.12 359 TRP A N 1
ATOM 2644 C CA . TRP A 1 359 ? -20.431 16.390 21.593 1.00 94.12 359 TRP A CA 1
ATOM 2645 C C . TRP A 1 359 ? -20.495 17.693 22.390 1.00 94.12 359 TRP A C 1
ATOM 2647 O O . TRP A 1 359 ? -20.280 17.708 23.605 1.00 94.12 359 TRP A O 1
ATOM 2657 N N . ASN A 1 360 ? -20.820 18.790 21.709 1.00 94.06 360 ASN A N 1
ATOM 2658 C CA . ASN A 1 360 ? -20.923 20.112 22.311 1.00 94.06 360 ASN A CA 1
ATOM 2659 C C . ASN A 1 360 ? -21.830 21.021 21.460 1.00 94.06 360 ASN A C 1
ATOM 2661 O O . ASN A 1 360 ? -22.480 20.571 20.518 1.00 94.06 360 ASN A O 1
ATOM 2665 N N . ASN A 1 361 ? -21.875 22.314 21.774 1.00 92.25 361 ASN A N 1
ATOM 2666 C CA . ASN A 1 361 ? -22.449 23.310 20.879 1.00 92.25 361 ASN A CA 1
ATOM 2667 C C . ASN A 1 361 ? -21.619 23.439 19.586 1.00 92.25 361 ASN A C 1
ATOM 2669 O O . ASN A 1 361 ? -20.437 23.083 19.540 1.00 92.25 361 ASN A O 1
ATOM 2673 N N . ARG A 1 362 ? -22.245 23.999 18.549 1.00 91.00 362 ARG A N 1
ATOM 2674 C CA . ARG A 1 362 ? -21.678 24.122 17.205 1.00 91.00 362 ARG A CA 1
ATOM 2675 C C . ARG A 1 362 ? -20.285 24.761 17.166 1.00 91.00 362 ARG A C 1
ATOM 2677 O O . ARG A 1 362 ? -19.399 24.212 16.523 1.00 91.00 362 ARG A O 1
ATOM 2684 N N . ILE A 1 363 ? -20.075 25.870 17.879 1.00 88.44 363 ILE A N 1
ATOM 2685 C CA . ILE A 1 363 ? -18.804 26.621 17.862 1.00 88.44 363 ILE A CA 1
ATOM 2686 C C . ILE A 1 363 ? -17.658 25.762 18.408 1.00 88.44 363 ILE A C 1
ATOM 2688 O O . ILE A 1 363 ? -16.566 25.722 17.840 1.00 88.44 363 ILE A O 1
ATOM 2692 N N . CYS A 1 364 ? -17.907 25.050 19.508 1.00 90.75 364 CYS A N 1
ATOM 2693 C CA . CYS A 1 364 ? -16.934 24.128 20.086 1.00 90.75 364 CYS A CA 1
ATOM 2694 C C . CYS A 1 364 ? -16.618 22.957 19.145 1.00 90.75 364 CYS A C 1
ATOM 2696 O O . CYS A 1 364 ? -15.451 22.592 19.022 1.00 90.75 364 CYS A O 1
ATOM 2698 N N . ILE A 1 365 ? -17.628 22.399 18.465 1.00 91.62 365 ILE A N 1
ATOM 2699 C CA . ILE A 1 365 ? -17.431 21.320 17.486 1.00 91.62 365 ILE A CA 1
ATOM 2700 C C . ILE A 1 365 ? -16.570 21.803 16.311 1.00 91.62 365 ILE A C 1
ATOM 2702 O O . ILE A 1 365 ? -15.602 21.140 15.951 1.00 91.62 365 ILE A O 1
ATOM 2706 N N . GLU A 1 366 ? -16.893 22.964 15.737 1.00 89.38 366 GLU A N 1
ATOM 2707 C CA . GLU A 1 366 ? -16.156 23.554 14.610 1.00 89.38 366 GLU A CA 1
ATOM 2708 C C . GLU A 1 366 ? -14.693 23.851 14.975 1.00 89.38 366 GLU A C 1
ATOM 2710 O O . GLU A 1 366 ? -13.788 23.555 14.195 1.00 89.38 366 GLU A O 1
ATOM 2715 N N . THR A 1 367 ? -14.450 24.373 16.182 1.00 87.94 367 THR A N 1
ATOM 2716 C CA . THR A 1 367 ? -13.098 24.701 16.669 1.00 87.94 367 THR A CA 1
ATOM 2717 C C . THR A 1 367 ? -12.277 23.429 16.895 1.00 87.94 367 THR A C 1
ATOM 2719 O O . THR A 1 367 ? -11.177 23.303 16.366 1.00 87.94 367 THR A O 1
ATOM 2722 N N . ALA A 1 368 ? -12.836 22.442 17.604 1.00 88.31 368 ALA A N 1
ATOM 2723 C CA . ALA A 1 368 ? -12.165 21.168 17.853 1.00 88.31 368 ALA A CA 1
ATOM 2724 C C . ALA A 1 368 ? -11.888 20.398 16.551 1.00 88.31 368 ALA A C 1
ATOM 2726 O O . ALA A 1 368 ? -10.824 19.798 16.402 1.00 88.31 368 ALA A O 1
ATOM 2727 N N . PHE A 1 369 ? -12.813 20.443 15.585 1.00 88.81 369 PHE A N 1
ATOM 2728 C CA . PHE A 1 369 ? -12.577 19.898 14.251 1.00 88.81 369 PHE A CA 1
ATOM 2729 C C . PHE A 1 369 ? -11.410 20.611 13.559 1.00 88.81 369 PHE A C 1
ATOM 2731 O O . PHE A 1 369 ? -10.534 19.935 13.029 1.00 88.81 369 PHE A O 1
ATOM 2738 N N . ALA A 1 370 ? -11.365 21.947 13.577 1.00 83.12 370 ALA A N 1
ATOM 2739 C CA . ALA A 1 370 ? -10.296 22.715 12.943 1.00 83.12 370 ALA A CA 1
ATOM 2740 C C . ALA A 1 370 ? -8.911 22.400 13.536 1.00 83.12 370 ALA A C 1
ATOM 2742 O O . ALA A 1 370 ? -7.961 22.214 12.773 1.00 83.12 370 ALA A O 1
ATOM 2743 N N . ASP A 1 371 ? -8.812 22.270 14.861 1.00 81.75 371 ASP A N 1
ATOM 2744 C CA . ASP A 1 371 ? -7.567 21.924 15.558 1.00 81.75 371 ASP A CA 1
ATOM 2745 C C . ASP A 1 371 ? -7.103 20.504 15.208 1.00 81.75 371 ASP A C 1
ATOM 2747 O O . ASP A 1 371 ? -5.960 20.300 14.789 1.00 81.75 371 ASP A O 1
ATOM 2751 N N . LEU A 1 372 ? -8.006 19.519 15.295 1.00 79.88 372 LEU A N 1
ATOM 2752 C CA . LEU A 1 372 ? -7.713 18.131 14.918 1.00 79.88 372 LEU A CA 1
ATOM 2753 C C . LEU A 1 372 ? -7.356 18.012 13.431 1.00 79.88 372 LEU A C 1
ATOM 2755 O O . LEU A 1 372 ? -6.495 17.213 13.056 1.00 79.88 372 LEU A O 1
ATOM 2759 N N . HIS A 1 373 ? -7.996 18.810 12.577 1.00 78.12 373 HIS A N 1
ATOM 2760 C CA . HIS A 1 373 ? -7.724 18.846 11.148 1.00 78.12 373 HIS A CA 1
ATOM 2761 C C . HIS A 1 373 ? -6.332 19.427 10.860 1.00 78.12 373 HIS A C 1
ATOM 2763 O O . HIS A 1 373 ? -5.557 18.828 10.112 1.00 78.12 373 HIS A O 1
ATOM 2769 N N . GLN A 1 374 ? -5.976 20.548 11.495 1.00 74.38 374 GLN A N 1
ATOM 2770 C CA . GLN A 1 374 ? -4.642 21.151 11.403 1.00 74.38 374 GLN A CA 1
ATOM 2771 C C . GLN A 1 374 ? -3.558 20.189 11.886 1.00 74.38 374 GLN A C 1
ATOM 2773 O O . GLN A 1 374 ? -2.525 20.054 11.232 1.00 74.38 374 GLN A O 1
ATOM 2778 N N . GLN A 1 375 ? -3.797 19.506 13.004 1.00 71.81 375 GLN A N 1
ATOM 2779 C CA . GLN A 1 375 ? -2.860 18.540 13.562 1.00 71.81 375 GLN A CA 1
ATOM 2780 C C . GLN A 1 375 ? -2.653 17.341 12.630 1.00 71.81 375 GLN A C 1
ATOM 2782 O O . GLN A 1 375 ? -1.518 16.962 12.350 1.00 71.81 375 GLN A O 1
ATOM 2787 N N . ARG A 1 376 ? -3.740 16.741 12.131 1.00 68.44 376 ARG A N 1
ATOM 2788 C CA . ARG A 1 376 ? -3.665 15.500 11.349 1.00 68.44 376 ARG A CA 1
ATOM 2789 C C . ARG A 1 376 ? -3.210 15.717 9.908 1.00 68.44 376 ARG A C 1
ATOM 2791 O O . ARG A 1 376 ? -2.534 14.854 9.354 1.00 68.44 376 ARG A O 1
ATOM 2798 N N . PHE A 1 377 ? -3.592 16.837 9.298 1.00 65.19 377 PHE A N 1
ATOM 2799 C CA . PHE A 1 377 ? -3.399 17.077 7.864 1.00 65.19 377 PHE A CA 1
ATOM 2800 C C . PHE A 1 377 ? -2.459 18.251 7.556 1.00 65.19 377 PHE A C 1
ATOM 2802 O O . PHE A 1 377 ? -2.105 18.461 6.399 1.00 65.19 377 PHE A O 1
ATOM 2809 N N . GLY A 1 378 ? -2.014 19.003 8.568 1.00 58.69 378 GLY A N 1
ATOM 2810 C CA . GLY A 1 378 ? -1.042 20.089 8.413 1.00 58.69 378 GLY A CA 1
ATOM 2811 C C . GLY A 1 378 ? -1.623 21.421 7.926 1.00 58.69 378 GLY A C 1
ATOM 2812 O O . GLY A 1 378 ? -0.859 22.365 7.727 1.00 58.69 378 GLY A O 1
ATOM 2813 N N . PHE A 1 379 ? -2.944 21.531 7.763 1.00 61.41 379 PHE A N 1
ATOM 2814 C CA . PHE A 1 379 ? -3.632 22.777 7.414 1.00 61.41 379 PHE A CA 1
ATOM 2815 C C . PHE A 1 379 ? -5.004 22.872 8.090 1.00 61.41 379 PHE A C 1
ATOM 2817 O O . PHE A 1 379 ? -5.688 21.863 8.278 1.00 61.41 379 PHE A O 1
ATOM 2824 N N . SER A 1 380 ? -5.418 24.087 8.443 1.00 57.03 380 SER A N 1
ATOM 2825 C CA . SER A 1 380 ? -6.713 24.373 9.040 1.00 57.03 380 SER A CA 1
ATOM 2826 C C . SER A 1 380 ? -7.661 24.884 7.961 1.00 57.03 380 SER A C 1
ATOM 2828 O O . SER A 1 380 ? -7.288 25.640 7.065 1.00 57.03 380 SER A O 1
ATOM 2830 N N . HIS A 1 381 ? -8.925 24.485 8.065 1.00 57.38 381 HIS A N 1
ATOM 2831 C CA . HIS A 1 381 ? -10.004 25.003 7.220 1.00 57.38 381 HIS A CA 1
ATOM 2832 C C . HIS A 1 381 ? -10.481 26.401 7.664 1.00 57.38 381 HIS A C 1
ATOM 2834 O O . HIS A 1 381 ? -11.449 26.939 7.131 1.00 57.38 381 HIS A O 1
ATOM 2840 N N . SER A 1 382 ? -9.821 27.017 8.650 1.00 39.88 382 SER A N 1
ATOM 2841 C CA . SER A 1 382 ? -10.211 28.321 9.178 1.00 39.88 382 SER A CA 1
ATOM 2842 C C . SER A 1 382 ? -9.745 29.438 8.237 1.00 39.88 382 SER A C 1
ATOM 2844 O O . SER A 1 382 ? -8.599 29.878 8.324 1.00 39.88 382 SER A O 1
ATOM 2846 N N . GLY A 1 383 ? -10.623 29.920 7.350 1.00 41.44 383 GLY A N 1
ATOM 2847 C CA . GLY A 1 383 ? -10.387 31.192 6.651 1.00 41.44 383 GLY A CA 1
ATOM 2848 C C . GLY A 1 383 ? -10.890 31.338 5.216 1.00 41.44 383 GLY A C 1
ATOM 2849 O O . GLY A 1 383 ? -10.681 32.405 4.642 1.00 41.44 383 GLY A O 1
ATOM 2850 N N . THR A 1 384 ? -11.551 30.344 4.619 1.00 40.59 384 THR A N 1
ATOM 2851 C CA . THR A 1 384 ? -12.156 30.490 3.285 1.00 40.59 384 THR A CA 1
ATOM 2852 C C . THR A 1 384 ? -13.673 30.406 3.357 1.00 40.59 384 THR A C 1
ATOM 2854 O O . THR A 1 384 ? -14.244 29.642 4.121 1.00 40.59 384 THR A O 1
ATOM 2857 N N . SER A 1 385 ? -14.335 31.284 2.616 1.00 33.97 385 SER A N 1
ATOM 2858 C CA . SER A 1 385 ? -15.783 31.474 2.585 1.00 33.97 385 SER A CA 1
ATOM 2859 C C . SER A 1 385 ? -16.403 30.764 1.378 1.00 33.97 385 SER A C 1
ATOM 2861 O O . SER A 1 385 ? -17.189 31.363 0.640 1.00 33.97 385 SER A O 1
ATOM 2863 N N . HIS A 1 386 ? -16.022 29.509 1.116 1.00 40.38 386 HIS A N 1
ATOM 2864 C CA . HIS A 1 386 ? -16.532 28.761 -0.034 1.00 40.38 386 HIS A CA 1
ATOM 2865 C C . HIS A 1 386 ? -17.596 27.732 0.371 1.00 40.38 386 HIS A C 1
ATOM 2867 O O . HIS A 1 386 ? -17.574 27.157 1.451 1.00 40.38 386 HIS A O 1
ATOM 2873 N N . ALA A 1 387 ? -18.565 27.496 -0.519 1.00 35.25 387 ALA A N 1
ATOM 2874 C CA . ALA A 1 387 ? -19.691 26.580 -0.301 1.00 35.25 387 ALA A CA 1
ATOM 2875 C C . ALA A 1 387 ? -19.274 25.102 -0.099 1.00 35.25 387 ALA A C 1
ATOM 2877 O O . ALA A 1 387 ? -20.078 24.298 0.368 1.00 35.25 387 ALA A O 1
ATOM 2878 N N . SER A 1 388 ? -18.016 24.758 -0.402 1.00 44.03 388 SER A N 1
ATOM 2879 C CA . SER A 1 388 ? -17.356 23.482 -0.087 1.00 44.03 388 SER A CA 1
ATOM 2880 C C . SER A 1 388 ? -17.031 23.291 1.402 1.00 44.03 388 SER A C 1
ATOM 2882 O O . SER A 1 388 ? -16.689 22.186 1.810 1.00 44.03 388 SER A O 1
ATOM 2884 N N . ASP A 1 389 ? -17.151 24.342 2.218 1.00 56.78 389 ASP A N 1
ATOM 2885 C CA . ASP A 1 389 ? -16.552 24.416 3.558 1.00 56.78 389 ASP A CA 1
ATOM 2886 C C . ASP A 1 389 ? -17.559 24.095 4.687 1.00 56.78 389 ASP A C 1
ATOM 2888 O O . ASP A 1 389 ? -17.343 24.437 5.849 1.00 56.78 389 ASP A O 1
ATOM 2892 N N . SER A 1 390 ? -18.682 23.432 4.374 1.00 74.94 390 SER A N 1
ATOM 2893 C CA . SER A 1 390 ? -19.658 23.003 5.391 1.00 74.94 390 SER A CA 1
ATOM 2894 C C . SER A 1 390 ? -19.267 21.666 6.025 1.00 74.94 390 SER A C 1
ATOM 2896 O O . SER A 1 390 ? -18.901 20.715 5.328 1.00 74.94 390 SER A O 1
ATOM 2898 N N . LEU A 1 391 ? -19.354 21.582 7.356 1.00 86.31 391 LEU A N 1
ATOM 2899 C CA . LEU A 1 391 ? -19.117 20.345 8.100 1.00 86.31 391 LEU A CA 1
ATOM 2900 C C . LEU A 1 391 ? -20.341 19.423 8.043 1.00 86.31 391 LEU A C 1
ATOM 2902 O O . LEU A 1 391 ? -21.483 19.871 7.915 1.00 86.31 391 LEU A O 1
ATOM 2906 N N . HIS A 1 392 ? -20.099 18.125 8.162 1.00 89.06 392 HIS A N 1
ATOM 2907 C CA . HIS A 1 392 ? -21.095 17.067 8.103 1.00 89.06 392 HIS A CA 1
ATOM 2908 C C . HIS A 1 392 ? -20.874 16.080 9.255 1.00 89.06 392 HIS A C 1
ATOM 2910 O O . HIS A 1 392 ? -19.739 15.727 9.571 1.00 89.06 392 HIS A O 1
ATOM 2916 N N . ILE A 1 393 ? -21.960 15.648 9.897 1.00 91.50 393 ILE A N 1
ATOM 2917 C CA . ILE A 1 393 ? -21.956 14.626 10.945 1.00 91.50 393 ILE A CA 1
ATOM 2918 C C . ILE A 1 393 ? -22.257 13.284 10.283 1.00 91.50 393 ILE A C 1
ATOM 2920 O O . ILE A 1 393 ? -23.385 13.022 9.857 1.00 91.50 393 ILE A O 1
ATOM 2924 N N . GLU A 1 394 ? -21.254 12.415 10.220 1.00 87.56 394 GLU A N 1
ATOM 2925 C CA . GLU A 1 394 ? -21.390 11.070 9.664 1.00 87.56 394 GLU A CA 1
ATOM 2926 C C . GLU A 1 394 ? -22.134 10.151 10.641 1.00 87.56 394 GLU A C 1
ATOM 2928 O O . GLU A 1 394 ? -23.111 9.483 10.297 1.00 87.56 394 GLU A O 1
ATOM 2933 N N . SER A 1 395 ? -21.703 10.142 11.900 1.00 89.56 395 SER A N 1
ATOM 2934 C CA . SER A 1 395 ? -22.278 9.310 12.954 1.00 89.56 395 SER A CA 1
ATOM 2935 C C . SER A 1 395 ? -22.048 9.921 14.332 1.00 89.56 395 SER A C 1
ATOM 2937 O O . SER A 1 395 ? -21.235 10.833 14.496 1.00 89.56 395 SER A O 1
ATOM 2939 N N . PHE A 1 396 ? -22.760 9.409 15.332 1.00 92.94 396 PHE A N 1
ATOM 2940 C CA . PHE A 1 396 ? -22.410 9.616 16.732 1.00 92.94 396 PHE A CA 1
ATOM 2941 C C . PHE A 1 396 ? -22.115 8.275 17.397 1.00 92.94 396 PHE A C 1
ATOM 2943 O O . PHE A 1 396 ? -22.673 7.235 17.025 1.00 92.94 396 PHE A O 1
ATOM 2950 N N . ARG A 1 397 ? -21.277 8.312 18.430 1.00 90.88 397 ARG A N 1
ATOM 2951 C CA . ARG A 1 397 ? -21.031 7.194 19.334 1.00 90.88 397 ARG A CA 1
ATOM 2952 C C . ARG A 1 397 ? -21.128 7.635 20.786 1.00 90.88 397 ARG A C 1
ATOM 2954 O O . ARG A 1 397 ? -20.776 8.761 21.138 1.00 90.88 397 ARG A O 1
ATOM 2961 N N . VAL A 1 398 ? -21.612 6.731 21.624 1.00 93.06 398 VAL A N 1
ATOM 2962 C CA . VAL A 1 398 ? -21.694 6.901 23.068 1.00 93.06 398 VAL A CA 1
ATOM 2963 C C . VAL A 1 398 ? -20.945 5.766 23.736 1.00 93.06 398 VAL A C 1
ATOM 2965 O O . VAL A 1 398 ? -21.240 4.589 23.516 1.00 93.06 398 VAL A O 1
ATOM 2968 N N . GLU A 1 399 ? -19.984 6.142 24.564 1.00 90.12 399 GLU A N 1
ATOM 2969 C CA . GLU A 1 399 ? -19.099 5.229 25.270 1.00 90.12 399 GLU A CA 1
ATOM 2970 C C . GLU A 1 399 ? -19.307 5.424 26.763 1.00 90.12 399 GLU A C 1
ATOM 2972 O O . GLU A 1 399 ? -19.141 6.532 27.271 1.00 90.12 399 GLU A O 1
ATOM 2977 N N . ALA A 1 400 ? -19.675 4.359 27.469 1.00 91.31 400 ALA A N 1
ATOM 2978 C CA . ALA A 1 400 ? -19.675 4.356 28.922 1.00 91.31 400 ALA A CA 1
ATOM 2979 C C . ALA A 1 400 ? -18.583 3.426 29.436 1.00 91.31 400 ALA A C 1
ATOM 2981 O O . ALA A 1 400 ? -18.390 2.332 28.899 1.00 91.31 400 ALA A O 1
ATOM 2982 N N . SER A 1 401 ? -17.895 3.847 30.490 1.00 89.38 401 SER A N 1
ATOM 2983 C CA . SER A 1 401 ? -16.920 3.030 31.202 1.00 89.38 401 SER A CA 1
ATOM 2984 C C . SER A 1 401 ? -17.147 3.133 32.703 1.00 89.38 401 SER A C 1
ATOM 2986 O O . SER A 1 401 ? -17.550 4.187 33.202 1.00 89.38 401 SER A O 1
ATOM 2988 N N . GLY A 1 402 ? -16.892 2.047 33.426 1.00 86.69 402 GLY A N 1
ATOM 2989 C CA . GLY A 1 402 ? -16.975 2.059 34.878 1.00 86.69 402 GLY A CA 1
ATOM 2990 C C . GLY A 1 402 ? -16.201 0.932 35.548 1.00 86.69 402 GLY A C 1
ATOM 2991 O O . GLY A 1 402 ? -15.792 -0.039 34.906 1.00 86.69 402 GLY A O 1
ATOM 2992 N N . ARG A 1 403 ? -15.959 1.100 36.849 1.00 75.88 403 ARG A N 1
ATOM 2993 C CA . ARG A 1 403 ? -15.264 0.125 37.698 1.00 75.88 403 ARG A CA 1
ATOM 2994 C C . ARG A 1 403 ? -16.264 -0.672 38.526 1.00 75.88 403 ARG A C 1
ATOM 2996 O O . ARG A 1 403 ? -17.333 -0.181 38.882 1.00 75.88 403 ARG A O 1
ATOM 3003 N N . GLN A 1 404 ? -15.905 -1.908 38.843 1.00 65.38 404 GLN A N 1
ATOM 3004 C CA . GLN A 1 404 ? -16.680 -2.695 39.795 1.00 65.38 404 GLN A CA 1
ATOM 3005 C C . GLN A 1 404 ? -16.487 -2.152 41.212 1.00 65.38 404 GLN A C 1
ATOM 3007 O O . GLN A 1 404 ? -15.382 -1.759 41.573 1.00 65.38 404 GLN A O 1
ATOM 3012 N N . THR A 1 405 ? -17.554 -2.179 42.007 1.00 54.50 405 THR A N 1
ATOM 3013 C CA . THR A 1 405 ? -17.561 -1.780 43.424 1.00 54.50 405 THR A CA 1
ATOM 3014 C C . THR A 1 405 ? -16.730 -2.699 44.324 1.00 54.50 405 THR A C 1
ATOM 3016 O O . THR A 1 405 ? -16.313 -2.266 45.388 1.00 54.50 405 THR A O 1
ATOM 3019 N N . ASP A 1 406 ? -16.474 -3.946 43.907 1.00 50.31 406 ASP A N 1
ATOM 3020 C CA . ASP A 1 406 ? -15.890 -4.989 44.771 1.00 50.31 406 ASP A CA 1
ATOM 3021 C C . ASP A 1 406 ? -14.403 -5.298 44.491 1.00 50.31 406 ASP A C 1
ATOM 3023 O O . ASP A 1 406 ? -13.817 -6.160 45.147 1.00 50.31 406 ASP A O 1
ATOM 3027 N N . ILE A 1 407 ? -13.769 -4.619 43.524 1.00 51.25 407 ILE A N 1
ATOM 3028 C CA . ILE A 1 407 ? -12.344 -4.807 43.191 1.00 51.25 407 ILE A CA 1
ATOM 3029 C C . ILE A 1 407 ? -11.570 -3.533 43.548 1.00 51.25 407 ILE A C 1
ATOM 3031 O O . ILE A 1 407 ? -11.005 -2.855 42.693 1.00 51.25 407 ILE A O 1
ATOM 3035 N N . ASP A 1 408 ? -11.524 -3.222 44.842 1.00 40.34 408 ASP A N 1
ATOM 3036 C CA . ASP A 1 408 ? -10.525 -2.314 45.405 1.00 40.34 408 ASP A CA 1
ATOM 3037 C C . ASP A 1 408 ? -9.198 -3.068 45.517 1.00 40.34 408 ASP A C 1
ATOM 3039 O O . ASP A 1 408 ? -8.852 -3.666 46.539 1.00 40.34 408 ASP A O 1
ATOM 3043 N N . ARG A 1 409 ? -8.434 -3.075 44.430 1.00 48.38 409 ARG A N 1
ATOM 3044 C CA . ARG A 1 409 ? -6.995 -3.297 44.519 1.00 48.38 409 ARG A CA 1
ATOM 3045 C C . ARG A 1 409 ? -6.315 -2.144 43.820 1.00 48.38 409 ARG A C 1
ATOM 3047 O O . ARG A 1 409 ? -6.296 -2.087 42.592 1.00 48.38 409 ARG A O 1
ATOM 3054 N N . GLU A 1 410 ? -5.726 -1.246 44.608 1.00 47.31 410 GLU A N 1
ATOM 3055 C CA . GLU A 1 410 ? -4.566 -0.524 44.099 1.00 47.31 410 GLU A CA 1
ATOM 3056 C C . GLU A 1 410 ? -3.607 -1.579 43.527 1.00 47.31 410 GLU A C 1
ATOM 3058 O O . GLU A 1 410 ? -3.389 -2.608 44.186 1.00 47.31 410 GLU A O 1
ATOM 3063 N N . PRO A 1 411 ? -3.095 -1.400 42.295 1.00 52.56 411 PRO A N 1
ATOM 3064 C CA . PRO A 1 411 ? -2.035 -2.252 41.784 1.00 52.56 411 PRO A CA 1
ATOM 3065 C C . PRO A 1 411 ? -0.970 -2.324 42.872 1.00 52.56 411 PRO A C 1
ATOM 3067 O O . PRO A 1 411 ? -0.495 -1.286 43.329 1.00 52.56 411 PRO A O 1
ATOM 3070 N N . GLY A 1 412 ? -0.683 -3.525 43.377 1.00 48.88 412 GLY A N 1
ATOM 3071 C CA . GLY A 1 412 ? 0.271 -3.664 44.467 1.00 48.88 412 GLY A CA 1
ATOM 3072 C C . GLY A 1 412 ? 1.587 -3.035 44.031 1.00 48.88 412 GLY A C 1
ATOM 3073 O O . GLY A 1 412 ? 2.207 -3.541 43.099 1.00 48.88 412 GLY A O 1
ATOM 3074 N N . ILE A 1 413 ? 1.978 -1.929 44.675 1.00 51.78 413 ILE A N 1
ATOM 3075 C CA . ILE A 1 413 ? 3.279 -1.294 44.460 1.00 51.78 413 ILE A CA 1
ATOM 3076 C C . ILE A 1 413 ? 4.316 -2.396 44.638 1.00 51.78 413 ILE A C 1
ATOM 3078 O O . ILE A 1 413 ? 4.366 -3.036 45.697 1.00 51.78 413 ILE A O 1
ATOM 3082 N N . PHE A 1 414 ? 5.103 -2.659 43.597 1.00 55.94 414 PHE A N 1
ATOM 3083 C CA . PHE A 1 414 ? 6.167 -3.643 43.682 1.00 55.94 414 PHE A CA 1
ATOM 3084 C C . PHE A 1 414 ? 7.207 -3.105 44.664 1.00 55.94 414 PHE A C 1
ATOM 3086 O O . PHE A 1 414 ? 8.011 -2.245 44.320 1.00 55.94 414 PHE A O 1
ATOM 3093 N N . LYS A 1 415 ? 7.158 -3.565 45.918 1.00 56.00 415 LYS A N 1
ATOM 3094 C CA . LYS A 1 415 ? 8.146 -3.195 46.931 1.00 56.00 415 LYS A CA 1
ATOM 3095 C C . LYS A 1 415 ? 9.408 -4.026 46.692 1.00 56.00 415 LYS A C 1
ATOM 3097 O O . LYS A 1 415 ? 9.334 -5.249 46.830 1.00 56.00 415 LYS A O 1
ATOM 3102 N N . PRO A 1 416 ? 10.549 -3.406 46.345 1.00 55.22 416 PRO A N 1
ATOM 3103 C CA . PRO A 1 416 ? 11.803 -4.135 46.230 1.00 55.22 416 PRO A CA 1
ATOM 3104 C C . PRO A 1 416 ? 12.205 -4.744 47.588 1.00 55.22 416 PRO A C 1
ATOM 3106 O O . PRO A 1 416 ? 11.801 -4.222 48.632 1.00 55.22 416 PRO A O 1
ATOM 3109 N N . PRO A 1 417 ? 12.998 -5.829 47.615 1.00 53.59 417 PRO A N 1
ATOM 3110 C CA . PRO A 1 417 ? 13.477 -6.422 48.864 1.00 53.59 417 PRO A CA 1
ATOM 3111 C C . PRO A 1 417 ? 14.354 -5.443 49.666 1.00 53.59 417 PRO A C 1
ATOM 3113 O O . PRO A 1 417 ? 15.167 -4.723 49.096 1.00 53.59 417 PRO A O 1
ATOM 3116 N N . GLU A 1 418 ? 14.222 -5.444 50.999 1.00 52.97 418 GLU A N 1
ATOM 3117 C CA . GLU A 1 418 ? 14.876 -4.488 51.920 1.00 52.97 418 GLU A CA 1
ATOM 3118 C C . GLU A 1 418 ? 16.400 -4.675 52.070 1.00 52.97 418 GLU A C 1
ATOM 3120 O O . GLU A 1 418 ? 17.067 -3.837 52.674 1.00 52.97 418 GLU A O 1
ATOM 3125 N N . THR A 1 419 ? 16.981 -5.768 51.560 1.00 54.75 419 THR A N 1
ATOM 3126 C CA . THR A 1 419 ? 18.399 -6.105 51.781 1.00 54.75 419 THR A CA 1
ATOM 3127 C C . THR A 1 419 ? 19.174 -6.154 50.460 1.00 54.75 419 THR A C 1
ATOM 3129 O O . THR A 1 419 ? 18.806 -6.943 49.591 1.00 54.75 419 THR A O 1
ATOM 3132 N N . PRO A 1 420 ? 20.253 -5.367 50.290 1.00 49.69 420 PRO A N 1
ATOM 3133 C CA . PRO A 1 420 ? 21.041 -5.389 49.065 1.00 49.69 420 PRO A CA 1
ATOM 3134 C C . PRO A 1 420 ? 21.883 -6.666 48.982 1.00 49.69 420 PRO A C 1
ATOM 3136 O O . PRO A 1 420 ? 22.682 -6.968 49.872 1.00 49.69 420 PRO A O 1
ATOM 3139 N N . THR A 1 421 ? 21.760 -7.390 47.873 1.00 53.69 421 THR A N 1
ATOM 3140 C CA . THR A 1 421 ? 22.696 -8.447 47.480 1.00 53.69 421 THR A CA 1
ATOM 3141 C C . THR A 1 421 ? 23.254 -8.116 46.107 1.00 53.69 421 THR A C 1
ATOM 3143 O O . THR A 1 421 ? 22.557 -8.242 45.109 1.00 53.69 421 THR A O 1
ATOM 3146 N N . HIS A 1 422 ? 24.522 -7.705 46.044 1.00 54.34 422 HIS A N 1
ATOM 3147 C CA . HIS A 1 422 ? 25.209 -7.470 44.774 1.00 54.34 422 HIS A CA 1
ATOM 3148 C C . HIS A 1 422 ? 26.255 -8.559 44.496 1.00 54.34 422 HIS A C 1
ATOM 3150 O O . HIS A 1 422 ? 27.418 -8.397 44.874 1.00 54.34 422 HIS A O 1
ATOM 3156 N N . PRO A 1 423 ? 25.921 -9.636 43.773 1.00 51.47 423 PRO A N 1
ATOM 3157 C CA . PRO A 1 423 ? 26.888 -10.268 42.896 1.00 51.47 423 PRO A CA 1
ATOM 3158 C C . PRO A 1 423 ? 26.928 -9.481 41.575 1.00 51.47 423 PRO A C 1
ATOM 3160 O O . PRO A 1 423 ? 25.977 -9.503 40.802 1.00 51.47 423 PRO A O 1
ATOM 3163 N N . LYS A 1 424 ? 28.027 -8.758 41.309 1.00 65.25 424 LYS A N 1
ATOM 3164 C CA . LYS A 1 424 ? 28.301 -8.184 39.979 1.00 65.25 424 LYS A CA 1
ATOM 3165 C C . LYS A 1 424 ? 28.844 -9.285 39.077 1.00 65.25 424 LYS A C 1
ATOM 3167 O O . LYS A 1 424 ? 30.057 -9.407 38.904 1.00 65.25 424 LYS A O 1
ATOM 3172 N N . GLU A 1 425 ? 27.955 -10.110 38.542 1.00 82.19 425 GLU A N 1
ATOM 3173 C CA . GLU A 1 425 ? 28.324 -10.980 37.433 1.00 82.19 425 GLU A CA 1
ATOM 3174 C C . GLU A 1 425 ? 28.593 -10.112 36.196 1.00 82.19 425 GLU A C 1
ATOM 3176 O O . GLU A 1 425 ? 27.928 -9.103 35.949 1.00 82.19 425 GLU A O 1
ATOM 3181 N N . ILE A 1 426 ? 29.638 -10.459 35.450 1.00 87.81 426 ILE A N 1
ATOM 3182 C CA . ILE A 1 426 ? 30.005 -9.782 34.208 1.00 87.81 426 ILE A CA 1
ATOM 3183 C C . ILE A 1 426 ? 29.763 -10.779 33.086 1.00 87.81 426 ILE A C 1
ATOM 3185 O O . ILE A 1 426 ? 30.303 -11.884 33.114 1.00 87.81 426 ILE A O 1
ATOM 3189 N N . SER A 1 427 ? 28.980 -10.368 32.095 1.00 91.81 427 SER A N 1
ATOM 3190 C CA . SER A 1 427 ? 28.780 -11.117 30.858 1.00 91.81 427 SER A CA 1
ATOM 3191 C C . SER A 1 427 ? 29.417 -10.381 29.676 1.00 91.81 427 SER A C 1
ATOM 3193 O O . SER A 1 427 ? 29.903 -9.253 29.798 1.00 91.81 427 SER A O 1
ATOM 3195 N N . ARG A 1 428 ? 29.446 -11.035 28.517 1.00 93.56 428 ARG A N 1
ATOM 3196 C CA . ARG A 1 428 ? 29.941 -10.473 27.257 1.00 93.56 428 ARG A CA 1
ATOM 3197 C C . ARG A 1 428 ? 28.745 -10.122 26.378 1.00 93.56 428 ARG A C 1
ATOM 3199 O O . ARG A 1 428 ? 27.905 -10.979 26.132 1.00 93.56 428 ARG A O 1
ATOM 3206 N N . LEU A 1 429 ? 28.697 -8.881 25.902 1.00 93.75 429 LEU A N 1
ATOM 3207 C CA . LEU A 1 429 ? 27.661 -8.370 25.002 1.00 93.75 429 LEU A CA 1
ATOM 3208 C C . LEU A 1 429 ? 28.324 -7.823 23.738 1.00 93.75 429 LEU A C 1
ATOM 3210 O O . LEU A 1 429 ? 29.179 -6.943 23.835 1.00 93.75 429 LEU A O 1
ATOM 3214 N N . TYR A 1 430 ? 27.930 -8.318 22.567 1.00 94.19 430 TYR A N 1
ATOM 3215 C CA . TYR A 1 430 ? 28.355 -7.750 21.291 1.00 94.19 430 TYR A CA 1
ATOM 3216 C C . TYR A 1 430 ? 27.387 -6.645 20.863 1.00 94.19 430 TYR A C 1
ATOM 3218 O O . TYR A 1 430 ? 26.192 -6.880 20.645 1.00 94.19 430 TYR A O 1
ATOM 3226 N N . CYS A 1 431 ? 27.898 -5.425 20.751 1.00 88.50 431 CYS A N 1
ATOM 3227 C CA . CYS A 1 431 ? 27.154 -4.263 20.276 1.00 88.50 431 CYS A CA 1
ATOM 3228 C C . CYS A 1 431 ? 28.131 -3.236 19.701 1.00 88.50 431 CYS A C 1
ATOM 3230 O O . CYS A 1 431 ? 29.298 -3.207 20.081 1.00 88.50 431 CYS A O 1
ATOM 3232 N N . ARG A 1 432 ? 27.669 -2.405 18.762 1.00 83.69 432 ARG A N 1
ATOM 3233 C CA . ARG A 1 432 ? 28.490 -1.361 18.126 1.00 83.69 432 ARG A CA 1
ATOM 3234 C C . ARG A 1 432 ? 29.790 -1.927 17.533 1.00 83.69 432 ARG A C 1
ATOM 3236 O O . ARG A 1 432 ? 30.841 -1.289 17.588 1.00 83.69 432 ARG A O 1
ATOM 3243 N N . LYS A 1 433 ? 29.692 -3.115 16.919 1.00 86.19 433 LYS A N 1
ATOM 3244 C CA . LYS A 1 433 ? 30.786 -3.847 16.253 1.00 86.19 433 LYS A CA 1
ATOM 3245 C C . LYS A 1 433 ? 31.918 -4.342 17.162 1.00 86.19 433 LYS A C 1
ATOM 3247 O O . LYS A 1 433 ? 32.963 -4.742 16.644 1.00 86.19 433 LYS A O 1
ATOM 3252 N N . ASP A 1 434 ? 31.740 -4.340 18.481 1.00 91.62 434 ASP A N 1
ATOM 3253 C CA . ASP A 1 434 ? 32.740 -4.855 19.417 1.00 91.62 434 ASP A CA 1
ATOM 3254 C C . ASP A 1 434 ? 32.095 -5.611 20.590 1.00 91.62 434 ASP A C 1
ATOM 3256 O O . ASP A 1 434 ? 30.895 -5.528 20.857 1.00 91.62 434 ASP A O 1
ATOM 3260 N N . TRP A 1 435 ? 32.906 -6.393 21.295 1.00 94.50 435 TRP A N 1
ATOM 3261 C CA . TRP A 1 435 ? 32.495 -7.102 22.494 1.00 94.50 435 TRP A CA 1
ATOM 3262 C C . TRP A 1 435 ? 32.779 -6.283 23.754 1.00 94.50 435 TRP A C 1
ATOM 3264 O O . TRP A 1 435 ? 33.930 -6.092 24.160 1.00 94.50 435 TRP A O 1
ATOM 3274 N N . HIS A 1 436 ? 31.718 -5.938 24.468 1.00 92.75 436 HIS A N 1
ATOM 3275 C CA . HIS A 1 436 ? 31.770 -5.201 25.719 1.00 92.75 436 HIS A CA 1
ATOM 3276 C C . HIS A 1 436 ? 31.600 -6.127 26.929 1.00 92.75 436 HIS A C 1
ATOM 3278 O O . HIS A 1 436 ? 30.927 -7.158 26.869 1.00 92.75 436 HIS A O 1
ATOM 3284 N N . ASN A 1 437 ? 32.204 -5.742 28.055 1.00 93.00 437 ASN A N 1
ATOM 3285 C CA . ASN A 1 437 ? 31.905 -6.346 29.351 1.00 93.00 437 ASN A CA 1
ATOM 3286 C C . ASN A 1 437 ? 30.649 -5.671 29.905 1.00 93.00 437 ASN A C 1
ATOM 3288 O O . ASN A 1 437 ? 30.697 -4.494 30.258 1.00 93.00 437 ASN A O 1
ATOM 3292 N N . ALA A 1 438 ? 29.543 -6.407 29.953 1.00 92.88 438 ALA A N 1
ATOM 3293 C CA . ALA A 1 438 ? 28.258 -5.906 30.416 1.00 92.88 438 ALA A CA 1
ATOM 3294 C C . ALA A 1 438 ? 27.996 -6.359 31.853 1.00 92.88 438 ALA A C 1
ATOM 3296 O O . ALA A 1 438 ? 28.214 -7.525 32.197 1.00 92.88 438 ALA A O 1
ATOM 3297 N N . SER A 1 439 ? 27.515 -5.441 32.692 1.00 92.50 439 SER A N 1
ATOM 3298 C CA . SER A 1 439 ? 27.066 -5.812 34.037 1.00 92.50 439 SER A CA 1
ATOM 3299 C C . SER A 1 439 ? 25.766 -6.616 33.953 1.00 92.50 439 SER A C 1
ATOM 3301 O O . SER A 1 439 ? 24.832 -6.203 33.266 1.00 92.50 439 SER A O 1
ATOM 3303 N N . LEU A 1 440 ? 25.728 -7.776 34.608 1.00 92.62 440 LEU A N 1
ATOM 3304 C CA . LEU A 1 440 ? 24.569 -8.660 34.647 1.00 92.62 440 LEU A CA 1
ATOM 3305 C C . LEU A 1 440 ? 23.837 -8.476 35.975 1.00 92.62 440 LEU A C 1
ATOM 3307 O O . LEU A 1 440 ? 24.428 -8.644 37.041 1.00 92.62 440 LEU A O 1
ATOM 3311 N N . HIS A 1 441 ? 22.549 -8.150 35.904 1.00 90.81 441 HIS A N 1
ATOM 3312 C CA . HIS A 1 441 ? 21.689 -7.962 37.071 1.00 90.81 441 HIS A CA 1
ATOM 3313 C C . HIS A 1 441 ? 20.445 -8.827 36.930 1.00 90.81 441 HIS A C 1
ATOM 3315 O O . HIS A 1 441 ? 19.886 -8.949 35.841 1.00 90.81 441 HIS A O 1
ATOM 3321 N N . ARG A 1 442 ? 19.959 -9.391 38.033 1.00 88.81 442 ARG A N 1
ATOM 3322 C CA . ARG A 1 442 ? 18.609 -9.961 38.065 1.00 88.81 442 ARG A CA 1
ATOM 3323 C C . ARG A 1 442 ? 17.653 -8.866 38.498 1.00 88.81 442 ARG A C 1
ATOM 3325 O O . ARG A 1 442 ? 17.934 -8.150 39.456 1.00 88.81 442 ARG A O 1
ATOM 3332 N N . ARG A 1 443 ? 16.504 -8.749 37.835 1.00 87.38 443 ARG A N 1
ATOM 3333 C CA . ARG A 1 443 ? 15.518 -7.702 38.143 1.00 87.38 443 ARG A CA 1
ATOM 3334 C C . ARG A 1 443 ? 15.108 -7.684 39.612 1.00 87.38 443 ARG A C 1
ATOM 3336 O O . ARG A 1 443 ? 14.923 -6.604 40.163 1.00 87.38 443 ARG A O 1
ATOM 3343 N N . VAL A 1 444 ? 14.977 -8.859 40.226 1.00 84.81 444 VAL A N 1
ATOM 3344 C CA . VAL A 1 444 ? 14.584 -9.035 41.635 1.00 84.81 444 VAL A CA 1
ATOM 3345 C C . VAL A 1 444 ? 15.579 -8.438 42.633 1.00 84.81 444 VAL A C 1
ATOM 3347 O O . VAL A 1 444 ? 15.195 -8.171 43.767 1.00 84.81 444 VAL A O 1
ATOM 3350 N N . ASP A 1 445 ? 16.824 -8.200 42.211 1.00 84.56 445 ASP A N 1
ATOM 3351 C CA . ASP A 1 445 ? 17.883 -7.639 43.052 1.00 84.56 445 ASP A CA 1
ATOM 3352 C C . ASP A 1 445 ? 17.950 -6.094 42.970 1.00 84.56 445 ASP A C 1
ATOM 3354 O O . ASP A 1 445 ? 18.692 -5.484 43.737 1.00 84.56 445 ASP A O 1
ATOM 3358 N N . LEU A 1 446 ? 17.192 -5.453 42.062 1.00 85.19 446 LEU A N 1
ATOM 3359 C CA . LEU A 1 446 ? 17.191 -3.994 41.858 1.00 85.19 446 LEU A CA 1
ATOM 3360 C C . LEU A 1 446 ? 16.126 -3.280 42.707 1.00 85.19 446 LEU A C 1
ATOM 3362 O O . LEU A 1 446 ? 14.946 -3.652 42.687 1.00 85.19 446 LEU A O 1
ATOM 3366 N N . GLN A 1 447 ? 16.529 -2.199 43.374 1.00 83.88 447 GLN A N 1
ATOM 3367 C CA . GLN A 1 447 ? 15.711 -1.369 44.259 1.00 83.88 447 GLN A CA 1
ATOM 3368 C C . GLN A 1 447 ? 15.319 -0.029 43.628 1.00 83.88 447 GLN A C 1
ATOM 3370 O O . GLN A 1 447 ? 15.984 0.478 42.731 1.00 83.88 447 GLN A O 1
ATOM 3375 N N . THR A 1 448 ? 14.237 0.576 44.123 1.00 85.38 448 THR A N 1
ATOM 3376 C CA . THR A 1 448 ? 13.843 1.948 43.772 1.00 85.38 448 THR A CA 1
ATOM 3377 C C . THR A 1 448 ? 15.005 2.914 43.998 1.00 85.38 448 THR A C 1
ATOM 3379 O O . THR A 1 448 ? 15.592 2.953 45.077 1.00 85.38 448 THR A O 1
ATOM 3382 N N . GLY A 1 449 ? 15.305 3.722 42.985 1.00 85.62 449 GLY A N 1
ATOM 3383 C CA . GLY A 1 449 ? 16.423 4.660 42.978 1.00 85.62 449 GLY A CA 1
ATOM 3384 C C . GLY A 1 449 ? 17.738 4.078 42.457 1.00 85.62 449 GLY A C 1
ATOM 3385 O O . GLY A 1 449 ? 18.637 4.869 42.161 1.00 85.62 449 GLY A O 1
ATOM 3386 N N . ASP A 1 450 ? 17.852 2.754 42.288 1.00 88.69 450 ASP A N 1
ATOM 3387 C CA . ASP A 1 450 ? 19.039 2.143 41.688 1.00 88.69 450 ASP A CA 1
ATOM 3388 C C . ASP A 1 450 ? 19.257 2.670 40.273 1.00 88.69 450 ASP A C 1
ATOM 3390 O O . ASP A 1 450 ? 18.314 2.851 39.494 1.00 88.69 450 ASP A O 1
ATOM 3394 N N . GLN A 1 451 ? 20.530 2.891 39.944 1.00 91.62 451 GLN A N 1
ATOM 3395 C CA . GLN A 1 451 ? 20.958 3.368 38.639 1.00 91.62 451 GLN A CA 1
ATOM 3396 C C . GLN A 1 451 ? 21.943 2.387 38.017 1.00 91.62 451 GLN A C 1
ATOM 3398 O O . GLN A 1 451 ? 22.935 2.006 38.644 1.00 91.62 451 GLN A O 1
ATOM 3403 N N . VAL A 1 452 ? 21.698 2.015 36.764 1.00 91.56 452 VAL A N 1
ATOM 3404 C CA . VAL A 1 452 ? 22.575 1.123 36.001 1.00 91.56 452 VAL A CA 1
ATOM 3405 C C . VAL A 1 452 ? 22.923 1.797 34.680 1.00 91.56 452 VAL A C 1
ATOM 3407 O O . VAL A 1 452 ? 22.044 2.096 33.877 1.00 91.56 452 VAL A O 1
ATOM 3410 N N . ALA A 1 453 ? 24.210 2.048 34.456 1.00 91.56 453 ALA A N 1
ATOM 3411 C CA . ALA A 1 453 ? 24.704 2.543 33.176 1.00 91.56 453 ALA A CA 1
ATOM 3412 C C . ALA A 1 453 ? 24.933 1.377 32.204 1.00 91.56 453 ALA A C 1
ATOM 3414 O O . ALA A 1 453 ? 25.421 0.317 32.608 1.00 91.56 453 ALA A O 1
ATOM 3415 N N . GLY A 1 454 ? 24.603 1.581 30.929 1.00 90.50 454 GLY A N 1
ATOM 3416 C CA . GLY A 1 454 ? 24.947 0.645 29.864 1.00 90.50 454 GLY A CA 1
ATOM 3417 C C . GLY A 1 454 ? 26.460 0.596 29.582 1.00 90.50 454 GLY A C 1
ATOM 3418 O O . GLY A 1 454 ? 27.170 1.566 29.862 1.00 90.50 454 GLY A O 1
ATOM 3419 N N . PRO A 1 455 ? 26.990 -0.503 29.010 1.00 93.25 455 PRO A N 1
ATOM 3420 C CA . PRO A 1 455 ? 26.280 -1.719 28.619 1.00 93.25 455 PRO A CA 1
ATOM 3421 C C . PRO A 1 455 ? 25.912 -2.607 29.822 1.00 93.25 455 PRO A C 1
ATOM 3423 O O . PRO A 1 455 ? 26.758 -2.944 30.657 1.00 93.25 455 PRO A O 1
ATOM 3426 N N . ALA A 1 456 ? 24.650 -3.028 29.898 1.00 94.75 456 ALA A N 1
ATOM 3427 C CA . ALA A 1 456 ? 24.154 -3.903 30.961 1.00 94.75 456 ALA A CA 1
ATOM 3428 C C . ALA A 1 456 ? 23.060 -4.857 30.463 1.00 94.75 456 ALA A C 1
ATOM 3430 O O . ALA A 1 456 ? 22.365 -4.574 29.488 1.00 94.75 456 ALA A O 1
ATOM 3431 N N . ILE A 1 457 ? 22.914 -5.988 31.152 1.00 95.38 457 ILE A N 1
ATOM 3432 C CA . ILE A 1 457 ? 21.894 -7.006 30.890 1.00 95.38 457 ILE A CA 1
ATOM 3433 C C . ILE A 1 457 ? 21.075 -7.181 32.165 1.00 95.38 457 ILE A C 1
ATOM 3435 O O . ILE A 1 457 ? 21.631 -7.504 33.217 1.00 95.38 457 ILE A O 1
ATOM 3439 N N . ILE A 1 458 ? 19.761 -6.987 32.070 1.00 93.62 458 ILE A N 1
ATOM 3440 C CA . ILE A 1 458 ? 18.825 -7.256 33.165 1.00 93.62 458 ILE A CA 1
ATOM 3441 C C . ILE A 1 458 ? 18.033 -8.519 32.823 1.00 93.62 458 ILE A C 1
ATOM 3443 O O . ILE A 1 458 ? 17.359 -8.579 31.794 1.00 93.62 458 ILE A O 1
ATOM 3447 N N . ILE A 1 459 ? 18.132 -9.533 33.678 1.00 91.25 459 ILE A N 1
ATOM 3448 C CA . ILE A 1 459 ? 17.436 -10.812 33.523 1.00 91.25 459 ILE A CA 1
ATOM 3449 C C . ILE A 1 459 ? 16.156 -10.807 34.355 1.00 91.25 459 ILE A C 1
ATOM 3451 O O . ILE A 1 459 ? 16.178 -10.516 35.556 1.00 91.25 459 ILE A O 1
ATOM 3455 N N . GLU A 1 460 ? 15.060 -11.193 33.711 1.00 88.06 460 GLU A N 1
ATOM 3456 C CA . GLU A 1 460 ? 13.761 -11.473 34.310 1.00 88.06 460 GLU A CA 1
ATOM 3457 C C . GLU A 1 460 ? 13.312 -12.883 33.930 1.00 88.06 460 GLU A C 1
ATOM 3459 O O . GLU A 1 460 ? 13.692 -13.405 32.884 1.00 88.06 460 GLU A O 1
ATOM 3464 N N . ASP A 1 461 ? 12.423 -13.474 34.729 1.00 84.62 461 ASP A N 1
ATOM 3465 C CA . ASP A 1 461 ? 11.850 -14.793 34.422 1.00 84.62 461 ASP A CA 1
ATOM 3466 C C . ASP A 1 461 ? 11.080 -14.806 33.088 1.00 84.62 461 ASP A C 1
ATOM 3468 O O . ASP A 1 461 ? 10.867 -15.861 32.494 1.00 84.62 461 ASP A O 1
ATOM 3472 N N . THR A 1 462 ? 10.645 -13.631 32.614 1.00 84.38 462 THR A N 1
ATOM 3473 C CA . THR A 1 462 ? 9.803 -13.484 31.418 1.00 84.38 462 THR A CA 1
ATOM 3474 C C . THR A 1 462 ? 10.480 -12.768 30.249 1.00 84.38 462 THR A C 1
ATOM 3476 O O . THR A 1 462 ? 9.937 -12.783 29.144 1.00 84.38 462 THR A O 1
ATOM 3479 N N . THR A 1 463 ? 11.641 -12.135 30.452 1.00 89.00 463 THR A N 1
ATOM 3480 C CA . THR A 1 463 ? 12.316 -11.345 29.411 1.00 89.00 463 THR A CA 1
ATOM 3481 C C . THR A 1 463 ? 13.793 -11.096 29.732 1.00 89.00 463 THR A C 1
ATOM 3483 O O . THR A 1 463 ? 14.273 -11.321 30.841 1.00 89.00 463 THR A O 1
ATOM 3486 N N . THR A 1 464 ? 14.538 -10.611 28.745 1.00 92.56 464 THR A N 1
ATOM 3487 C CA . THR A 1 464 ? 15.890 -10.078 28.936 1.00 92.56 464 THR A CA 1
ATOM 3488 C C . THR A 1 464 ? 15.926 -8.658 28.402 1.00 92.56 464 THR A C 1
ATOM 3490 O O . THR A 1 464 ? 15.546 -8.412 27.256 1.00 92.56 464 THR A O 1
ATOM 3493 N N . ILE A 1 465 ? 16.373 -7.723 29.235 1.00 95.12 465 ILE A N 1
ATOM 3494 C CA . ILE A 1 465 ? 16.422 -6.300 28.910 1.00 95.12 465 ILE A CA 1
ATOM 3495 C C . ILE A 1 465 ? 17.873 -5.912 28.661 1.00 95.12 465 ILE A C 1
ATOM 3497 O O . ILE A 1 465 ? 18.738 -6.123 29.515 1.00 95.12 465 ILE A O 1
ATOM 3501 N N . ILE A 1 466 ? 18.129 -5.338 27.489 1.00 95.81 466 ILE A N 1
ATOM 3502 C CA . ILE A 1 466 ? 19.452 -4.863 27.094 1.00 95.81 466 ILE A CA 1
ATOM 3503 C C . ILE A 1 466 ? 19.509 -3.355 27.279 1.00 95.81 466 ILE A C 1
ATOM 3505 O O . ILE A 1 466 ? 18.733 -2.621 26.672 1.00 95.81 466 ILE A O 1
ATOM 3509 N N . ILE A 1 467 ? 20.452 -2.906 28.104 1.00 95.31 467 ILE A N 1
ATOM 3510 C CA . ILE A 1 467 ? 20.808 -1.496 28.239 1.00 95.31 467 ILE A CA 1
ATOM 3511 C C . ILE A 1 467 ? 22.013 -1.265 27.331 1.00 95.31 467 ILE A C 1
ATOM 3513 O O . ILE A 1 467 ? 23.117 -1.718 27.644 1.00 95.31 467 ILE A O 1
ATOM 3517 N N . GLU A 1 468 ? 21.795 -0.623 26.184 1.00 93.25 468 GLU A N 1
ATOM 3518 C CA . GLU A 1 468 ? 22.872 -0.273 25.247 1.00 93.25 468 GLU A CA 1
ATOM 3519 C C . GLU A 1 468 ? 23.832 0.752 25.879 1.00 93.25 468 GLU A C 1
ATOM 3521 O O . GLU A 1 468 ? 23.458 1.440 26.835 1.00 93.25 468 GLU A O 1
ATOM 3526 N N . PRO A 1 469 ? 25.075 0.888 25.381 1.00 90.00 469 PRO A N 1
ATOM 3527 C CA . PRO A 1 469 ? 25.953 1.971 25.816 1.00 90.00 469 PRO A CA 1
ATOM 3528 C C . PRO A 1 469 ? 25.267 3.345 25.678 1.00 90.00 469 PRO A C 1
ATOM 3530 O O . PRO A 1 469 ? 24.432 3.532 24.799 1.00 90.00 469 PRO A O 1
ATOM 3533 N N . ASP A 1 470 ? 25.619 4.295 26.547 1.00 88.06 470 ASP A N 1
ATOM 3534 C CA . ASP A 1 470 ? 25.040 5.655 26.640 1.00 88.06 470 ASP A CA 1
ATOM 3535 C C . ASP A 1 470 ? 23.580 5.740 27.131 1.00 88.06 470 ASP A C 1
ATOM 3537 O O . ASP A 1 470 ? 23.054 6.835 27.344 1.00 88.06 470 ASP A O 1
ATOM 3541 N N . TRP A 1 471 ? 22.937 4.603 27.406 1.00 93.06 471 TRP A N 1
ATOM 3542 C CA . TRP A 1 471 ? 21.681 4.570 28.149 1.00 93.06 471 TRP A CA 1
ATOM 3543 C C . TRP A 1 471 ? 21.921 4.451 29.650 1.00 93.06 471 TRP A C 1
ATOM 3545 O O . TRP A 1 471 ? 22.799 3.721 30.122 1.00 93.06 471 TRP A O 1
ATOM 3555 N N . GLN A 1 472 ? 21.070 5.129 30.412 1.00 94.25 472 GLN A N 1
ATOM 3556 C CA . GLN A 1 472 ? 21.015 5.031 31.860 1.00 94.25 472 GLN A CA 1
ATOM 3557 C C . GLN A 1 472 ? 19.654 4.498 32.285 1.00 94.25 472 GLN A C 1
ATOM 3559 O O . GLN A 1 472 ? 18.620 5.075 31.956 1.00 94.25 472 GLN A O 1
ATOM 3564 N N . LEU A 1 473 ? 19.661 3.405 33.038 1.00 94.69 473 LEU A N 1
ATOM 3565 C CA . LEU A 1 473 ? 18.491 2.854 33.701 1.00 94.69 473 LEU A CA 1
ATOM 3566 C C . LEU A 1 473 ? 18.345 3.472 35.093 1.00 94.69 473 LEU A C 1
ATOM 3568 O O . LEU A 1 473 ? 19.321 3.531 35.840 1.00 94.69 473 LEU A O 1
ATOM 3572 N N . VAL A 1 474 ? 17.118 3.842 35.459 1.00 93.62 474 VAL A N 1
ATOM 3573 C CA . VAL A 1 474 ? 16.705 4.185 36.823 1.00 93.62 474 VAL A CA 1
ATOM 3574 C C . VAL A 1 474 ? 15.458 3.381 37.182 1.00 93.62 474 VAL A C 1
ATOM 3576 O O . VAL A 1 474 ? 14.498 3.359 36.412 1.00 93.62 474 VAL A O 1
ATOM 3579 N N . VAL A 1 475 ? 15.448 2.747 38.353 1.00 90.44 475 VAL A N 1
ATOM 3580 C CA . VAL A 1 475 ? 14.225 2.148 38.912 1.00 90.44 475 VAL A CA 1
ATOM 3581 C C . VAL A 1 475 ? 13.424 3.244 39.608 1.00 90.44 475 VAL A C 1
ATOM 3583 O O . VAL A 1 475 ? 13.932 3.891 40.525 1.00 90.44 475 VAL A O 1
ATOM 3586 N N . ASP A 1 476 ? 12.188 3.487 39.187 1.00 85.81 476 ASP A N 1
ATOM 3587 C CA . ASP A 1 476 ? 11.345 4.510 39.806 1.00 85.81 476 ASP A CA 1
ATOM 3588 C C . ASP A 1 476 ? 10.609 4.020 41.071 1.00 85.81 476 ASP A C 1
ATOM 3590 O O . ASP A 1 476 ? 10.834 2.914 41.581 1.00 85.81 476 ASP A O 1
ATOM 3594 N N . ASN A 1 477 ? 9.762 4.893 41.625 1.00 79.56 477 ASN A N 1
ATOM 3595 C CA . ASN A 1 477 ? 9.034 4.651 42.874 1.00 79.56 477 ASN A CA 1
ATOM 3596 C C . ASN A 1 477 ? 7.963 3.561 42.757 1.00 79.56 477 ASN A C 1
ATOM 3598 O O . ASN A 1 477 ? 7.632 2.942 43.766 1.00 79.56 477 ASN A O 1
ATOM 3602 N N . ASP A 1 478 ? 7.464 3.307 41.548 1.00 74.31 478 ASP A N 1
ATOM 3603 C CA . ASP A 1 478 ? 6.469 2.271 41.265 1.00 74.31 478 ASP A CA 1
ATOM 3604 C C . ASP A 1 478 ? 7.142 0.946 40.857 1.00 74.31 478 ASP A C 1
ATOM 3606 O O . ASP A 1 478 ? 6.482 -0.056 40.572 1.00 74.31 478 ASP A O 1
ATOM 3610 N N . GLY A 1 479 ? 8.481 0.925 40.853 1.00 79.50 479 GLY A N 1
ATOM 3611 C CA . GLY A 1 479 ? 9.294 -0.203 40.425 1.00 79.50 479 GLY A CA 1
ATOM 3612 C C . GLY A 1 479 ? 9.395 -0.323 38.903 1.00 79.50 479 GLY A C 1
ATOM 3613 O O . GLY A 1 479 ? 9.928 -1.313 38.409 1.00 79.50 479 GLY A O 1
ATOM 3614 N N . GLN A 1 480 ? 8.919 0.643 38.126 1.00 87.50 480 GLN A N 1
ATOM 3615 C CA . GLN A 1 480 ? 9.118 0.654 36.685 1.00 87.50 480 GLN A CA 1
ATOM 3616 C C . GLN A 1 480 ? 10.575 1.011 36.352 1.00 87.50 480 GLN A C 1
ATOM 3618 O O . GLN A 1 480 ? 11.245 1.804 37.016 1.00 87.50 480 GLN A O 1
ATOM 3623 N N . LEU A 1 481 ? 11.100 0.351 35.323 1.00 92.38 481 LEU A N 1
ATOM 3624 C CA . LEU A 1 481 ? 12.415 0.632 34.773 1.00 92.38 481 LEU A CA 1
ATOM 3625 C C . LEU A 1 481 ? 12.275 1.777 33.771 1.00 92.38 481 LEU A C 1
ATOM 3627 O O . LEU A 1 481 ? 11.650 1.616 32.719 1.00 92.38 481 LEU A O 1
ATOM 3631 N N . ARG A 1 482 ? 12.866 2.926 34.091 1.00 93.81 482 ARG A N 1
ATOM 3632 C CA . ARG A 1 482 ? 12.936 4.080 33.198 1.00 93.81 482 ARG A CA 1
ATOM 3633 C C . ARG A 1 482 ? 14.339 4.191 32.636 1.00 93.81 482 ARG A C 1
ATOM 3635 O O . ARG A 1 482 ? 15.286 4.422 33.385 1.00 93.81 482 ARG A O 1
ATOM 3642 N N . LEU A 1 483 ? 14.468 4.056 31.323 1.00 94.81 483 LEU A N 1
ATOM 3643 C CA . LEU A 1 483 ? 15.733 4.264 30.638 1.00 94.81 483 LEU A CA 1
ATOM 3644 C C . LEU A 1 483 ? 15.713 5.638 29.979 1.00 94.81 483 LEU A C 1
ATOM 3646 O O . LEU A 1 483 ? 14.754 5.996 29.292 1.00 94.81 483 LEU A O 1
ATOM 3650 N N . THR A 1 484 ? 16.786 6.390 30.174 1.00 93.25 484 THR A N 1
ATOM 3651 C CA . THR A 1 484 ? 17.005 7.692 29.552 1.00 93.25 484 THR A CA 1
ATOM 3652 C C . THR A 1 484 ? 18.310 7.677 28.785 1.00 93.25 484 THR A C 1
ATOM 3654 O O . THR A 1 484 ? 19.310 7.141 29.263 1.00 93.25 484 THR A O 1
ATOM 3657 N N . HIS A 1 485 ? 18.298 8.290 27.611 1.00 86.75 485 HIS A N 1
ATOM 3658 C CA . HIS A 1 485 ? 19.495 8.496 26.813 1.00 86.75 485 HIS A CA 1
ATOM 3659 C C . HIS A 1 485 ? 19.946 9.950 26.977 1.00 86.75 485 HIS A C 1
ATOM 3661 O O . HIS A 1 485 ? 19.196 10.874 26.640 1.00 86.75 485 HIS A O 1
ATOM 3667 N N . GLU A 1 486 ? 21.151 10.181 27.506 1.00 65.06 486 GLU A N 1
ATOM 3668 C CA . GLU A 1 486 ? 21.730 11.525 27.499 1.00 65.06 486 GLU A CA 1
ATOM 3669 C C . GLU A 1 486 ? 21.993 11.899 26.038 1.00 65.06 486 GLU A C 1
ATOM 3671 O O . GLU A 1 486 ? 22.818 11.286 25.366 1.00 65.06 486 GLU A O 1
ATOM 3676 N N . ARG A 1 487 ? 21.252 12.877 25.500 1.00 53.94 487 ARG A N 1
ATOM 3677 C CA . ARG A 1 487 ? 21.459 13.383 24.135 1.00 53.94 487 ARG A CA 1
ATOM 3678 C C . ARG A 1 487 ? 22.897 13.901 23.989 1.00 53.94 487 ARG A C 1
ATOM 3680 O O . ARG A 1 487 ? 23.158 15.086 24.175 1.00 53.94 487 ARG A O 1
ATOM 3687 N N . GLN A 1 488 ? 23.814 13.049 23.551 1.00 42.00 488 GLN A N 1
ATOM 3688 C CA . GLN A 1 488 ? 24.871 13.472 22.652 1.00 42.00 488 GLN A CA 1
ATOM 3689 C C . GLN A 1 488 ? 24.435 13.119 21.239 1.00 42.00 488 GLN A C 1
ATOM 3691 O O . GLN A 1 488 ? 24.231 11.958 20.899 1.00 42.00 488 GLN A O 1
ATOM 3696 N N . ALA A 1 489 ? 24.306 14.154 20.409 1.00 38.12 489 ALA A N 1
ATOM 3697 C CA . ALA A 1 489 ? 24.343 14.039 18.960 1.00 38.12 489 ALA A CA 1
ATOM 3698 C C . ALA A 1 489 ? 25.746 13.556 18.543 1.00 38.12 489 ALA A C 1
ATOM 3700 O O . ALA A 1 489 ? 26.552 14.306 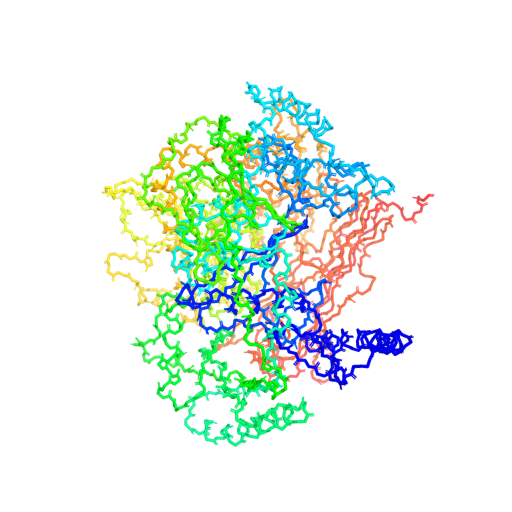18.001 1.00 38.12 489 ALA A O 1
ATOM 3701 N N . GLY A 1 490 ? 26.073 12.317 18.893 1.00 37.66 490 GLY A N 1
ATOM 3702 C CA . GLY A 1 490 ? 27.212 11.582 18.388 1.00 37.66 490 GLY A CA 1
ATOM 3703 C C . GLY A 1 490 ? 26.692 10.708 17.270 1.00 37.66 490 GLY A C 1
ATOM 3704 O O . GLY A 1 490 ? 26.329 9.561 17.498 1.00 37.66 490 GLY A O 1
ATOM 3705 N N . THR A 1 491 ? 26.604 11.271 16.068 1.00 39.78 491 THR A N 1
ATOM 3706 C CA . THR A 1 491 ? 26.460 10.478 14.853 1.00 39.78 491 THR A CA 1
ATOM 3707 C C . THR A 1 491 ? 27.540 9.397 14.879 1.00 39.78 491 THR A C 1
ATOM 3709 O O . THR A 1 491 ? 28.737 9.702 14.893 1.00 39.78 491 THR A O 1
ATOM 3712 N N . GLU A 1 492 ? 27.139 8.120 14.921 1.00 41.91 492 GLU A N 1
ATOM 3713 C CA . GLU A 1 492 ? 28.041 7.041 14.523 1.00 41.91 492 GLU A CA 1
ATOM 3714 C C . GLU A 1 492 ? 28.724 7.477 13.221 1.00 41.91 492 GLU A C 1
ATOM 3716 O O . GLU A 1 492 ? 28.074 8.041 12.335 1.00 41.91 492 GLU A O 1
ATOM 3721 N N . ARG A 1 493 ? 30.049 7.281 13.139 1.00 41.47 493 ARG A N 1
ATOM 3722 C CA . ARG A 1 493 ? 30.879 7.711 12.004 1.00 41.47 493 ARG A CA 1
ATOM 3723 C C . ARG A 1 493 ? 30.133 7.514 10.685 1.00 41.47 493 ARG A C 1
ATOM 3725 O O . ARG A 1 493 ? 29.786 6.382 10.347 1.00 41.47 493 ARG A O 1
ATOM 3732 N N . LEU A 1 494 ? 29.947 8.633 9.976 1.00 49.28 494 LEU A N 1
ATOM 3733 C CA . LEU A 1 494 ? 29.324 8.729 8.657 1.00 49.28 494 LEU A CA 1
ATOM 3734 C C . LEU A 1 494 ? 29.681 7.499 7.808 1.00 49.28 494 LEU A C 1
ATOM 3736 O O . LEU A 1 494 ? 30.874 7.189 7.677 1.00 49.28 494 LEU A O 1
ATOM 3740 N N . PRO A 1 495 ? 28.687 6.788 7.250 1.00 55.88 495 PRO A N 1
ATOM 3741 C CA . PRO A 1 495 ? 28.953 5.591 6.478 1.00 55.88 495 PRO A CA 1
ATOM 3742 C C . PRO A 1 495 ? 29.925 5.854 5.328 1.00 55.88 495 PRO A C 1
ATOM 3744 O O . PRO A 1 495 ? 29.914 6.911 4.699 1.00 55.88 495 PRO A O 1
ATOM 3747 N N . GLY A 1 496 ? 30.776 4.874 5.026 1.00 58.41 496 GLY A N 1
ATOM 3748 C CA . GLY A 1 496 ? 31.625 4.945 3.843 1.00 58.41 496 GLY A CA 1
ATOM 3749 C C . GLY A 1 496 ? 30.787 5.039 2.562 1.00 58.41 496 GLY A C 1
ATOM 3750 O O . GLY A 1 496 ? 29.681 4.511 2.484 1.00 58.41 496 GLY A O 1
ATOM 3751 N N . LYS A 1 497 ? 31.344 5.658 1.515 1.00 66.00 497 LYS A N 1
ATOM 3752 C CA . LYS A 1 497 ? 30.723 5.733 0.174 1.00 66.00 497 LYS A CA 1
ATOM 3753 C C . LYS A 1 497 ? 30.631 4.369 -0.534 1.00 66.00 497 LYS A C 1
ATOM 3755 O O . LYS A 1 497 ? 30.030 4.275 -1.602 1.00 66.00 497 LYS A O 1
ATOM 3760 N N . GLN A 1 498 ? 31.268 3.333 0.014 1.00 72.50 498 GLN A N 1
ATOM 3761 C CA . GLN A 1 498 ? 31.256 1.973 -0.525 1.00 72.50 498 GLN A CA 1
ATOM 3762 C C . GLN A 1 498 ? 29.943 1.263 -0.184 1.00 72.50 498 GLN A C 1
ATOM 3764 O O . GLN A 1 498 ? 29.355 1.525 0.863 1.00 72.50 498 GLN A O 1
ATOM 3769 N N . ALA A 1 499 ? 29.497 0.377 -1.075 1.00 69.62 499 ALA A N 1
ATOM 3770 C CA . ALA A 1 499 ? 28.286 -0.407 -0.880 1.00 69.62 499 ALA A CA 1
ATOM 3771 C C . ALA A 1 499 ? 28.480 -1.399 0.276 1.00 69.62 499 ALA A C 1
ATOM 3773 O O . ALA A 1 499 ? 29.148 -2.418 0.119 1.00 69.62 499 ALA A O 1
ATOM 3774 N N . ASP A 1 500 ? 27.898 -1.092 1.432 1.00 74.75 500 ASP A N 1
ATOM 3775 C CA . ASP A 1 500 ? 27.748 -2.027 2.543 1.00 74.75 500 ASP A CA 1
ATOM 3776 C C . ASP A 1 500 ? 26.384 -2.736 2.392 1.00 74.75 500 ASP A C 1
ATOM 3778 O O . ASP A 1 500 ? 25.358 -2.054 2.316 1.00 74.75 500 ASP A O 1
ATOM 3782 N N . PRO A 1 501 ? 26.338 -4.080 2.327 1.00 69.56 501 PRO A N 1
ATOM 3783 C CA . PRO A 1 501 ? 25.095 -4.840 2.162 1.00 69.56 501 PRO A CA 1
ATOM 3784 C C . PRO A 1 501 ? 24.021 -4.590 3.232 1.00 69.56 501 PRO A C 1
ATOM 3786 O O . PRO A 1 501 ? 22.833 -4.714 2.935 1.00 69.56 501 PRO A O 1
ATOM 3789 N N . ILE A 1 502 ? 24.414 -4.254 4.465 1.00 68.62 502 ILE A N 1
ATOM 3790 C CA . ILE A 1 502 ? 23.487 -3.937 5.561 1.00 68.62 502 ILE A CA 1
ATOM 3791 C C . ILE A 1 502 ? 22.887 -2.556 5.311 1.00 68.62 502 ILE A C 1
ATOM 3793 O O . ILE A 1 502 ? 21.670 -2.378 5.343 1.00 68.62 502 ILE A O 1
ATOM 3797 N N . LEU A 1 503 ? 23.739 -1.573 5.017 1.00 73.62 503 LEU A N 1
ATOM 3798 C CA . LEU A 1 503 ? 23.287 -0.210 4.747 1.00 73.62 503 LEU A CA 1
ATOM 3799 C C . LEU A 1 503 ? 22.484 -0.114 3.451 1.00 73.62 503 LEU A C 1
ATOM 3801 O O . LEU A 1 503 ? 21.581 0.709 3.359 1.00 73.62 503 LEU A O 1
ATOM 3805 N N . LEU A 1 504 ? 22.764 -0.968 2.468 1.00 77.56 504 LEU A N 1
ATOM 3806 C CA . LEU A 1 504 ? 21.991 -1.041 1.235 1.00 77.56 504 LEU A CA 1
ATOM 3807 C C . LEU A 1 504 ? 20.515 -1.340 1.522 1.00 77.56 504 LEU A C 1
ATOM 3809 O O . LEU A 1 504 ? 19.648 -0.687 0.945 1.00 77.56 504 LEU A O 1
ATOM 3813 N N . GLU A 1 505 ? 20.235 -2.273 2.436 1.00 76.81 505 GLU A N 1
ATOM 3814 C CA . GLU A 1 505 ? 18.861 -2.568 2.850 1.00 76.81 505 GLU A CA 1
ATOM 3815 C C . GLU A 1 505 ? 18.254 -1.430 3.679 1.00 76.81 505 GLU A C 1
ATOM 3817 O O . GLU A 1 505 ? 17.117 -1.037 3.435 1.00 76.81 505 GLU A O 1
ATOM 3822 N N . VAL A 1 506 ? 19.022 -0.837 4.598 1.00 73.06 506 VAL A N 1
ATOM 3823 C CA . VAL A 1 506 ? 18.564 0.301 5.418 1.00 73.06 506 VAL A CA 1
ATOM 3824 C C . VAL A 1 506 ? 18.155 1.494 4.544 1.00 73.06 506 VAL A C 1
ATOM 3826 O O . VAL A 1 506 ? 17.047 2.012 4.671 1.00 73.06 506 VAL A O 1
ATOM 3829 N N . PHE A 1 507 ? 19.008 1.912 3.604 1.00 82.12 507 PHE A N 1
ATOM 3830 C CA . PHE A 1 507 ? 18.700 3.015 2.689 1.00 82.12 507 PHE A CA 1
ATOM 3831 C C . PHE A 1 507 ? 17.543 2.684 1.749 1.00 82.12 507 PHE A C 1
ATOM 3833 O O . PHE A 1 507 ? 16.713 3.551 1.483 1.00 82.12 507 PHE A O 1
ATOM 3840 N N . ASN A 1 508 ? 17.458 1.439 1.275 1.00 80.12 508 ASN A N 1
ATOM 3841 C CA . ASN A 1 508 ? 16.327 0.981 0.480 1.00 80.12 508 ASN A CA 1
ATOM 3842 C C . ASN A 1 508 ? 14.998 1.167 1.236 1.00 80.12 508 ASN A C 1
ATOM 3844 O O . ASN A 1 508 ? 14.091 1.839 0.739 1.00 80.12 508 ASN A O 1
ATOM 3848 N N . SER A 1 509 ? 14.920 0.652 2.465 1.00 76.50 509 SER A N 1
ATOM 3849 C CA . SER A 1 509 ? 13.752 0.803 3.336 1.00 76.50 509 SER A CA 1
ATOM 3850 C C . SER A 1 509 ? 13.433 2.267 3.624 1.00 76.50 509 SER A C 1
ATOM 3852 O O . SER A 1 509 ? 12.269 2.660 3.566 1.00 76.50 509 SER A O 1
ATOM 3854 N N . HIS A 1 510 ? 14.439 3.110 3.864 1.00 82.50 510 HIS A N 1
ATOM 3855 C CA . HIS A 1 510 ? 14.188 4.524 4.112 1.00 82.50 510 HIS A CA 1
ATOM 3856 C C . HIS A 1 510 ? 13.651 5.276 2.887 1.00 82.50 510 HIS A C 1
ATOM 3858 O O . HIS A 1 510 ? 12.680 6.018 3.024 1.00 82.50 510 HIS A O 1
ATOM 3864 N N . PHE A 1 511 ? 14.232 5.102 1.692 1.00 87.56 511 PHE A N 1
ATOM 3865 C CA . PHE A 1 511 ? 13.723 5.765 0.482 1.00 87.56 511 PHE A CA 1
ATOM 3866 C C . PHE A 1 511 ? 12.287 5.339 0.170 1.00 87.56 511 PHE A C 1
ATOM 3868 O O . PHE A 1 511 ? 11.452 6.169 -0.193 1.00 87.56 511 PHE A O 1
ATOM 3875 N N . MET A 1 512 ? 12.000 4.052 0.355 1.00 84.94 512 MET A N 1
ATOM 3876 C CA . MET A 1 512 ? 10.665 3.492 0.208 1.00 84.94 512 MET A CA 1
ATOM 3877 C C . MET A 1 512 ? 9.672 4.127 1.191 1.00 84.94 512 MET A C 1
ATOM 3879 O O . MET A 1 512 ? 8.606 4.591 0.790 1.00 84.94 512 MET A O 1
ATOM 3883 N N . ASN A 1 513 ? 10.065 4.234 2.462 1.00 81.31 513 ASN A N 1
ATOM 3884 C CA . ASN A 1 513 ? 9.243 4.808 3.521 1.00 81.31 513 ASN A CA 1
ATOM 3885 C C . ASN A 1 513 ? 8.887 6.278 3.247 1.00 81.31 513 ASN A C 1
ATOM 3887 O O . ASN A 1 513 ? 7.745 6.678 3.452 1.00 81.31 513 ASN A O 1
ATOM 3891 N N . ILE A 1 514 ? 9.814 7.082 2.715 1.00 87.50 514 ILE A N 1
ATOM 3892 C CA . ILE A 1 514 ? 9.501 8.468 2.331 1.00 87.50 514 ILE A CA 1
ATOM 3893 C C . ILE A 1 514 ? 8.374 8.499 1.292 1.00 87.50 514 ILE A C 1
ATOM 3895 O O . ILE A 1 514 ? 7.413 9.248 1.459 1.00 87.50 514 ILE A O 1
ATOM 3899 N N . ALA A 1 515 ? 8.461 7.676 0.243 1.00 90.31 515 ALA A N 1
ATOM 3900 C CA . ALA A 1 515 ? 7.426 7.612 -0.785 1.00 90.31 515 ALA A CA 1
ATOM 3901 C C . ALA A 1 515 ? 6.067 7.159 -0.212 1.00 90.31 515 ALA A C 1
ATOM 3903 O O . ALA A 1 515 ? 5.030 7.719 -0.569 1.00 90.31 515 ALA A O 1
ATOM 3904 N N . GLU A 1 516 ? 6.061 6.197 0.715 1.00 86.00 516 GLU A N 1
ATOM 3905 C CA . GLU A 1 516 ? 4.848 5.745 1.414 1.00 86.00 516 GLU A CA 1
ATOM 3906 C C . GLU A 1 516 ? 4.251 6.838 2.308 1.00 86.00 516 GLU A C 1
ATOM 3908 O O . GLU A 1 516 ? 3.038 7.041 2.304 1.00 86.00 516 GLU A O 1
ATOM 3913 N N . GLN A 1 517 ? 5.082 7.600 3.028 1.00 82.75 517 GLN A N 1
ATOM 3914 C CA . GLN A 1 517 ? 4.625 8.734 3.835 1.00 82.75 517 GLN A CA 1
ATOM 3915 C C . GLN A 1 517 ? 4.000 9.836 2.970 1.00 82.75 517 GLN A C 1
ATOM 3917 O O . GLN A 1 517 ? 2.975 10.401 3.353 1.00 82.75 517 GLN A O 1
ATOM 3922 N N . MET A 1 518 ? 4.578 10.127 1.799 1.00 90.88 518 MET A N 1
ATOM 3923 C CA . MET A 1 518 ? 3.968 11.036 0.823 1.00 90.88 518 MET A CA 1
ATOM 3924 C C . MET A 1 518 ? 2.588 10.514 0.394 1.00 90.88 518 MET A C 1
ATOM 3926 O O . MET A 1 518 ? 1.611 11.261 0.407 1.00 90.88 518 MET A O 1
ATOM 3930 N N . GLY A 1 519 ? 2.492 9.223 0.054 1.00 89.19 519 GLY A N 1
ATOM 3931 C CA . GLY A 1 519 ? 1.237 8.580 -0.344 1.00 89.19 519 GLY A CA 1
ATOM 3932 C C . GLY A 1 519 ? 0.169 8.613 0.749 1.00 89.19 519 GLY A C 1
ATOM 3933 O O . GLY A 1 519 ? -0.983 8.936 0.475 1.00 89.19 519 GLY A O 1
ATOM 3934 N N . ALA A 1 520 ? 0.558 8.383 2.005 1.00 83.19 520 ALA A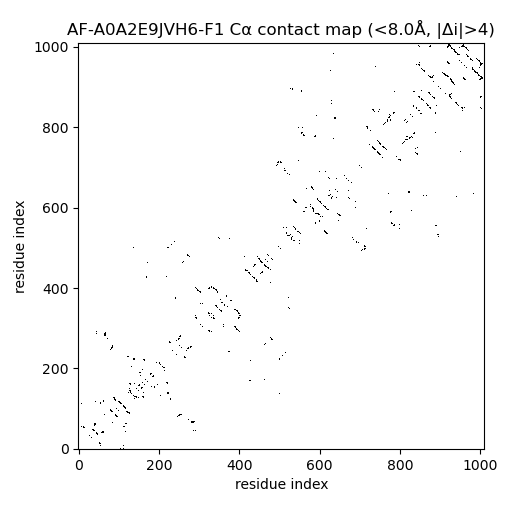 N 1
ATOM 3935 C CA . ALA A 1 520 ? -0.341 8.474 3.149 1.00 83.19 520 ALA A CA 1
ATOM 3936 C C . ALA A 1 520 ? -0.885 9.897 3.354 1.00 83.19 520 ALA A C 1
ATOM 3938 O O . ALA A 1 520 ? -2.040 10.052 3.746 1.00 83.19 520 ALA A O 1
ATOM 3939 N N . VAL A 1 521 ? -0.089 10.944 3.100 1.00 83.25 521 VAL A N 1
ATOM 3940 C CA . VAL A 1 521 ? -0.581 12.333 3.133 1.00 83.25 521 VAL A CA 1
ATOM 3941 C C . VAL A 1 521 ? -1.581 12.576 2.004 1.00 83.25 521 VAL A C 1
ATOM 3943 O O . VAL A 1 521 ? -2.651 13.129 2.259 1.00 83.25 521 VAL A O 1
ATOM 3946 N N . LEU A 1 522 ? -1.278 12.118 0.787 1.00 88.38 522 LEU A N 1
ATOM 3947 C CA . LEU A 1 522 ? -2.152 12.286 -0.374 1.00 88.38 522 LEU A CA 1
ATOM 3948 C C . LEU A 1 522 ? -3.507 11.581 -0.189 1.00 88.38 522 LEU A C 1
ATOM 3950 O O . LEU A 1 522 ? -4.545 12.223 -0.321 1.00 88.38 522 LEU A O 1
ATOM 3954 N N . GLU A 1 523 ? -3.505 10.306 0.215 1.00 85.69 523 GLU A N 1
ATOM 3955 C CA . GLU A 1 523 ? -4.715 9.518 0.518 1.00 85.69 523 GLU A CA 1
ATOM 3956 C C . GLU A 1 523 ? -5.623 10.232 1.531 1.00 85.69 523 GLU A C 1
ATOM 3958 O O . GLU A 1 523 ? -6.840 10.301 1.377 1.00 85.69 523 GLU A O 1
ATOM 3963 N N . ASN A 1 524 ? -5.022 10.784 2.584 1.00 77.44 524 ASN A N 1
ATOM 3964 C CA . ASN A 1 524 ? -5.745 11.394 3.692 1.00 77.44 524 ASN A CA 1
ATOM 3965 C C . ASN A 1 524 ? -6.323 12.782 3.367 1.00 77.44 524 ASN A C 1
ATOM 3967 O O . ASN A 1 524 ? -7.303 13.184 3.997 1.00 77.44 524 ASN A O 1
ATOM 3971 N N . THR A 1 525 ? -5.713 13.516 2.432 1.00 77.44 525 THR A N 1
ATOM 3972 C CA . THR A 1 525 ? -6.030 14.933 2.168 1.00 77.44 525 THR A CA 1
ATOM 3973 C C . THR A 1 525 ? -6.743 15.177 0.842 1.00 77.44 525 THR A C 1
ATOM 3975 O O . THR A 1 525 ? -7.317 16.250 0.662 1.00 77.44 525 THR A O 1
ATOM 3978 N N . ALA A 1 526 ? -6.756 14.201 -0.067 1.00 83.69 526 ALA A N 1
ATOM 3979 C CA . ALA A 1 526 ? -7.498 14.299 -1.316 1.00 83.69 526 ALA A CA 1
ATOM 3980 C C . ALA A 1 526 ? -9.024 14.334 -1.101 1.00 83.69 526 ALA A C 1
ATOM 3982 O O . ALA A 1 526 ? -9.553 13.829 -0.106 1.00 83.69 526 ALA A O 1
ATOM 3983 N N . HIS A 1 527 ? -9.737 14.932 -2.057 1.00 80.81 527 HIS A N 1
ATOM 3984 C CA . HIS A 1 527 ? -11.196 15.076 -2.045 1.00 80.81 527 HIS A CA 1
ATOM 3985 C C . HIS A 1 527 ? -11.889 14.123 -3.025 1.00 80.81 527 HIS A C 1
ATOM 3987 O O . HIS A 1 527 ? -13.031 13.716 -2.785 1.00 80.81 527 HIS A O 1
ATOM 3993 N N . SER A 1 528 ? -11.251 13.790 -4.149 1.00 83.88 528 SER A N 1
ATOM 3994 C CA . SER A 1 528 ? -11.855 12.905 -5.147 1.00 83.88 528 SER A CA 1
ATOM 3995 C C . SER A 1 528 ? -11.884 11.441 -4.706 1.00 83.88 528 SER A C 1
ATOM 3997 O O . SER A 1 528 ? -10.963 10.922 -4.073 1.00 83.88 528 SER A O 1
ATOM 3999 N N . VAL A 1 529 ? -12.947 10.742 -5.117 1.00 83.94 529 VAL A N 1
ATOM 4000 C CA . VAL A 1 529 ? -13.097 9.287 -4.930 1.00 83.94 529 VAL A CA 1
ATOM 4001 C C . VAL A 1 529 ? -11.937 8.532 -5.592 1.00 83.94 529 VAL A C 1
ATOM 4003 O O . VAL A 1 529 ? -11.484 7.513 -5.077 1.00 83.94 529 VAL A O 1
ATOM 4006 N N . ASN A 1 530 ? -11.411 9.047 -6.702 1.00 87.62 530 ASN A N 1
ATOM 4007 C CA . ASN A 1 530 ? -10.301 8.453 -7.445 1.00 87.62 530 ASN A CA 1
ATOM 4008 C C . ASN A 1 530 ? -9.012 8.364 -6.625 1.00 87.62 530 ASN A C 1
ATOM 4010 O O . ASN A 1 530 ? -8.421 7.292 -6.509 1.00 87.62 530 ASN A O 1
ATOM 4014 N N . ILE A 1 531 ? -8.599 9.465 -6.005 1.00 88.31 531 ILE A N 1
ATOM 4015 C CA . ILE A 1 531 ? -7.359 9.479 -5.229 1.00 88.31 531 ILE A CA 1
ATOM 4016 C C . ILE A 1 531 ? -7.585 8.814 -3.868 1.00 88.31 531 ILE A C 1
ATOM 4018 O O . ILE A 1 531 ? -6.771 8.004 -3.433 1.00 88.31 531 ILE A O 1
ATOM 4022 N N . LYS A 1 532 ? -8.707 9.109 -3.207 1.00 83.31 532 LYS A N 1
ATOM 4023 C CA . LYS A 1 532 ? -8.940 8.709 -1.816 1.00 83.31 532 LYS A CA 1
ATOM 4024 C C . LYS A 1 532 ? -9.418 7.273 -1.636 1.00 83.31 532 LYS A C 1
ATOM 4026 O O . LYS A 1 532 ? -8.860 6.532 -0.835 1.00 83.31 532 LYS A O 1
ATOM 4031 N N . GLU A 1 533 ? -10.441 6.874 -2.385 1.00 81.06 533 GLU A N 1
ATOM 4032 C CA . GLU A 1 533 ? -11.074 5.558 -2.225 1.00 81.06 533 GLU A CA 1
ATOM 4033 C C . GLU A 1 533 ? -10.405 4.520 -3.120 1.00 81.06 533 GLU A C 1
ATOM 4035 O O . GLU A 1 533 ? -10.109 3.399 -2.697 1.00 81.06 533 GLU A O 1
ATOM 4040 N N . ARG A 1 534 ? -10.148 4.906 -4.376 1.00 86.81 534 ARG A N 1
ATOM 4041 C CA . ARG A 1 534 ? -9.573 4.009 -5.382 1.00 86.81 534 ARG A CA 1
ATOM 4042 C C . ARG A 1 534 ? -8.049 3.899 -5.291 1.00 86.81 534 ARG A C 1
ATOM 4044 O O . ARG A 1 534 ? -7.502 2.915 -5.792 1.00 86.81 534 ARG A O 1
ATOM 4051 N N . LEU A 1 535 ? -7.392 4.840 -4.604 1.00 89.12 535 LEU A N 1
ATOM 4052 C CA . LEU A 1 535 ? -5.933 4.938 -4.472 1.00 89.12 535 LEU A CA 1
ATOM 4053 C C . LEU A 1 535 ? -5.219 5.039 -5.829 1.00 89.12 535 LEU A C 1
ATOM 4055 O O . LEU A 1 535 ? -4.174 4.426 -6.046 1.00 89.12 535 LEU A O 1
ATOM 4059 N N . ASP A 1 536 ? -5.806 5.803 -6.752 1.00 91.88 536 ASP A N 1
ATOM 4060 C CA . ASP A 1 536 ? -5.276 6.019 -8.100 1.00 91.88 536 ASP A CA 1
ATOM 4061 C C . ASP A 1 536 ? -4.250 7.169 -8.120 1.00 91.88 536 ASP A C 1
ATOM 4063 O O . ASP A 1 536 ? -4.476 8.264 -8.641 1.00 91.88 536 ASP A O 1
ATOM 4067 N N . PHE A 1 537 ? -3.127 6.948 -7.437 1.00 93.00 537 PHE A N 1
ATOM 4068 C CA . PHE A 1 537 ? -2.002 7.880 -7.362 1.00 93.00 537 PHE A CA 1
ATOM 4069 C C . PHE A 1 537 ? -0.688 7.130 -7.138 1.00 93.00 537 PHE A C 1
ATOM 4071 O O . PHE A 1 537 ? -0.710 5.981 -6.739 1.00 93.00 537 PHE A O 1
ATOM 4078 N N . SER A 1 538 ? 0.470 7.753 -7.353 1.00 92.75 538 SER A N 1
ATOM 4079 C CA . SER A 1 538 ? 1.783 7.249 -6.924 1.00 92.75 538 SER A CA 1
ATOM 4080 C C . SER A 1 538 ? 2.662 8.381 -6.416 1.00 92.75 538 SER A C 1
ATOM 4082 O O . SER A 1 538 ? 2.557 9.507 -6.894 1.00 92.75 538 SER A O 1
ATOM 4084 N N . CYS A 1 539 ? 3.568 8.062 -5.494 1.00 93.88 539 CYS A N 1
ATOM 4085 C CA . CYS A 1 539 ? 4.551 8.988 -4.937 1.00 93.88 539 CYS A CA 1
ATOM 4086 C C . CYS A 1 539 ? 5.952 8.406 -5.114 1.00 93.88 539 CYS A C 1
ATOM 4088 O O . CYS A 1 539 ? 6.153 7.209 -4.906 1.00 93.88 539 CYS A O 1
ATOM 4090 N N . ALA A 1 540 ? 6.919 9.235 -5.500 1.00 93.81 540 ALA A N 1
ATOM 4091 C CA . ALA A 1 540 ? 8.249 8.771 -5.857 1.00 93.81 540 ALA A CA 1
ATOM 4092 C C . ALA A 1 540 ? 9.365 9.778 -5.564 1.00 93.81 540 ALA A C 1
ATOM 4094 O O . ALA A 1 540 ? 9.166 10.995 -5.537 1.00 93.81 540 ALA A O 1
ATOM 4095 N N . LEU A 1 541 ? 10.564 9.218 -5.405 1.00 94.38 541 LEU A N 1
ATOM 4096 C CA . LEU A 1 541 ? 11.826 9.926 -5.232 1.00 94.38 541 LEU A CA 1
ATOM 4097 C C . LEU A 1 541 ? 12.708 9.763 -6.465 1.00 94.38 541 LEU A C 1
ATOM 4099 O O . LEU A 1 541 ? 12.821 8.665 -7.019 1.00 94.38 541 LEU A O 1
ATOM 4103 N N . PHE A 1 542 ? 13.400 10.833 -6.832 1.00 94.81 542 PHE A N 1
ATOM 4104 C CA . PHE A 1 542 ? 14.289 10.887 -7.982 1.00 94.81 542 PHE A CA 1
ATOM 4105 C C . PHE A 1 542 ? 15.621 11.527 -7.597 1.00 94.81 542 PHE A C 1
ATOM 4107 O O . PHE A 1 542 ? 15.694 12.384 -6.710 1.00 94.81 542 PHE A O 1
ATOM 4114 N N . ASP A 1 543 ? 16.685 11.122 -8.285 1.00 93.06 543 ASP A N 1
ATOM 4115 C CA . ASP A 1 543 ? 17.956 11.832 -8.186 1.00 93.06 543 ASP A CA 1
ATOM 4116 C C . ASP A 1 543 ? 17.921 13.180 -8.922 1.00 93.06 543 ASP A C 1
ATOM 4118 O O . ASP A 1 543 ? 16.953 13.526 -9.602 1.00 93.06 543 ASP A O 1
ATOM 4122 N N . SER A 1 544 ? 19.014 13.939 -8.827 1.00 92.25 544 SER A N 1
ATOM 4123 C CA . SER A 1 544 ? 19.176 15.236 -9.496 1.00 92.25 544 SER A CA 1
ATOM 4124 C C . SER A 1 544 ? 19.057 15.209 -11.025 1.00 92.25 544 SER A C 1
ATOM 4126 O O . SER A 1 544 ? 19.032 16.268 -11.646 1.00 92.25 544 SER A O 1
ATOM 4128 N N . ARG A 1 545 ? 19.001 14.025 -11.649 1.00 91.62 545 ARG A N 1
ATOM 4129 C CA . ARG A 1 545 ? 18.807 13.840 -13.094 1.00 91.62 545 ARG A CA 1
ATOM 4130 C C . ARG A 1 545 ? 17.412 13.315 -13.437 1.00 91.62 545 ARG A C 1
ATOM 4132 O O . ARG A 1 545 ? 17.203 12.881 -14.564 1.00 91.62 545 ARG A O 1
ATOM 4139 N N . GLY A 1 546 ? 16.486 13.277 -12.480 1.00 91.69 546 GLY A N 1
ATOM 4140 C CA . GLY A 1 546 ? 15.133 12.765 -12.694 1.00 91.69 546 GLY A CA 1
ATOM 4141 C C . GLY A 1 546 ? 15.047 11.242 -12.823 1.00 91.69 546 GLY A C 1
ATOM 4142 O O . GLY A 1 546 ? 14.037 10.720 -13.289 1.00 91.69 546 GLY A O 1
ATOM 4143 N N . ARG A 1 547 ? 16.077 10.488 -12.409 1.00 91.25 547 ARG A N 1
ATOM 4144 C CA . ARG A 1 547 ? 16.028 9.017 -12.436 1.00 91.25 547 ARG A CA 1
ATOM 4145 C C . ARG A 1 547 ? 15.369 8.496 -11.167 1.00 91.25 547 ARG A C 1
ATOM 4147 O O . ARG A 1 547 ? 15.784 8.846 -10.065 1.00 91.25 547 ARG A O 1
ATOM 4154 N N . LEU A 1 548 ? 14.381 7.617 -11.334 1.00 91.81 548 LEU A N 1
ATOM 4155 C CA . LEU A 1 548 ? 13.621 7.018 -10.237 1.00 91.81 548 LEU A CA 1
ATOM 4156 C C . LEU A 1 548 ? 14.534 6.250 -9.264 1.00 91.81 548 LEU A C 1
ATOM 4158 O O . LEU A 1 548 ? 15.315 5.401 -9.708 1.00 91.81 548 LEU A O 1
ATOM 4162 N N . ILE A 1 549 ? 14.391 6.522 -7.962 1.00 91.19 549 ILE A N 1
ATOM 4163 C CA . ILE A 1 549 ? 15.100 5.875 -6.841 1.00 91.19 549 ILE A CA 1
ATOM 4164 C C . ILE A 1 549 ? 14.182 4.928 -6.067 1.00 91.19 549 ILE A C 1
ATOM 4166 O O . ILE A 1 549 ? 14.567 3.794 -5.793 1.00 91.19 549 ILE A O 1
ATOM 4170 N N . ALA A 1 550 ? 12.986 5.400 -5.717 1.00 87.81 550 ALA A N 1
ATOM 4171 C CA . ALA A 1 550 ? 11.985 4.654 -4.961 1.00 87.81 550 ALA A CA 1
ATOM 4172 C C . ALA A 1 550 ? 10.578 5.156 -5.306 1.00 87.81 550 ALA A C 1
ATOM 4174 O O . ALA A 1 550 ? 10.409 6.320 -5.676 1.00 87.81 550 ALA A O 1
ATOM 4175 N N . ASN A 1 551 ? 9.579 4.280 -5.191 1.00 83.62 551 ASN A N 1
ATOM 4176 C CA . ASN A 1 551 ? 8.176 4.565 -5.496 1.00 83.62 551 ASN A CA 1
ATOM 4177 C C . ASN A 1 551 ? 7.258 3.730 -4.594 1.00 83.62 551 ASN A C 1
ATOM 4179 O O . ASN A 1 551 ? 7.455 2.519 -4.506 1.00 83.62 551 ASN A O 1
ATOM 4183 N N . ALA A 1 552 ? 6.241 4.358 -4.001 1.00 77.88 552 ALA A N 1
ATOM 4184 C CA . ALA A 1 552 ? 5.141 3.679 -3.320 1.00 77.88 552 ALA A CA 1
ATOM 4185 C C . ALA A 1 552 ? 4.256 2.910 -4.335 1.00 77.88 552 ALA A C 1
ATOM 4187 O O . ALA A 1 552 ? 3.619 3.547 -5.182 1.00 77.88 552 ALA A O 1
ATOM 4188 N N . PRO A 1 553 ? 4.199 1.557 -4.301 1.00 64.38 553 PRO A N 1
ATOM 4189 C CA . PRO A 1 553 ? 3.574 0.736 -5.333 1.00 64.38 553 PRO A CA 1
ATOM 4190 C C . PRO A 1 553 ? 2.051 0.799 -5.235 1.00 64.38 553 PRO A C 1
ATOM 4192 O O . PRO A 1 553 ? 1.397 -0.081 -4.681 1.00 64.38 553 PRO A O 1
ATOM 4195 N N . HIS A 1 554 ? 1.493 1.852 -5.804 1.00 72.94 554 HIS A N 1
ATOM 4196 C CA . HIS A 1 554 ? 0.059 2.032 -5.939 1.00 72.94 554 HIS A CA 1
ATOM 4197 C C . HIS A 1 554 ? -0.366 1.637 -7.360 1.00 72.94 554 HIS A C 1
ATOM 4199 O O . HIS A 1 554 ? -0.938 0.561 -7.529 1.00 72.94 554 HIS A O 1
ATOM 4205 N N . MET A 1 555 ? -0.016 2.423 -8.393 1.00 83.31 555 MET A N 1
ATOM 4206 C CA . MET A 1 555 ? -0.359 2.118 -9.791 1.00 83.31 555 MET A CA 1
ATOM 4207 C C . MET A 1 555 ? 0.837 1.678 -10.647 1.00 83.31 555 MET A C 1
ATOM 4209 O O . MET A 1 555 ? 1.805 2.432 -10.789 1.00 83.31 555 MET A O 1
ATOM 4213 N N . PRO A 1 556 ? 0.755 0.507 -11.309 1.00 82.62 556 PRO A N 1
ATOM 4214 C CA . PRO A 1 556 ? 1.822 0.026 -12.174 1.00 82.62 556 PRO A CA 1
ATOM 4215 C C . PRO A 1 556 ? 2.172 0.918 -13.370 1.00 82.62 556 PRO A C 1
ATOM 4217 O O . PRO A 1 556 ? 3.329 0.972 -13.770 1.00 82.62 556 PRO A O 1
ATOM 4220 N N . VAL A 1 557 ? 1.220 1.659 -13.937 1.00 82.94 557 VAL A N 1
ATOM 4221 C CA . VAL A 1 557 ? 1.505 2.521 -15.098 1.00 82.94 557 VAL A CA 1
ATOM 4222 C C . VAL A 1 557 ? 2.280 3.798 -14.753 1.00 82.94 557 VAL A C 1
ATOM 4224 O O . VAL A 1 557 ? 2.992 4.354 -15.591 1.00 82.94 557 VAL A O 1
ATOM 4227 N N . HIS A 1 558 ? 2.226 4.234 -13.492 1.00 83.75 558 HIS A N 1
ATOM 4228 C CA . HIS A 1 558 ? 3.067 5.325 -12.992 1.00 83.75 558 HIS A CA 1
ATOM 4229 C C . HIS A 1 558 ? 4.539 4.893 -12.886 1.00 83.75 558 HIS A C 1
ATOM 4231 O O . HIS A 1 558 ? 5.443 5.732 -12.798 1.00 83.75 558 HIS A O 1
ATOM 4237 N N . LEU A 1 559 ? 4.799 3.579 -12.897 1.00 68.31 559 LEU A N 1
ATOM 4238 C CA . LEU A 1 559 ? 6.138 3.014 -12.853 1.00 68.31 559 LEU A CA 1
ATOM 4239 C C . LEU A 1 559 ? 6.850 3.290 -14.177 1.00 68.31 559 LEU A C 1
ATOM 4241 O O . LEU A 1 559 ? 6.402 2.880 -15.235 1.00 68.31 559 LEU A O 1
ATOM 4245 N N . GLY A 1 560 ? 7.989 3.976 -14.133 1.00 68.44 560 GLY A N 1
ATOM 4246 C CA . GLY A 1 560 ? 8.806 4.223 -15.325 1.00 68.44 560 GLY A CA 1
ATOM 4247 C C . GLY A 1 560 ? 8.350 5.385 -16.217 1.00 68.44 560 GLY A C 1
ATOM 4248 O O . GLY A 1 560 ? 9.174 5.852 -16.995 1.00 68.44 560 GLY A O 1
ATOM 4249 N N . SER A 1 561 ? 7.125 5.906 -16.061 1.00 80.38 561 SER A N 1
ATOM 4250 C CA . SER A 1 561 ? 6.622 7.076 -16.806 1.00 80.38 561 SER A CA 1
ATOM 4251 C C . SER A 1 561 ? 6.883 8.412 -16.092 1.00 80.38 561 SER A C 1
ATOM 4253 O O . SER A 1 561 ? 7.275 9.387 -16.727 1.00 80.38 561 SER A O 1
ATOM 4255 N N . MET A 1 562 ? 6.773 8.465 -14.756 1.00 89.56 562 MET A N 1
ATOM 4256 C CA . MET A 1 562 ? 6.990 9.710 -13.991 1.00 89.56 562 MET A CA 1
ATOM 4257 C C . MET A 1 562 ? 8.404 10.297 -14.127 1.00 89.56 562 MET A C 1
ATOM 4259 O O . MET A 1 562 ? 8.566 11.509 -14.018 1.00 89.56 562 MET A O 1
ATOM 4263 N N . GLY A 1 563 ? 9.424 9.461 -14.358 1.00 90.06 563 GLY A N 1
ATOM 4264 C CA . GLY A 1 563 ? 10.804 9.931 -14.527 1.00 90.06 563 GLY A CA 1
ATOM 4265 C C . GLY A 1 563 ? 10.954 10.869 -15.722 1.00 90.06 563 GLY A C 1
ATOM 4266 O O . GLY A 1 563 ? 11.585 11.915 -15.598 1.00 90.06 563 GLY A O 1
ATOM 4267 N N . ASP A 1 564 ? 10.292 10.551 -16.835 1.00 90.88 564 ASP A N 1
ATOM 4268 C CA . ASP A 1 564 ? 10.327 11.373 -18.046 1.00 90.88 564 ASP A CA 1
ATOM 4269 C C . ASP A 1 564 ? 9.638 12.734 -17.803 1.00 90.88 564 ASP A C 1
ATOM 4271 O O . ASP A 1 564 ? 10.131 13.766 -18.255 1.00 90.88 564 ASP A O 1
ATOM 4275 N N . SER A 1 565 ? 8.576 12.772 -16.984 1.00 94.38 565 SER A N 1
ATOM 4276 C CA . SER A 1 565 ? 7.945 14.029 -16.549 1.00 94.38 565 SER A CA 1
ATOM 4277 C C . SER A 1 565 ? 8.840 14.879 -15.654 1.00 94.38 565 SER A C 1
ATOM 4279 O O . SER A 1 565 ? 8.874 16.100 -15.798 1.00 94.38 565 SER A O 1
ATOM 4281 N N . VAL A 1 566 ? 9.586 14.253 -14.741 1.00 95.56 566 VAL A N 1
ATOM 4282 C CA . VAL A 1 566 ? 10.564 14.972 -13.917 1.00 95.56 566 VAL A CA 1
ATOM 4283 C C . VAL A 1 566 ? 11.659 15.562 -14.800 1.00 95.56 566 VAL A C 1
ATOM 4285 O O . VAL A 1 566 ? 11.951 16.748 -14.673 1.00 95.56 566 VAL A O 1
ATOM 4288 N N . VAL A 1 567 ? 12.225 14.779 -15.723 1.00 95.06 567 VAL A N 1
ATOM 4289 C CA . VAL A 1 567 ? 13.253 15.257 -16.662 1.00 95.06 567 VAL A CA 1
ATOM 4290 C C . VAL A 1 567 ? 12.742 16.449 -17.475 1.00 95.06 567 VAL A C 1
ATOM 4292 O O . VAL A 1 567 ? 13.415 17.475 -17.516 1.00 95.06 567 VAL A O 1
ATOM 4295 N N . ALA A 1 568 ? 11.526 16.377 -18.023 1.00 95.06 568 ALA A N 1
ATOM 4296 C CA . ALA A 1 568 ? 10.939 17.478 -18.785 1.00 95.06 568 ALA A CA 1
ATOM 4297 C C . ALA A 1 568 ? 10.795 18.776 -17.966 1.00 95.06 568 ALA A C 1
ATOM 4299 O O . ALA A 1 568 ? 11.104 19.862 -18.461 1.00 95.06 568 ALA A O 1
ATOM 4300 N N . VAL A 1 569 ? 10.382 18.678 -16.695 1.00 96.25 569 VAL A N 1
ATOM 4301 C CA . VAL A 1 569 ? 10.317 19.835 -15.784 1.00 96.25 569 VAL A CA 1
ATOM 4302 C C . VAL A 1 569 ? 11.704 20.406 -15.508 1.00 96.25 569 VAL A C 1
ATOM 4304 O O . VAL A 1 569 ? 11.868 21.629 -15.512 1.00 96.25 569 VAL A O 1
ATOM 4307 N N . LEU A 1 570 ? 12.696 19.550 -15.255 1.00 95.88 570 LEU A N 1
ATOM 4308 C CA . LEU A 1 570 ? 14.064 19.982 -14.970 1.00 95.88 570 LEU A CA 1
ATOM 4309 C C . LEU A 1 570 ? 14.690 20.690 -16.178 1.00 95.88 570 LEU A C 1
ATOM 4311 O O . LEU A 1 570 ? 15.225 21.790 -16.028 1.00 95.88 570 LEU A O 1
ATOM 4315 N N . ASP A 1 571 ? 14.563 20.105 -17.368 1.00 95.38 571 ASP A N 1
ATOM 4316 C CA . ASP A 1 571 ? 15.122 20.644 -18.608 1.00 95.38 571 ASP A CA 1
ATOM 4317 C C . ASP A 1 571 ? 14.415 21.941 -19.024 1.00 95.38 571 ASP A C 1
ATOM 4319 O O . ASP A 1 571 ? 15.066 22.947 -19.319 1.00 95.38 571 ASP A O 1
ATOM 4323 N N . GLY A 1 572 ? 13.078 21.969 -18.967 1.00 95.25 572 GLY A N 1
ATOM 4324 C CA . GLY A 1 572 ? 12.277 23.143 -19.322 1.00 95.25 572 GLY A CA 1
ATOM 4325 C C . GLY A 1 572 ? 12.499 24.354 -18.405 1.00 95.25 572 GLY A C 1
ATOM 4326 O O . GLY A 1 572 ? 12.269 25.496 -18.814 1.00 95.25 572 GLY A O 1
ATOM 4327 N N . ASN A 1 573 ? 12.984 24.126 -17.180 1.00 95.12 573 ASN A N 1
ATOM 4328 C CA . ASN A 1 573 ? 13.239 25.165 -16.179 1.00 95.12 573 ASN A CA 1
ATOM 4329 C C . ASN A 1 573 ? 14.724 25.306 -15.801 1.00 95.12 573 ASN A C 1
ATOM 4331 O O . ASN A 1 573 ? 15.043 25.942 -14.790 1.00 95.12 573 ASN A O 1
ATOM 4335 N N . ALA A 1 574 ? 15.642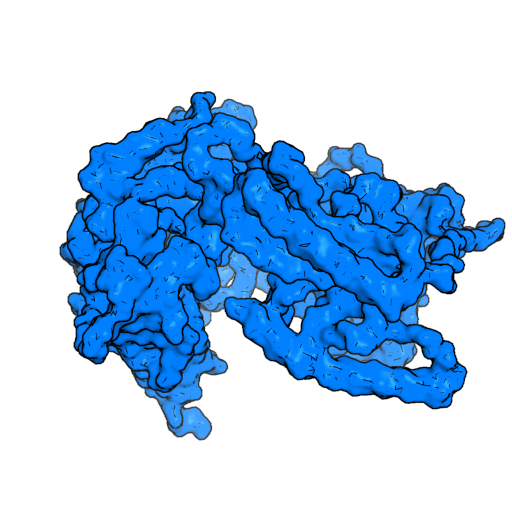 24.758 -16.601 1.00 93.31 574 ALA A N 1
ATOM 4336 C CA . ALA A 1 574 ? 17.072 24.787 -16.316 1.00 93.31 574 ALA A CA 1
ATOM 4337 C C . ALA A 1 574 ? 17.572 26.215 -16.004 1.00 93.31 574 ALA A C 1
ATOM 4339 O O . ALA A 1 574 ? 17.337 27.168 -16.752 1.00 93.31 574 ALA A O 1
ATOM 4340 N N . GLY A 1 575 ? 18.241 26.372 -14.856 1.00 90.31 575 GLY A N 1
ATOM 4341 C CA . GLY A 1 575 ? 18.771 27.655 -14.374 1.00 90.31 575 GLY A CA 1
ATOM 4342 C C . GLY A 1 575 ? 17.735 28.650 -13.830 1.00 90.31 575 GLY A C 1
ATOM 4343 O O . GLY A 1 575 ? 18.116 29.760 -13.463 1.00 90.31 575 GLY A O 1
ATOM 4344 N N . LYS A 1 576 ? 16.444 28.290 -13.773 1.00 93.31 576 LYS A N 1
ATOM 4345 C CA . LYS A 1 576 ? 15.359 29.164 -13.282 1.00 93.31 576 LYS A CA 1
ATOM 4346 C C . LYS A 1 576 ? 14.699 28.678 -11.990 1.00 93.31 576 LYS A C 1
ATOM 4348 O O . LYS A 1 576 ? 14.021 29.476 -11.351 1.00 93.31 576 LYS A O 1
ATOM 4353 N N . ILE A 1 577 ? 14.895 27.410 -11.625 1.00 95.00 577 ILE A N 1
ATOM 4354 C CA . ILE A 1 577 ? 14.304 26.782 -10.435 1.00 95.00 577 ILE A CA 1
ATOM 4355 C C . ILE A 1 577 ? 14.862 27.431 -9.162 1.00 95.00 577 ILE A C 1
ATOM 4357 O O . ILE A 1 577 ? 16.076 27.571 -9.008 1.00 95.00 577 ILE A O 1
ATOM 4361 N N . ARG A 1 578 ? 13.969 27.792 -8.240 1.00 93.31 578 ARG A N 1
ATOM 4362 C CA . ARG A 1 578 ? 14.275 28.360 -6.923 1.00 93.31 578 ARG A CA 1
ATOM 4363 C C . ARG A 1 578 ? 13.799 27.433 -5.798 1.00 93.31 578 ARG A C 1
ATOM 4365 O O . ARG A 1 578 ? 12.896 26.621 -6.010 1.00 93.31 578 ARG A O 1
ATOM 4372 N N . PRO A 1 579 ? 14.364 27.551 -4.580 1.00 91.56 579 PRO A N 1
ATOM 4373 C CA . PRO A 1 579 ? 13.861 26.815 -3.424 1.00 91.56 579 PRO A CA 1
ATOM 4374 C C . PRO A 1 579 ? 12.368 27.079 -3.185 1.00 91.56 579 PRO A C 1
ATOM 4376 O O . PRO A 1 579 ? 11.952 28.233 -3.096 1.00 91.56 579 PRO A O 1
ATOM 4379 N N . GLY A 1 580 ? 11.582 26.007 -3.054 1.00 89.38 580 GLY A N 1
ATOM 4380 C CA . GLY A 1 580 ? 10.133 26.072 -2.826 1.00 89.38 580 GLY A CA 1
ATOM 4381 C C . GLY A 1 580 ? 9.274 26.105 -4.094 1.00 89.38 580 GLY A C 1
ATOM 4382 O O . GLY A 1 580 ? 8.052 26.026 -3.982 1.00 89.38 580 GLY A O 1
ATOM 4383 N N . ASP A 1 581 ? 9.877 26.176 -5.286 1.00 95.88 581 ASP A N 1
ATOM 4384 C CA . ASP A 1 581 ? 9.123 26.076 -6.535 1.00 95.88 581 ASP A CA 1
ATOM 4385 C C . ASP A 1 581 ? 8.478 24.689 -6.684 1.00 95.88 581 ASP A C 1
ATOM 4387 O O . ASP A 1 581 ? 9.100 23.652 -6.431 1.00 95.88 581 ASP A O 1
ATOM 4391 N N . VAL A 1 582 ? 7.228 24.673 -7.151 1.00 98.00 582 VAL A N 1
ATOM 4392 C CA . VAL A 1 582 ? 6.500 23.444 -7.486 1.00 98.00 582 VAL A CA 1
ATOM 4393 C C . VAL A 1 582 ? 5.929 23.569 -8.889 1.00 98.00 582 VAL A C 1
ATOM 4395 O O . VAL A 1 582 ? 5.318 24.583 -9.239 1.00 98.00 582 VAL A O 1
ATOM 4398 N N . PHE A 1 583 ? 6.098 22.515 -9.680 1.00 98.19 583 PHE A N 1
ATOM 4399 C CA . PHE A 1 583 ? 5.654 22.434 -11.068 1.00 98.19 583 PHE A CA 1
ATOM 4400 C C . PHE A 1 583 ? 4.626 21.320 -11.233 1.00 98.19 583 PHE A C 1
ATOM 4402 O O . PHE A 1 583 ? 4.630 20.351 -10.476 1.00 98.19 583 PHE A O 1
ATOM 4409 N N . MET A 1 584 ? 3.753 21.444 -12.227 1.00 96.88 584 MET A N 1
ATOM 4410 C CA . MET A 1 584 ? 2.826 20.388 -12.614 1.00 96.88 584 MET A CA 1
ATOM 4411 C C . MET A 1 584 ? 2.753 20.221 -14.132 1.00 96.88 584 MET A C 1
ATOM 4413 O O . MET A 1 584 ? 2.890 21.192 -14.882 1.00 96.88 584 MET A O 1
ATOM 4417 N N . LEU A 1 585 ? 2.495 18.989 -14.561 1.00 97.00 585 LEU A N 1
ATOM 4418 C CA . LEU A 1 585 ? 2.257 18.618 -15.952 1.00 97.00 585 LEU A CA 1
ATOM 4419 C C . LEU A 1 585 ? 1.388 17.364 -16.056 1.00 97.00 585 LEU A C 1
ATOM 4421 O O . LEU A 1 585 ? 1.390 16.524 -15.157 1.00 97.00 585 LEU A O 1
ATOM 4425 N N . ASN A 1 586 ? 0.685 17.219 -17.174 1.00 95.12 586 ASN A N 1
ATOM 4426 C CA . ASN A 1 586 ? -0.062 16.010 -17.533 1.00 95.12 586 ASN A CA 1
ATOM 4427 C C . ASN A 1 586 ? 0.119 15.608 -19.006 1.00 95.12 586 ASN A C 1
ATOM 4429 O O . ASN A 1 586 ? -0.433 14.597 -19.434 1.00 95.12 586 ASN A O 1
ATOM 4433 N N . THR A 1 587 ? 0.875 16.384 -19.794 1.00 93.75 587 THR A N 1
ATOM 4434 C CA . THR A 1 587 ? 1.058 16.092 -21.216 1.00 93.75 587 THR A CA 1
ATOM 4435 C C . THR A 1 587 ? 1.709 14.713 -21.417 1.00 93.75 587 THR A C 1
ATOM 4437 O O . THR A 1 587 ? 2.804 14.456 -20.898 1.00 93.75 587 THR A O 1
ATOM 4440 N N . PRO A 1 588 ? 1.084 13.802 -22.185 1.00 91.69 588 PRO A N 1
ATOM 4441 C CA . PRO A 1 588 ? 1.629 12.459 -22.372 1.00 91.69 588 PRO A CA 1
ATOM 4442 C C . PRO A 1 588 ? 2.925 12.428 -23.186 1.00 91.69 588 PRO A C 1
ATOM 4444 O O . PRO A 1 588 ? 3.737 11.513 -23.064 1.00 91.69 588 PRO A O 1
ATOM 4447 N N . TYR A 1 589 ? 3.161 13.487 -23.958 1.00 91.25 589 TYR A N 1
ATOM 4448 C CA . TYR A 1 589 ? 4.351 13.663 -24.784 1.00 91.25 589 TYR A CA 1
ATOM 4449 C C . TYR A 1 589 ? 5.599 14.065 -23.980 1.00 91.25 589 TYR A C 1
ATOM 4451 O O . TYR A 1 589 ? 6.704 13.915 -24.486 1.00 91.25 589 TYR A O 1
ATOM 4459 N N . ASN A 1 590 ? 5.439 14.486 -22.716 1.00 90.75 590 ASN A N 1
ATOM 4460 C CA . ASN A 1 590 ? 6.533 14.723 -21.763 1.00 90.75 590 ASN A CA 1
ATOM 4461 C C . ASN A 1 590 ? 6.382 13.835 -20.512 1.00 90.75 590 ASN A C 1
ATOM 4463 O O . ASN A 1 590 ? 6.420 14.291 -19.369 1.00 90.75 590 ASN A O 1
ATOM 4467 N N . GLY A 1 591 ? 6.159 12.536 -20.728 1.00 86.56 591 GLY A N 1
ATOM 4468 C CA . GLY A 1 591 ? 6.151 11.520 -19.668 1.00 86.56 591 GLY A CA 1
ATOM 4469 C C . GLY A 1 591 ? 4.820 11.328 -18.931 1.00 86.56 591 GLY A C 1
ATOM 4470 O O . GLY A 1 591 ? 4.725 10.459 -18.057 1.00 86.56 591 GLY A O 1
ATOM 4471 N N . GLY A 1 592 ? 3.780 12.102 -19.254 1.00 87.62 592 GLY A N 1
ATOM 4472 C CA . GLY A 1 592 ? 2.418 11.822 -18.792 1.00 87.62 592 GLY A CA 1
ATOM 4473 C C . GLY A 1 592 ? 1.900 10.477 -19.325 1.00 87.62 592 GLY A C 1
ATOM 4474 O O . GLY A 1 592 ? 2.346 9.988 -20.361 1.00 87.62 592 GLY A O 1
ATOM 4475 N N . SER A 1 593 ? 0.969 9.853 -18.609 1.00 89.94 593 SER A N 1
ATOM 4476 C CA . SER A 1 593 ? 0.283 8.625 -19.054 1.00 89.94 593 SER A CA 1
ATOM 4477 C C . SER A 1 593 ? -0.912 8.964 -19.950 1.00 89.94 593 SER A C 1
ATOM 4479 O O . SER A 1 593 ? -1.050 8.436 -21.048 1.00 89.94 593 SER A O 1
ATOM 4481 N N . HIS A 1 594 ? -1.750 9.884 -19.477 1.00 93.81 594 HIS A N 1
ATOM 4482 C CA . HIS A 1 594 ? -2.913 10.492 -20.133 1.00 93.81 594 HIS A CA 1
ATOM 4483 C C . HIS A 1 594 ? -3.257 11.792 -19.379 1.00 93.81 594 HIS A C 1
ATOM 4485 O O . HIS A 1 594 ? -2.684 12.049 -18.318 1.00 93.81 594 HIS A O 1
ATOM 4491 N N . LEU A 1 595 ? -4.168 12.623 -19.893 1.00 95.31 595 LEU A N 1
ATOM 4492 C CA . LEU A 1 595 ? -4.430 13.946 -19.300 1.00 95.31 595 LEU A CA 1
ATOM 4493 C C . LEU A 1 595 ? -4.983 13.939 -17.862 1.00 95.31 595 LEU A C 1
ATOM 4495 O O . LEU A 1 595 ? -4.615 14.841 -17.104 1.00 95.31 595 LEU A O 1
ATOM 4499 N N . PRO A 1 596 ? -5.832 12.982 -17.443 1.00 95.00 596 PRO A N 1
ATOM 4500 C CA . PRO A 1 596 ? -6.305 12.936 -16.060 1.00 95.00 596 PRO A CA 1
ATOM 4501 C C . PRO A 1 596 ? -5.202 12.701 -15.020 1.00 95.00 596 PRO A C 1
ATOM 4503 O O . PRO A 1 596 ? -5.362 13.115 -13.871 1.00 95.00 596 PRO A O 1
ATOM 4506 N N . ASP A 1 597 ? -4.078 12.089 -15.407 1.00 94.62 597 ASP A N 1
ATOM 4507 C CA . ASP A 1 597 ? -2.950 11.852 -14.505 1.00 94.62 597 ASP A CA 1
ATOM 4508 C C . ASP A 1 597 ? -2.041 13.082 -14.436 1.00 94.62 597 ASP A C 1
ATOM 4510 O O . ASP A 1 597 ? -1.147 13.281 -15.266 1.00 94.62 597 ASP A O 1
ATOM 4514 N N . ILE A 1 598 ? -2.219 13.895 -13.397 1.00 96.75 598 ILE A N 1
ATOM 4515 C CA . ILE A 1 598 ? -1.407 15.097 -13.195 1.00 96.75 598 ILE A CA 1
ATOM 4516 C C . ILE A 1 598 ? -0.212 14.766 -12.306 1.00 96.75 598 ILE A C 1
ATOM 4518 O O . ILE A 1 598 ? -0.361 14.281 -11.183 1.00 96.75 598 ILE A O 1
ATOM 4522 N N . THR A 1 599 ? 0.991 15.046 -12.807 1.00 96.94 599 THR A N 1
ATOM 4523 C CA . THR A 1 599 ? 2.251 14.912 -12.068 1.00 96.94 599 THR A CA 1
ATOM 4524 C C . THR A 1 599 ? 2.625 16.248 -11.447 1.00 96.94 599 THR A C 1
ATOM 4526 O O . THR A 1 599 ? 2.772 17.232 -12.166 1.00 96.94 599 THR A O 1
ATOM 4529 N N . VAL A 1 600 ? 2.837 16.273 -10.133 1.00 98.06 600 VAL A N 1
ATOM 4530 C CA . VAL A 1 600 ? 3.346 17.424 -9.381 1.00 98.06 600 VAL A CA 1
ATOM 4531 C C . VAL A 1 600 ? 4.787 17.142 -8.969 1.00 98.06 600 VAL A C 1
ATOM 4533 O O . VAL A 1 600 ? 5.065 16.131 -8.324 1.00 98.06 600 VAL A O 1
ATOM 4536 N N . VAL A 1 601 ? 5.708 18.033 -9.334 1.00 98.12 601 VAL A N 1
ATOM 4537 C CA . VAL A 1 601 ? 7.163 17.881 -9.192 1.00 98.12 601 VAL A CA 1
ATOM 4538 C C . VAL A 1 601 ? 7.719 18.985 -8.294 1.00 98.12 601 VAL A C 1
ATOM 4540 O O . VAL A 1 601 ? 7.505 20.171 -8.554 1.00 98.12 601 VAL A O 1
ATOM 4543 N N . THR A 1 602 ? 8.470 18.598 -7.262 1.00 98.06 602 THR A N 1
ATOM 4544 C CA . THR A 1 602 ? 9.091 19.519 -6.299 1.00 98.06 602 THR A CA 1
ATOM 4545 C C . THR A 1 602 ? 10.594 19.233 -6.183 1.00 98.06 602 THR A C 1
ATOM 4547 O O . THR A 1 602 ? 10.986 18.206 -5.619 1.00 98.06 602 THR A O 1
ATOM 4550 N N . PRO A 1 603 ? 11.458 20.110 -6.724 1.00 96.94 603 PRO A N 1
ATOM 4551 C CA . PRO A 1 603 ? 12.908 19.984 -6.589 1.00 96.94 603 PRO A CA 1
ATOM 4552 C C . PRO A 1 603 ? 13.401 20.324 -5.172 1.00 96.94 603 PRO A C 1
ATOM 4554 O O . PRO A 1 603 ? 12.993 21.322 -4.580 1.00 96.94 603 PRO A O 1
ATOM 4557 N N . LEU A 1 604 ? 14.342 19.532 -4.656 1.00 95.12 604 LEU A N 1
ATOM 4558 C CA . LEU A 1 604 ? 15.123 19.837 -3.457 1.00 95.12 604 LEU A CA 1
ATOM 4559 C C . LEU A 1 604 ? 16.479 20.408 -3.874 1.00 95.12 604 LEU A C 1
ATOM 4561 O O . LEU A 1 604 ? 17.286 19.711 -4.493 1.00 95.12 604 LEU A O 1
ATOM 4565 N N . LEU A 1 605 ? 16.724 21.672 -3.536 1.00 92.94 605 LEU A N 1
ATOM 4566 C CA . LEU A 1 605 ? 18.001 22.337 -3.783 1.00 92.94 605 LEU A CA 1
ATOM 4567 C C . LEU A 1 605 ? 18.914 22.240 -2.557 1.00 92.94 605 LEU A C 1
ATOM 4569 O O . LEU A 1 605 ? 18.433 22.095 -1.431 1.00 92.94 605 LEU A O 1
ATOM 4573 N N . ASP A 1 606 ? 20.217 22.365 -2.804 1.00 87.81 606 ASP A N 1
ATOM 4574 C CA . ASP A 1 606 ? 21.247 22.500 -1.777 1.00 87.81 606 ASP A CA 1
ATOM 4575 C C . ASP A 1 606 ? 20.991 23.706 -0.854 1.00 87.81 606 ASP A C 1
ATOM 4577 O O . ASP A 1 606 ? 20.159 24.580 -1.115 1.00 87.81 606 ASP A O 1
ATOM 4581 N N . THR A 1 607 ? 21.731 23.782 0.252 1.00 83.25 607 THR A N 1
ATOM 4582 C CA . THR A 1 607 ? 21.600 24.879 1.229 1.00 83.25 607 THR A CA 1
ATOM 4583 C C . THR A 1 607 ? 21.910 26.257 0.639 1.00 83.25 607 THR A C 1
ATOM 4585 O O . THR A 1 607 ? 21.415 27.262 1.148 1.00 83.25 607 THR A O 1
ATOM 4588 N N . ALA A 1 608 ? 22.694 26.317 -0.441 1.00 84.94 608 ALA A N 1
ATOM 4589 C CA . ALA A 1 608 ? 22.970 27.542 -1.185 1.00 84.94 608 ALA A CA 1
ATOM 4590 C C . ALA A 1 608 ? 21.826 27.941 -2.140 1.00 84.94 608 ALA A C 1
ATOM 4592 O O . ALA A 1 608 ? 21.818 29.065 -2.641 1.00 84.94 608 ALA A O 1
ATOM 4593 N N . GLY A 1 609 ? 20.866 27.047 -2.396 1.00 83.62 609 GLY A N 1
ATOM 4594 C CA . GLY A 1 609 ? 19.769 27.255 -3.336 1.00 83.62 609 GLY A CA 1
ATOM 4595 C C . GLY A 1 609 ? 20.218 27.293 -4.799 1.00 83.62 609 GLY A C 1
ATOM 4596 O O . GLY A 1 609 ? 19.576 27.959 -5.607 1.00 83.62 609 GLY A O 1
ATOM 4597 N N . THR A 1 610 ? 21.326 26.628 -5.140 1.00 84.50 610 THR A N 1
ATOM 4598 C CA . THR A 1 610 ? 21.969 26.701 -6.464 1.00 84.50 610 THR A CA 1
ATOM 4599 C C . THR A 1 610 ? 21.919 25.401 -7.252 1.00 84.50 610 THR A C 1
ATOM 4601 O O . THR A 1 610 ? 21.796 25.437 -8.477 1.00 84.50 610 THR A O 1
ATOM 4604 N N . THR A 1 611 ? 22.000 24.256 -6.573 1.00 88.75 611 THR A N 1
ATOM 4605 C CA . THR A 1 611 ? 22.093 22.944 -7.223 1.00 88.75 611 THR A CA 1
ATOM 4606 C C . THR A 1 611 ? 20.943 22.062 -6.782 1.00 88.75 611 THR A C 1
ATOM 4608 O O . THR A 1 611 ? 20.665 21.956 -5.593 1.00 88.75 611 THR A O 1
ATOM 4611 N N . ILE A 1 612 ? 20.295 21.389 -7.732 1.00 92.44 612 ILE A N 1
ATOM 4612 C CA . ILE A 1 612 ? 19.280 20.377 -7.429 1.00 92.44 612 ILE A CA 1
ATOM 4613 C C . ILE A 1 612 ? 19.995 19.132 -6.908 1.00 92.44 612 ILE A C 1
ATOM 4615 O O . ILE A 1 612 ? 20.817 18.535 -7.608 1.00 92.44 612 ILE A O 1
ATOM 4619 N N . GLU A 1 613 ? 19.689 18.743 -5.678 1.00 89.69 613 GLU A N 1
ATOM 4620 C CA . GLU A 1 613 ? 20.237 17.538 -5.060 1.00 89.69 613 GLU A CA 1
ATOM 4621 C C . GLU A 1 613 ? 19.347 16.332 -5.352 1.00 89.69 613 GLU A C 1
ATOM 4623 O O . GLU A 1 613 ? 19.839 15.284 -5.778 1.00 89.69 613 GLU A O 1
ATOM 4628 N N . PHE A 1 614 ? 18.036 16.508 -5.185 1.00 93.75 614 PHE A N 1
ATOM 4629 C CA . PHE A 1 614 ? 17.025 15.462 -5.320 1.00 93.75 614 PHE A CA 1
ATOM 4630 C C . PHE A 1 614 ? 15.714 16.054 -5.837 1.00 93.75 614 PHE A C 1
ATOM 4632 O O . PHE A 1 614 ? 15.521 17.270 -5.830 1.00 93.75 614 PHE A O 1
ATOM 4639 N N . VAL A 1 615 ? 14.791 15.199 -6.267 1.00 96.56 615 VAL A N 1
ATOM 4640 C CA . VAL A 1 615 ? 13.441 15.616 -6.657 1.00 96.56 615 VAL A CA 1
ATOM 4641 C C . VAL A 1 615 ? 12.430 14.644 -6.069 1.00 96.56 615 VAL A C 1
ATOM 4643 O O . VAL A 1 615 ? 12.656 13.434 -6.056 1.00 96.56 615 VAL A O 1
ATOM 4646 N N . VAL A 1 616 ? 11.304 15.166 -5.597 1.00 96.81 616 VAL A N 1
ATOM 4647 C CA . VAL A 1 616 ? 10.139 14.355 -5.233 1.00 96.81 616 VAL A CA 1
ATOM 4648 C C . VAL A 1 616 ? 9.000 14.659 -6.193 1.00 96.81 616 VAL A C 1
ATOM 4650 O O . VAL A 1 616 ? 8.854 15.794 -6.655 1.00 96.81 616 VAL A O 1
ATOM 4653 N N . ALA A 1 617 ? 8.202 13.647 -6.515 1.00 96.31 617 ALA A N 1
ATOM 4654 C CA . ALA A 1 617 ? 7.002 13.849 -7.307 1.00 96.31 617 ALA A CA 1
ATOM 4655 C C . ALA A 1 617 ? 5.877 12.915 -6.877 1.00 96.31 617 ALA A C 1
ATOM 4657 O O . ALA A 1 617 ? 6.116 11.801 -6.403 1.00 96.31 617 ALA A O 1
ATOM 4658 N N . CYS A 1 618 ? 4.649 13.354 -7.114 1.00 95.38 618 CYS A N 1
ATOM 4659 C CA . CYS A 1 618 ? 3.478 12.500 -7.061 1.00 95.38 618 CYS A CA 1
ATOM 4660 C C . CYS A 1 618 ? 2.643 12.675 -8.327 1.00 95.38 618 CYS A C 1
ATOM 4662 O O . CYS A 1 618 ? 2.580 13.760 -8.904 1.00 95.38 618 CYS A O 1
ATOM 4664 N N . ARG A 1 619 ? 2.006 11.595 -8.766 1.00 95.06 619 ARG A N 1
ATOM 4665 C CA . ARG A 1 619 ? 1.066 11.571 -9.888 1.00 95.06 619 ARG A CA 1
ATOM 4666 C C . ARG A 1 619 ? -0.269 11.073 -9.378 1.00 95.06 619 ARG A C 1
ATOM 4668 O O . ARG A 1 619 ? -0.282 10.074 -8.668 1.00 95.06 619 ARG A O 1
ATOM 4675 N N . ALA A 1 620 ? -1.358 11.748 -9.713 1.00 94.62 620 ALA A N 1
ATOM 4676 C CA . ALA A 1 620 ? -2.685 11.379 -9.242 1.00 94.62 620 ALA A CA 1
ATOM 4677 C C . ALA A 1 620 ? -3.724 11.535 -10.352 1.00 94.62 620 ALA A C 1
ATOM 4679 O O . ALA A 1 620 ? -3.647 12.485 -11.135 1.00 94.62 620 ALA A O 1
ATOM 4680 N N . HIS A 1 621 ? -4.680 10.608 -10.402 1.00 94.25 621 HIS A N 1
ATOM 4681 C CA . HIS A 1 621 ? -5.756 10.627 -11.382 1.00 94.25 621 HIS A CA 1
ATOM 4682 C C . HIS A 1 621 ? -6.882 11.554 -10.919 1.00 94.25 621 HIS A C 1
ATOM 4684 O O . HIS A 1 621 ? -7.640 11.242 -9.996 1.00 94.25 621 HIS A O 1
ATOM 4690 N N . HIS A 1 622 ? -7.047 12.684 -11.598 1.00 94.69 622 HIS A N 1
ATOM 4691 C CA . HIS A 1 622 ? -8.172 13.586 -11.369 1.00 94.69 622 HIS A CA 1
ATOM 4692 C C . HIS A 1 622 ? -9.444 13.036 -12.014 1.00 94.69 622 HIS A C 1
ATOM 4694 O O . HIS A 1 622 ? -9.395 12.450 -13.091 1.00 94.69 622 HIS A O 1
ATOM 4700 N N . ALA A 1 623 ? -10.594 13.220 -11.364 1.00 89.88 623 ALA A N 1
ATOM 4701 C CA . ALA A 1 623 ? -11.862 12.697 -11.873 1.00 89.88 623 ALA A CA 1
ATOM 4702 C C . ALA A 1 623 ? -12.251 13.305 -13.231 1.00 89.88 623 ALA A C 1
ATOM 4704 O O . ALA A 1 623 ? -12.830 12.609 -14.050 1.00 89.88 623 ALA A O 1
ATOM 4705 N N . ASP A 1 624 ? -11.937 14.581 -13.470 1.00 93.50 624 ASP A N 1
ATOM 4706 C CA . ASP A 1 624 ? -12.205 15.297 -14.720 1.00 93.50 624 ASP A CA 1
ATOM 4707 C C . ASP A 1 624 ? -11.190 16.442 -14.874 1.00 93.50 624 ASP A C 1
ATOM 4709 O O . ASP A 1 624 ? -10.909 17.165 -13.917 1.00 93.50 624 ASP A O 1
ATOM 4713 N N . ILE A 1 625 ? -10.627 16.604 -16.069 1.00 94.69 625 ILE A N 1
ATOM 4714 C CA . ILE A 1 625 ? -9.754 17.709 -16.487 1.00 94.69 625 ILE A CA 1
ATOM 4715 C C . ILE A 1 625 ? -10.275 18.365 -17.781 1.00 94.69 625 ILE A C 1
ATOM 4717 O O . ILE A 1 625 ? -9.522 18.950 -18.562 1.00 94.69 625 ILE A O 1
ATOM 4721 N N . GLY A 1 626 ? -11.588 18.266 -18.012 1.00 93.81 626 GLY A N 1
ATOM 4722 C CA . GLY A 1 626 ? -12.270 18.710 -19.223 1.00 93.81 626 GLY A CA 1
ATOM 4723 C C . GLY A 1 626 ? -12.431 17.610 -20.273 1.00 93.81 626 GLY A C 1
ATOM 4724 O O . GLY A 1 626 ? -12.548 16.430 -19.955 1.00 93.81 626 GLY A O 1
ATOM 4725 N N . GLY A 1 627 ? -12.488 18.000 -21.540 1.00 93.81 627 GLY A N 1
ATOM 4726 C CA . GLY A 1 627 ? -12.682 17.093 -22.680 1.00 93.81 627 GLY A CA 1
ATOM 4727 C C . GLY A 1 627 ? -14.148 16.886 -23.080 1.00 93.81 627 GLY A C 1
ATOM 4728 O O . GLY A 1 627 ? -15.068 17.408 -22.439 1.00 93.81 627 GLY A O 1
ATOM 4729 N N . LEU A 1 628 ? -14.363 16.128 -24.159 1.00 93.81 628 LEU A N 1
ATOM 4730 C CA . LEU A 1 628 ? -15.678 15.935 -24.790 1.00 93.81 628 LEU A CA 1
ATOM 4731 C C . LEU A 1 628 ? -16.717 15.305 -23.850 1.00 93.81 628 LEU A C 1
ATOM 4733 O O . LEU A 1 628 ? -17.867 15.742 -23.832 1.00 93.81 628 LEU A O 1
ATOM 4737 N N . THR A 1 629 ? -16.313 14.333 -23.031 1.00 92.50 629 THR A N 1
ATOM 4738 C CA . THR A 1 629 ? -17.205 13.610 -22.112 1.00 92.50 629 THR A CA 1
ATOM 4739 C C . THR A 1 629 ? -16.808 13.833 -20.648 1.00 92.50 629 THR A C 1
ATOM 4741 O O . THR A 1 629 ? -15.633 14.083 -20.357 1.00 92.50 629 THR A O 1
ATOM 4744 N N . PRO A 1 630 ? -17.758 13.727 -19.699 1.00 92.06 630 PRO A N 1
ATOM 4745 C CA . PRO A 1 630 ? -17.460 13.638 -18.276 1.00 92.06 630 PRO A CA 1
ATOM 4746 C C . PRO A 1 630 ? -16.438 12.538 -17.990 1.00 92.06 630 PRO A C 1
ATOM 4748 O O . PRO A 1 630 ? -16.506 11.443 -18.559 1.00 92.06 630 PRO A O 1
ATOM 4751 N N . GLY A 1 631 ? -15.490 12.830 -17.104 1.00 89.69 631 GLY A N 1
ATOM 4752 C CA . GLY A 1 631 ? -14.458 11.867 -16.727 1.00 89.69 631 GLY A CA 1
ATOM 4753 C C . GLY A 1 631 ? -13.178 11.942 -17.563 1.00 89.69 631 GLY A C 1
ATOM 4754 O O . GLY A 1 631 ? -12.253 11.178 -17.307 1.00 89.69 631 GLY A O 1
ATOM 4755 N N . SER A 1 632 ? -13.129 12.823 -18.574 1.00 92.19 632 SER A N 1
ATOM 4756 C CA . SER A 1 632 ? -11.967 13.020 -19.462 1.00 92.19 632 SER A CA 1
ATOM 4757 C C . SER A 1 632 ? -11.482 11.746 -20.169 1.00 92.19 632 SER A C 1
ATOM 4759 O O . SER A 1 632 ? -10.300 11.588 -20.458 1.00 92.19 632 SER A O 1
ATOM 4761 N N . MET A 1 633 ? -12.419 10.841 -20.462 1.00 93.62 633 MET A N 1
ATOM 4762 C CA . MET A 1 633 ? -12.187 9.563 -21.149 1.00 93.62 633 MET A CA 1
ATOM 4763 C C . MET A 1 633 ? -13.100 9.419 -22.377 1.00 93.62 633 MET A C 1
ATOM 4765 O O . MET A 1 633 ? -13.905 8.486 -22.443 1.00 93.62 633 MET A O 1
ATOM 4769 N N . PRO A 1 634 ? -13.054 10.361 -23.336 1.00 94.69 634 PRO A N 1
ATOM 4770 C CA . PRO A 1 634 ? -13.948 10.323 -24.484 1.00 94.69 634 PRO A CA 1
ATOM 4771 C C . PRO A 1 634 ? -13.629 9.123 -25.384 1.00 94.69 634 PRO A C 1
ATOM 4773 O O . PRO A 1 634 ? -12.475 8.941 -25.768 1.00 94.69 634 PRO A O 1
ATOM 4776 N N . PRO A 1 635 ? -14.625 8.312 -25.779 1.00 93.50 635 PRO A N 1
ATOM 4777 C CA . PRO A 1 635 ? -14.388 7.080 -26.529 1.00 93.50 635 PRO A CA 1
ATOM 4778 C C . PRO A 1 635 ? -13.984 7.320 -27.988 1.00 93.50 635 PRO A C 1
ATOM 4780 O O . PRO A 1 635 ? -13.420 6.426 -28.617 1.00 93.50 635 PRO A O 1
ATOM 4783 N N . TYR A 1 636 ? -14.255 8.519 -28.509 1.00 94.44 636 TYR A N 1
ATOM 4784 C CA . TYR A 1 636 ? -14.054 8.898 -29.908 1.00 94.44 636 TYR A CA 1
ATOM 4785 C C . TYR A 1 636 ? -13.143 10.127 -30.066 1.00 94.44 636 TYR A C 1
ATOM 4787 O O . TYR A 1 636 ? -13.294 10.878 -31.024 1.00 94.44 636 TYR A O 1
ATOM 4795 N N . SER A 1 637 ? -12.218 10.367 -29.127 1.00 95.62 637 SER A N 1
ATOM 4796 C CA . SER A 1 637 ? -11.194 11.402 -29.317 1.00 95.62 637 SER A CA 1
ATOM 4797 C C . SER A 1 637 ? -10.263 11.051 -30.480 1.00 95.62 637 SER A C 1
ATOM 4799 O O . SER A 1 637 ? -9.827 9.906 -30.626 1.00 95.62 637 SER A O 1
ATOM 4801 N N . HIS A 1 638 ? -9.940 12.064 -31.285 1.00 95.81 638 HIS A N 1
ATOM 4802 C CA . HIS A 1 638 ? -9.020 11.975 -32.422 1.00 95.81 638 HIS A CA 1
ATOM 4803 C C . HIS A 1 638 ? -7.731 12.758 -32.164 1.00 95.81 638 HIS A C 1
ATOM 4805 O O . HIS A 1 638 ? -6.646 12.362 -32.595 1.00 95.81 638 HIS A O 1
ATOM 4811 N N . THR A 1 639 ? -7.835 13.862 -31.422 1.00 95.94 639 THR A N 1
ATOM 4812 C CA . THR A 1 639 ? -6.689 14.637 -30.948 1.00 95.94 639 THR A CA 1
ATOM 4813 C C . THR A 1 639 ? -6.643 14.694 -29.426 1.00 95.94 639 THR A C 1
ATOM 4815 O O . THR A 1 639 ? -7.673 14.653 -28.760 1.00 95.94 639 THR A O 1
ATOM 4818 N N . ILE A 1 640 ? -5.444 14.856 -28.861 1.00 95.12 640 ILE A N 1
ATOM 4819 C CA . ILE A 1 640 ? -5.236 15.072 -27.423 1.00 95.12 640 ILE A CA 1
ATOM 4820 C C . ILE A 1 640 ? -6.110 16.204 -26.855 1.00 95.12 640 ILE A C 1
ATOM 4822 O O . ILE A 1 640 ? -6.517 16.160 -25.700 1.00 95.12 640 ILE A O 1
ATOM 4826 N N . HIS A 1 641 ? -6.450 17.210 -27.665 1.00 94.88 641 HIS A N 1
ATOM 4827 C CA . HIS A 1 641 ? -7.293 18.327 -27.233 1.00 94.88 641 HIS A CA 1
ATOM 4828 C C . HIS A 1 641 ? -8.764 17.954 -27.020 1.00 94.88 641 HIS A C 1
ATOM 4830 O O . HIS A 1 641 ? -9.463 18.677 -26.314 1.00 94.88 641 HIS A O 1
ATOM 4836 N N . ASP A 1 642 ? -9.222 16.830 -27.572 1.00 95.62 642 ASP A N 1
ATOM 4837 C CA . ASP A 1 642 ? -10.558 16.285 -27.315 1.00 95.62 642 ASP A CA 1
ATOM 4838 C C . ASP A 1 642 ? -10.659 15.691 -25.898 1.00 95.62 642 ASP A C 1
ATOM 4840 O O . ASP A 1 642 ? -11.749 15.572 -25.335 1.00 95.62 642 ASP A O 1
ATOM 4844 N N . GLU A 1 643 ? -9.520 15.318 -25.308 1.00 95.00 643 GLU A N 1
ATOM 4845 C CA . GLU A 1 643 ? -9.431 14.582 -24.042 1.00 95.00 643 GLU A CA 1
ATOM 4846 C C . GLU A 1 643 ? -9.406 15.502 -22.817 1.00 95.00 643 GLU A C 1
ATOM 4848 O O . GLU A 1 643 ? -9.694 15.059 -21.708 1.00 95.00 643 GLU A O 1
ATOM 4853 N N . GLY A 1 644 ? -9.110 16.791 -23.006 1.00 94.81 644 GLY A N 1
ATOM 4854 C CA . GLY A 1 644 ? -9.136 17.789 -21.942 1.00 94.81 644 GLY A CA 1
ATOM 4855 C C . GLY A 1 644 ? -7.987 18.783 -21.994 1.00 94.81 644 GLY A C 1
ATOM 4856 O O . GLY A 1 644 ? -7.421 19.086 -23.045 1.00 94.81 644 GLY A O 1
ATOM 4857 N N . ILE A 1 645 ? -7.684 19.354 -20.832 1.00 95.62 645 ILE A N 1
ATOM 4858 C CA . ILE A 1 645 ? -6.699 20.425 -20.699 1.00 95.62 645 ILE A CA 1
ATOM 4859 C C . ILE A 1 645 ? -5.291 19.839 -20.610 1.00 95.62 645 ILE A C 1
ATOM 4861 O O . ILE A 1 645 ? -5.007 18.967 -19.788 1.00 95.62 645 ILE A O 1
ATOM 4865 N N . VAL A 1 646 ? -4.395 20.375 -21.439 1.00 95.12 646 VAL A N 1
ATOM 4866 C CA . VAL A 1 646 ? -2.989 19.973 -21.502 1.00 95.12 646 VAL A CA 1
ATOM 4867 C C . VAL A 1 646 ? -2.129 20.966 -20.722 1.00 95.12 646 VAL A C 1
ATOM 4869 O O . VAL A 1 646 ? -2.037 22.144 -21.069 1.00 95.12 646 VAL A O 1
ATOM 4872 N N . PHE A 1 647 ? -1.463 20.471 -19.686 1.00 95.00 647 PHE A N 1
ATOM 4873 C CA . PHE A 1 647 ? -0.423 21.147 -18.927 1.00 95.00 647 PHE A CA 1
ATOM 4874 C C . PHE A 1 647 ? 0.931 20.561 -19.308 1.00 95.00 647 PHE A C 1
ATOM 4876 O O . PHE A 1 647 ? 1.229 19.401 -19.018 1.00 95.00 647 PHE A O 1
ATOM 4883 N N . ASP A 1 648 ? 1.749 21.383 -19.955 1.00 91.75 648 ASP A N 1
ATOM 4884 C CA . ASP A 1 648 ? 3.092 20.996 -20.374 1.00 91.75 648 ASP A CA 1
ATOM 4885 C C . ASP A 1 648 ? 4.126 21.211 -19.258 1.00 91.75 648 ASP A C 1
ATOM 4887 O O . ASP A 1 648 ? 4.833 20.297 -18.851 1.00 91.75 648 ASP A O 1
ATOM 4891 N N . ASN A 1 649 ? 4.167 22.427 -18.710 1.00 93.44 649 ASN A N 1
ATOM 4892 C CA . ASN A 1 649 ? 5.068 22.807 -17.626 1.00 93.44 649 ASN A CA 1
ATOM 4893 C C . ASN A 1 649 ? 4.500 24.033 -16.897 1.00 93.44 649 ASN A C 1
ATOM 4895 O O . ASN A 1 649 ? 4.800 25.183 -17.229 1.00 93.44 649 ASN A O 1
ATOM 4899 N N . PHE A 1 650 ? 3.603 23.799 -15.941 1.00 96.62 650 PHE A N 1
ATOM 4900 C CA . PHE A 1 650 ? 2.929 24.861 -15.198 1.00 96.62 650 PHE A CA 1
ATOM 4901 C C . PHE A 1 650 ? 3.551 25.020 -13.808 1.00 96.62 650 PHE A C 1
ATOM 4903 O O . PHE A 1 650 ? 3.430 24.137 -12.963 1.00 96.62 650 PHE A O 1
ATOM 4910 N N . GLN A 1 651 ? 4.180 26.165 -13.532 1.00 97.69 651 GLN A N 1
ATOM 4911 C CA . GLN A 1 651 ? 4.627 26.500 -12.177 1.00 97.69 651 GLN A CA 1
ATOM 4912 C C . GLN A 1 651 ? 3.404 26.805 -11.300 1.00 97.69 651 GLN A C 1
ATOM 4914 O O . GLN A 1 651 ? 2.752 27.833 -11.471 1.00 97.69 651 GLN A O 1
ATOM 4919 N N . ILE A 1 652 ? 3.080 25.899 -10.386 1.00 96.75 652 ILE A N 1
ATOM 4920 C CA . ILE A 1 652 ? 1.882 25.906 -9.533 1.00 96.75 652 ILE A CA 1
ATOM 4921 C C . ILE A 1 652 ? 2.149 26.585 -8.180 1.00 96.75 652 ILE A C 1
ATOM 4923 O O . ILE A 1 652 ? 1.235 27.177 -7.596 1.00 96.75 652 ILE A O 1
ATOM 4927 N N . VAL A 1 653 ? 3.401 26.579 -7.721 1.00 96.31 653 VAL A N 1
ATOM 4928 C CA . VAL A 1 653 ? 3.873 27.352 -6.563 1.00 96.31 653 VAL A CA 1
ATOM 4929 C C . VAL A 1 653 ? 5.124 28.125 -6.971 1.00 96.31 653 VAL A C 1
ATOM 4931 O O . VAL A 1 653 ? 6.027 27.556 -7.586 1.00 96.31 653 VAL A O 1
ATOM 4934 N N . ASP A 1 654 ? 5.151 29.415 -6.644 1.00 92.44 654 ASP A N 1
ATOM 4935 C CA . ASP A 1 654 ? 6.318 30.289 -6.789 1.00 92.44 654 ASP A CA 1
ATOM 4936 C C . ASP A 1 654 ? 6.634 30.994 -5.455 1.00 92.44 654 ASP A C 1
ATOM 4938 O O . ASP A 1 654 ? 6.056 30.681 -4.410 1.00 92.44 654 ASP A O 1
ATOM 4942 N N . THR A 1 655 ? 7.527 31.988 -5.473 1.00 86.00 655 THR A N 1
ATOM 4943 C CA . THR A 1 655 ? 7.909 32.768 -4.281 1.00 86.00 655 THR A CA 1
ATOM 4944 C C . THR A 1 655 ? 6.751 33.512 -3.599 1.00 86.00 655 THR A C 1
ATOM 4946 O O . THR A 1 655 ? 6.900 33.934 -2.456 1.00 86.00 655 THR A O 1
ATOM 4949 N N . ASN A 1 656 ? 5.616 33.702 -4.277 1.00 84.75 656 ASN A N 1
ATOM 4950 C CA . ASN A 1 656 ? 4.399 34.322 -3.745 1.00 84.75 656 ASN A CA 1
ATOM 4951 C C . ASN A 1 656 ? 3.379 33.285 -3.235 1.00 84.75 656 ASN A C 1
ATOM 4953 O O . ASN A 1 656 ? 2.292 33.662 -2.792 1.00 84.75 656 ASN A O 1
ATOM 4957 N N . GLY A 1 657 ? 3.709 31.991 -3.290 1.00 89.12 657 GLY A N 1
ATOM 4958 C CA . GLY A 1 657 ? 2.877 30.892 -2.813 1.00 89.12 657 GLY A CA 1
ATOM 4959 C C . GLY A 1 657 ? 2.052 30.211 -3.909 1.00 89.12 657 GLY A C 1
ATOM 4960 O O . GLY A 1 657 ? 2.403 30.201 -5.088 1.00 89.12 657 GLY A O 1
ATOM 4961 N N . PHE A 1 658 ? 0.953 29.571 -3.502 1.00 91.75 658 PHE A N 1
ATOM 4962 C CA . PHE A 1 658 ? 0.114 28.756 -4.384 1.00 91.75 658 PHE A CA 1
ATOM 4963 C C . PHE A 1 658 ? -0.681 29.607 -5.388 1.00 91.75 658 PHE A C 1
ATOM 4965 O O . PHE A 1 658 ? -1.531 30.418 -5.010 1.00 91.75 658 PHE A O 1
ATOM 4972 N N . ARG A 1 659 ? -0.471 29.373 -6.689 1.00 94.12 659 ARG A N 1
ATOM 4973 C CA . ARG A 1 659 ? -1.045 30.160 -7.796 1.00 94.12 659 ARG A CA 1
ATOM 4974 C C . ARG A 1 659 ? -2.478 29.738 -8.159 1.00 94.12 659 ARG A C 1
ATOM 4976 O O . ARG A 1 659 ? -2.800 29.520 -9.328 1.00 94.12 659 ARG A O 1
ATOM 4983 N N . ALA A 1 660 ? -3.366 29.669 -7.163 1.00 89.56 660 ALA A N 1
ATOM 4984 C CA . ALA A 1 660 ? -4.739 29.163 -7.298 1.00 89.56 660 ALA A CA 1
ATOM 4985 C C . ALA A 1 660 ? -5.558 29.864 -8.398 1.00 89.56 660 ALA A C 1
ATOM 4987 O O . ALA A 1 660 ? -6.269 29.211 -9.158 1.00 89.56 660 ALA A O 1
ATOM 4988 N N . ALA A 1 661 ? -5.456 31.193 -8.501 1.00 91.19 661 ALA A N 1
ATOM 4989 C CA . ALA A 1 661 ? -6.200 31.963 -9.498 1.00 91.19 661 ALA A CA 1
ATOM 4990 C C . ALA A 1 661 ? -5.736 31.650 -10.930 1.00 91.19 661 ALA A C 1
ATOM 4992 O O . ALA A 1 661 ? -6.565 31.441 -11.811 1.00 91.19 661 ALA A O 1
ATOM 4993 N N . ALA A 1 662 ? -4.421 31.557 -11.154 1.00 94.44 662 ALA A N 1
ATOM 4994 C CA . ALA A 1 662 ? -3.867 31.206 -12.461 1.00 94.44 662 ALA A CA 1
ATOM 4995 C C . ALA A 1 662 ? -4.265 29.783 -12.877 1.00 94.44 662 ALA A C 1
ATOM 4997 O O . ALA A 1 662 ? -4.641 29.562 -14.026 1.00 94.44 662 ALA A O 1
ATOM 4998 N N . LEU A 1 663 ? -4.240 28.843 -11.927 1.00 94.81 663 LEU A N 1
ATOM 4999 C CA . LEU A 1 663 ? -4.682 27.467 -12.139 1.00 94.81 663 LEU A CA 1
ATOM 5000 C C . LEU A 1 663 ? -6.169 27.404 -12.520 1.00 94.81 663 LEU A C 1
ATOM 5002 O O . LEU A 1 663 ? -6.517 26.781 -13.517 1.00 94.81 663 LEU A O 1
ATOM 5006 N N . ARG A 1 664 ? -7.046 28.101 -11.787 1.00 95.00 664 ARG A N 1
ATOM 5007 C CA . ARG A 1 664 ? -8.482 28.169 -12.110 1.00 95.00 664 ARG A CA 1
ATOM 5008 C C . ARG A 1 664 ? -8.736 28.738 -13.499 1.00 95.00 664 ARG A C 1
ATOM 5010 O O . ARG A 1 664 ? -9.558 28.195 -14.231 1.00 95.00 664 ARG A O 1
ATOM 5017 N N . THR A 1 665 ? -8.020 29.793 -13.879 1.00 95.44 665 THR A N 1
ATOM 5018 C CA . THR A 1 665 ? -8.107 30.351 -15.233 1.00 95.44 665 THR A CA 1
ATOM 5019 C C . THR A 1 665 ? -7.691 29.318 -16.276 1.00 95.44 665 THR A C 1
ATOM 5021 O O . THR A 1 665 ? -8.401 29.142 -17.259 1.00 95.44 665 THR A O 1
ATOM 5024 N N . ALA A 1 666 ? -6.591 28.592 -16.060 1.00 94.81 666 ALA A N 1
ATOM 5025 C CA . ALA A 1 666 ? -6.157 27.540 -16.979 1.00 94.81 666 ALA A CA 1
ATOM 5026 C C . ALA A 1 666 ? -7.178 26.391 -17.088 1.00 94.81 666 ALA A C 1
ATOM 5028 O O . ALA A 1 666 ? -7.393 25.866 -18.175 1.00 94.81 666 ALA A O 1
ATOM 5029 N N . LEU A 1 667 ? -7.862 26.059 -15.989 1.00 95.50 667 LEU A N 1
ATOM 5030 C CA . LEU A 1 667 ? -8.904 25.029 -15.954 1.00 95.50 667 LEU A CA 1
ATOM 5031 C C . LEU A 1 667 ? -10.224 25.437 -16.634 1.00 95.50 667 LEU A C 1
ATOM 5033 O O . LEU A 1 667 ? -11.068 24.583 -16.902 1.00 95.50 667 LEU A O 1
ATOM 5037 N N . THR A 1 668 ? -10.437 26.731 -16.891 1.00 94.69 668 THR A N 1
ATOM 5038 C CA . THR A 1 668 ? -11.743 27.265 -17.324 1.00 94.69 668 THR A CA 1
ATOM 5039 C C . THR A 1 668 ? -11.709 28.082 -18.614 1.00 94.69 668 THR A C 1
ATOM 5041 O O . THR A 1 668 ? -12.768 28.459 -19.110 1.00 94.69 668 THR A O 1
ATOM 5044 N N . SER A 1 669 ? -10.529 28.351 -19.179 1.00 88.12 669 SER A N 1
ATOM 5045 C CA . SER A 1 669 ? -10.367 29.207 -20.363 1.00 88.12 669 SER A CA 1
ATOM 5046 C C . SER A 1 669 ? -10.465 28.475 -21.706 1.00 88.12 669 SER A C 1
ATOM 5048 O O . SER A 1 669 ? -10.695 29.120 -22.728 1.00 88.12 669 SER A O 1
ATOM 5050 N N . GLY A 1 670 ? -10.277 27.151 -21.720 1.00 84.94 670 GLY A N 1
ATOM 5051 C CA . GLY A 1 670 ? -10.316 26.330 -22.932 1.00 84.94 670 GLY A CA 1
ATOM 5052 C C . GLY A 1 670 ? -11.736 25.987 -23.414 1.00 84.94 670 GLY A C 1
ATOM 5053 O O . GLY A 1 670 ? -12.702 26.149 -22.666 1.00 84.94 670 GLY A O 1
ATOM 5054 N N . PRO A 1 671 ? -11.879 25.465 -24.650 1.00 83.75 671 PRO A N 1
ATOM 5055 C CA . PRO A 1 671 ? -13.175 25.058 -25.207 1.00 83.75 671 PRO A CA 1
ATOM 5056 C C . PRO A 1 671 ? -13.814 23.899 -24.428 1.00 83.75 671 PRO A C 1
ATOM 5058 O O . PRO A 1 671 ? -15.032 23.856 -24.272 1.00 83.75 671 PRO A O 1
ATOM 5061 N N . PHE A 1 672 ? -12.988 23.002 -23.885 1.00 89.44 672 PHE A N 1
ATOM 5062 C CA . PHE A 1 672 ? -13.409 21.896 -23.031 1.00 89.44 672 PHE A CA 1
ATOM 5063 C C . PHE A 1 672 ? -12.907 22.123 -21.603 1.00 89.44 672 PHE A C 1
ATOM 5065 O O . PHE A 1 672 ? -11.888 21.575 -21.187 1.00 89.44 672 PHE A O 1
ATOM 5072 N N . LYS A 1 673 ? -13.605 22.998 -20.875 1.00 92.75 673 LYS A N 1
ATOM 5073 C CA . LYS A 1 673 ? -13.296 23.345 -19.480 1.00 92.75 673 LYS A CA 1
ATOM 5074 C C . LYS A 1 673 ? -13.422 22.141 -18.542 1.00 92.75 673 LYS A C 1
ATOM 5076 O O . LYS A 1 673 ? -14.277 21.282 -18.757 1.00 92.75 673 LYS A O 1
ATOM 5081 N N . ALA A 1 674 ? -12.644 22.145 -17.462 1.00 93.88 674 ALA A N 1
ATOM 5082 C CA . ALA A 1 674 ? -12.860 21.222 -16.353 1.00 93.88 674 ALA A CA 1
ATOM 5083 C C . ALA A 1 674 ? -14.253 21.450 -15.750 1.00 93.88 674 ALA A C 1
ATOM 5085 O O . ALA A 1 674 ? -14.663 22.597 -15.531 1.00 93.88 674 ALA A O 1
ATOM 5086 N N . ARG A 1 675 ? -14.988 20.365 -15.491 1.00 93.62 675 ARG A N 1
ATOM 5087 C CA . ARG A 1 675 ? -16.365 20.439 -14.970 1.00 93.62 675 ARG A CA 1
ATOM 5088 C C . ARG A 1 675 ? -16.403 20.785 -13.481 1.00 93.62 675 ARG A C 1
ATOM 5090 O O . ARG A 1 675 ? -17.298 21.507 -13.050 1.00 93.62 675 ARG A O 1
ATOM 5097 N N . ASN A 1 676 ? -15.389 20.360 -12.723 1.00 91.50 676 ASN A N 1
ATOM 5098 C CA . ASN A 1 676 ? -15.259 20.635 -11.291 1.00 91.50 676 ASN A CA 1
ATOM 5099 C C . ASN A 1 676 ? -13.864 21.189 -10.914 1.00 91.50 676 ASN A C 1
ATOM 5101 O O . ASN A 1 676 ? -13.080 20.520 -10.234 1.00 91.50 676 ASN A O 1
ATOM 5105 N N . PRO A 1 677 ? -13.540 22.436 -11.316 1.00 92.00 677 PRO A N 1
ATOM 5106 C CA . PRO A 1 677 ? -12.228 23.033 -11.066 1.00 92.00 677 PRO A CA 1
ATOM 5107 C C . PRO A 1 677 ? -11.910 23.213 -9.573 1.00 92.00 677 PRO A C 1
ATOM 5109 O O . PRO A 1 677 ? -10.738 23.277 -9.204 1.00 92.00 677 PRO A O 1
ATOM 5112 N N . ASP A 1 678 ? -12.923 23.291 -8.704 1.00 88.06 678 ASP A N 1
ATOM 5113 C CA . ASP A 1 678 ? -12.739 23.335 -7.249 1.00 88.06 678 ASP A CA 1
ATOM 5114 C C . ASP A 1 678 ? -12.130 22.033 -6.718 1.00 88.06 678 ASP A C 1
ATOM 5116 O O . ASP A 1 678 ? -11.157 22.074 -5.962 1.00 88.06 678 ASP A O 1
ATOM 5120 N N . GLN A 1 679 ? -12.647 20.884 -7.165 1.00 87.56 679 GLN A N 1
ATOM 5121 C CA . GLN A 1 679 ? -12.093 19.578 -6.811 1.00 87.56 679 GLN A CA 1
ATOM 5122 C C . GLN A 1 679 ? -10.675 19.399 -7.367 1.00 87.56 679 GLN A C 1
ATOM 5124 O O . GLN A 1 679 ? -9.800 18.942 -6.633 1.00 87.56 679 GLN A O 1
ATOM 5129 N N . ASN A 1 680 ? -10.402 19.837 -8.606 1.00 93.00 680 ASN A N 1
ATOM 5130 C CA . ASN A 1 680 ? -9.039 19.807 -9.153 1.00 93.00 680 ASN A CA 1
ATOM 5131 C C . ASN A 1 680 ? -8.055 20.594 -8.275 1.00 93.00 680 ASN A C 1
ATOM 5133 O O . ASN A 1 680 ? -6.967 20.109 -7.975 1.00 93.00 680 ASN A O 1
ATOM 5137 N N . VAL A 1 681 ? -8.434 21.803 -7.845 1.00 92.62 681 VAL A N 1
ATOM 5138 C CA . VAL A 1 681 ? -7.604 22.649 -6.974 1.00 92.62 681 VAL A CA 1
ATOM 5139 C C . VAL A 1 681 ? -7.384 22.002 -5.603 1.00 92.62 681 VAL A C 1
ATOM 5141 O O . VAL A 1 681 ? -6.277 22.095 -5.069 1.00 92.62 681 VAL A O 1
ATOM 5144 N N . ALA A 1 682 ? -8.404 21.357 -5.029 1.00 86.62 682 ALA A N 1
ATOM 5145 C CA . ALA A 1 682 ? -8.291 20.659 -3.749 1.00 86.62 682 ALA A CA 1
ATOM 5146 C C . ALA A 1 682 ? -7.324 19.465 -3.829 1.00 86.62 682 ALA A C 1
ATOM 5148 O O . ALA A 1 682 ? -6.402 19.366 -3.019 1.00 86.62 682 ALA A O 1
ATOM 5149 N N . ASP A 1 683 ? -7.462 18.620 -4.851 1.00 92.19 683 ASP A N 1
ATOM 5150 C CA . ASP A 1 683 ? -6.579 17.467 -5.062 1.00 92.19 683 ASP A CA 1
ATOM 5151 C C . ASP A 1 683 ? -5.129 17.900 -5.368 1.00 92.19 683 ASP A C 1
ATOM 5153 O O . ASP A 1 683 ? -4.180 17.314 -4.850 1.00 92.19 683 ASP A O 1
ATOM 5157 N N . LEU A 1 684 ? -4.928 18.998 -6.108 1.00 95.25 684 LEU A N 1
ATOM 5158 C CA . LEU A 1 684 ? -3.589 19.554 -6.351 1.00 95.25 684 LEU A CA 1
ATOM 5159 C C . LEU A 1 684 ? -2.932 20.098 -5.073 1.00 95.25 684 LEU A C 1
ATOM 5161 O O . LEU A 1 684 ? -1.717 19.984 -4.902 1.00 95.25 684 LEU A O 1
ATOM 5165 N N . ARG A 1 685 ? -3.710 20.655 -4.135 1.00 91.69 685 ARG A N 1
ATOM 5166 C CA . ARG A 1 685 ? -3.195 21.026 -2.803 1.00 91.69 685 ARG A CA 1
ATOM 5167 C C . ARG A 1 685 ? -2.755 19.796 -2.011 1.00 91.69 685 ARG A C 1
ATOM 5169 O O . ARG A 1 685 ? -1.700 19.848 -1.379 1.00 91.69 685 ARG A O 1
ATOM 5176 N N . ALA A 1 686 ? -3.513 18.702 -2.082 1.00 87.69 686 ALA A N 1
ATOM 5177 C CA . ALA A 1 686 ? -3.140 17.429 -1.466 1.00 87.69 686 ALA A CA 1
ATOM 5178 C C . ALA A 1 686 ? -1.821 16.882 -2.048 1.00 87.69 686 ALA A C 1
ATOM 5180 O O . ALA A 1 686 ? -0.933 16.476 -1.297 1.00 87.69 686 ALA A O 1
ATOM 5181 N N . GLN A 1 687 ? -1.632 16.963 -3.371 1.00 95.50 687 GLN A N 1
ATOM 5182 C CA . GLN A 1 687 ? -0.374 16.592 -4.034 1.00 95.50 687 GLN A CA 1
ATOM 5183 C C . GLN A 1 687 ? 0.819 17.460 -3.593 1.00 95.50 687 GLN A C 1
ATOM 5185 O O . GLN A 1 687 ? 1.897 16.935 -3.310 1.00 95.50 687 GLN A O 1
ATOM 5190 N N . ILE A 1 688 ? 0.637 18.782 -3.466 1.00 95.06 688 ILE A N 1
ATOM 5191 C CA . ILE A 1 688 ? 1.681 19.681 -2.936 1.00 95.06 688 ILE A CA 1
ATOM 5192 C C . ILE A 1 688 ? 2.048 19.296 -1.495 1.00 95.06 688 ILE A C 1
ATOM 5194 O O . ILE A 1 688 ? 3.231 19.208 -1.167 1.00 95.06 688 ILE A O 1
ATOM 5198 N N . ALA A 1 689 ? 1.054 19.034 -0.640 1.00 87.94 689 ALA A N 1
ATOM 5199 C CA . ALA A 1 689 ? 1.281 18.629 0.747 1.00 87.94 689 ALA A CA 1
ATOM 5200 C C . ALA A 1 689 ? 2.047 17.296 0.843 1.00 87.94 689 ALA A C 1
ATOM 5202 O O . ALA A 1 689 ? 2.948 17.155 1.677 1.00 87.94 689 ALA A O 1
ATOM 5203 N N . ALA A 1 690 ? 1.733 16.344 -0.040 1.00 91.62 690 ALA A N 1
ATOM 5204 C CA . ALA A 1 690 ? 2.454 15.083 -0.157 1.00 91.62 690 ALA A CA 1
ATOM 5205 C C . ALA A 1 690 ? 3.922 15.304 -0.551 1.00 91.62 690 ALA A C 1
ATOM 5207 O O . ALA A 1 690 ? 4.816 14.792 0.122 1.00 91.62 690 ALA A O 1
ATOM 5208 N N . ASN A 1 691 ? 4.200 16.122 -1.569 1.00 95.94 691 ASN A N 1
ATOM 5209 C CA . ASN A 1 691 ? 5.575 16.443 -1.959 1.00 95.94 691 ASN A CA 1
ATOM 5210 C C . ASN A 1 691 ? 6.354 17.157 -0.845 1.00 95.94 691 ASN A C 1
ATOM 5212 O O . ASN A 1 691 ? 7.489 16.781 -0.557 1.00 95.94 691 ASN A O 1
ATOM 5216 N N . GLU A 1 692 ? 5.749 18.123 -0.154 1.00 92.00 692 GLU A N 1
ATOM 5217 C CA . GLU A 1 692 ? 6.388 18.814 0.975 1.00 92.00 692 GLU A CA 1
ATOM 5218 C C . GLU A 1 692 ? 6.736 17.849 2.121 1.00 92.00 692 GLU A C 1
ATOM 5220 O O . GLU A 1 692 ? 7.748 18.004 2.811 1.00 92.00 692 GLU A O 1
ATOM 5225 N N . LYS A 1 693 ? 5.926 16.804 2.334 1.00 87.69 693 LYS A N 1
ATOM 5226 C CA . LYS A 1 693 ? 6.280 15.727 3.266 1.00 87.69 693 LYS A CA 1
ATOM 5227 C C . LYS A 1 693 ? 7.531 14.972 2.803 1.00 87.69 693 LYS A C 1
ATOM 5229 O O . LYS A 1 693 ? 8.430 14.760 3.614 1.00 87.69 693 LYS A O 1
ATOM 5234 N N . GLY A 1 694 ? 7.624 14.641 1.516 1.00 92.06 694 GLY A N 1
ATOM 5235 C CA . GLY A 1 694 ? 8.806 14.001 0.930 1.00 92.06 694 GLY A CA 1
ATOM 5236 C C . GLY A 1 694 ? 10.083 14.837 1.072 1.00 92.06 694 GLY A C 1
ATOM 5237 O O . GLY A 1 694 ? 11.123 14.316 1.471 1.00 92.06 694 GLY A O 1
ATOM 5238 N N . ILE A 1 695 ? 9.992 16.148 0.819 1.00 93.94 695 ILE A N 1
ATOM 5239 C CA . ILE A 1 695 ? 11.104 17.098 0.987 1.00 93.94 695 ILE A CA 1
ATOM 5240 C C . ILE A 1 695 ? 11.619 17.117 2.429 1.00 93.94 695 ILE A C 1
ATOM 5242 O O . ILE A 1 695 ? 12.831 17.057 2.650 1.00 93.94 695 ILE A O 1
ATOM 5246 N N . ARG A 1 696 ? 10.715 17.182 3.413 1.00 87.31 696 ARG A N 1
ATOM 5247 C CA . ARG A 1 696 ? 11.089 17.202 4.835 1.00 87.31 696 ARG A CA 1
ATOM 5248 C C . ARG A 1 696 ? 11.820 15.932 5.257 1.00 87.31 696 ARG A C 1
ATOM 5250 O O . ARG A 1 696 ? 12.890 16.031 5.848 1.00 87.31 696 ARG A O 1
ATOM 5257 N N . GLU A 1 697 ? 11.303 14.759 4.900 1.00 83.69 697 GLU A N 1
ATOM 5258 C CA . GLU A 1 697 ? 11.948 13.494 5.273 1.00 83.69 697 GLU A CA 1
ATOM 5259 C C . GLU A 1 697 ? 13.309 13.301 4.587 1.00 83.69 697 GLU A C 1
ATOM 5261 O O . GLU A 1 697 ? 14.245 12.795 5.209 1.00 83.69 697 GLU A O 1
ATOM 5266 N N . LEU A 1 698 ? 13.456 13.741 3.329 1.00 88.75 698 LEU A N 1
ATOM 5267 C CA . LEU A 1 698 ? 14.756 13.741 2.652 1.00 88.75 698 LEU A CA 1
ATOM 5268 C C . LEU A 1 698 ? 15.769 14.635 3.375 1.00 88.75 698 LEU A C 1
ATOM 5270 O O . LEU A 1 698 ? 16.911 14.219 3.561 1.00 88.75 698 LEU A O 1
ATOM 5274 N N . ARG A 1 699 ? 15.368 15.834 3.821 1.00 86.94 699 ARG A N 1
ATOM 5275 C CA . ARG A 1 699 ? 16.245 16.721 4.603 1.00 86.94 699 ARG A CA 1
ATOM 5276 C C . ARG A 1 699 ? 16.683 16.071 5.909 1.00 86.94 699 ARG A C 1
ATOM 5278 O O . ARG A 1 699 ? 17.879 16.029 6.169 1.00 86.94 699 ARG A O 1
ATOM 5285 N N . THR A 1 700 ? 15.755 15.481 6.662 1.00 80.25 700 THR A N 1
ATOM 5286 C CA . THR A 1 700 ? 16.081 14.746 7.894 1.00 80.25 700 THR A CA 1
ATOM 5287 C C . THR A 1 700 ? 17.074 13.609 7.632 1.00 80.25 700 THR A C 1
ATOM 5289 O O . THR A 1 700 ? 18.021 13.417 8.391 1.00 80.25 700 THR A O 1
ATOM 5292 N N . MET A 1 701 ? 16.916 12.876 6.526 1.00 80.56 701 MET A N 1
ATOM 5293 C CA . MET A 1 701 ? 17.869 11.835 6.135 1.00 80.56 701 MET A CA 1
ATOM 5294 C C . MET A 1 701 ? 19.255 12.407 5.798 1.00 80.56 701 MET A C 1
ATOM 5296 O O . MET A 1 701 ? 20.268 11.834 6.198 1.00 80.56 701 MET A O 1
ATOM 5300 N N . ILE A 1 702 ? 19.316 13.525 5.070 1.00 84.69 702 ILE A N 1
ATOM 5301 C CA . ILE A 1 702 ? 20.570 14.206 4.711 1.00 84.69 702 ILE A CA 1
ATOM 5302 C C . ILE A 1 702 ? 21.281 14.736 5.960 1.00 84.69 702 ILE A C 1
ATOM 5304 O O . ILE A 1 702 ? 22.497 14.585 6.071 1.00 84.69 702 ILE A O 1
ATOM 5308 N N . GLU A 1 703 ? 20.536 15.314 6.901 1.00 79.81 703 GLU A N 1
ATOM 5309 C CA . GLU A 1 703 ? 21.046 15.778 8.194 1.00 79.81 703 GLU A CA 1
ATOM 5310 C C . GLU A 1 703 ? 21.644 14.624 9.010 1.00 79.81 703 GLU A C 1
ATOM 5312 O O . GLU A 1 703 ? 22.699 14.787 9.621 1.00 79.81 703 GLU A O 1
ATOM 5317 N N . HIS A 1 704 ? 21.010 13.448 8.978 1.00 69.50 704 HIS A N 1
ATOM 5318 C CA . HIS A 1 704 ? 21.441 12.287 9.753 1.00 69.50 704 HIS A CA 1
ATOM 5319 C C . HIS A 1 704 ? 22.634 11.540 9.130 1.00 69.50 704 HIS A C 1
ATOM 5321 O O . HIS A 1 704 ? 23.637 11.293 9.799 1.00 69.50 704 HIS A O 1
ATOM 5327 N N . PHE A 1 705 ? 22.553 11.171 7.847 1.00 71.88 705 PHE A N 1
ATOM 5328 C CA . PHE A 1 705 ? 23.555 10.315 7.192 1.00 71.88 705 PHE A CA 1
ATOM 5329 C C . PHE A 1 705 ? 24.629 11.085 6.413 1.00 71.88 705 PHE A C 1
ATOM 5331 O O . PHE A 1 705 ? 25.622 10.495 5.972 1.00 71.88 705 PHE A O 1
ATOM 5338 N N . GLY A 1 706 ? 24.435 12.389 6.222 1.00 77.38 706 GLY A N 1
ATOM 5339 C CA . GLY A 1 706 ? 25.264 13.230 5.372 1.00 77.38 706 GLY A CA 1
ATOM 5340 C C . GLY A 1 706 ? 24.911 13.103 3.888 1.00 77.38 706 GLY A C 1
ATOM 5341 O O . GLY A 1 706 ? 24.705 12.013 3.350 1.00 77.38 706 GLY A O 1
ATOM 5342 N N . HIS A 1 707 ? 24.913 14.243 3.199 1.00 84.00 707 HIS A N 1
ATOM 5343 C CA . HIS A 1 707 ? 24.553 14.368 1.784 1.00 84.00 707 HIS A CA 1
ATOM 5344 C C . HIS A 1 707 ? 25.298 13.381 0.860 1.00 84.00 707 HIS A C 1
ATOM 5346 O O . HIS A 1 707 ? 24.690 12.698 0.031 1.00 84.00 707 HIS A O 1
ATOM 5352 N N . ASP A 1 708 ? 26.618 13.268 1.020 1.00 84.94 708 ASP A N 1
ATOM 5353 C CA . ASP A 1 708 ? 27.464 12.410 0.184 1.00 84.94 708 ASP A CA 1
ATOM 5354 C C . ASP A 1 708 ? 27.112 10.922 0.304 1.00 84.94 708 ASP A C 1
ATOM 5356 O O . ASP A 1 708 ? 27.163 10.185 -0.685 1.00 84.94 708 ASP A O 1
ATOM 5360 N N . THR A 1 709 ? 26.747 10.487 1.509 1.00 83.19 709 THR A N 1
ATOM 5361 C CA . THR A 1 709 ? 26.343 9.112 1.797 1.00 83.19 709 THR A CA 1
ATOM 5362 C C . THR A 1 709 ? 25.003 8.809 1.147 1.00 83.19 709 THR A C 1
ATOM 5364 O O . THR A 1 709 ? 24.898 7.843 0.395 1.00 83.19 709 THR A O 1
ATOM 5367 N N . VAL A 1 710 ? 23.996 9.663 1.375 1.00 85.31 710 VAL A N 1
ATOM 5368 C CA . VAL A 1 710 ? 22.653 9.507 0.793 1.00 85.31 710 VAL A CA 1
ATOM 5369 C C . VAL A 1 710 ? 22.752 9.390 -0.729 1.00 85.31 710 VAL A C 1
ATOM 5371 O O . VAL A 1 710 ? 22.224 8.450 -1.325 1.00 85.31 710 VAL A O 1
ATOM 5374 N N . ARG A 1 711 ? 23.523 10.285 -1.359 1.00 87.25 711 ARG A N 1
ATOM 5375 C CA . ARG A 1 711 ? 23.768 10.273 -2.805 1.00 87.25 711 ARG A CA 1
ATOM 5376 C C . ARG A 1 711 ? 24.427 8.975 -3.283 1.00 87.25 711 ARG A C 1
ATOM 5378 O O . ARG A 1 711 ? 24.036 8.450 -4.325 1.00 87.25 711 ARG A O 1
ATOM 5385 N N . ALA A 1 712 ? 25.421 8.457 -2.558 1.00 87.38 712 ALA A N 1
ATOM 5386 C CA . ALA A 1 712 ? 26.083 7.201 -2.908 1.00 87.38 712 ALA A CA 1
ATOM 5387 C C . ALA A 1 712 ? 25.123 6.005 -2.797 1.00 87.38 712 ALA A C 1
ATOM 5389 O O . ALA A 1 712 ? 25.037 5.195 -3.719 1.00 87.38 712 ALA A O 1
ATOM 5390 N N . TYR A 1 713 ? 24.340 5.922 -1.721 1.00 85.81 713 TYR A N 1
ATOM 5391 C CA . TYR A 1 713 ? 23.410 4.812 -1.513 1.00 85.81 713 TYR A CA 1
ATOM 5392 C C . TYR A 1 713 ? 22.225 4.818 -2.480 1.00 85.81 713 TYR A C 1
ATOM 5394 O O . TYR A 1 713 ? 21.792 3.743 -2.886 1.00 85.81 713 TYR A O 1
ATOM 5402 N N . MET A 1 714 ? 21.772 5.977 -2.971 1.00 88.00 714 MET A N 1
ATOM 5403 C CA . MET A 1 714 ? 20.832 6.019 -4.102 1.00 88.00 714 MET A CA 1
ATOM 5404 C C . MET A 1 714 ? 21.396 5.333 -5.357 1.00 88.00 714 MET A C 1
ATOM 5406 O O . MET A 1 714 ? 20.673 4.634 -6.070 1.00 88.00 714 MET A O 1
ATOM 5410 N N . GLN A 1 715 ? 22.695 5.501 -5.634 1.00 88.75 715 GLN A N 1
ATOM 5411 C CA . GLN A 1 715 ? 23.349 4.828 -6.761 1.00 88.75 715 GLN A CA 1
ATOM 5412 C C . GLN A 1 715 ? 23.462 3.321 -6.519 1.00 88.75 715 GLN A C 1
ATOM 5414 O O . GLN A 1 715 ? 23.155 2.543 -7.422 1.00 88.75 715 GLN A O 1
ATOM 5419 N N . HIS A 1 716 ? 23.834 2.911 -5.304 1.00 87.75 716 HIS A N 1
ATOM 5420 C CA . HIS A 1 716 ? 23.944 1.496 -4.933 1.00 87.75 716 HIS A CA 1
ATOM 5421 C C . HIS A 1 716 ? 22.595 0.770 -4.999 1.00 87.75 716 HIS A C 1
ATOM 5423 O O . HIS A 1 716 ? 22.523 -0.331 -5.541 1.00 87.75 716 HIS A O 1
ATOM 5429 N N . VAL A 1 717 ? 21.510 1.404 -4.540 1.00 87.00 717 VAL A N 1
ATOM 5430 C CA . VAL A 1 717 ? 20.137 0.872 -4.629 1.00 87.00 717 VAL A CA 1
ATOM 5431 C C . VAL A 1 717 ? 19.704 0.668 -6.088 1.00 87.00 717 VAL A C 1
ATOM 5433 O O . VAL A 1 717 ? 19.114 -0.361 -6.426 1.00 87.00 717 VAL A O 1
ATOM 5436 N N . ARG A 1 718 ? 20.048 1.596 -6.991 1.00 89.62 718 ARG A N 1
ATOM 5437 C CA . ARG A 1 718 ? 19.800 1.425 -8.435 1.00 89.62 718 ARG A CA 1
ATOM 5438 C C . ARG A 1 718 ? 20.631 0.292 -9.038 1.00 89.62 718 ARG A C 1
ATOM 5440 O O . ARG A 1 718 ? 20.092 -0.532 -9.773 1.00 89.62 718 ARG A O 1
ATOM 5447 N N . ALA A 1 719 ? 21.918 0.217 -8.705 1.00 89.25 719 ALA A N 1
ATOM 5448 C CA . ALA A 1 719 ? 22.798 -0.842 -9.195 1.00 89.25 719 ALA A CA 1
ATOM 5449 C C . ALA A 1 719 ? 22.338 -2.238 -8.731 1.00 89.25 719 ALA A C 1
ATOM 5451 O O . ALA A 1 719 ? 22.377 -3.192 -9.508 1.00 89.25 719 ALA A O 1
ATOM 5452 N N . ASN A 1 720 ? 21.840 -2.359 -7.496 1.00 87.50 720 ASN A N 1
ATOM 5453 C CA . ASN A 1 720 ? 21.270 -3.604 -6.979 1.00 87.50 720 ASN A CA 1
ATOM 5454 C C . ASN A 1 720 ? 20.005 -4.033 -7.743 1.00 87.50 720 ASN A C 1
ATOM 5456 O O . ASN A 1 720 ? 19.855 -5.209 -8.080 1.00 87.50 720 ASN A O 1
ATOM 5460 N N . ALA A 1 721 ? 19.130 -3.084 -8.084 1.00 88.06 721 ALA A N 1
ATOM 5461 C CA . ALA A 1 721 ? 17.948 -3.363 -8.896 1.00 88.06 721 ALA A CA 1
ATOM 5462 C C . ALA A 1 721 ? 18.320 -3.831 -10.317 1.00 88.06 721 ALA A C 1
ATOM 5464 O O . ALA A 1 721 ? 17.739 -4.795 -10.818 1.00 88.06 721 ALA A O 1
ATOM 5465 N N . ALA A 1 722 ? 19.336 -3.218 -10.935 1.00 90.25 722 ALA A N 1
ATOM 5466 C CA . ALA A 1 722 ? 19.866 -3.662 -12.225 1.00 90.25 722 ALA A CA 1
ATOM 5467 C C . ALA A 1 722 ? 20.429 -5.092 -12.148 1.00 90.25 722 ALA A C 1
ATOM 5469 O O . ALA A 1 722 ? 20.129 -5.923 -13.004 1.00 90.25 722 ALA A O 1
ATOM 5470 N N . ALA A 1 723 ? 21.205 -5.405 -11.105 1.00 88.62 723 ALA A N 1
ATOM 5471 C CA . ALA A 1 723 ? 21.746 -6.746 -10.884 1.00 88.62 723 ALA A CA 1
ATOM 5472 C C . ALA A 1 723 ? 20.639 -7.801 -10.712 1.00 88.62 723 ALA A C 1
ATOM 5474 O O . ALA A 1 723 ? 20.736 -8.883 -11.285 1.00 88.62 723 ALA A O 1
ATOM 5475 N N . SER A 1 724 ? 19.561 -7.453 -10.007 1.00 88.44 724 SER A N 1
ATOM 5476 C CA . SER A 1 724 ? 18.419 -8.348 -9.783 1.00 88.44 724 SER A CA 1
ATOM 5477 C C . SER A 1 724 ? 17.673 -8.681 -11.082 1.00 88.44 724 SER A C 1
ATOM 5479 O O . SER A 1 724 ? 17.310 -9.831 -11.313 1.00 88.44 724 SER A O 1
ATOM 5481 N N . VAL A 1 725 ? 17.497 -7.710 -11.988 1.00 89.25 725 VAL A N 1
ATOM 5482 C CA . VAL A 1 725 ? 16.916 -7.989 -13.317 1.00 89.25 725 VAL A CA 1
ATOM 5483 C C . VAL A 1 725 ? 17.839 -8.889 -14.142 1.00 89.25 725 VAL A C 1
ATOM 5485 O O . VAL A 1 725 ? 17.363 -9.808 -14.805 1.00 89.25 725 VAL A O 1
ATOM 5488 N N . ARG A 1 726 ? 19.163 -8.697 -14.061 1.00 91.12 726 ARG A N 1
ATOM 5489 C CA . ARG A 1 726 ? 20.135 -9.564 -14.755 1.00 91.12 726 ARG A CA 1
ATOM 5490 C C . ARG A 1 726 ? 20.050 -11.029 -14.311 1.00 91.12 726 ARG A C 1
ATOM 5492 O O . ARG A 1 726 ? 20.262 -11.906 -15.138 1.00 91.12 726 ARG A O 1
ATOM 5499 N N . GLU A 1 727 ? 19.703 -11.307 -13.053 1.00 87.62 727 GLU A N 1
ATOM 5500 C CA . GLU A 1 727 ? 19.501 -12.680 -12.546 1.00 87.62 727 GLU A CA 1
ATOM 5501 C C . GLU A 1 727 ? 18.268 -13.374 -13.127 1.00 87.62 727 GLU A C 1
ATOM 5503 O O . GLU A 1 727 ? 18.257 -14.597 -13.279 1.00 87.62 727 GLU A O 1
ATOM 5508 N N . VAL A 1 728 ? 17.234 -12.609 -13.473 1.00 86.75 728 VAL A N 1
ATOM 5509 C CA . VAL A 1 728 ? 16.058 -13.135 -14.171 1.00 86.75 728 VAL A CA 1
ATOM 5510 C C . VAL A 1 728 ? 16.339 -13.357 -15.649 1.00 86.75 728 VAL A C 1
ATOM 5512 O O . VAL A 1 728 ? 15.848 -14.338 -16.206 1.00 86.75 728 VAL A O 1
ATOM 5515 N N . ILE A 1 729 ? 17.140 -12.488 -16.277 1.00 89.25 729 ILE A N 1
ATOM 5516 C CA . ILE A 1 729 ? 17.517 -12.627 -17.692 1.00 89.25 729 ILE A CA 1
ATOM 5517 C C . ILE A 1 729 ? 18.165 -13.999 -17.957 1.00 89.25 729 ILE A C 1
ATOM 5519 O O . ILE A 1 729 ? 17.934 -14.591 -19.006 1.00 89.25 729 ILE A O 1
ATOM 5523 N N . ASP A 1 730 ? 18.880 -14.563 -16.980 1.00 86.75 730 ASP A N 1
ATOM 5524 C CA . ASP A 1 730 ? 19.484 -15.899 -17.078 1.00 86.75 730 ASP A CA 1
ATOM 5525 C C . ASP A 1 730 ? 18.457 -17.051 -17.163 1.00 86.75 730 ASP A C 1
ATOM 5527 O O . ASP A 1 730 ? 18.817 -18.166 -17.534 1.00 86.75 730 ASP A O 1
ATOM 5531 N N . ARG A 1 731 ? 17.186 -16.806 -16.813 1.00 88.44 731 ARG A N 1
ATOM 5532 C CA . ARG A 1 731 ? 16.122 -17.826 -16.713 1.00 88.44 731 ARG A CA 1
ATOM 5533 C C . ARG A 1 731 ? 15.066 -17.724 -17.814 1.00 88.44 731 ARG A C 1
ATOM 5535 O O . ARG A 1 731 ? 14.195 -18.589 -17.885 1.00 88.44 731 ARG A O 1
ATOM 5542 N N . ILE A 1 732 ? 15.109 -16.675 -18.630 1.00 91.56 732 ILE A N 1
ATOM 5543 C CA . ILE A 1 732 ? 14.169 -16.458 -19.736 1.00 91.56 732 ILE A CA 1
ATOM 5544 C C . ILE A 1 732 ? 14.837 -16.772 -21.073 1.00 91.56 732 ILE A C 1
ATOM 5546 O O . ILE A 1 732 ? 16.053 -16.665 -21.206 1.00 91.56 732 ILE A O 1
ATOM 5550 N N . GLY A 1 733 ? 14.032 -17.168 -22.055 1.00 92.56 733 GLY A N 1
ATOM 5551 C CA . GLY A 1 733 ? 14.485 -17.435 -23.417 1.00 92.56 733 GLY A CA 1
ATOM 5552 C C . GLY A 1 733 ? 13.954 -16.419 -24.422 1.00 92.56 733 GLY A C 1
ATOM 5553 O O . GLY A 1 733 ? 13.164 -15.532 -24.088 1.00 92.56 733 GLY A O 1
ATOM 5554 N N . ASP A 1 734 ? 14.383 -16.592 -25.668 1.00 97.19 734 ASP A N 1
ATOM 5555 C CA . ASP A 1 734 ? 13.843 -15.859 -26.807 1.00 97.19 734 ASP A CA 1
ATOM 5556 C C . ASP A 1 734 ? 12.370 -16.205 -27.037 1.00 97.19 734 ASP A C 1
ATOM 5558 O O . ASP A 1 734 ? 11.927 -17.335 -26.810 1.00 97.19 734 ASP A O 1
ATOM 5562 N N . GLY A 1 735 ? 11.625 -15.248 -27.577 1.00 97.44 735 GLY A N 1
ATOM 5563 C CA . GLY A 1 735 ? 10.256 -15.493 -27.996 1.00 97.44 735 GLY A CA 1
ATOM 5564 C C . GLY A 1 735 ? 9.647 -14.323 -28.745 1.00 97.44 735 GLY A C 1
ATOM 5565 O O . GLY A 1 735 ? 10.170 -13.209 -28.758 1.00 97.44 735 GLY A O 1
ATOM 5566 N N . GLU A 1 736 ? 8.530 -14.578 -29.410 1.00 98.00 736 GLU A N 1
ATOM 5567 C CA . GLU A 1 736 ? 7.775 -13.549 -30.111 1.00 98.00 736 GLU A CA 1
ATOM 5568 C C . GLU A 1 736 ? 6.279 -13.785 -29.956 1.00 98.00 736 GLU A C 1
ATOM 5570 O O . GLU A 1 736 ? 5.812 -14.917 -29.822 1.00 98.00 736 GLU A O 1
ATOM 5575 N N . HIS A 1 737 ? 5.521 -12.696 -29.962 1.00 97.94 737 HIS A N 1
ATOM 5576 C CA . HIS A 1 737 ? 4.073 -12.749 -29.889 1.00 97.94 737 HIS A CA 1
ATOM 5577 C C . HIS A 1 737 ? 3.456 -11.591 -30.661 1.00 97.94 737 HIS A C 1
ATOM 5579 O O . HIS A 1 737 ? 4.028 -10.502 -30.766 1.00 97.94 737 HIS A O 1
ATOM 5585 N N . ALA A 1 738 ? 2.270 -11.839 -31.206 1.00 97.75 738 ALA A N 1
ATOM 5586 C CA . ALA A 1 738 ? 1.463 -10.837 -31.873 1.00 97.75 738 ALA A CA 1
ATOM 5587 C C . ALA A 1 738 ? 0.064 -10.859 -31.258 1.00 97.75 738 ALA A C 1
ATOM 5589 O O . ALA A 1 738 ? -0.566 -11.913 -31.206 1.00 97.75 738 ALA A O 1
ATOM 5590 N N . LEU A 1 739 ? -0.399 -9.703 -30.793 1.00 97.38 739 LEU A N 1
ATOM 5591 C CA . LEU A 1 739 ? -1.693 -9.543 -30.142 1.00 97.38 739 LEU A CA 1
ATOM 5592 C C . LEU A 1 739 ? -2.514 -8.503 -30.901 1.00 97.38 739 LEU A C 1
ATOM 5594 O O . LEU A 1 739 ? -2.069 -7.374 -31.105 1.00 97.38 739 LEU A O 1
ATOM 5598 N N . GLU A 1 740 ? -3.703 -8.911 -31.338 1.00 97.06 740 GLU A N 1
ATOM 5599 C CA . GLU A 1 740 ? -4.659 -8.074 -32.063 1.00 97.06 740 GLU A CA 1
ATOM 5600 C C . GLU A 1 740 ? -5.666 -7.453 -31.084 1.00 97.06 740 GLU A C 1
ATOM 5602 O O . GLU A 1 740 ? -6.206 -8.145 -30.221 1.00 97.06 740 GLU A O 1
ATOM 5607 N N . LEU A 1 741 ? -5.910 -6.150 -31.218 1.00 95.62 741 LEU A N 1
ATOM 5608 C CA . LEU A 1 741 ? -6.909 -5.403 -30.454 1.00 95.62 741 LEU A CA 1
ATOM 5609 C C . LEU A 1 741 ? -8.288 -5.506 -31.130 1.00 95.62 741 LEU A C 1
ATOM 5611 O O . LEU A 1 741 ? -8.394 -5.759 -32.332 1.00 95.62 741 LEU A O 1
ATOM 5615 N N . ASP A 1 742 ? -9.374 -5.232 -30.403 1.00 94.62 742 ASP A N 1
ATOM 5616 C CA . ASP A 1 742 ? -10.737 -5.265 -30.955 1.00 94.62 742 ASP A CA 1
ATOM 5617 C C . ASP A 1 742 ? -10.913 -4.371 -32.199 1.00 94.62 742 ASP A C 1
ATOM 5619 O O . ASP A 1 742 ? -11.660 -4.755 -33.102 1.00 94.62 742 ASP A O 1
ATOM 5623 N N . ASN A 1 743 ? -10.182 -3.250 -32.286 1.00 92.88 743 ASN A N 1
ATOM 5624 C CA . ASN A 1 743 ? -10.182 -2.323 -33.427 1.00 92.88 743 ASN A CA 1
ATOM 5625 C C . ASN A 1 743 ? -9.346 -2.797 -34.641 1.00 92.88 743 ASN A C 1
ATOM 5627 O O . ASN A 1 743 ? -9.280 -2.097 -35.647 1.00 92.88 743 ASN A O 1
ATOM 5631 N N . GLY A 1 744 ? -8.712 -3.972 -34.561 1.00 94.81 744 GLY A N 1
ATOM 5632 C CA . GLY A 1 744 ? -7.922 -4.576 -35.640 1.00 94.81 744 GLY A CA 1
ATOM 5633 C C . GLY A 1 744 ? -6.452 -4.149 -35.680 1.00 94.81 744 GLY A C 1
ATOM 5634 O O . GLY A 1 744 ? -5.704 -4.635 -36.528 1.00 94.81 744 GLY A O 1
ATOM 5635 N N . MET A 1 745 ? -6.009 -3.268 -34.776 1.00 96.19 745 MET A N 1
ATOM 5636 C CA . MET A 1 745 ? -4.590 -2.935 -34.638 1.00 96.19 745 MET A CA 1
ATOM 5637 C C . MET A 1 745 ? -3.808 -4.100 -34.032 1.00 96.19 745 MET A C 1
ATOM 5639 O O . MET A 1 745 ? -4.346 -4.899 -33.265 1.00 96.19 745 MET A O 1
ATOM 5643 N N . LEU A 1 746 ? -2.519 -4.183 -34.357 1.00 97.50 746 LEU A N 1
ATOM 5644 C CA . LEU A 1 746 ? -1.657 -5.294 -33.982 1.00 97.50 746 LEU A CA 1
ATOM 5645 C C . LEU A 1 746 ? -0.438 -4.799 -33.204 1.00 97.50 746 LEU A C 1
ATOM 5647 O O . LEU A 1 746 ? 0.336 -3.988 -33.710 1.00 97.50 746 LEU A O 1
ATOM 5651 N N . ILE A 1 747 ? -0.229 -5.347 -32.009 1.00 98.44 747 ILE A N 1
ATOM 5652 C CA . ILE A 1 747 ? 1.019 -5.214 -31.253 1.00 98.44 747 ILE A CA 1
ATOM 5653 C C . ILE A 1 747 ? 1.878 -6.435 -31.557 1.00 98.44 747 ILE A C 1
ATOM 5655 O O . ILE A 1 747 ? 1.440 -7.568 -31.356 1.00 98.44 747 ILE A O 1
ATOM 5659 N N . ARG A 1 748 ? 3.106 -6.215 -32.026 1.00 98.50 748 ARG A N 1
ATOM 5660 C CA . ARG A 1 748 ? 4.108 -7.271 -32.197 1.00 98.50 748 ARG A CA 1
ATOM 5661 C C . ARG A 1 748 ? 5.257 -7.014 -31.253 1.00 98.50 748 ARG A C 1
ATOM 5663 O O . ARG A 1 748 ? 5.743 -5.892 -31.182 1.00 98.50 748 ARG A O 1
ATOM 5670 N N . VAL A 1 749 ? 5.701 -8.055 -30.566 1.00 98.69 749 VAL A N 1
ATOM 5671 C CA . VAL A 1 749 ? 6.885 -7.974 -29.723 1.00 98.69 749 VAL A CA 1
ATOM 5672 C C . VAL A 1 749 ? 7.754 -9.201 -29.913 1.00 98.69 749 VAL A C 1
ATOM 5674 O O . VAL A 1 749 ? 7.265 -10.332 -29.927 1.00 98.69 749 VAL A O 1
ATOM 5677 N N . ARG A 1 750 ? 9.053 -8.960 -30.059 1.00 98.62 750 ARG A N 1
ATOM 5678 C CA . ARG A 1 750 ? 10.102 -9.970 -30.028 1.00 98.62 750 ARG A CA 1
ATOM 5679 C C . ARG A 1 750 ? 11.008 -9.700 -28.836 1.00 98.62 750 ARG A C 1
ATOM 5681 O O . ARG A 1 750 ? 11.485 -8.583 -28.653 1.00 98.62 750 ARG A O 1
ATOM 5688 N N . VAL A 1 751 ? 11.251 -10.736 -28.048 1.00 98.31 751 VAL A N 1
ATOM 5689 C CA . VAL A 1 751 ? 12.214 -10.747 -26.953 1.00 98.31 751 VAL A CA 1
ATOM 5690 C C . VAL A 1 751 ? 13.417 -11.567 -27.403 1.00 98.31 751 VAL A C 1
ATOM 5692 O O . VAL A 1 751 ? 13.266 -12.715 -27.819 1.00 98.31 751 VAL A O 1
ATOM 5695 N N . SER A 1 752 ? 14.605 -10.970 -27.345 1.00 97.81 752 SER A N 1
ATOM 5696 C CA . SER A 1 752 ? 15.871 -11.637 -27.665 1.00 97.81 752 SER A CA 1
ATOM 5697 C C . SER A 1 752 ? 16.858 -11.474 -26.518 1.00 97.81 752 SER A C 1
ATOM 5699 O O . SER A 1 752 ? 17.149 -10.351 -26.101 1.00 97.81 752 SER A O 1
ATOM 5701 N N . VAL A 1 753 ? 17.379 -12.584 -26.011 1.00 96.56 753 VAL A N 1
ATOM 5702 C CA . VAL A 1 753 ? 18.202 -12.643 -24.807 1.00 96.56 753 VAL A CA 1
ATOM 5703 C C . VAL A 1 753 ? 19.670 -12.832 -25.176 1.00 96.56 753 VAL A C 1
ATOM 5705 O O . VAL A 1 753 ? 20.047 -13.713 -25.944 1.00 96.56 753 VAL A O 1
ATOM 5708 N N . ASN A 1 754 ? 20.534 -12.002 -24.598 1.00 95.38 754 ASN A N 1
ATOM 5709 C CA . ASN A 1 754 ? 21.976 -12.186 -24.633 1.00 95.38 754 ASN A CA 1
ATOM 5710 C C . ASN A 1 754 ? 22.455 -12.616 -23.243 1.00 95.38 754 ASN A C 1
ATOM 5712 O O . ASN A 1 754 ? 22.679 -11.772 -22.372 1.00 95.38 754 ASN A O 1
ATOM 5716 N N . HIS A 1 755 ? 22.627 -13.924 -23.045 1.00 93.25 755 HIS A N 1
ATOM 5717 C CA . HIS A 1 755 ? 23.068 -14.480 -21.763 1.00 93.25 755 HIS A CA 1
ATOM 5718 C C . HIS A 1 755 ? 24.504 -14.076 -21.393 1.00 93.25 755 HIS A C 1
ATOM 5720 O O . HIS A 1 755 ? 24.775 -13.833 -20.222 1.00 93.25 755 HIS A O 1
ATOM 5726 N N . ASP A 1 756 ? 25.405 -13.896 -22.367 1.00 91.88 756 ASP A N 1
ATOM 5727 C CA . ASP A 1 756 ? 26.795 -13.494 -22.095 1.00 91.88 756 ASP A CA 1
ATOM 5728 C C . ASP A 1 756 ? 26.876 -12.086 -21.487 1.00 91.88 756 ASP A C 1
ATOM 5730 O O . ASP A 1 756 ? 27.646 -11.826 -20.562 1.00 91.88 756 ASP A O 1
ATOM 5734 N N . LYS A 1 757 ? 26.063 -11.158 -22.005 1.00 92.56 757 LYS A N 1
ATOM 5735 C CA . LYS A 1 757 ? 25.962 -9.782 -21.497 1.00 92.56 757 LYS A CA 1
ATOM 5736 C C . LYS A 1 757 ? 24.932 -9.632 -20.383 1.00 92.56 757 LYS A C 1
ATOM 5738 O O . LYS A 1 757 ? 24.896 -8.582 -19.740 1.00 92.56 757 LYS A O 1
ATOM 5743 N N . ARG A 1 758 ? 24.102 -10.655 -20.159 1.00 94.00 758 ARG A N 1
ATOM 5744 C CA . ARG A 1 758 ? 22.924 -10.628 -19.279 1.00 94.00 758 ARG A CA 1
ATOM 5745 C C . ARG A 1 758 ? 22.038 -9.427 -19.607 1.00 94.00 758 ARG A C 1
ATOM 5747 O O . ARG A 1 758 ? 21.718 -8.616 -18.740 1.00 94.00 758 ARG A O 1
ATOM 5754 N N . GLU A 1 759 ? 21.743 -9.271 -20.893 1.00 95.88 759 GLU A N 1
ATOM 5755 C CA . GLU A 1 759 ? 20.944 -8.185 -21.467 1.00 95.88 759 GLU A CA 1
ATOM 5756 C C . GLU A 1 759 ? 19.807 -8.769 -22.300 1.00 95.88 759 GLU A C 1
ATOM 5758 O O . GLU A 1 759 ? 19.949 -9.832 -22.903 1.00 95.88 759 GLU A O 1
ATOM 5763 N N . VAL A 1 760 ? 18.689 -8.053 -22.372 1.00 97.19 760 VAL A N 1
ATOM 5764 C CA . VAL A 1 760 ? 17.528 -8.448 -23.173 1.00 97.19 760 VAL A CA 1
ATOM 5765 C C . VAL A 1 760 ? 17.128 -7.319 -24.114 1.00 97.19 760 VAL A C 1
ATOM 5767 O O . VAL A 1 760 ? 17.109 -6.151 -23.732 1.00 97.19 760 VAL A O 1
ATOM 5770 N N . CYS A 1 761 ? 16.825 -7.663 -25.362 1.00 98.12 761 CYS A N 1
ATOM 5771 C CA . CYS A 1 761 ? 16.264 -6.753 -26.348 1.00 98.12 761 CYS A CA 1
ATOM 5772 C C . CYS A 1 761 ? 14.763 -7.010 -26.467 1.00 98.12 761 CYS A C 1
ATOM 5774 O O . CYS A 1 761 ? 14.357 -8.121 -26.800 1.00 98.12 761 CYS A O 1
ATOM 5776 N N . VAL A 1 762 ? 13.957 -5.982 -26.216 1.00 98.44 762 VAL A N 1
ATOM 5777 C CA . VAL A 1 762 ? 12.509 -5.981 -26.436 1.00 98.44 762 VAL A CA 1
ATOM 5778 C C . VAL A 1 762 ? 12.239 -5.123 -27.665 1.00 98.44 762 VAL A C 1
ATOM 5780 O O . VAL A 1 762 ? 12.423 -3.905 -27.632 1.00 98.44 762 VAL A O 1
ATOM 5783 N N . ASP A 1 763 ? 11.860 -5.769 -28.761 1.00 98.56 763 ASP A N 1
ATOM 5784 C CA . ASP A 1 763 ? 11.681 -5.149 -30.069 1.00 98.56 763 ASP A CA 1
ATOM 5785 C C . ASP A 1 763 ? 10.211 -5.169 -30.490 1.00 98.56 763 ASP A C 1
ATOM 5787 O O . ASP A 1 763 ? 9.625 -6.233 -30.692 1.00 98.56 763 ASP A O 1
ATOM 5791 N N . PHE A 1 764 ? 9.626 -3.978 -30.623 1.00 98.62 764 PHE A N 1
ATOM 5792 C CA . PHE A 1 764 ? 8.242 -3.768 -31.044 1.00 98.62 764 PHE A CA 1
ATOM 5793 C C . PHE A 1 764 ? 8.082 -3.547 -32.559 1.00 98.62 764 PHE A C 1
ATOM 5795 O O . PHE A 1 764 ? 7.008 -3.150 -33.028 1.00 98.62 764 PHE A O 1
ATOM 5802 N N . SER A 1 765 ? 9.130 -3.793 -33.350 1.00 98.12 765 SER A N 1
ATOM 5803 C CA . SER A 1 765 ? 9.087 -3.684 -34.810 1.00 98.12 765 SER A CA 1
ATOM 5804 C C . SER A 1 765 ? 7.974 -4.544 -35.419 1.00 98.12 765 SER A C 1
ATOM 5806 O O . SER A 1 765 ? 7.805 -5.720 -35.098 1.00 98.12 765 SER A O 1
ATOM 5808 N N . GLY A 1 766 ? 7.209 -3.950 -36.338 1.00 97.00 766 GLY A N 1
ATOM 5809 C CA . GLY A 1 766 ? 6.039 -4.583 -36.957 1.00 97.00 766 GLY A CA 1
ATOM 5810 C C . GLY A 1 766 ? 4.721 -4.370 -36.203 1.00 97.00 766 GLY A C 1
ATOM 5811 O O . GLY A 1 766 ? 3.688 -4.861 -36.662 1.00 97.00 766 GLY A O 1
ATOM 5812 N N . THR A 1 767 ? 4.738 -3.640 -35.085 1.00 98.50 767 THR A N 1
ATOM 5813 C CA . THR A 1 767 ? 3.528 -3.064 -34.481 1.00 98.50 767 THR A CA 1
ATOM 5814 C C . THR A 1 767 ? 2.880 -2.060 -35.440 1.00 98.50 767 THR A C 1
ATOM 5816 O O . THR A 1 767 ? 3.579 -1.375 -36.189 1.00 98.50 767 THR A O 1
ATOM 5819 N N . SER A 1 768 ? 1.546 -1.991 -35.443 1.00 98.50 768 SER A N 1
ATOM 5820 C CA . SER A 1 768 ? 0.773 -1.068 -36.283 1.00 98.50 768 SER A CA 1
ATOM 5821 C C . SER A 1 768 ? 1.240 0.387 -36.144 1.00 98.50 768 SER A C 1
ATOM 5823 O O . SER A 1 768 ? 1.679 0.812 -35.074 1.00 98.50 768 SER A O 1
ATOM 5825 N N . ALA A 1 769 ? 1.103 1.162 -37.225 1.00 98.00 769 ALA A N 1
ATOM 5826 C CA . ALA A 1 769 ? 1.257 2.617 -37.187 1.00 98.00 769 ALA A CA 1
ATOM 5827 C C . ALA A 1 769 ? 0.266 3.245 -36.188 1.00 98.00 769 ALA A C 1
ATOM 5829 O O . ALA A 1 769 ? -0.747 2.619 -35.858 1.00 98.00 769 ALA A O 1
ATOM 5830 N N . GLN A 1 770 ? 0.541 4.466 -35.723 1.00 96.06 770 GLN A N 1
ATOM 5831 C CA . GLN A 1 770 ? -0.446 5.224 -34.953 1.00 96.06 770 GLN A CA 1
ATOM 5832 C C . GLN A 1 770 ? -1.764 5.341 -35.736 1.00 96.06 770 GLN A C 1
ATOM 5834 O O . GLN A 1 770 ? -1.768 5.397 -36.969 1.00 96.06 770 GLN A O 1
ATOM 5839 N N . SER A 1 771 ? -2.882 5.365 -35.020 1.00 91.88 771 SER A N 1
ATOM 5840 C CA . SER A 1 771 ? -4.224 5.472 -35.601 1.00 91.88 771 SER A CA 1
ATOM 5841 C C . SER A 1 771 ? -4.844 6.841 -35.343 1.00 91.88 771 SER A C 1
ATOM 5843 O O . SER A 1 771 ? -4.355 7.609 -34.514 1.00 91.88 771 SER A O 1
ATOM 5845 N N . ASP A 1 772 ? -5.947 7.122 -36.034 1.00 93.38 772 ASP A N 1
ATOM 5846 C CA . ASP A 1 772 ? -6.795 8.288 -35.785 1.00 93.38 772 ASP A CA 1
ATOM 5847 C C . ASP A 1 772 ? -7.705 8.122 -34.556 1.00 93.38 772 ASP A C 1
ATOM 5849 O O . ASP A 1 772 ? -8.495 9.016 -34.272 1.00 93.38 772 ASP A O 1
ATOM 5853 N N . THR A 1 773 ? -7.611 7.009 -33.820 1.00 94.25 773 THR A N 1
ATOM 5854 C CA . THR A 1 773 ? -8.356 6.782 -32.576 1.00 94.25 773 THR A CA 1
ATOM 5855 C C . THR A 1 773 ? -7.494 7.080 -31.350 1.00 94.25 773 THR A C 1
ATOM 5857 O O . THR A 1 773 ? -6.297 7.326 -31.443 1.00 94.25 773 THR A O 1
ATOM 5860 N N . ASN A 1 774 ? -8.081 6.995 -30.163 1.00 95.00 774 ASN A N 1
ATOM 5861 C CA . ASN A 1 774 ? -7.412 7.255 -28.887 1.00 95.00 774 ASN A CA 1
ATOM 5862 C C . ASN A 1 774 ? -6.646 6.066 -28.278 1.00 95.00 774 ASN A C 1
ATOM 5864 O O . ASN A 1 774 ? -6.206 6.136 -27.130 1.00 95.00 774 ASN A O 1
ATOM 5868 N N . PHE A 1 775 ? -6.479 4.968 -29.025 1.00 96.69 775 PHE A N 1
ATOM 5869 C CA . PHE A 1 775 ? -5.765 3.774 -28.551 1.00 96.69 775 PHE A CA 1
ATOM 5870 C C . PHE A 1 775 ? -4.241 3.923 -28.613 1.00 96.69 775 PHE A C 1
ATOM 5872 O O . PHE A 1 775 ? -3.527 3.019 -28.176 1.00 96.69 775 PHE A O 1
ATOM 5879 N N . ASN A 1 776 ? -3.720 5.037 -29.127 1.00 97.38 776 ASN A N 1
ATOM 5880 C CA . ASN A 1 776 ? -2.282 5.276 -29.200 1.00 97.38 776 ASN A CA 1
ATOM 5881 C C . ASN A 1 776 ? -1.670 5.357 -27.793 1.00 97.38 776 ASN A C 1
ATOM 5883 O O . ASN A 1 776 ? -2.075 6.186 -26.985 1.00 97.38 776 ASN A O 1
ATOM 5887 N N . ALA A 1 777 ? -0.687 4.510 -27.495 1.00 95.94 777 ALA A N 1
ATOM 5888 C CA . ALA A 1 777 ? 0.014 4.488 -26.218 1.00 95.94 777 ALA A CA 1
ATOM 5889 C C . ALA A 1 777 ? 1.287 5.348 -26.293 1.00 95.94 777 ALA A C 1
ATOM 5891 O O . ALA A 1 777 ? 2.174 5.040 -27.091 1.00 95.94 777 ALA A O 1
ATOM 5892 N N . PRO A 1 778 ? 1.427 6.390 -25.455 1.00 93.94 778 PRO A N 1
ATOM 5893 C CA . PRO A 1 778 ? 2.660 7.160 -25.353 1.00 93.94 778 PRO A CA 1
ATOM 5894 C C . PRO A 1 778 ? 3.848 6.260 -25.002 1.00 93.94 778 PRO A C 1
ATOM 5896 O O . PRO A 1 778 ? 3.708 5.287 -24.254 1.00 93.94 778 PRO A O 1
ATOM 5899 N N . ILE A 1 779 ? 5.049 6.622 -25.458 1.00 93.06 779 ILE A N 1
ATOM 5900 C CA . ILE A 1 779 ? 6.267 5.831 -25.215 1.00 93.06 779 ILE A CA 1
ATOM 5901 C C . ILE A 1 779 ? 6.519 5.553 -23.723 1.00 93.06 779 ILE A C 1
ATOM 5903 O O . ILE A 1 779 ? 7.003 4.479 -23.356 1.00 93.06 779 ILE A O 1
ATOM 5907 N N . ALA A 1 780 ? 6.133 6.489 -22.851 1.00 90.88 780 ALA A N 1
ATOM 5908 C CA . ALA A 1 780 ? 6.218 6.350 -21.402 1.00 90.88 780 ALA A CA 1
ATOM 5909 C C . ALA A 1 780 ? 5.362 5.181 -20.871 1.00 90.88 780 ALA A C 1
ATOM 5911 O O . ALA A 1 780 ? 5.812 4.437 -19.999 1.00 90.88 780 ALA A O 1
ATOM 5912 N N . VAL A 1 781 ? 4.170 4.958 -21.440 1.00 93.44 781 VAL A N 1
ATOM 5913 C CA . VAL A 1 781 ? 3.282 3.829 -21.105 1.00 93.44 781 VAL A CA 1
ATOM 5914 C C . VAL A 1 781 ? 3.892 2.505 -21.569 1.00 93.44 781 VAL A C 1
ATOM 5916 O O . VAL A 1 781 ? 3.892 1.523 -20.826 1.00 93.44 781 VAL A O 1
ATOM 5919 N N . THR A 1 782 ? 4.485 2.473 -22.764 1.00 94.25 782 THR A N 1
ATOM 5920 C CA . THR A 1 782 ? 5.166 1.276 -23.284 1.00 94.25 782 THR A CA 1
ATOM 5921 C C . THR A 1 782 ? 6.366 0.892 -22.413 1.00 94.25 782 THR A C 1
ATOM 5923 O O . THR A 1 782 ? 6.533 -0.276 -22.056 1.00 94.25 782 THR A O 1
ATOM 5926 N N . ARG A 1 783 ? 7.176 1.875 -21.994 1.00 92.50 783 ARG A N 1
ATOM 5927 C CA . ARG A 1 783 ? 8.287 1.677 -21.044 1.00 92.50 783 ARG A CA 1
ATOM 5928 C C . ARG A 1 783 ? 7.795 1.148 -19.695 1.00 92.50 783 ARG A C 1
ATOM 5930 O O . ARG A 1 783 ? 8.412 0.231 -19.156 1.00 92.50 783 ARG A O 1
ATOM 5937 N N . ALA A 1 784 ? 6.683 1.681 -19.185 1.00 91.56 784 ALA A N 1
ATOM 5938 C CA . ALA A 1 784 ? 6.056 1.226 -17.945 1.00 91.56 784 ALA A CA 1
ATOM 5939 C C . ALA A 1 784 ? 5.618 -0.245 -18.021 1.00 91.56 784 ALA A C 1
ATOM 5941 O O . ALA A 1 784 ? 5.926 -1.025 -17.122 1.00 91.56 784 ALA A O 1
ATOM 5942 N N . ALA A 1 785 ? 4.971 -0.646 -19.120 1.00 94.19 785 ALA A N 1
ATOM 5943 C CA . ALA A 1 785 ? 4.543 -2.026 -19.344 1.00 94.19 785 ALA A CA 1
ATOM 5944 C C . ALA A 1 785 ? 5.727 -3.007 -19.384 1.00 94.19 785 ALA A C 1
ATOM 5946 O O . ALA A 1 785 ? 5.672 -4.073 -18.769 1.00 94.19 785 ALA A O 1
ATOM 5947 N N . VAL A 1 786 ? 6.824 -2.635 -20.053 1.00 94.56 786 VAL A N 1
ATOM 5948 C CA . VAL A 1 786 ? 8.057 -3.440 -20.079 1.00 94.56 786 VAL A CA 1
ATOM 5949 C C . VAL A 1 786 ? 8.653 -3.557 -18.676 1.00 94.56 786 VAL A C 1
ATOM 5951 O O . VAL A 1 786 ? 8.900 -4.669 -18.209 1.00 94.56 786 VAL A O 1
ATOM 5954 N N . LEU A 1 787 ? 8.827 -2.435 -17.971 1.00 91.31 787 LEU A N 1
ATOM 5955 C CA . LEU A 1 787 ? 9.342 -2.424 -16.601 1.00 91.31 787 LEU A CA 1
ATOM 5956 C C . LEU A 1 787 ? 8.505 -3.313 -15.673 1.00 91.31 787 LEU A C 1
ATOM 5958 O O . LEU A 1 787 ? 9.059 -4.099 -14.903 1.00 91.31 787 LEU A O 1
ATOM 5962 N N . TYR A 1 788 ? 7.179 -3.201 -15.761 1.00 91.31 788 TYR A N 1
ATOM 5963 C CA . TYR A 1 788 ? 6.244 -3.996 -14.979 1.00 91.31 788 TYR A CA 1
ATOM 5964 C C . TYR A 1 788 ? 6.450 -5.494 -15.218 1.00 91.31 788 TYR A C 1
ATOM 5966 O O . TYR A 1 788 ? 6.701 -6.223 -14.259 1.00 91.31 788 TYR A O 1
ATOM 5974 N N . VAL A 1 789 ? 6.430 -5.949 -16.478 1.00 93.50 789 VAL A N 1
ATOM 5975 C CA . VAL A 1 789 ? 6.573 -7.378 -16.799 1.00 93.50 789 VAL A CA 1
ATOM 5976 C C . VAL A 1 789 ? 7.875 -7.925 -16.230 1.00 93.50 789 VAL A C 1
ATOM 5978 O O . VAL A 1 789 ? 7.831 -8.882 -15.462 1.00 93.50 789 VAL A O 1
ATOM 5981 N N . PHE A 1 790 ? 9.015 -7.280 -16.493 1.00 91.56 790 PHE A N 1
ATOM 5982 C CA . PHE A 1 790 ? 10.302 -7.739 -15.960 1.00 91.56 790 PHE A CA 1
ATOM 5983 C C . PHE A 1 790 ? 10.362 -7.701 -14.430 1.00 91.56 790 PHE A C 1
ATOM 5985 O O . PHE A 1 790 ? 10.964 -8.587 -13.823 1.00 91.56 790 PHE A O 1
ATOM 5992 N N . ARG A 1 791 ? 9.692 -6.740 -13.782 1.00 87.69 791 ARG A N 1
ATOM 5993 C CA . ARG A 1 791 ? 9.588 -6.717 -12.320 1.00 87.69 791 ARG A CA 1
ATOM 5994 C C . ARG A 1 791 ? 8.799 -7.907 -11.776 1.00 87.69 791 ARG A C 1
ATOM 5996 O O . ARG A 1 791 ? 9.187 -8.426 -10.731 1.00 87.69 791 ARG A O 1
ATOM 6003 N N . THR A 1 792 ? 7.723 -8.335 -12.440 1.00 89.31 792 THR A N 1
ATOM 6004 C CA . THR A 1 792 ? 6.910 -9.480 -11.979 1.00 89.31 792 THR A CA 1
ATOM 6005 C C . THR A 1 792 ? 7.639 -10.821 -12.051 1.00 89.31 792 THR A C 1
ATOM 6007 O O . THR A 1 792 ? 7.249 -11.760 -11.367 1.00 89.31 792 THR A O 1
ATOM 6010 N N . LEU A 1 793 ? 8.721 -10.908 -12.828 1.00 89.44 793 LEU A N 1
ATOM 6011 C CA . LEU A 1 793 ? 9.554 -12.111 -12.916 1.00 89.44 793 LEU A CA 1
ATOM 6012 C C . LEU A 1 793 ? 10.487 -12.287 -11.708 1.00 89.44 793 LEU A C 1
ATOM 6014 O O . LEU A 1 793 ? 11.071 -13.354 -11.527 1.00 89.44 793 LEU A O 1
ATOM 6018 N N . ILE A 1 794 ? 10.653 -11.235 -10.903 1.00 86.56 794 ILE A N 1
ATOM 6019 C CA . ILE A 1 794 ? 11.537 -11.203 -9.736 1.00 86.56 794 ILE A CA 1
ATOM 6020 C C . ILE A 1 794 ? 10.691 -11.487 -8.495 1.00 86.56 794 ILE A C 1
ATOM 6022 O O . ILE A 1 794 ? 9.906 -10.637 -8.061 1.00 86.56 794 ILE A O 1
ATOM 6026 N N . ALA A 1 795 ? 10.855 -12.678 -7.918 1.00 79.94 795 ALA A N 1
ATOM 6027 C CA . ALA A 1 795 ? 10.141 -13.084 -6.707 1.00 79.94 795 ALA A CA 1
ATOM 6028 C C . ALA A 1 795 ? 10.596 -12.282 -5.474 1.00 79.94 795 ALA A C 1
ATOM 6030 O O . ALA A 1 795 ? 9.830 -12.079 -4.530 1.00 79.94 795 ALA A O 1
ATOM 6031 N N . GLU A 1 796 ? 11.840 -11.800 -5.478 1.00 74.56 796 GLU A N 1
ATOM 6032 C CA . GLU A 1 796 ? 12.424 -11.046 -4.382 1.00 74.56 796 GLU A CA 1
ATOM 6033 C C . GLU A 1 796 ? 11.803 -9.644 -4.233 1.00 74.56 796 GLU A C 1
ATOM 6035 O O . GLU A 1 796 ? 11.395 -8.965 -5.187 1.00 74.56 796 GLU A O 1
ATOM 6040 N N . ARG A 1 797 ? 11.778 -9.151 -2.990 1.00 69.75 797 ARG A N 1
ATOM 6041 C CA . ARG A 1 797 ? 11.385 -7.772 -2.668 1.00 69.75 797 ARG A CA 1
ATOM 6042 C C . ARG A 1 797 ? 12.522 -6.811 -3.007 1.00 69.75 797 ARG A C 1
ATOM 6044 O O . ARG A 1 797 ? 13.294 -6.406 -2.139 1.00 69.75 797 ARG A O 1
ATOM 6051 N N . ILE A 1 798 ? 12.665 -6.484 -4.286 1.00 74.62 798 ILE A N 1
ATOM 6052 C CA . ILE A 1 798 ? 13.571 -5.428 -4.752 1.00 74.62 798 ILE A CA 1
ATOM 6053 C C . ILE A 1 798 ? 12.817 -4.098 -4.897 1.00 74.62 798 ILE A C 1
ATOM 6055 O O . ILE A 1 798 ? 11.639 -4.123 -5.291 1.00 74.62 798 ILE A O 1
ATOM 6059 N N . PRO A 1 799 ? 13.466 -2.953 -4.612 1.00 68.56 799 PRO A N 1
ATOM 6060 C CA . PRO A 1 799 ? 12.905 -1.649 -4.925 1.00 68.56 799 PRO A CA 1
ATOM 6061 C C . PRO A 1 799 ? 12.740 -1.504 -6.424 1.00 68.56 799 PRO A C 1
ATOM 6063 O O . PRO A 1 799 ? 13.630 -1.845 -7.206 1.00 68.56 799 PRO A O 1
ATOM 6066 N N . LEU A 1 800 ? 11.603 -0.952 -6.821 1.00 79.62 800 LEU A N 1
ATOM 6067 C CA . LEU A 1 800 ? 11.384 -0.626 -8.209 1.00 79.62 800 LEU A CA 1
ATOM 6068 C C . LEU A 1 800 ? 11.942 0.761 -8.508 1.00 79.62 800 LEU A C 1
ATOM 6070 O O . LEU A 1 800 ? 11.441 1.773 -8.017 1.00 79.62 800 LEU A O 1
ATOM 6074 N N . ASN A 1 801 ? 12.985 0.798 -9.326 1.00 86.94 801 ASN A N 1
ATOM 6075 C CA . ASN A 1 801 ? 13.685 2.027 -9.658 1.00 86.94 801 ASN A CA 1
ATOM 6076 C C . ASN A 1 801 ? 14.232 1.986 -11.091 1.00 86.94 801 ASN A C 1
ATOM 6078 O O . ASN A 1 801 ? 14.115 0.980 -11.792 1.00 86.94 801 ASN A O 1
ATOM 6082 N N . ALA A 1 802 ? 14.837 3.088 -11.541 1.00 87.38 802 ALA A N 1
ATOM 6083 C CA . ALA A 1 802 ? 15.331 3.202 -12.914 1.00 87.38 802 ALA A CA 1
ATOM 6084 C C . ALA A 1 802 ? 16.449 2.193 -13.260 1.00 87.38 802 ALA A C 1
ATOM 6086 O O . ALA A 1 802 ? 16.723 1.979 -14.437 1.00 87.38 802 ALA A O 1
ATOM 6087 N N . GLY A 1 803 ? 17.090 1.574 -12.262 1.00 89.56 803 GLY A N 1
ATOM 6088 C CA . GLY A 1 803 ? 18.079 0.511 -12.452 1.00 89.56 803 GLY A CA 1
ATOM 6089 C C . GLY A 1 803 ? 17.500 -0.739 -13.119 1.00 89.56 803 GLY A C 1
ATOM 6090 O O . GLY A 1 803 ? 18.185 -1.381 -13.908 1.00 89.56 803 GLY A O 1
ATOM 6091 N N . CYS A 1 804 ? 16.216 -1.045 -12.899 1.00 90.19 804 CYS A N 1
ATOM 6092 C CA . CYS A 1 804 ? 15.563 -2.208 -13.508 1.00 90.19 804 CYS A CA 1
ATOM 6093 C C . CYS A 1 804 ? 15.516 -2.158 -15.046 1.00 90.19 804 CYS A C 1
ATOM 6095 O O . CYS A 1 804 ? 15.437 -3.201 -15.687 1.00 90.19 804 CYS A O 1
ATOM 6097 N N . MET A 1 805 ? 15.576 -0.963 -15.642 1.00 91.25 805 MET A N 1
ATOM 6098 C CA . MET A 1 805 ? 15.587 -0.793 -17.099 1.00 91.25 805 MET A CA 1
ATOM 6099 C C . MET A 1 805 ? 16.994 -0.854 -17.704 1.00 91.25 805 MET A C 1
ATOM 6101 O O . MET A 1 805 ? 17.116 -0.989 -18.915 1.00 91.25 805 MET A O 1
ATOM 6105 N N . GLU A 1 806 ? 18.062 -0.761 -16.903 1.00 92.88 806 GLU A N 1
ATOM 6106 C CA . GLU A 1 806 ? 19.440 -0.731 -17.415 1.00 92.88 806 GLU A CA 1
ATOM 6107 C C . GLU A 1 806 ? 19.836 -1.962 -18.257 1.00 92.88 806 GLU A C 1
ATOM 6109 O O . GLU A 1 806 ? 20.490 -1.765 -19.280 1.00 92.88 806 GLU A O 1
ATOM 6114 N N . PRO A 1 807 ? 19.463 -3.213 -17.907 1.00 94.38 807 PRO A N 1
ATOM 6115 C CA . PRO A 1 807 ? 19.785 -4.380 -18.733 1.00 94.38 807 PRO A CA 1
ATOM 6116 C C . PRO A 1 807 ? 18.778 -4.637 -19.872 1.00 94.38 807 PRO A C 1
ATOM 6118 O O . PRO A 1 807 ? 18.869 -5.667 -20.543 1.00 94.38 807 PRO A O 1
ATOM 6121 N N . ILE A 1 808 ? 17.813 -3.735 -20.088 1.00 95.44 808 ILE A N 1
ATOM 6122 C CA . ILE A 1 808 ? 16.741 -3.884 -21.076 1.00 95.44 808 ILE A CA 1
ATOM 6123 C C . ILE A 1 808 ? 16.950 -2.871 -22.202 1.00 95.44 808 ILE A C 1
ATOM 6125 O O . ILE A 1 808 ? 16.785 -1.663 -22.029 1.00 95.44 808 ILE A O 1
ATOM 6129 N N . ARG A 1 809 ? 17.261 -3.365 -23.400 1.00 96.88 809 ARG A N 1
ATOM 6130 C CA . ARG A 1 809 ? 17.266 -2.559 -24.620 1.00 96.88 809 ARG A CA 1
ATOM 6131 C C . ARG A 1 809 ? 15.869 -2.560 -25.228 1.00 96.88 809 ARG A C 1
ATOM 6133 O O . ARG A 1 809 ? 15.351 -3.612 -25.583 1.00 96.88 809 ARG A O 1
ATOM 6140 N N . LEU A 1 810 ? 15.291 -1.377 -25.398 1.00 96.25 810 LEU A N 1
ATOM 6141 C CA . LEU A 1 810 ? 13.949 -1.197 -25.944 1.00 96.25 810 LEU A CA 1
ATOM 6142 C C . LEU A 1 810 ? 14.025 -0.612 -27.358 1.00 96.25 810 LEU A C 1
ATOM 6144 O O . LEU A 1 810 ? 14.687 0.405 -27.565 1.00 96.25 810 LEU A O 1
ATOM 6148 N N . ILE A 1 811 ? 13.363 -1.255 -28.318 1.00 98.06 811 ILE A N 1
ATOM 6149 C CA . ILE A 1 811 ? 13.221 -0.770 -29.695 1.00 98.06 811 ILE A CA 1
ATOM 6150 C C . ILE A 1 811 ? 11.732 -0.558 -29.953 1.00 98.06 811 ILE A C 1
ATOM 6152 O O . ILE A 1 811 ? 10.960 -1.514 -29.967 1.00 98.06 811 ILE A O 1
ATOM 6156 N N . ILE A 1 812 ? 11.332 0.699 -30.138 1.00 97.50 812 ILE A N 1
ATOM 6157 C CA . ILE A 1 812 ? 9.963 1.090 -30.483 1.00 97.50 812 ILE A CA 1
ATOM 6158 C C . ILE A 1 812 ? 10.053 1.993 -31.718 1.00 97.50 812 ILE A C 1
ATOM 6160 O O . ILE A 1 812 ? 10.727 3.019 -31.635 1.00 97.50 812 ILE A O 1
ATOM 6164 N N . PRO A 1 813 ? 9.443 1.625 -32.858 1.00 96.94 813 PRO A N 1
ATOM 6165 C CA . PRO A 1 813 ? 9.458 2.468 -34.052 1.00 96.94 813 PRO A CA 1
ATOM 6166 C C . PRO A 1 813 ? 8.771 3.823 -33.826 1.00 96.94 813 PRO A C 1
ATOM 6168 O O . PRO A 1 813 ? 7.755 3.892 -33.135 1.00 96.94 813 PRO A O 1
ATOM 6171 N N . ASP A 1 814 ? 9.287 4.885 -34.444 1.00 96.38 814 ASP A N 1
ATOM 6172 C CA . ASP A 1 814 ? 8.653 6.211 -34.433 1.00 96.38 814 ASP A CA 1
ATOM 6173 C C . ASP A 1 814 ? 7.316 6.200 -35.193 1.00 96.38 814 ASP A C 1
ATOM 6175 O O . ASP A 1 814 ? 7.162 5.481 -36.186 1.00 96.38 814 ASP A O 1
ATOM 6179 N N . GLY A 1 815 ? 6.337 6.975 -34.714 1.00 95.88 815 GLY A N 1
ATOM 6180 C CA . GLY A 1 815 ? 5.007 7.096 -35.323 1.00 95.88 815 GLY A CA 1
ATOM 6181 C C . GLY A 1 815 ? 4.164 5.814 -35.276 1.00 95.88 815 GLY A C 1
ATOM 6182 O O . GLY A 1 815 ? 3.177 5.678 -36.009 1.00 95.88 815 GLY A O 1
ATOM 6183 N N . CYS A 1 816 ? 4.550 4.827 -34.459 1.00 97.50 816 CYS A N 1
ATOM 6184 C CA . CYS A 1 816 ? 3.762 3.612 -34.260 1.00 97.50 816 CYS A CA 1
ATOM 6185 C C . CYS A 1 816 ? 2.726 3.776 -33.142 1.00 97.50 816 CYS A C 1
ATOM 6187 O O . CYS A 1 816 ? 2.757 4.731 -32.370 1.00 97.50 816 CYS A O 1
ATOM 6189 N N . LEU A 1 817 ? 1.832 2.793 -33.010 1.00 97.31 817 LEU A N 1
ATOM 6190 C CA . LEU A 1 817 ? 0.812 2.726 -31.958 1.00 97.31 817 LEU A CA 1
ATOM 6191 C C . LEU A 1 817 ? 1.379 2.933 -30.540 1.00 97.31 817 LEU A C 1
ATOM 6193 O O . LEU A 1 817 ? 0.654 3.379 -29.659 1.00 97.31 817 LEU A O 1
ATOM 6197 N N . LEU A 1 818 ? 2.650 2.589 -30.318 1.00 97.38 818 LEU A N 1
ATOM 6198 C CA . LEU A 1 818 ? 3.333 2.600 -29.019 1.00 97.38 818 LEU A CA 1
ATOM 6199 C C . LEU A 1 818 ? 4.315 3.772 -28.839 1.00 97.38 818 LEU A C 1
ATOM 6201 O O . LEU A 1 818 ? 5.027 3.825 -27.830 1.00 97.38 818 LEU A O 1
ATOM 6205 N N . ASN A 1 819 ? 4.391 4.655 -29.838 1.00 96.06 819 ASN A N 1
ATOM 6206 C CA . ASN A 1 819 ? 5.177 5.887 -29.855 1.00 96.06 819 ASN A CA 1
ATOM 6207 C C . ASN A 1 819 ? 4.546 6.884 -30.855 1.00 96.06 819 ASN A C 1
ATOM 6209 O O . ASN A 1 819 ? 5.109 7.105 -31.932 1.00 96.06 819 ASN A O 1
ATOM 6213 N N . PRO A 1 820 ? 3.337 7.399 -30.559 1.00 96.62 820 PRO A N 1
ATOM 6214 C CA . PRO A 1 820 ? 2.613 8.284 -31.463 1.00 96.62 820 PRO A CA 1
ATOM 6215 C C . PRO A 1 820 ? 3.195 9.699 -31.487 1.00 96.62 820 PRO A C 1
ATOM 6217 O O . PRO A 1 820 ? 3.675 10.207 -30.473 1.00 96.62 820 PRO A O 1
ATOM 6220 N N . ASP A 1 821 ? 3.043 10.368 -32.626 1.00 95.94 821 ASP A N 1
ATOM 6221 C CA . ASP A 1 821 ? 3.345 11.784 -32.794 1.00 95.94 821 ASP A CA 1
ATOM 6222 C C . ASP A 1 821 ? 2.191 12.674 -32.300 1.00 95.94 821 ASP A C 1
ATOM 6224 O O . ASP A 1 821 ? 1.004 12.397 -32.513 1.00 95.94 821 ASP A O 1
ATOM 6228 N N . TYR A 1 822 ? 2.544 13.803 -31.682 1.00 94.50 822 TYR A N 1
ATOM 6229 C CA . TYR A 1 822 ? 1.589 14.856 -31.335 1.00 94.50 822 TYR A CA 1
ATOM 6230 C C . TYR A 1 822 ? 0.901 15.395 -32.609 1.00 94.50 822 TYR A C 1
ATOM 6232 O O . TYR A 1 822 ? 1.593 15.643 -33.600 1.00 94.50 822 TYR A O 1
ATOM 6240 N N . PRO A 1 823 ? -0.431 15.636 -32.617 1.00 95.31 823 PRO A N 1
ATOM 6241 C CA . PRO A 1 823 ? -1.340 15.741 -31.471 1.00 95.31 823 PRO A CA 1
ATOM 6242 C C . PRO A 1 823 ? -2.306 14.553 -31.313 1.00 95.31 823 PRO A C 1
ATOM 6244 O O . PRO A 1 823 ? -3.478 14.778 -30.994 1.00 95.31 823 PRO A O 1
ATOM 6247 N N . ALA A 1 824 ? -1.868 13.315 -31.563 1.00 96.75 824 ALA A N 1
ATOM 6248 C CA . ALA A 1 824 ? -2.726 12.132 -31.456 1.00 96.75 824 ALA A CA 1
ATOM 6249 C C . ALA A 1 824 ? -3.435 12.022 -30.088 1.00 96.75 824 ALA A C 1
ATOM 6251 O O . ALA A 1 824 ? -2.882 12.397 -29.050 1.00 96.75 824 ALA A O 1
ATOM 6252 N N . ALA A 1 825 ? -4.667 11.513 -30.099 1.00 96.50 825 ALA A N 1
ATOM 6253 C CA . ALA A 1 825 ? -5.401 11.111 -28.901 1.00 96.50 825 ALA A CA 1
ATOM 6254 C C . ALA A 1 825 ? -4.783 9.842 -28.282 1.00 96.50 825 ALA A C 1
ATOM 6256 O O . ALA A 1 825 ? -4.314 8.966 -29.019 1.00 96.50 825 ALA A O 1
ATOM 6257 N N . VAL A 1 826 ? -4.764 9.743 -26.946 1.00 96.19 826 VAL A N 1
ATOM 6258 C CA . VAL A 1 826 ? -4.001 8.706 -26.222 1.00 96.19 826 VAL A CA 1
ATOM 6259 C C . VAL A 1 826 ? -4.683 8.131 -24.979 1.00 96.19 826 VAL A C 1
ATOM 6261 O O . VAL A 1 826 ? -4.101 7.261 -24.327 1.00 96.19 826 VAL A O 1
ATOM 6264 N N . VAL A 1 827 ? -5.888 8.579 -24.611 1.00 95.19 827 VAL A N 1
ATOM 6265 C CA . VAL A 1 827 ? -6.499 8.178 -23.332 1.00 95.19 827 VAL A CA 1
ATOM 6266 C C . VAL A 1 827 ? -6.670 6.656 -23.208 1.00 95.19 827 VAL A C 1
ATOM 6268 O O . VAL A 1 827 ? -6.274 6.069 -22.199 1.00 95.19 827 VAL A O 1
ATOM 6271 N N . ALA A 1 828 ? -7.128 5.975 -24.266 1.00 95.56 828 ALA A N 1
ATOM 6272 C CA . ALA A 1 828 ? -7.213 4.510 -24.307 1.00 95.56 828 ALA A CA 1
ATOM 6273 C C . ALA A 1 828 ? -5.836 3.832 -24.420 1.00 95.56 828 ALA A C 1
ATOM 6275 O O . ALA A 1 828 ? -5.690 2.667 -24.050 1.00 95.56 828 ALA A O 1
ATOM 6276 N N . GLY A 1 829 ? -4.803 4.548 -24.862 1.00 94.69 829 GLY A N 1
ATOM 6277 C CA . GLY A 1 829 ? -3.420 4.084 -24.825 1.00 94.69 829 GLY A CA 1
ATOM 6278 C C . GLY A 1 829 ? -2.967 3.679 -23.422 1.00 94.69 829 GLY A C 1
ATOM 6279 O O . GLY A 1 829 ? -2.398 2.600 -23.229 1.00 94.69 829 GLY A O 1
ATOM 6280 N N . ASN A 1 830 ? -3.276 4.523 -22.435 1.00 92.25 830 ASN A N 1
ATOM 6281 C CA . ASN A 1 830 ? -2.957 4.285 -21.029 1.00 92.25 830 ASN A CA 1
ATOM 6282 C C . ASN A 1 830 ? -3.770 3.133 -20.430 1.00 92.25 830 ASN A C 1
ATOM 6284 O O . ASN A 1 830 ? -3.215 2.285 -19.732 1.00 92.25 830 ASN A O 1
ATOM 6288 N N . VAL A 1 831 ? -5.075 3.084 -20.701 1.00 90.69 831 VAL A N 1
ATOM 6289 C CA . VAL A 1 831 ? -5.995 2.213 -19.954 1.00 90.69 831 VAL A CA 1
ATOM 6290 C C . VAL A 1 831 ? -6.380 0.911 -20.673 1.00 90.69 831 VAL A C 1
ATOM 6292 O O . VAL A 1 831 ? -6.773 -0.053 -20.024 1.00 90.69 831 VAL A O 1
ATOM 6295 N N . GLU A 1 832 ? -6.202 0.823 -21.993 1.00 95.38 832 GLU A N 1
ATOM 6296 C CA . GLU A 1 832 ? -6.514 -0.371 -22.794 1.00 95.38 832 GLU A CA 1
ATOM 6297 C C . GLU A 1 832 ? -5.277 -0.938 -23.499 1.00 95.38 832 GLU A C 1
ATOM 6299 O O . GLU A 1 832 ? -4.932 -2.111 -23.326 1.00 95.38 832 GLU A O 1
ATOM 6304 N N . THR A 1 833 ? -4.558 -0.119 -24.269 1.00 96.75 833 THR A N 1
ATOM 6305 C CA . THR A 1 833 ? -3.398 -0.595 -25.041 1.00 96.75 833 THR A CA 1
ATOM 6306 C C . THR A 1 833 ? -2.276 -1.075 -24.123 1.00 96.75 833 THR A C 1
ATOM 6308 O O . THR A 1 833 ? -1.652 -2.093 -24.409 1.00 96.75 833 THR A O 1
ATOM 6311 N N . SER A 1 834 ? -2.072 -0.442 -22.966 1.00 95.69 834 SER A N 1
ATOM 6312 C CA . SER A 1 834 ? -1.095 -0.884 -21.958 1.00 95.69 834 SER A CA 1
ATOM 6313 C C . SER A 1 834 ? -1.329 -2.326 -21.463 1.00 95.69 834 SER A C 1
ATOM 6315 O O . SER A 1 834 ? -0.379 -3.103 -21.306 1.00 95.69 834 SER A O 1
ATOM 6317 N N . GLN A 1 835 ? -2.592 -2.731 -21.290 1.00 95.81 835 GLN A N 1
ATOM 6318 C CA . GLN A 1 835 ? -2.972 -4.104 -20.937 1.00 95.81 835 GLN A CA 1
ATOM 6319 C C . GLN A 1 835 ? -2.642 -5.085 -22.068 1.00 95.81 835 GLN A C 1
ATOM 6321 O O . GLN A 1 835 ? -2.217 -6.216 -21.834 1.00 95.81 835 GLN A O 1
ATOM 6326 N N . CYS A 1 836 ? -2.790 -4.640 -23.312 1.00 97.38 836 CYS A N 1
ATOM 6327 C CA . CYS A 1 836 ? -2.443 -5.424 -24.489 1.00 97.38 836 CYS A CA 1
ATOM 6328 C C . CYS A 1 836 ? -0.919 -5.586 -24.641 1.00 97.38 836 CYS A C 1
ATOM 6330 O O . CYS A 1 836 ? -0.455 -6.686 -24.934 1.00 97.38 836 CYS A O 1
ATOM 6332 N N . ILE A 1 837 ? -0.128 -4.538 -24.371 1.00 97.94 837 ILE A N 1
ATOM 6333 C CA . ILE A 1 837 ? 1.346 -4.599 -24.380 1.00 97.94 837 ILE A CA 1
ATOM 6334 C C . ILE A 1 837 ? 1.844 -5.629 -23.360 1.00 97.94 837 ILE A C 1
ATOM 6336 O O . ILE A 1 837 ? 2.655 -6.491 -23.698 1.00 97.94 837 ILE A O 1
ATOM 6340 N N . THR A 1 838 ? 1.348 -5.568 -22.119 1.00 97.12 838 THR A N 1
ATOM 6341 C CA . THR A 1 838 ? 1.760 -6.506 -21.058 1.00 97.12 838 THR A CA 1
ATOM 6342 C C . THR A 1 838 ? 1.411 -7.949 -21.404 1.00 97.12 838 THR A C 1
ATOM 6344 O O . THR A 1 838 ? 2.267 -8.826 -21.303 1.00 97.12 838 THR A O 1
ATOM 6347 N N . ASN A 1 839 ? 0.201 -8.209 -21.899 1.00 97.50 839 ASN A N 1
ATOM 6348 C CA . ASN A 1 839 ? -0.176 -9.546 -22.350 1.00 97.50 839 ASN A CA 1
ATOM 6349 C C . ASN A 1 839 ? 0.647 -10.030 -23.553 1.00 97.50 839 ASN A C 1
ATOM 6351 O O . ASN A 1 839 ? 1.018 -11.202 -23.584 1.00 97.50 839 ASN A O 1
ATOM 6355 N N . ALA A 1 840 ? 0.988 -9.158 -24.506 1.00 98.06 840 ALA A N 1
ATOM 6356 C CA . ALA A 1 840 ? 1.867 -9.521 -25.616 1.00 98.06 840 ALA A CA 1
ATOM 6357 C C . ALA A 1 840 ? 3.269 -9.915 -25.122 1.00 98.06 840 ALA A C 1
ATOM 6359 O O . ALA A 1 840 ? 3.831 -10.904 -25.588 1.00 98.06 840 ALA A O 1
ATOM 6360 N N . LEU A 1 841 ? 3.810 -9.194 -24.135 1.00 98.12 841 LEU A N 1
ATOM 6361 C CA . LEU A 1 841 ? 5.091 -9.518 -23.501 1.00 98.12 841 LEU A CA 1
ATOM 6362 C C . LEU A 1 841 ? 5.045 -10.863 -22.758 1.00 98.12 841 LEU A C 1
ATOM 6364 O O . LEU A 1 841 ? 5.935 -11.688 -22.950 1.00 98.12 841 LEU A O 1
ATOM 6368 N N . TYR A 1 842 ? 4.005 -11.125 -21.958 1.00 97.38 842 TYR A N 1
ATOM 6369 C CA . TYR A 1 842 ? 3.832 -12.426 -21.296 1.00 97.38 842 TYR A CA 1
ATOM 6370 C C . TYR A 1 842 ? 3.665 -13.574 -22.293 1.00 97.38 842 TYR A C 1
ATOM 6372 O O . TYR A 1 842 ? 4.231 -14.651 -22.088 1.00 97.38 842 TYR A O 1
ATOM 6380 N N . GLY A 1 843 ? 2.936 -13.329 -23.385 1.00 96.56 843 GLY A N 1
ATOM 6381 C CA . GLY A 1 843 ? 2.789 -14.266 -24.492 1.00 96.56 843 GLY A CA 1
ATOM 6382 C C . GLY A 1 843 ? 4.122 -14.572 -25.174 1.00 96.56 843 GLY A C 1
ATOM 6383 O O . GLY A 1 843 ? 4.399 -15.736 -25.450 1.00 96.56 843 GLY A O 1
ATOM 6384 N N . ALA A 1 844 ? 4.971 -13.560 -25.385 1.00 97.62 844 ALA A N 1
ATOM 6385 C CA . ALA A 1 844 ? 6.294 -13.736 -25.987 1.00 97.62 844 ALA A CA 1
ATOM 6386 C C . ALA A 1 844 ? 7.254 -14.486 -25.060 1.00 97.62 844 ALA A C 1
ATOM 6388 O O . ALA A 1 844 ? 7.994 -15.345 -25.521 1.00 97.62 844 ALA A O 1
ATOM 6389 N N . LEU A 1 845 ? 7.208 -14.215 -23.753 1.00 96.00 845 LEU A N 1
ATOM 6390 C CA . LEU A 1 845 ? 8.008 -14.934 -22.757 1.00 96.00 845 LEU A CA 1
ATOM 6391 C C . LEU A 1 845 ? 7.505 -16.368 -22.507 1.00 96.00 845 LEU A C 1
ATOM 6393 O O . LEU A 1 845 ? 8.241 -17.186 -21.963 1.00 96.00 845 LEU A O 1
ATOM 6397 N N . GLY A 1 846 ? 6.256 -16.683 -22.867 1.00 93.94 846 GLY A N 1
ATOM 6398 C CA . GLY A 1 846 ? 5.682 -18.022 -22.713 1.00 93.94 846 GLY A CA 1
ATOM 6399 C C . GLY A 1 846 ? 5.469 -18.460 -21.258 1.00 93.94 846 GLY A C 1
ATOM 6400 O O . GLY A 1 846 ? 5.426 -19.659 -20.980 1.00 93.94 846 GLY A O 1
ATOM 6401 N N . ILE A 1 847 ? 5.321 -17.509 -20.334 1.00 91.69 847 ILE A N 1
ATOM 6402 C CA . ILE A 1 847 ? 5.257 -17.765 -18.882 1.00 91.69 847 ILE A CA 1
ATOM 6403 C C . ILE A 1 847 ? 3.847 -17.671 -18.287 1.00 91.69 847 ILE A C 1
ATOM 6405 O O . ILE A 1 847 ? 3.605 -18.212 -17.211 1.00 91.69 847 ILE A O 1
ATOM 6409 N N . MET A 1 848 ? 2.914 -16.995 -18.962 1.00 95.44 848 MET A N 1
ATOM 6410 C CA . MET A 1 848 ? 1.547 -16.799 -18.477 1.00 95.44 848 MET A CA 1
ATOM 6411 C C . MET A 1 848 ? 0.590 -16.576 -19.653 1.00 95.44 848 MET A C 1
ATOM 6413 O O . MET A 1 848 ? 0.927 -15.888 -20.617 1.00 95.44 848 MET A O 1
ATOM 6417 N N . ALA A 1 849 ? -0.598 -17.175 -19.579 1.00 97.75 849 ALA A N 1
ATOM 6418 C CA . ALA A 1 849 ? -1.681 -16.940 -20.527 1.00 97.75 849 ALA A CA 1
ATOM 6419 C C . ALA A 1 849 ? -2.222 -15.500 -20.422 1.00 97.75 849 ALA A C 1
ATOM 6421 O O . ALA A 1 849 ? -1.956 -14.781 -19.457 1.00 97.75 849 ALA A O 1
ATOM 6422 N N . GLY A 1 850 ? -3.009 -15.065 -21.404 1.00 97.38 850 GLY A N 1
ATOM 6423 C CA . GLY A 1 850 ? -3.558 -13.713 -21.412 1.00 97.38 850 GLY A CA 1
ATOM 6424 C C . GLY A 1 850 ? -4.508 -13.471 -20.235 1.00 97.38 850 GLY A C 1
ATOM 6425 O O . GLY A 1 850 ? -5.464 -14.220 -20.035 1.00 97.38 850 GLY A O 1
ATOM 6426 N N . ALA A 1 851 ? -4.290 -12.395 -19.477 1.00 97.06 851 ALA A N 1
ATOM 6427 C CA . ALA A 1 851 ? -5.317 -11.836 -18.593 1.00 97.06 851 ALA A CA 1
ATOM 6428 C C . ALA A 1 851 ? -6.411 -11.122 -19.415 1.00 97.06 851 ALA A C 1
ATOM 6430 O O . ALA A 1 851 ? -6.309 -11.031 -20.639 1.00 97.06 851 ALA A O 1
ATOM 6431 N N . GLN A 1 852 ? -7.422 -10.539 -18.769 1.00 95.50 852 GLN A N 1
ATOM 6432 C CA . GLN A 1 852 ? -8.532 -9.833 -19.431 1.00 95.50 852 GLN A CA 1
ATOM 6433 C C . GLN A 1 852 ? -8.151 -8.802 -20.524 1.00 95.50 852 GLN A C 1
ATOM 6435 O O . GLN A 1 852 ? -8.999 -8.506 -21.354 1.00 95.50 852 GLN A O 1
ATOM 6440 N N . SER A 1 853 ? -6.899 -8.319 -20.595 1.00 92.06 853 SER A N 1
ATOM 6441 C CA . SER A 1 853 ? -6.345 -7.358 -21.587 1.00 92.06 853 SER A CA 1
ATOM 6442 C C . SER A 1 853 ? -7.105 -6.030 -21.716 1.00 92.06 853 SER A C 1
ATOM 6444 O O . SER A 1 853 ? -6.981 -5.338 -22.719 1.00 92.06 853 SER A O 1
ATOM 6446 N N . THR A 1 854 ? -7.896 -5.674 -20.709 1.00 95.81 854 THR A N 1
ATOM 6447 C CA . THR A 1 854 ? -8.684 -4.442 -20.639 1.00 95.81 854 THR A CA 1
ATOM 6448 C C . THR A 1 854 ? -8.798 -4.025 -19.179 1.00 95.81 854 THR A C 1
ATOM 6450 O O . THR A 1 854 ? -8.781 -4.888 -18.296 1.00 95.81 854 THR A O 1
ATOM 6453 N N . MET A 1 855 ? -8.899 -2.724 -18.907 1.00 95.06 855 MET A N 1
ATOM 6454 C CA . MET A 1 855 ? -9.274 -2.238 -17.574 1.00 95.06 855 MET A CA 1
ATOM 6455 C C . MET A 1 855 ? -10.794 -2.070 -17.429 1.00 95.06 855 MET A C 1
ATOM 6457 O O . MET A 1 855 ? -11.259 -1.762 -16.333 1.00 95.06 855 MET A O 1
ATOM 6461 N N . ASN A 1 856 ? -11.563 -2.302 -18.505 1.00 95.88 856 ASN A N 1
ATOM 6462 C CA . ASN A 1 856 ? -13.014 -2.108 -18.575 1.00 95.88 856 ASN A CA 1
ATOM 6463 C C . ASN A 1 856 ? -13.415 -0.731 -18.028 1.00 95.88 856 ASN A C 1
ATOM 6465 O O . ASN A 1 856 ? -14.186 -0.638 -17.070 1.00 95.88 856 ASN A O 1
ATOM 6469 N N . ASN A 1 857 ? -12.834 0.325 -18.592 1.00 95.25 857 ASN A N 1
ATOM 6470 C CA . ASN A 1 857 ? -13.027 1.677 -18.095 1.00 95.25 857 ASN A CA 1
ATOM 6471 C C . ASN A 1 857 ? -14.472 2.108 -18.293 1.00 95.25 857 ASN A C 1
ATOM 6473 O O . ASN A 1 857 ? -15.006 2.060 -19.405 1.00 95.25 857 ASN A O 1
ATOM 6477 N N . LEU A 1 858 ? -15.066 2.564 -17.199 1.00 95.88 858 LEU A N 1
ATOM 6478 C CA . LEU A 1 858 ? -16.374 3.180 -17.163 1.00 95.88 858 LEU A CA 1
ATOM 6479 C C . LEU A 1 858 ? -16.213 4.591 -16.610 1.00 95.88 858 LEU A C 1
ATOM 6481 O O . LEU A 1 858 ? -15.773 4.773 -15.473 1.00 95.88 858 LEU A O 1
ATOM 6485 N N . THR A 1 859 ? -16.620 5.584 -17.389 1.00 95.75 859 THR A N 1
ATOM 6486 C CA . THR A 1 859 ? -16.912 6.912 -16.855 1.00 95.75 859 THR A CA 1
ATOM 6487 C C . THR A 1 859 ? -18.390 7.202 -16.971 1.00 95.75 859 THR A C 1
ATOM 6489 O O . THR A 1 859 ? -19.066 6.738 -17.888 1.00 95.75 859 THR A O 1
ATOM 6492 N N . PHE A 1 860 ? -18.909 7.973 -16.027 1.00 96.25 860 PHE A N 1
ATOM 6493 C CA . PHE A 1 860 ? -20.224 8.571 -16.171 1.00 96.25 860 PHE A CA 1
ATOM 6494 C C . PHE A 1 860 ? -20.303 9.888 -15.420 1.00 96.25 860 PHE A C 1
ATOM 6496 O O . PHE A 1 860 ? -19.541 10.148 -14.487 1.00 96.25 860 PHE A O 1
ATOM 6503 N N . GLY A 1 861 ? -21.243 10.728 -15.819 1.00 95.00 861 GLY A N 1
ATOM 6504 C CA . GLY A 1 861 ? -21.453 11.996 -15.162 1.00 95.00 861 GLY A CA 1
ATOM 6505 C C . GLY A 1 861 ? -22.385 12.926 -15.911 1.00 95.00 861 GLY A C 1
ATOM 6506 O O . GLY A 1 861 ? -23.050 12.563 -16.879 1.00 95.00 861 GLY A O 1
ATOM 6507 N N . ASN A 1 862 ? -22.406 14.157 -15.429 1.00 91.75 862 ASN A N 1
ATOM 6508 C CA . ASN A 1 862 ? -23.087 15.302 -16.008 1.00 91.75 862 ASN A CA 1
ATOM 6509 C C . ASN A 1 862 ? -22.278 16.573 -15.683 1.00 91.75 862 ASN A C 1
ATOM 6511 O O . ASN A 1 862 ? -21.111 16.488 -15.296 1.00 91.75 862 ASN A O 1
ATOM 6515 N N . ASP A 1 863 ? -22.880 17.753 -15.818 1.00 86.38 863 ASP A N 1
ATOM 6516 C CA . ASP A 1 863 ? -22.208 19.030 -15.539 1.00 86.38 863 ASP A CA 1
ATOM 6517 C C . ASP A 1 863 ? -21.757 19.197 -14.077 1.00 86.38 863 ASP A C 1
ATOM 6519 O O . ASP A 1 863 ? -20.873 20.005 -13.802 1.00 86.38 863 ASP A O 1
ATOM 6523 N N . GLN A 1 864 ? -22.346 18.455 -13.135 1.00 84.88 864 GLN A N 1
ATOM 6524 C CA . GLN A 1 864 ? -22.085 18.593 -11.697 1.00 84.88 864 GLN A CA 1
ATOM 6525 C C . GLN A 1 864 ? -21.290 17.429 -11.105 1.00 84.88 864 GLN A C 1
ATOM 6527 O O . GLN A 1 864 ? -20.482 17.639 -10.204 1.00 84.88 864 GLN A O 1
ATOM 6532 N N . LEU A 1 865 ? -21.522 16.207 -11.586 1.00 90.19 865 LEU A N 1
ATOM 6533 C CA . LEU A 1 865 ? -20.933 14.985 -11.042 1.00 90.19 865 LEU A CA 1
ATOM 6534 C C . LEU A 1 865 ? -20.137 14.260 -12.119 1.00 90.19 865 LEU A C 1
ATOM 6536 O O . LEU A 1 865 ? -20.629 14.079 -13.228 1.00 90.19 865 LEU A O 1
ATOM 6540 N N . GLN A 1 866 ? -18.928 13.818 -11.787 1.00 92.25 866 GLN A N 1
ATOM 6541 C CA . GLN A 1 866 ? -18.079 13.024 -12.671 1.00 92.25 866 GLN A CA 1
ATOM 6542 C C . GLN A 1 866 ? -17.528 11.834 -11.893 1.00 92.25 866 GLN A C 1
ATOM 6544 O O . GLN A 1 866 ? -17.065 11.979 -10.760 1.00 92.25 866 GLN A O 1
ATOM 6549 N N . TYR A 1 867 ? -17.603 10.655 -12.497 1.00 92.88 867 TYR A N 1
ATOM 6550 C CA . TYR A 1 867 ? -17.107 9.414 -11.934 1.00 92.88 867 TYR A CA 1
ATOM 6551 C C . TYR A 1 867 ? -16.296 8.649 -12.972 1.00 92.88 867 TYR A C 1
ATOM 6553 O O . TYR A 1 867 ? -16.639 8.617 -14.154 1.00 92.88 867 TYR A O 1
ATOM 6561 N N . TYR A 1 868 ? -15.240 8.001 -12.494 1.00 92.62 868 TYR A N 1
ATOM 6562 C CA . TYR A 1 868 ? -14.388 7.107 -13.262 1.00 92.62 868 TYR A CA 1
ATOM 6563 C C . TYR A 1 868 ? -14.126 5.847 -12.434 1.00 92.62 868 TYR A C 1
ATOM 6565 O O . TYR A 1 868 ? -13.791 5.950 -11.248 1.00 92.62 868 TYR A O 1
ATOM 6573 N N . GLU A 1 869 ? -14.228 4.676 -13.062 1.00 91.56 869 GLU A N 1
ATOM 6574 C CA . GLU A 1 869 ? -13.921 3.359 -12.496 1.00 91.56 869 GLU A CA 1
ATOM 6575 C C . GLU A 1 869 ? -13.249 2.442 -13.527 1.00 91.56 869 GLU A C 1
ATOM 6577 O O . GLU A 1 869 ? -13.581 2.457 -14.711 1.00 91.56 869 GLU A O 1
ATOM 6582 N N . THR A 1 870 ? -12.326 1.602 -13.053 1.00 94.06 870 THR A N 1
ATOM 6583 C CA . THR A 1 870 ? -11.843 0.411 -13.765 1.00 94.06 870 THR A CA 1
ATOM 6584 C C . THR A 1 870 ? -12.488 -0.826 -13.148 1.00 94.06 870 THR A C 1
ATOM 6586 O O . THR A 1 870 ? -12.546 -0.957 -11.922 1.00 94.06 870 THR A O 1
ATOM 6589 N N . ILE A 1 871 ? -12.949 -1.763 -13.974 1.00 95.81 871 ILE A N 1
ATOM 6590 C CA . ILE A 1 871 ? -13.671 -2.956 -13.515 1.00 95.81 871 ILE A CA 1
ATOM 6591 C C . ILE A 1 871 ? -12.781 -4.190 -13.704 1.00 95.81 871 ILE A C 1
ATOM 6593 O O . ILE A 1 871 ? -12.216 -4.416 -14.777 1.00 95.81 871 ILE A O 1
ATOM 6597 N N . CYS A 1 872 ? -12.643 -4.993 -12.646 1.00 96.06 872 CYS A N 1
ATOM 6598 C CA . CYS A 1 872 ? -11.782 -6.176 -12.624 1.00 96.06 872 CYS A CA 1
ATOM 6599 C C . CYS A 1 872 ? -12.244 -7.295 -13.576 1.00 96.06 872 CYS A C 1
ATOM 6601 O O . CYS A 1 872 ? -13.339 -7.266 -14.137 1.00 96.06 872 CYS A O 1
ATOM 6603 N N . GLY A 1 873 ? -11.422 -8.333 -13.734 1.00 96.44 873 GLY A N 1
ATOM 6604 C CA . GLY A 1 873 ? -11.761 -9.491 -14.557 1.00 96.44 873 GLY A CA 1
ATOM 6605 C C . GLY A 1 873 ? -10.933 -10.718 -14.205 1.00 96.44 873 GLY A C 1
ATOM 6606 O O . GLY A 1 873 ? -10.462 -10.850 -13.077 1.00 96.44 873 GLY A O 1
ATOM 6607 N N . GLY A 1 874 ? -10.781 -11.636 -15.158 1.00 97.69 874 GLY A N 1
ATOM 6608 C CA . GLY A 1 874 ? -9.994 -12.852 -14.952 1.00 97.69 874 GLY A CA 1
ATOM 6609 C C . GLY A 1 874 ? -8.501 -12.663 -15.231 1.00 97.69 874 GLY A C 1
ATOM 6610 O O . GLY A 1 874 ? -8.129 -12.109 -16.273 1.00 97.69 874 GLY A O 1
ATOM 6611 N N . SER A 1 875 ? -7.636 -13.171 -14.346 1.00 97.81 875 SER A N 1
ATOM 6612 C CA . SER A 1 875 ? -6.197 -13.272 -14.630 1.00 97.81 875 SER A CA 1
ATOM 6613 C C . SER A 1 875 ? -5.862 -14.515 -15.462 1.00 97.81 875 SER A C 1
ATOM 6615 O O . SER A 1 875 ? -6.614 -15.493 -15.486 1.00 97.81 875 SER A O 1
ATOM 6617 N N . GLY A 1 876 ? -4.737 -14.474 -16.177 1.00 97.81 876 GLY A N 1
ATOM 6618 C CA . GLY A 1 876 ? -4.247 -15.617 -16.949 1.00 97.81 876 GLY A CA 1
ATOM 6619 C C . GLY A 1 876 ? -3.672 -16.715 -16.053 1.00 97.81 876 GLY A C 1
ATOM 6620 O O . GLY A 1 876 ? -3.093 -16.420 -15.007 1.00 97.81 876 GLY A O 1
ATOM 6621 N N . ALA A 1 877 ? -3.829 -17.971 -16.469 1.00 97.81 877 ALA A N 1
ATOM 6622 C CA . ALA A 1 877 ? -3.188 -19.119 -15.829 1.00 97.81 877 ALA A CA 1
ATOM 6623 C C . ALA A 1 877 ? -1.716 -19.266 -16.253 1.00 97.81 877 ALA A C 1
ATOM 6625 O O . ALA A 1 877 ? -1.305 -18.766 -17.306 1.00 97.81 877 ALA A O 1
ATOM 6626 N N . GLY A 1 878 ? -0.930 -20.006 -15.474 1.00 95.62 878 GLY A N 1
ATOM 6627 C CA . GLY A 1 878 ? 0.468 -20.297 -15.791 1.00 95.62 878 GLY A CA 1
ATOM 6628 C C . GLY A 1 878 ? 0.931 -21.657 -15.265 1.00 95.62 878 GLY A C 1
ATOM 6629 O O . GLY A 1 878 ? 0.122 -22.458 -14.793 1.00 95.62 878 GLY A O 1
ATOM 6630 N N . PRO A 1 879 ? 2.234 -21.965 -15.373 1.00 92.12 879 PRO A N 1
ATOM 6631 C CA . PRO A 1 879 ? 2.768 -23.250 -14.946 1.00 92.12 879 PRO A CA 1
ATOM 6632 C C . PRO A 1 879 ? 2.666 -23.388 -13.424 1.00 92.12 879 PRO A C 1
ATOM 6634 O O . PRO A 1 879 ? 3.379 -22.717 -12.681 1.00 92.12 879 PRO A O 1
ATOM 6637 N N . GLY A 1 880 ? 1.796 -24.282 -12.958 1.00 93.88 880 GLY A N 1
ATOM 6638 C CA . GLY A 1 880 ? 1.633 -24.565 -11.531 1.00 93.88 880 GLY A CA 1
ATOM 6639 C C . GLY A 1 880 ? 0.487 -23.820 -10.848 1.00 93.88 880 GLY A C 1
ATOM 6640 O O . GLY A 1 880 ? 0.290 -24.041 -9.655 1.00 93.88 880 GLY A O 1
ATOM 6641 N N . PHE A 1 881 ? -0.257 -22.955 -11.552 1.00 95.31 881 PHE A N 1
ATOM 6642 C CA . PHE A 1 881 ? -1.293 -22.125 -10.931 1.00 95.31 881 PHE A CA 1
ATOM 6643 C C . PHE A 1 881 ? -2.461 -21.774 -11.866 1.00 95.31 881 PHE A C 1
ATOM 6645 O O . PHE A 1 881 ? -2.272 -21.432 -13.037 1.00 95.31 881 PHE A O 1
ATOM 6652 N N . ASP A 1 882 ? -3.675 -21.806 -11.308 1.00 98.06 882 ASP A N 1
ATOM 6653 C CA . ASP A 1 882 ? -4.880 -21.246 -11.925 1.00 98.06 882 ASP A CA 1
ATOM 6654 C C . ASP A 1 882 ? -4.828 -19.711 -11.936 1.00 98.06 882 ASP A C 1
ATOM 6656 O O . ASP A 1 882 ? -4.190 -19.079 -11.092 1.00 98.06 882 ASP A O 1
ATOM 6660 N N . GLY A 1 883 ? -5.542 -19.101 -12.877 1.00 97.44 883 GLY A N 1
ATOM 6661 C CA . GLY A 1 883 ? -5.830 -17.676 -12.846 1.00 97.44 883 GLY A CA 1
ATOM 6662 C C . GLY A 1 883 ? -6.813 -17.330 -11.725 1.00 97.44 883 GLY A C 1
ATOM 6663 O O . GLY A 1 883 ? -7.755 -18.069 -11.443 1.00 97.44 883 GLY A O 1
ATOM 6664 N N . THR A 1 884 ? -6.613 -16.175 -11.103 1.00 97.81 884 THR A N 1
ATOM 6665 C CA . THR A 1 884 ? -7.464 -15.642 -10.042 1.00 97.81 884 THR A CA 1
ATOM 6666 C C . THR A 1 884 ? -8.723 -15.004 -10.631 1.00 97.81 884 THR A C 1
ATOM 6668 O O . THR A 1 884 ? -8.663 -14.231 -11.594 1.00 97.81 884 THR A O 1
ATOM 6671 N N . ASP A 1 885 ? -9.871 -15.315 -10.031 1.00 98.12 885 ASP A N 1
ATOM 6672 C CA . ASP A 1 885 ? -11.173 -14.742 -10.376 1.00 98.12 885 ASP A CA 1
ATOM 6673 C C . ASP A 1 885 ? -11.297 -13.287 -9.889 1.00 98.12 885 ASP A C 1
ATOM 6675 O O . ASP A 1 885 ? -10.934 -12.982 -8.755 1.00 98.12 885 ASP A O 1
ATOM 6679 N N . ALA A 1 886 ? -11.914 -12.420 -10.700 1.00 95.69 886 ALA A N 1
ATOM 6680 C CA . ALA A 1 886 ? -12.402 -11.096 -10.299 1.00 95.69 886 ALA A CA 1
ATOM 6681 C C . ALA A 1 886 ? -11.354 -10.156 -9.664 1.00 95.69 886 ALA A C 1
ATOM 6683 O O . ALA A 1 886 ? -11.643 -9.459 -8.687 1.00 95.69 886 ALA A O 1
ATOM 6684 N N . VAL A 1 887 ? -10.154 -10.086 -10.246 1.00 94.38 887 VAL A N 1
ATOM 6685 C CA . VAL A 1 887 ? -9.056 -9.220 -9.782 1.00 94.38 887 VAL A CA 1
ATOM 6686 C C . VAL A 1 887 ? -8.615 -8.217 -10.846 1.00 94.38 887 VAL A C 1
ATOM 6688 O O . VAL A 1 887 ? -8.736 -8.455 -12.050 1.00 94.38 887 VAL A O 1
ATOM 6691 N N . HIS A 1 888 ? -8.123 -7.059 -10.408 1.00 94.38 888 HIS A N 1
ATOM 6692 C CA . HIS A 1 888 ? -7.380 -6.153 -11.283 1.00 94.38 888 HIS A CA 1
ATOM 6693 C C . HIS A 1 888 ? -6.047 -6.805 -11.660 1.00 94.38 888 HIS A C 1
ATOM 6695 O O . HIS A 1 888 ? -5.427 -7.500 -10.857 1.00 94.38 888 HIS A O 1
ATOM 6701 N N . THR A 1 889 ? -5.633 -6.624 -12.911 1.00 93.06 889 THR A N 1
ATOM 6702 C CA . THR A 1 889 ? -4.459 -7.293 -13.482 1.00 93.06 889 THR A CA 1
ATOM 6703 C C . THR A 1 889 ? -3.562 -6.292 -14.193 1.00 93.06 889 THR A C 1
ATOM 6705 O O . THR A 1 889 ? -4.051 -5.322 -14.773 1.00 93.06 889 THR A O 1
ATOM 6708 N N . GLN A 1 890 ? -2.266 -6.592 -14.232 1.00 92.75 890 GLN A N 1
ATOM 6709 C CA . GLN A 1 890 ? -1.228 -5.863 -14.961 1.00 92.75 890 GLN A CA 1
ATOM 6710 C C . GLN A 1 890 ? -1.162 -4.367 -14.650 1.00 92.75 890 GLN A C 1
ATOM 6712 O O . GLN A 1 890 ? -0.679 -3.977 -13.593 1.00 92.75 890 GLN A O 1
ATOM 6717 N N . MET A 1 891 ? -1.639 -3.521 -15.562 1.00 92.75 891 MET A N 1
ATOM 6718 C CA . MET A 1 891 ? -1.375 -2.081 -15.563 1.00 92.75 891 MET A CA 1
ATOM 6719 C C . MET A 1 891 ? -2.262 -1.287 -14.596 1.00 92.75 891 MET A C 1
ATOM 6721 O O . MET A 1 891 ? -2.190 -0.063 -14.555 1.00 92.75 891 MET A O 1
ATOM 6725 N N . THR A 1 892 ? -3.080 -1.971 -13.795 1.00 89.12 892 THR A N 1
ATOM 6726 C CA . THR A 1 892 ? -3.932 -1.372 -12.768 1.00 89.12 892 THR A CA 1
ATOM 6727 C C . THR A 1 892 ? -3.976 -2.257 -11.527 1.00 89.12 892 THR A C 1
ATOM 6729 O O . THR A 1 892 ? -4.002 -3.484 -11.618 1.00 89.12 892 THR A O 1
ATOM 6732 N N . ASN A 1 893 ? -3.990 -1.616 -10.361 1.00 87.62 893 ASN A N 1
ATOM 6733 C CA . ASN A 1 893 ? -4.230 -2.243 -9.061 1.00 87.62 893 ASN A CA 1
ATOM 6734 C C . ASN A 1 893 ? -5.115 -1.333 -8.186 1.00 87.62 893 ASN A C 1
ATOM 6736 O O . ASN A 1 893 ? -5.005 -1.319 -6.960 1.00 87.62 893 ASN A O 1
ATOM 6740 N N . SER A 1 894 ? -5.931 -0.486 -8.828 1.00 85.50 894 SER A N 1
ATOM 6741 C CA . SER A 1 894 ? -6.813 0.443 -8.123 1.00 85.50 894 SER A CA 1
ATOM 6742 C C . SER A 1 894 ? -7.900 -0.326 -7.394 1.00 85.50 894 SER A C 1
ATOM 6744 O O . SER A 1 894 ? -8.398 -1.334 -7.899 1.00 85.50 894 SER A O 1
ATOM 6746 N N . ARG A 1 895 ? -8.338 0.184 -6.245 1.00 86.25 895 ARG A N 1
ATOM 6747 C CA . ARG A 1 895 ? -9.548 -0.338 -5.611 1.00 86.25 895 ARG A CA 1
ATOM 6748 C C . ARG A 1 895 ? -10.763 0.026 -6.463 1.00 86.25 895 ARG A C 1
ATOM 6750 O O . ARG A 1 895 ? -10.806 1.083 -7.096 1.00 86.25 895 ARG A O 1
ATOM 6757 N N . MET A 1 896 ? -11.765 -0.843 -6.446 1.00 85.06 896 MET A N 1
ATOM 6758 C CA . MET A 1 896 ? -13.115 -0.456 -6.858 1.00 85.06 896 MET A CA 1
ATOM 6759 C C . MET A 1 896 ? -13.726 0.414 -5.770 1.00 85.06 896 MET A C 1
ATOM 6761 O O . MET A 1 896 ? -13.405 0.249 -4.589 1.00 85.06 896 MET A O 1
ATOM 6765 N N . THR A 1 897 ? -14.608 1.328 -6.157 1.00 87.31 897 THR A N 1
ATOM 6766 C CA . THR A 1 897 ? -15.318 2.142 -5.170 1.00 87.31 897 THR A CA 1
ATOM 6767 C C . THR A 1 897 ? -16.251 1.242 -4.363 1.00 87.31 897 THR A C 1
ATOM 6769 O O . THR A 1 897 ? -16.973 0.424 -4.937 1.00 87.31 897 THR A O 1
ATOM 6772 N N . ASP A 1 898 ? -16.244 1.366 -3.030 1.00 83.75 898 ASP A N 1
ATOM 6773 C CA . ASP A 1 898 ? -17.183 0.600 -2.206 1.00 83.75 898 ASP A CA 1
ATOM 6774 C C . ASP A 1 898 ? -18.626 0.933 -2.629 1.00 83.75 898 ASP A C 1
ATOM 6776 O O . ASP A 1 898 ? -18.944 2.114 -2.803 1.00 83.75 898 ASP A O 1
ATOM 6780 N N . PRO A 1 899 ? -19.506 -0.073 -2.786 1.00 86.75 899 PRO A N 1
ATOM 6781 C CA . PRO A 1 899 ? -20.908 0.140 -3.117 1.00 86.75 899 PRO A CA 1
ATOM 6782 C C . PRO A 1 899 ? -21.606 1.229 -2.304 1.00 86.75 899 PRO A C 1
ATOM 6784 O O . PRO A 1 899 ? -22.289 2.069 -2.879 1.00 86.75 899 PRO A O 1
ATOM 6787 N N . GLU A 1 900 ? -21.398 1.262 -0.985 1.00 81.56 900 GLU A N 1
ATOM 6788 C CA . GLU A 1 900 ? -22.050 2.239 -0.107 1.00 81.56 900 GLU A CA 1
ATOM 6789 C C . GLU A 1 900 ? -21.548 3.661 -0.402 1.00 81.56 900 GLU A C 1
ATOM 6791 O O . GLU A 1 900 ? -22.332 4.607 -0.393 1.00 81.56 900 GLU A O 1
ATOM 6796 N N . VAL A 1 901 ? -20.256 3.814 -0.714 1.00 82.81 901 VAL A N 1
ATOM 6797 C CA . VAL A 1 901 ? -19.659 5.109 -1.077 1.00 82.81 901 VAL A CA 1
ATOM 6798 C C . VAL A 1 901 ? -20.139 5.563 -2.454 1.00 82.81 901 VAL A C 1
ATOM 6800 O O . VAL A 1 901 ? -20.477 6.736 -2.622 1.00 82.81 901 VAL A O 1
ATOM 6803 N N . LEU A 1 902 ? -20.203 4.650 -3.430 1.00 88.94 902 LEU A N 1
ATOM 6804 C CA . LEU A 1 902 ? -20.680 4.953 -4.779 1.00 88.94 902 LEU A CA 1
ATOM 6805 C C . LEU A 1 902 ? -22.130 5.453 -4.749 1.00 88.94 902 LEU A C 1
ATOM 6807 O O . LEU A 1 902 ? -22.419 6.521 -5.279 1.00 88.94 902 LEU A O 1
ATOM 6811 N N . GLU A 1 903 ? -23.017 4.708 -4.091 1.00 90.81 903 GLU A N 1
ATOM 6812 C CA . GLU A 1 903 ? -24.453 5.009 -4.014 1.00 90.81 903 GLU A CA 1
ATOM 6813 C C . GLU A 1 903 ? -24.759 6.246 -3.159 1.00 90.81 903 GLU A C 1
ATOM 6815 O O . GLU A 1 903 ? -25.764 6.922 -3.375 1.00 90.81 903 GLU A O 1
ATOM 6820 N N . ALA A 1 904 ? -23.898 6.569 -2.188 1.00 84.69 904 ALA A N 1
ATOM 6821 C CA . ALA A 1 904 ? -24.037 7.780 -1.383 1.00 84.69 904 ALA A CA 1
ATOM 6822 C C . ALA A 1 904 ? -23.576 9.045 -2.122 1.00 84.69 904 ALA A C 1
ATOM 6824 O O . ALA A 1 904 ? -24.130 10.121 -1.894 1.00 84.69 904 ALA A O 1
ATOM 6825 N N . ARG A 1 905 ? -22.547 8.940 -2.975 1.00 84.50 905 ARG A N 1
ATOM 6826 C CA . ARG A 1 905 ? -21.947 10.092 -3.672 1.00 84.50 905 ARG A CA 1
ATOM 6827 C C . ARG A 1 905 ? -22.539 10.347 -5.054 1.00 84.50 905 ARG A C 1
ATOM 6829 O O . ARG A 1 905 ? -22.497 11.481 -5.524 1.00 84.50 905 ARG A O 1
ATOM 6836 N N . PHE A 1 906 ? -23.079 9.319 -5.700 1.00 91.56 906 PHE A N 1
ATOM 6837 C CA . PHE A 1 906 ? -23.599 9.398 -7.058 1.00 91.56 906 PHE A CA 1
ATOM 6838 C C . PHE A 1 906 ? -25.024 8.848 -7.118 1.00 91.56 906 PHE A C 1
ATOM 6840 O O . PHE A 1 906 ? -25.350 7.910 -6.394 1.00 91.56 906 PHE A O 1
ATOM 6847 N N . PRO A 1 907 ? -25.891 9.390 -7.992 1.00 95.19 907 PRO A N 1
ATOM 6848 C CA . PRO A 1 907 ? -27.268 8.935 -8.133 1.00 95.19 907 PRO A CA 1
ATOM 6849 C C . PRO A 1 907 ? -27.304 7.638 -8.949 1.00 95.19 907 PRO A C 1
ATOM 6851 O O . PRO A 1 907 ? -27.819 7.602 -10.064 1.00 95.19 907 PRO A O 1
ATOM 6854 N N . VAL A 1 908 ? -26.733 6.572 -8.398 1.00 96.75 908 VAL A N 1
ATOM 6855 C CA . VAL A 1 908 ? -26.706 5.230 -8.976 1.00 96.75 908 VAL A CA 1
ATOM 6856 C C . VAL A 1 908 ? -26.976 4.192 -7.892 1.00 96.75 908 VAL A C 1
ATOM 6858 O O . VAL A 1 908 ? -26.836 4.474 -6.705 1.00 96.75 908 VAL A O 1
ATOM 6861 N N . LEU A 1 909 ? -27.375 2.992 -8.297 1.00 97.12 909 LEU A N 1
ATOM 6862 C CA . LEU A 1 909 ? -27.583 1.848 -7.417 1.00 97.12 909 LEU A CA 1
ATOM 6863 C C . LEU A 1 909 ? -26.908 0.616 -8.017 1.00 97.12 909 LEU A C 1
ATOM 6865 O O . LEU A 1 909 ? -27.135 0.284 -9.181 1.00 97.12 909 LEU A O 1
ATOM 6869 N N . ILE A 1 910 ? -26.101 -0.094 -7.232 1.00 96.62 910 ILE A N 1
ATOM 6870 C CA . ILE A 1 910 ? -25.475 -1.334 -7.679 1.00 96.62 910 ILE A CA 1
ATOM 6871 C C . ILE A 1 910 ? -26.487 -2.467 -7.536 1.00 96.62 910 ILE A C 1
ATOM 6873 O O . ILE A 1 910 ? -26.797 -2.926 -6.438 1.00 96.62 910 ILE A O 1
ATOM 6877 N N . ARG A 1 911 ? -27.001 -2.947 -8.670 1.00 96.44 911 ARG A N 1
ATOM 6878 C CA . ARG A 1 911 ? -27.951 -4.067 -8.708 1.00 96.44 911 ARG A CA 1
ATOM 6879 C C . ARG A 1 911 ? -27.261 -5.415 -8.583 1.00 96.44 911 ARG A C 1
ATOM 6881 O O . ARG A 1 911 ? -27.789 -6.316 -7.939 1.00 96.44 911 ARG A O 1
ATOM 6888 N N . GLU A 1 912 ? -26.079 -5.538 -9.174 1.00 95.69 912 GLU A N 1
ATOM 6889 C CA . GLU A 1 912 ? -25.280 -6.754 -9.119 1.00 95.69 912 GLU A CA 1
ATOM 6890 C C . GLU A 1 912 ? -23.790 -6.424 -9.170 1.00 95.69 912 GLU A C 1
ATOM 6892 O O . GLU A 1 912 ? -23.337 -5.585 -9.957 1.00 95.69 912 GLU A O 1
ATOM 6897 N N . PHE A 1 913 ? -23.026 -7.131 -8.340 1.00 94.75 913 PHE A N 1
ATOM 6898 C CA . PHE A 1 913 ? -21.591 -7.256 -8.504 1.00 94.75 913 PHE A CA 1
ATOM 6899 C C . PHE A 1 913 ? -21.154 -8.677 -8.124 1.00 94.75 913 PHE A C 1
ATOM 6901 O O . PHE A 1 913 ? -21.112 -9.024 -6.944 1.00 94.75 913 PHE A O 1
ATOM 6908 N N . SER A 1 914 ? -20.918 -9.530 -9.123 1.00 96.25 914 SER A N 1
ATOM 6909 C CA . SER A 1 914 ? -20.744 -10.976 -8.926 1.00 96.25 914 SER A CA 1
ATOM 6910 C C . SER A 1 914 ? -19.663 -11.571 -9.836 1.00 96.25 914 SER A C 1
ATOM 6912 O O . SER A 1 914 ? -19.305 -10.992 -10.860 1.00 96.25 914 SER A O 1
ATOM 6914 N N . ILE A 1 915 ? -19.127 -12.744 -9.475 1.00 98.38 915 ILE A N 1
ATOM 6915 C CA . ILE A 1 915 ? -18.196 -13.489 -10.338 1.00 98.38 915 ILE A CA 1
ATOM 6916 C C . ILE A 1 915 ? -18.965 -14.073 -11.530 1.00 98.38 915 ILE A C 1
ATOM 6918 O O . ILE A 1 915 ? -19.900 -14.862 -11.358 1.00 98.38 915 ILE A O 1
ATOM 6922 N N . ARG A 1 916 ? -18.501 -13.780 -12.749 1.00 97.81 916 ARG A N 1
ATOM 6923 C CA . ARG A 1 916 ? -19.031 -14.320 -14.006 1.00 97.81 916 ARG A CA 1
ATOM 6924 C C . ARG A 1 916 ? -18.527 -15.745 -14.227 1.00 97.81 916 ARG A C 1
ATOM 6926 O O . ARG A 1 916 ? -17.580 -15.994 -14.971 1.00 97.81 916 ARG A O 1
ATOM 6933 N N . ARG A 1 917 ? -19.154 -16.702 -13.543 1.00 97.81 917 ARG A N 1
ATOM 6934 C CA . ARG A 1 917 ? -18.727 -18.110 -13.532 1.00 97.81 917 ARG A CA 1
ATOM 6935 C C . ARG A 1 917 ? -18.572 -18.693 -14.940 1.00 97.81 917 ARG A C 1
ATOM 6937 O O . ARG A 1 917 ? -19.410 -18.491 -15.820 1.00 97.81 917 ARG A O 1
ATOM 6944 N N . ASN A 1 918 ? -17.540 -19.519 -15.105 1.00 96.75 918 ASN A N 1
ATOM 6945 C CA . ASN A 1 918 ? -17.201 -20.207 -16.352 1.00 96.75 918 ASN A CA 1
ATOM 6946 C C . ASN A 1 918 ? -16.844 -19.254 -17.501 1.00 96.75 918 ASN A C 1
ATOM 6948 O O . ASN A 1 918 ? -17.148 -19.559 -18.659 1.00 96.75 918 ASN A O 1
ATOM 6952 N N . SER A 1 919 ? -16.261 -18.091 -17.206 1.00 98.44 919 SER A N 1
ATOM 6953 C CA . SER A 1 919 ? -15.696 -17.213 -18.233 1.00 98.44 919 SER A CA 1
ATOM 6954 C C . SER A 1 919 ? -14.202 -17.432 -18.453 1.00 98.44 919 SER A C 1
ATOM 6956 O O . SER A 1 919 ? -13.711 -17.068 -19.518 1.00 98.44 919 SER A O 1
ATOM 6958 N N . GLY A 1 920 ? -13.494 -18.036 -17.497 1.00 98.19 920 GLY A N 1
ATOM 6959 C CA . GLY A 1 920 ? -12.093 -18.420 -17.650 1.00 98.19 920 GLY A CA 1
ATOM 6960 C C . GLY A 1 920 ? -11.876 -19.532 -18.682 1.00 98.19 920 GLY A C 1
ATOM 6961 O O . GLY A 1 920 ? -12.726 -20.409 -18.859 1.00 98.19 920 GLY A O 1
ATOM 6962 N N . GLY A 1 921 ? -10.738 -19.481 -19.372 1.00 97.94 921 GLY A N 1
ATOM 6963 C CA . GLY A 1 921 ? -10.299 -20.483 -20.336 1.00 97.94 921 GLY A CA 1
ATOM 6964 C C . GLY A 1 921 ? -9.947 -21.809 -19.661 1.00 97.94 921 GLY A C 1
ATOM 6965 O O . GLY A 1 921 ? -9.471 -21.841 -18.527 1.00 97.94 921 GLY A O 1
ATOM 6966 N N . ASN A 1 922 ? -10.187 -22.919 -20.355 1.00 97.50 922 ASN A N 1
ATOM 6967 C CA . ASN A 1 922 ? -9.888 -24.254 -19.851 1.00 97.50 922 ASN A CA 1
ATOM 6968 C C . ASN A 1 922 ? -8.422 -24.617 -20.114 1.00 97.50 922 ASN A C 1
ATOM 6970 O O . ASN A 1 922 ? -7.846 -24.220 -21.122 1.00 97.50 922 ASN A O 1
ATOM 6974 N N . GLY A 1 923 ? -7.842 -25.428 -19.242 1.00 95.81 923 GLY A N 1
ATOM 6975 C CA . GLY A 1 923 ? -6.505 -25.986 -19.392 1.00 95.81 923 GLY A CA 1
ATOM 6976 C C . GLY A 1 923 ? -6.234 -26.995 -18.282 1.00 95.81 923 GLY A C 1
ATOM 6977 O O . GLY A 1 923 ? -7.153 -27.330 -17.532 1.00 95.81 923 GLY A O 1
ATOM 6978 N N . LEU A 1 924 ? -4.989 -27.455 -18.165 1.00 96.06 924 LEU A N 1
ATOM 6979 C CA . LEU A 1 924 ? -4.520 -28.116 -16.941 1.00 96.06 924 LEU A CA 1
ATOM 6980 C C . LEU A 1 924 ? -4.692 -27.176 -15.740 1.00 96.06 924 LEU A C 1
ATOM 6982 O O . LEU A 1 924 ? -5.184 -27.596 -14.697 1.00 96.06 924 LEU A O 1
ATOM 6986 N N . TYR A 1 925 ? -4.354 -25.902 -15.946 1.00 97.88 925 TYR A N 1
ATOM 6987 C CA . TYR A 1 925 ? -4.711 -24.799 -15.065 1.00 97.88 925 TYR A CA 1
ATOM 6988 C C . TYR A 1 925 ? -5.713 -23.885 -15.773 1.00 97.88 925 TYR A C 1
ATOM 6990 O O . TYR A 1 925 ? -5.573 -23.560 -16.959 1.00 97.88 925 TYR A O 1
ATOM 6998 N N . ARG A 1 926 ? -6.765 -23.498 -15.059 1.00 98.12 926 ARG A N 1
ATOM 6999 C CA . ARG A 1 926 ? -7.891 -22.717 -15.576 1.00 98.12 926 ARG A CA 1
ATOM 7000 C C . ARG A 1 926 ? -7.583 -21.233 -15.486 1.00 98.12 926 ARG A C 1
ATOM 7002 O O . ARG A 1 926 ? -7.046 -20.778 -14.487 1.00 98.12 926 ARG A O 1
ATOM 7009 N N . GLY A 1 927 ? -7.971 -20.464 -16.498 1.00 98.38 927 GLY A N 1
ATOM 7010 C CA . GLY A 1 927 ? -7.959 -19.006 -16.401 1.00 98.38 927 GLY A CA 1
ATOM 7011 C C . GLY A 1 927 ? -8.997 -18.506 -15.392 1.00 98.38 927 GLY A C 1
ATOM 7012 O O . GLY A 1 927 ? -10.012 -19.169 -15.159 1.00 98.38 927 GLY A O 1
ATOM 7013 N N . GLY A 1 928 ? -8.765 -17.322 -14.827 1.00 98.50 928 GLY A N 1
ATOM 7014 C CA . GLY A 1 928 ? -9.685 -16.700 -13.879 1.00 98.50 928 GLY A CA 1
ATOM 7015 C C . GLY A 1 928 ? -11.000 -16.270 -14.534 1.00 98.50 928 GLY A C 1
ATOM 7016 O O . GLY A 1 928 ? -11.063 -15.948 -15.723 1.00 98.50 928 GLY A O 1
ATOM 7017 N N . ASN A 1 929 ? -12.075 -16.242 -13.764 1.00 98.75 929 ASN A N 1
ATOM 7018 C CA . ASN A 1 929 ? -13.373 -15.724 -14.168 1.00 98.75 929 ASN A CA 1
ATOM 7019 C C . ASN A 1 929 ? -13.414 -14.192 -14.065 1.00 98.75 929 ASN A C 1
ATOM 7021 O O . ASN A 1 929 ? -12.790 -13.588 -13.194 1.00 98.75 929 ASN A O 1
ATOM 7025 N N . GLY A 1 930 ? -14.183 -13.572 -14.956 1.00 98.25 930 GLY A N 1
ATOM 7026 C CA . GLY A 1 930 ? -14.488 -12.147 -14.927 1.00 98.25 930 GLY A CA 1
ATOM 7027 C C . GLY A 1 930 ? -15.597 -11.832 -13.925 1.00 98.25 930 GLY A C 1
ATOM 7028 O O . GLY A 1 930 ? -15.944 -12.658 -13.078 1.00 98.25 930 GLY A O 1
ATOM 7029 N N . VAL A 1 931 ? -16.208 -10.659 -14.061 1.00 98.31 931 VAL A N 1
ATOM 7030 C CA . VAL A 1 931 ? -17.327 -10.210 -13.219 1.00 98.31 931 VAL A CA 1
ATOM 7031 C C . VAL A 1 931 ? -18.530 -9.768 -14.039 1.00 98.31 931 VAL A C 1
ATOM 7033 O O . VAL A 1 931 ? -18.420 -9.473 -15.229 1.00 98.31 931 VAL A O 1
ATOM 7036 N N . VAL A 1 932 ? -19.682 -9.726 -13.376 1.00 98.56 932 VAL A N 1
ATOM 7037 C CA . VAL A 1 932 ? -20.872 -8.996 -13.811 1.00 98.56 932 VAL A CA 1
ATOM 7038 C C . VAL A 1 932 ? -20.994 -7.763 -12.925 1.00 98.56 932 VAL A C 1
ATOM 7040 O O .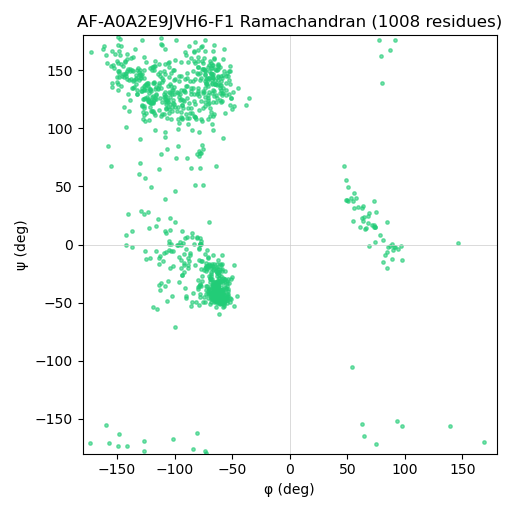 VAL A 1 932 ? -21.054 -7.888 -11.702 1.00 98.56 932 VAL A O 1
ATOM 7043 N N . ARG A 1 933 ? -21.015 -6.579 -13.536 1.00 97.38 933 ARG A N 1
ATOM 7044 C CA . ARG A 1 933 ? -21.197 -5.286 -12.871 1.00 97.38 933 ARG A CA 1
ATOM 7045 C C . ARG A 1 933 ? -22.455 -4.626 -13.432 1.00 97.38 933 ARG A C 1
ATOM 7047 O O . ARG A 1 933 ? -22.489 -4.306 -14.614 1.00 97.38 933 ARG A O 1
ATOM 7054 N N . SER A 1 934 ? -23.480 -4.452 -12.599 1.00 97.94 934 SER A N 1
ATOM 7055 C CA . SER A 1 934 ? -24.785 -3.899 -12.989 1.00 97.94 934 SER A CA 1
ATOM 7056 C C . SER A 1 934 ? -25.106 -2.647 -12.173 1.00 97.94 934 SER A C 1
ATOM 7058 O O . SER A 1 934 ? -25.180 -2.709 -10.940 1.00 97.94 934 SER A O 1
ATOM 7060 N N . ILE A 1 935 ? -25.252 -1.509 -12.856 1.00 98.19 935 ILE A N 1
ATOM 7061 C CA . ILE A 1 935 ? -25.416 -0.179 -12.256 1.00 98.19 935 ILE A CA 1
ATOM 7062 C C . ILE A 1 935 ? -26.694 0.457 -12.807 1.00 98.19 935 ILE A C 1
ATOM 7064 O O . ILE A 1 935 ? -26.769 0.763 -13.995 1.00 98.19 935 ILE A O 1
ATOM 7068 N N . GLU A 1 936 ? -27.691 0.655 -11.946 1.00 98.19 936 GLU A N 1
ATOM 7069 C CA . GLU A 1 936 ? -28.911 1.404 -12.262 1.00 98.19 936 GLU A CA 1
ATOM 7070 C C . GLU A 1 936 ? -28.684 2.897 -12.036 1.00 98.19 936 GLU A C 1
ATOM 7072 O O . GLU A 1 936 ? -28.220 3.304 -10.971 1.00 98.19 936 GLU A O 1
ATOM 7077 N N . PHE A 1 937 ? -29.072 3.721 -13.002 1.00 97.88 937 PHE A N 1
ATOM 7078 C CA . PHE A 1 937 ? -28.947 5.169 -12.941 1.00 97.88 937 PHE A CA 1
ATOM 7079 C C . PHE A 1 937 ? -30.215 5.794 -12.358 1.00 97.88 937 PHE A C 1
ATOM 7081 O O . PHE A 1 937 ? -31.338 5.469 -12.734 1.00 97.88 937 PHE A O 1
ATOM 7088 N N . ARG A 1 938 ? -30.052 6.700 -11.392 1.00 97.38 938 ARG A N 1
ATOM 7089 C CA . ARG A 1 938 ? -31.148 7.363 -10.658 1.00 97.38 938 ARG A CA 1
ATOM 7090 C C . ARG A 1 938 ? -31.366 8.809 -11.095 1.00 97.38 938 ARG A C 1
ATOM 7092 O O . ARG A 1 938 ? -32.328 9.435 -10.656 1.00 97.38 938 ARG A O 1
ATOM 7099 N N . ALA A 1 939 ? -30.514 9.312 -11.975 1.00 96.44 939 ALA A N 1
ATOM 7100 C CA . ALA A 1 939 ? -30.634 10.593 -12.656 1.00 96.44 939 ALA A CA 1
ATOM 7101 C C . ALA A 1 939 ? -30.108 10.443 -14.094 1.00 96.44 939 ALA A C 1
ATOM 7103 O O . ALA A 1 939 ? -29.282 9.553 -14.317 1.00 96.44 939 ALA A O 1
ATOM 7104 N N . PRO A 1 940 ? -30.528 11.307 -15.037 1.00 96.88 940 PRO A N 1
ATOM 7105 C CA . PRO A 1 940 ? -29.959 11.328 -16.377 1.00 96.88 940 PRO A CA 1
ATOM 7106 C C . PRO A 1 940 ? -28.447 11.569 -16.336 1.00 96.88 940 PRO A C 1
ATOM 7108 O O . PRO A 1 940 ? -27.978 12.491 -15.657 1.00 96.88 940 PRO A O 1
ATOM 7111 N N . MET A 1 941 ? -27.695 10.728 -17.043 1.00 96.38 941 MET A N 1
ATOM 7112 C CA . MET A 1 941 ? -26.232 10.753 -17.076 1.00 96.38 941 MET A CA 1
ATOM 7113 C C . MET A 1 941 ? -25.711 10.429 -18.473 1.00 96.38 941 MET A C 1
ATOM 7115 O O . MET A 1 941 ? -26.264 9.592 -19.186 1.00 96.38 941 MET A O 1
ATOM 7119 N N . GLN A 1 942 ? -24.580 11.037 -18.817 1.00 96.56 942 GLN A N 1
ATOM 7120 C CA . GLN A 1 942 ? -23.749 10.612 -19.935 1.00 96.56 942 GLN A CA 1
ATOM 7121 C C . GLN A 1 942 ? -22.722 9.611 -19.408 1.00 96.56 942 GLN A C 1
ATOM 7123 O O . GLN A 1 942 ? -22.064 9.880 -18.403 1.00 96.56 942 GLN A O 1
ATOM 7128 N N . ALA A 1 943 ? -22.569 8.470 -20.072 1.00 96.56 943 ALA A N 1
ATOM 7129 C CA . ALA A 1 943 ? -21.554 7.473 -19.751 1.00 96.56 943 ALA A CA 1
ATOM 7130 C 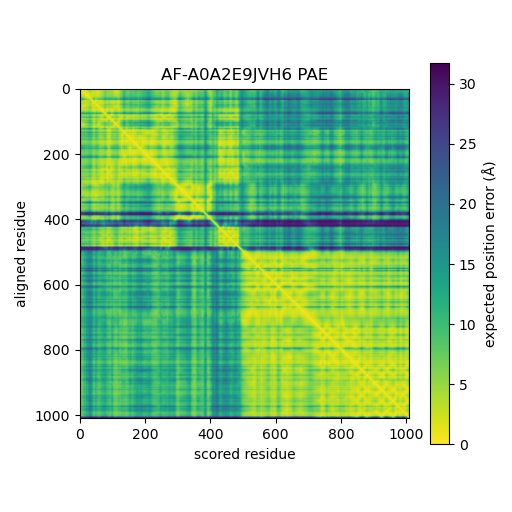C . ALA A 1 943 ? -20.643 7.210 -20.949 1.00 96.56 943 ALA A C 1
ATOM 7132 O O . ALA A 1 943 ? -21.062 7.341 -22.097 1.00 96.56 943 ALA A O 1
ATOM 7133 N N . ALA A 1 944 ? -19.404 6.811 -20.688 1.00 96.50 944 ALA A N 1
ATOM 7134 C CA . ALA A 1 944 ? -18.497 6.313 -21.704 1.00 96.50 944 ALA A CA 1
ATOM 7135 C C . ALA A 1 944 ? -17.866 4.993 -21.267 1.00 96.50 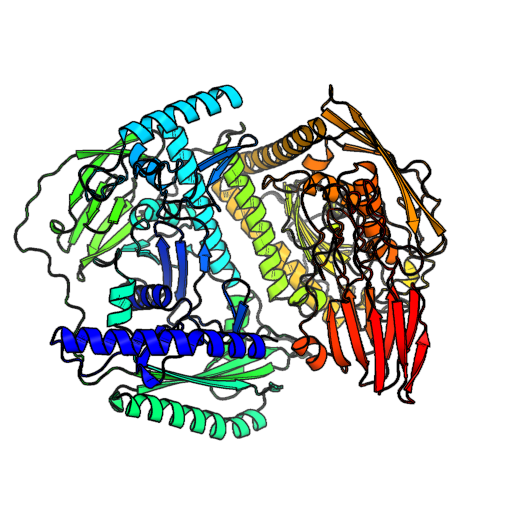944 ALA A C 1
ATOM 7137 O O . ALA A 1 944 ? -17.557 4.778 -20.093 1.00 96.50 944 ALA A O 1
ATOM 7138 N N . ILE A 1 945 ? -17.676 4.112 -22.245 1.00 96.56 945 ILE A N 1
ATOM 7139 C CA . ILE A 1 945 ? -16.944 2.862 -22.089 1.00 96.56 945 ILE A CA 1
ATOM 7140 C C . ILE A 1 945 ? -15.714 2.918 -22.982 1.00 96.56 945 ILE A C 1
ATOM 7142 O O . ILE A 1 945 ? -15.825 3.149 -24.188 1.00 96.56 945 ILE A O 1
ATOM 7146 N N . LEU A 1 946 ? -14.561 2.632 -22.386 1.00 96.75 946 LEU A N 1
ATOM 7147 C CA . LEU A 1 946 ? -13.341 2.254 -23.086 1.00 96.75 946 LEU A CA 1
ATOM 7148 C C . LEU A 1 946 ? -12.988 0.836 -22.644 1.00 96.75 946 LEU A C 1
ATOM 7150 O O . LEU A 1 946 ? -12.676 0.597 -21.480 1.00 96.75 946 LEU A O 1
ATOM 7154 N N . SER A 1 947 ? -13.109 -0.129 -23.552 1.00 96.75 947 SER A N 1
ATOM 7155 C CA . SER A 1 947 ? -12.788 -1.525 -23.265 1.00 96.75 947 SER A CA 1
ATOM 7156 C C . SER A 1 947 ? -12.247 -2.248 -24.495 1.00 96.75 947 SER A C 1
ATOM 7158 O O . SER A 1 947 ? -12.427 -1.804 -25.629 1.00 96.75 947 SER A O 1
ATOM 7160 N N . ASN A 1 948 ? -11.605 -3.388 -24.255 1.00 94.50 948 ASN A N 1
ATOM 7161 C CA . ASN A 1 948 ? -11.123 -4.316 -25.273 1.00 94.50 948 ASN A CA 1
ATOM 7162 C C . ASN A 1 948 ? -11.651 -5.736 -24.982 1.00 94.50 948 ASN A C 1
ATOM 7164 O O . ASN A 1 948 ? -12.410 -5.962 -24.027 1.00 94.50 948 ASN A O 1
ATOM 7168 N N . ASN A 1 949 ? -11.260 -6.710 -25.799 1.00 95.75 949 ASN A N 1
ATOM 7169 C CA . ASN A 1 949 ? -11.624 -8.119 -25.666 1.00 95.75 949 ASN A CA 1
ATOM 7170 C C . ASN A 1 949 ? -13.137 -8.389 -25.603 1.00 95.75 949 ASN A C 1
ATOM 7172 O O . ASN A 1 949 ? -13.624 -9.267 -24.878 1.00 95.75 949 ASN A O 1
ATOM 7176 N N . ARG A 1 950 ? -13.904 -7.623 -26.381 1.00 96.50 950 ARG A N 1
ATOM 7177 C CA . ARG A 1 950 ? -15.308 -7.886 -26.719 1.00 96.50 950 ARG A CA 1
ATOM 7178 C C . ARG A 1 950 ? -15.422 -8.691 -28.014 1.00 96.50 950 ARG A C 1
ATOM 7180 O O . ARG A 1 950 ? -16.397 -9.427 -28.174 1.00 96.50 950 ARG A O 1
ATOM 7187 N N . ARG A 1 951 ? -14.408 -8.628 -28.890 1.00 95.62 951 ARG A N 1
ATOM 7188 C CA . ARG A 1 951 ? -14.297 -9.436 -30.116 1.00 95.62 951 ARG A CA 1
ATOM 7189 C C . ARG A 1 951 ? -13.320 -10.601 -29.958 1.00 95.62 951 ARG A C 1
ATOM 7191 O O . ARG A 1 951 ? -13.656 -11.713 -30.362 1.00 95.62 951 ARG A O 1
ATOM 7198 N N . ILE A 1 952 ? -12.149 -10.368 -29.363 1.00 94.88 952 ILE A N 1
ATOM 7199 C CA . ILE A 1 952 ? -11.095 -11.385 -29.199 1.00 94.88 952 ILE A CA 1
ATOM 7200 C C . ILE A 1 952 ? -10.977 -11.784 -27.722 1.00 94.88 952 ILE A C 1
ATOM 7202 O O . ILE A 1 952 ? -10.875 -10.939 -26.842 1.00 94.88 952 ILE A O 1
ATOM 7206 N N . GLY A 1 953 ? -11.041 -13.085 -27.425 1.00 95.69 953 GLY A N 1
ATOM 7207 C CA . GLY A 1 953 ? -10.891 -13.587 -26.055 1.00 95.69 953 GLY A CA 1
ATOM 7208 C C . GLY A 1 953 ? -9.418 -13.664 -25.632 1.00 95.69 953 GLY A C 1
ATOM 7209 O O . GLY A 1 953 ? -8.584 -14.003 -26.476 1.00 95.69 953 GLY A O 1
ATOM 7210 N N . PRO A 1 954 ? -9.077 -13.435 -24.348 1.00 97.56 954 PRO A N 1
ATOM 7211 C CA . PRO A 1 954 ? -7.712 -13.597 -23.842 1.00 97.56 954 PRO A CA 1
ATOM 7212 C C . PRO A 1 954 ? -7.113 -14.952 -24.196 1.00 97.56 954 PRO A C 1
ATOM 7214 O O . PRO A 1 954 ? -7.730 -15.979 -23.920 1.00 97.56 954 PRO A O 1
ATOM 7217 N N . PHE A 1 955 ? -5.934 -14.959 -24.819 1.00 97.88 955 PHE A N 1
ATOM 7218 C CA . PHE A 1 955 ? -5.320 -16.173 -25.356 1.00 97.88 955 PHE A CA 1
ATOM 7219 C C . PHE A 1 955 ? -4.955 -17.178 -24.256 1.00 97.88 955 PHE A C 1
ATOM 7221 O O . PHE A 1 955 ? -4.484 -16.799 -23.184 1.00 97.88 955 PHE A O 1
ATOM 7228 N N . GLY A 1 956 ? -5.144 -18.469 -24.531 1.00 97.62 956 GLY A N 1
ATOM 7229 C CA . GLY A 1 956 ? -4.570 -19.544 -23.720 1.00 97.62 956 GLY A CA 1
ATOM 7230 C C . GLY A 1 956 ? -3.118 -19.844 -24.106 1.00 97.62 956 GLY A C 1
ATOM 7231 O O . GLY A 1 956 ? -2.639 -19.401 -25.151 1.00 97.62 956 GLY A O 1
ATOM 7232 N N . LEU A 1 957 ? -2.409 -20.600 -23.269 1.00 96.50 957 LEU A N 1
ATOM 7233 C CA . LEU A 1 957 ? -0.988 -20.902 -23.452 1.00 96.50 957 LEU A CA 1
ATOM 7234 C C . LEU A 1 957 ? -0.706 -22.406 -23.299 1.00 96.50 957 LEU A C 1
ATOM 7236 O O . LEU A 1 957 ? -1.390 -23.102 -22.550 1.00 96.50 957 LEU A O 1
ATOM 7240 N N . GLN A 1 958 ? 0.293 -22.927 -24.023 1.00 94.88 958 GLN A N 1
ATOM 7241 C CA . GLN A 1 958 ? 0.702 -24.345 -23.984 1.00 94.88 958 GLN A CA 1
ATOM 7242 C C . GLN A 1 958 ? -0.466 -25.348 -24.141 1.00 94.88 958 GLN A C 1
ATOM 7244 O O . GLN A 1 958 ? -0.509 -26.382 -23.479 1.00 94.88 958 GLN A O 1
ATOM 7249 N N . GLY A 1 959 ? -1.443 -25.041 -25.002 1.00 94.44 959 GLY A N 1
ATOM 7250 C CA . GLY A 1 959 ? -2.621 -25.890 -25.239 1.00 94.44 959 GLY A CA 1
ATOM 7251 C C . GLY A 1 959 ? -3.863 -25.546 -24.407 1.00 94.44 959 GLY A C 1
ATOM 7252 O O . GLY A 1 959 ? -4.924 -26.126 -24.633 1.00 94.44 959 GLY A O 1
ATOM 7253 N N . GLY A 1 960 ? -3.775 -24.572 -23.496 1.00 97.06 960 GLY A N 1
ATOM 7254 C CA . GLY A 1 960 ? -4.951 -23.996 -22.846 1.00 97.06 960 GLY A CA 1
ATOM 7255 C C . GLY A 1 960 ? -5.820 -23.196 -23.824 1.00 97.06 960 GLY A C 1
ATOM 7256 O O . GLY A 1 960 ? -5.332 -22.650 -24.815 1.00 97.06 960 GLY A O 1
ATOM 7257 N N . THR A 1 961 ? -7.123 -23.118 -23.560 1.00 97.69 961 THR A N 1
ATOM 7258 C CA . THR A 1 961 ? -8.086 -22.387 -24.393 1.00 97.69 961 THR A CA 1
ATOM 7259 C C . THR A 1 961 ? -8.191 -20.926 -23.976 1.00 97.69 961 THR A C 1
ATOM 7261 O O . THR A 1 961 ? -7.951 -20.572 -22.819 1.00 97.69 961 THR A O 1
ATOM 7264 N N . SER A 1 962 ? -8.640 -20.076 -24.899 1.00 97.88 962 SER A N 1
ATOM 7265 C CA . SER A 1 962 ? -8.928 -18.677 -24.591 1.00 97.88 962 SER A CA 1
ATOM 7266 C C . SER A 1 962 ? -10.053 -18.513 -23.564 1.00 97.88 962 SER A C 1
ATOM 7268 O O . SER A 1 962 ? -10.975 -19.334 -23.497 1.00 97.88 962 SER A O 1
ATOM 7270 N N . GLY A 1 963 ? -9.988 -17.428 -22.791 1.00 97.88 963 GLY A N 1
ATOM 7271 C CA . GLY A 1 963 ? -11.094 -16.960 -21.958 1.00 97.88 963 GLY A CA 1
ATOM 7272 C C . GLY A 1 963 ? -12.250 -16.414 -22.803 1.00 97.88 963 GLY A C 1
ATOM 7273 O O . GLY A 1 963 ? -12.072 -16.019 -23.958 1.00 97.88 963 GLY A O 1
ATOM 7274 N N . LYS A 1 964 ? -13.459 -16.380 -22.236 1.00 98.44 964 LYS A N 1
ATOM 7275 C CA . LYS A 1 964 ? -14.621 -15.754 -22.884 1.00 98.44 964 LYS A CA 1
ATOM 7276 C C . LYS A 1 964 ? -14.417 -14.246 -22.997 1.00 98.44 964 LYS A C 1
ATOM 7278 O O . LYS A 1 964 ? -13.951 -13.613 -22.049 1.00 98.44 964 LYS A O 1
ATOM 7283 N N . THR A 1 965 ? -14.879 -13.676 -24.107 1.00 98.31 965 THR A N 1
ATOM 7284 C CA . THR A 1 965 ? -14.964 -12.224 -24.292 1.00 98.31 965 THR A CA 1
ATOM 7285 C C . THR A 1 965 ? -15.914 -11.580 -23.282 1.00 98.31 965 THR A C 1
ATOM 7287 O O . THR A 1 965 ? -16.823 -12.230 -22.730 1.00 98.31 965 THR A O 1
ATOM 7290 N N . GLY A 1 966 ? -15.679 -10.294 -23.029 1.00 97.75 966 GLY A N 1
ATOM 7291 C CA . GLY A 1 966 ? -16.603 -9.444 -22.287 1.00 97.75 966 GLY A CA 1
ATOM 7292 C C . GLY A 1 966 ? -17.809 -9.033 -23.137 1.00 97.75 966 GLY A C 1
ATOM 7293 O O . GLY A 1 966 ? -17.831 -9.259 -24.350 1.00 97.75 966 GLY A O 1
ATOM 7294 N N . ARG A 1 967 ? -18.813 -8.415 -22.510 1.00 97.75 967 ARG A N 1
ATOM 7295 C CA . ARG A 1 967 ? -20.020 -7.871 -23.155 1.00 97.75 967 ARG A CA 1
ATOM 7296 C C . ARG A 1 967 ? -20.521 -6.647 -22.397 1.00 97.75 967 ARG A C 1
ATOM 7298 O O . ARG A 1 967 ? -20.473 -6.637 -21.174 1.00 97.75 967 ARG A O 1
ATOM 7305 N N . ASN A 1 968 ? -21.042 -5.662 -23.122 1.00 97.88 968 ASN A N 1
ATOM 7306 C CA . ASN A 1 968 ? -21.653 -4.465 -22.550 1.00 97.88 968 ASN A CA 1
ATOM 7307 C C . ASN A 1 968 ? -23.087 -4.354 -23.096 1.00 97.88 968 ASN A C 1
ATOM 7309 O O . ASN A 1 968 ? -23.308 -4.595 -24.286 1.00 97.88 968 ASN A O 1
ATOM 7313 N N . TYR A 1 969 ? -24.066 -4.025 -22.256 1.00 98.19 969 TYR A N 1
ATOM 7314 C CA . TYR A 1 969 ? -25.441 -3.772 -22.699 1.00 98.19 969 TYR A CA 1
ATOM 7315 C C . TYR A 1 969 ? -26.219 -2.926 -21.690 1.00 98.19 969 TYR A C 1
ATOM 7317 O O . TYR A 1 969 ? -25.902 -2.913 -20.502 1.00 98.19 969 TYR A O 1
ATOM 7325 N N . ILE A 1 970 ? -27.249 -2.231 -22.168 1.00 98.50 970 ILE A N 1
ATOM 7326 C CA . ILE A 1 970 ? -28.173 -1.450 -21.341 1.00 98.50 970 ILE A CA 1
ATOM 7327 C C . ILE A 1 970 ? -29.490 -2.213 -21.239 1.00 98.50 970 ILE A C 1
ATOM 7329 O O . ILE A 1 970 ? -30.043 -2.636 -22.253 1.00 98.50 970 ILE A O 1
ATOM 7333 N N . LEU A 1 971 ? -30.007 -2.374 -20.026 1.00 98.12 971 LEU A N 1
ATOM 7334 C CA . LEU A 1 971 ? -31.397 -2.737 -19.781 1.00 98.12 971 LEU A CA 1
ATOM 7335 C C . LEU A 1 971 ? -32.190 -1.443 -19.589 1.00 98.12 971 LEU A C 1
ATOM 7337 O O . LEU A 1 971 ? -32.012 -0.753 -18.583 1.00 98.12 971 LEU A O 1
ATOM 7341 N N . ARG A 1 972 ? -33.030 -1.111 -20.570 1.00 97.00 972 ARG A N 1
ATOM 7342 C CA . ARG A 1 972 ? -33.882 0.079 -20.536 1.00 97.00 972 ARG A CA 1
ATOM 7343 C C . ARG A 1 972 ? -35.076 -0.142 -19.612 1.00 97.00 972 ARG A C 1
ATOM 7345 O O . ARG A 1 972 ? -35.472 -1.279 -19.345 1.00 97.00 972 ARG A O 1
ATOM 7352 N N . GLN A 1 973 ? -35.675 0.946 -19.135 1.00 92.44 973 GLN A N 1
ATOM 7353 C CA . GLN A 1 973 ? -36.784 0.893 -18.171 1.00 92.44 973 GLN A CA 1
ATOM 7354 C C . GLN A 1 973 ? -38.016 0.096 -18.659 1.00 92.44 973 GLN A C 1
ATOM 7356 O O . GLN A 1 973 ? -38.729 -0.504 -17.855 1.00 92.44 973 GLN A O 1
ATOM 7361 N N . ASP A 1 974 ? -38.274 0.070 -19.965 1.00 92.56 974 ASP A N 1
ATOM 7362 C CA . ASP A 1 974 ? -39.365 -0.701 -20.583 1.00 92.56 974 ASP A CA 1
ATOM 7363 C C . ASP A 1 974 ? -39.061 -2.215 -20.703 1.00 92.56 974 ASP A C 1
ATOM 7365 O O . ASP A 1 974 ? -39.897 -2.984 -21.183 1.00 92.56 974 ASP A O 1
ATOM 7369 N N . GLY A 1 975 ? -37.882 -2.646 -20.244 1.00 92.56 975 GLY A N 1
ATOM 7370 C CA . GLY A 1 975 ? -37.433 -4.032 -20.206 1.00 92.56 975 GLY A CA 1
ATOM 7371 C C . GLY A 1 975 ? -36.671 -4.502 -21.445 1.00 92.56 975 GLY A C 1
ATOM 7372 O O . GLY A 1 975 ? -36.226 -5.653 -21.449 1.00 92.56 975 GLY A O 1
ATOM 7373 N N . HIS A 1 976 ? -36.491 -3.676 -22.485 1.00 96.25 976 HIS A N 1
ATOM 7374 C CA . HIS A 1 976 ? -35.679 -4.083 -23.635 1.00 96.25 976 HIS A CA 1
ATOM 7375 C C . HIS A 1 976 ? -34.176 -3.947 -23.359 1.00 96.25 976 HIS A C 1
ATOM 7377 O O . HIS A 1 976 ? -33.730 -3.144 -22.539 1.00 96.25 976 HIS A O 1
ATOM 7383 N N . THR A 1 977 ? -33.381 -4.763 -24.051 1.00 97.38 977 THR A N 1
ATOM 7384 C CA . THR A 1 977 ? -31.919 -4.754 -23.943 1.00 97.38 977 THR A CA 1
ATOM 7385 C C . THR A 1 977 ? -31.290 -4.178 -25.204 1.00 97.38 977 THR A C 1
ATOM 7387 O O . THR A 1 977 ? -31.599 -4.617 -26.311 1.00 97.38 977 THR A O 1
ATOM 7390 N N . GLU A 1 978 ? -30.370 -3.238 -25.027 1.00 97.19 978 GLU A N 1
ATOM 7391 C CA . GLU A 1 978 ? -29.594 -2.603 -26.088 1.00 97.19 978 GLU A CA 1
ATOM 7392 C C . GLU A 1 978 ? -28.127 -3.032 -25.983 1.00 97.19 978 GLU A C 1
ATOM 7394 O O . GLU A 1 978 ? -27.491 -2.855 -24.944 1.00 97.19 978 GLU A O 1
ATOM 7399 N N . ALA A 1 979 ? -27.581 -3.626 -27.046 1.00 96.88 979 ALA A N 1
ATOM 7400 C CA . ALA A 1 979 ? -26.180 -4.034 -27.075 1.00 96.88 979 ALA A CA 1
ATOM 7401 C C . ALA A 1 979 ? -25.258 -2.815 -27.216 1.00 96.88 979 ALA A C 1
ATOM 7403 O O . ALA A 1 979 ? -25.478 -1.967 -28.076 1.00 96.88 979 ALA A O 1
ATOM 7404 N N . VAL A 1 980 ? -24.192 -2.777 -26.418 1.00 96.75 980 VAL A N 1
ATOM 7405 C CA . VAL A 1 980 ? -23.189 -1.708 -26.421 1.00 96.75 980 VAL A CA 1
ATOM 7406 C C . VAL A 1 980 ? -21.855 -2.270 -26.916 1.00 96.75 980 VAL A C 1
ATOM 7408 O O . VAL A 1 980 ? -21.478 -3.395 -26.576 1.00 96.75 980 VAL A O 1
ATOM 7411 N N . SER A 1 981 ? -21.136 -1.511 -27.747 1.00 94.88 981 SER A N 1
ATOM 7412 C CA . SER A 1 981 ? -19.851 -1.950 -28.305 1.00 94.88 981 SER A CA 1
ATOM 7413 C C . SER A 1 981 ? -18.721 -1.910 -27.258 1.00 94.88 981 SER A C 1
ATOM 7415 O O . SER A 1 981 ? -18.936 -1.619 -26.078 1.00 94.88 981 SER A O 1
ATOM 7417 N N . SER A 1 982 ? -17.494 -2.249 -27.666 1.00 93.50 982 SER A N 1
ATOM 7418 C CA . SER A 1 982 ? -16.308 -2.166 -26.802 1.00 93.50 982 SER A CA 1
ATOM 7419 C C . SER A 1 982 ? -15.947 -0.729 -26.425 1.00 93.50 982 SER A C 1
ATOM 7421 O O . SER A 1 982 ? -15.533 -0.490 -25.291 1.00 93.50 982 SER A O 1
ATOM 7423 N N . THR A 1 983 ? -16.154 0.224 -27.337 1.00 95.56 983 THR A N 1
ATOM 7424 C CA . THR A 1 983 ? -15.983 1.659 -27.095 1.00 95.56 983 THR A CA 1
ATOM 7425 C C . THR A 1 983 ? -17.235 2.433 -27.486 1.00 95.56 983 THR A C 1
ATOM 7427 O O . THR A 1 983 ? -17.672 2.412 -28.640 1.00 95.56 983 THR A O 1
ATOM 7430 N N . SER A 1 984 ? -17.864 3.088 -26.513 1.00 95.81 984 SER A N 1
ATOM 7431 C CA . SER A 1 984 ? -19.174 3.720 -26.698 1.00 95.81 984 SER A CA 1
ATOM 7432 C C . SER A 1 984 ? -19.362 4.936 -25.816 1.00 95.81 984 SER A C 1
ATOM 7434 O O . SER A 1 984 ? -18.948 4.932 -24.661 1.00 95.81 984 SER A O 1
ATOM 7436 N N . GLU A 1 985 ? -20.051 5.935 -26.357 1.00 96.06 985 GLU A N 1
ATOM 7437 C CA . GLU A 1 985 ? -20.658 7.027 -25.602 1.00 96.06 985 GLU A CA 1
ATOM 7438 C C . GLU A 1 985 ? -22.162 6.758 -25.484 1.00 96.06 985 GLU A C 1
ATOM 7440 O O . GLU A 1 985 ? -22.807 6.389 -26.465 1.00 96.06 985 GLU A O 1
ATOM 7445 N N . LEU A 1 986 ? -22.714 6.902 -24.283 1.00 95.38 986 LEU A N 1
ATOM 7446 C CA . LEU A 1 986 ? -24.057 6.462 -23.929 1.00 95.38 986 LEU A CA 1
ATOM 7447 C C . LEU A 1 986 ? -24.817 7.586 -23.227 1.00 95.38 986 LEU A C 1
ATOM 7449 O O . LEU A 1 986 ? -24.264 8.286 -22.379 1.00 95.38 986 LEU A O 1
ATOM 7453 N N . GLN A 1 987 ? -26.107 7.699 -23.532 1.00 96.44 987 GLN A N 1
ATOM 7454 C CA . GLN A 1 987 ? -27.058 8.505 -22.767 1.00 96.44 987 GLN A CA 1
ATOM 7455 C C . GLN A 1 987 ? -27.974 7.564 -21.982 1.00 96.44 987 GLN A C 1
ATOM 7457 O O . GLN A 1 987 ? -28.605 6.666 -22.557 1.00 96.44 987 GLN A O 1
ATOM 7462 N N . LEU A 1 988 ? -27.992 7.745 -20.665 1.00 96.88 988 LEU A N 1
ATOM 7463 C CA . LEU A 1 988 ? -28.706 6.899 -19.716 1.00 96.88 988 LEU A CA 1
ATOM 7464 C C . LEU A 1 988 ? -29.768 7.731 -19.011 1.00 96.88 988 LEU A C 1
ATOM 7466 O O . LEU A 1 988 ? -29.462 8.774 -18.432 1.00 96.88 988 LEU A O 1
ATOM 7470 N N . GLU A 1 989 ? -31.005 7.251 -19.053 1.00 97.25 989 GLU A N 1
ATOM 7471 C CA . GLU A 1 989 ? -32.136 7.878 -18.379 1.00 97.25 989 GLU A CA 1
ATOM 7472 C C . GLU A 1 989 ? -32.315 7.313 -16.963 1.00 97.25 989 GLU A C 1
ATOM 7474 O O . GLU A 1 989 ? -31.764 6.272 -16.592 1.00 97.25 989 GLU A O 1
ATOM 7479 N N . THR A 1 990 ? -33.119 7.988 -16.139 1.00 97.12 990 THR A N 1
ATOM 7480 C CA . THR A 1 990 ? -33.482 7.462 -14.816 1.00 97.12 990 THR A CA 1
ATOM 7481 C C . THR A 1 990 ? -34.178 6.102 -14.944 1.00 97.12 990 THR A C 1
ATOM 7483 O O . THR A 1 990 ? -35.233 5.991 -15.560 1.00 97.12 990 THR A O 1
ATOM 7486 N N . GLY A 1 991 ? -33.636 5.086 -14.274 1.00 96.81 991 GLY A N 1
ATOM 7487 C CA . GLY A 1 991 ? -34.136 3.711 -14.276 1.00 96.81 991 GLY A CA 1
ATOM 7488 C C . GLY A 1 991 ? -33.415 2.786 -15.258 1.00 96.81 991 GLY A C 1
ATOM 7489 O O . GLY A 1 991 ? -33.548 1.570 -15.124 1.00 96.81 991 GLY A O 1
ATOM 7490 N N . ASP A 1 992 ? -32.619 3.324 -16.187 1.00 98.31 992 ASP A N 1
ATOM 7491 C CA . ASP A 1 992 ? -31.771 2.505 -17.051 1.00 98.31 992 ASP A CA 1
ATOM 7492 C C . ASP A 1 992 ? -30.672 1.825 -16.233 1.00 98.31 992 ASP A C 1
ATOM 7494 O O . ASP A 1 992 ? -30.124 2.390 -15.283 1.00 98.31 992 ASP A O 1
ATOM 7498 N N . THR A 1 993 ? -30.327 0.598 -16.614 1.00 98.44 993 THR A N 1
ATOM 7499 C CA . THR A 1 993 ? -29.251 -0.167 -15.981 1.00 98.44 993 THR A CA 1
ATOM 7500 C C . THR A 1 993 ? -28.175 -0.494 -17.003 1.00 98.44 993 THR A C 1
ATOM 7502 O O . THR A 1 993 ? -28.460 -1.144 -18.004 1.00 98.44 993 THR A O 1
ATOM 7505 N N . LEU A 1 994 ? -26.935 -0.076 -16.747 1.00 98.44 994 LEU A N 1
ATOM 7506 C CA . LEU A 1 994 ? -25.773 -0.475 -17.538 1.00 98.44 994 LEU A CA 1
ATOM 7507 C C . LEU A 1 994 ? -25.169 -1.753 -16.950 1.00 98.44 994 LEU A C 1
ATOM 7509 O O . LEU A 1 994 ? -24.831 -1.792 -15.765 1.00 98.44 994 LEU A O 1
ATOM 7513 N N . ILE A 1 995 ? -25.015 -2.783 -17.783 1.00 98.44 995 ILE A N 1
ATOM 7514 C CA . ILE A 1 995 ? -24.437 -4.070 -17.405 1.00 98.44 995 ILE A CA 1
ATOM 7515 C C . ILE A 1 995 ? -23.145 -4.303 -18.183 1.00 98.44 995 ILE A C 1
ATOM 7517 O O . ILE A 1 995 ? -23.117 -4.276 -19.416 1.00 98.44 995 ILE A O 1
ATOM 7521 N N . ILE A 1 996 ? -22.073 -4.568 -17.438 1.00 98.44 996 ILE A N 1
ATOM 7522 C CA . ILE A 1 996 ? -20.747 -4.893 -17.958 1.00 98.44 996 ILE A CA 1
ATOM 7523 C C . ILE A 1 996 ? -20.377 -6.297 -17.482 1.00 98.44 996 ILE A C 1
ATOM 7525 O O . ILE A 1 996 ? -20.191 -6.551 -16.292 1.00 98.44 996 ILE A O 1
ATOM 7529 N N . GLU A 1 997 ? -20.258 -7.214 -18.434 1.00 98.50 997 GLU A N 1
ATOM 7530 C CA . GLU A 1 997 ? -19.650 -8.526 -18.250 1.00 98.50 997 GLU A CA 1
ATOM 7531 C C . GLU A 1 997 ? -18.181 -8.447 -18.666 1.00 98.50 997 GLU A C 1
ATOM 7533 O O . GLU A 1 997 ? -17.881 -8.273 -19.850 1.00 98.50 997 GLU A O 1
ATOM 7538 N N . THR A 1 998 ? -17.248 -8.602 -17.730 1.00 98.31 998 THR A N 1
ATOM 7539 C CA . THR A 1 998 ? -15.819 -8.518 -18.059 1.00 98.31 998 THR A CA 1
ATOM 7540 C C . THR A 1 998 ? -15.268 -9.848 -18.601 1.00 98.31 998 THR A C 1
ATOM 7542 O O . THR A 1 998 ? -15.867 -10.919 -18.394 1.00 98.31 998 THR A O 1
ATOM 7545 N N . PRO A 1 999 ? -14.149 -9.820 -19.353 1.00 98.31 999 PRO A N 1
ATOM 7546 C CA . PRO A 1 999 ? -13.528 -11.032 -19.883 1.00 98.31 999 PRO A CA 1
ATOM 7547 C C . PRO A 1 999 ? -12.997 -11.955 -18.771 1.00 98.31 999 PRO A C 1
ATOM 7549 O O . PRO A 1 999 ? -12.597 -11.501 -17.696 1.00 98.31 999 PRO A O 1
ATOM 7552 N N . GLY A 1 1000 ? -12.961 -13.265 -19.036 1.00 98.38 1000 GLY A N 1
ATOM 7553 C CA . GLY A 1 1000 ? -12.148 -14.197 -18.233 1.00 98.38 1000 GLY A CA 1
ATOM 7554 C C . GLY A 1 1000 ? -10.683 -14.197 -18.678 1.00 98.38 1000 GLY A C 1
ATOM 7555 O O . GLY A 1 1000 ? -10.365 -13.595 -19.692 1.00 98.38 1000 GLY A O 1
ATOM 7556 N N . GLY A 1 1001 ? -9.796 -14.895 -17.974 1.00 98.31 1001 GLY A N 1
ATOM 7557 C CA . GLY A 1 1001 ? -8.408 -15.114 -18.398 1.00 98.31 1001 GLY A CA 1
ATOM 7558 C C . GLY A 1 1001 ? -8.238 -16.375 -19.247 1.00 98.31 1001 GLY A C 1
ATOM 7559 O O . GLY A 1 1001 ? -9.109 -17.245 -19.255 1.00 98.31 1001 GLY A O 1
ATOM 7560 N N . GLY A 1 1002 ? -7.123 -16.494 -19.964 1.00 98.38 1002 GLY A N 1
ATOM 7561 C CA . GLY A 1 1002 ? -6.758 -17.692 -20.723 1.00 98.38 1002 GLY A CA 1
ATOM 7562 C C . GLY A 1 1002 ? -6.290 -18.848 -19.831 1.00 98.38 1002 GLY A C 1
ATOM 7563 O O . GLY A 1 1002 ? -5.718 -18.626 -18.762 1.00 98.38 1002 GLY A O 1
ATOM 7564 N N . GLY A 1 1003 ? -6.538 -20.085 -20.271 1.00 98.06 1003 GLY A N 1
ATOM 7565 C CA . GLY A 1 1003 ? -6.068 -21.302 -19.598 1.00 98.06 1003 GLY A CA 1
ATOM 7566 C C . GLY A 1 1003 ? -4.630 -21.677 -19.969 1.00 98.06 1003 GLY A C 1
ATOM 7567 O O . GLY A 1 1003 ? -4.088 -21.191 -20.965 1.00 98.06 1003 GLY A O 1
ATOM 7568 N N . TYR A 1 1004 ? -4.027 -22.584 -19.198 1.00 98.06 1004 TYR A N 1
ATOM 7569 C CA . TYR A 1 1004 ? -2.673 -23.100 -19.420 1.00 98.06 1004 TYR A CA 1
ATOM 7570 C C . TYR A 1 1004 ? -2.659 -24.632 -19.473 1.00 98.06 1004 TYR A C 1
ATOM 7572 O O . TYR A 1 1004 ? -3.214 -25.290 -18.594 1.00 98.06 1004 TYR A O 1
ATOM 7580 N N . GLY A 1 1005 ? -1.973 -25.213 -20.461 1.00 96.00 1005 GLY A N 1
ATOM 7581 C CA . GLY A 1 1005 ? -1.810 -26.667 -20.584 1.00 96.00 1005 GLY A CA 1
ATOM 7582 C C . GLY A 1 1005 ? -3.031 -27.388 -21.170 1.00 96.00 1005 GLY A C 1
ATOM 7583 O O . GLY A 1 1005 ? -4.146 -26.870 -21.158 1.00 96.00 1005 GLY A O 1
ATOM 7584 N N . ASN A 1 1006 ? -2.844 -28.618 -21.654 1.00 90.44 1006 ASN A N 1
ATOM 7585 C CA . ASN A 1 1006 ? -3.938 -29.445 -22.174 1.00 90.44 1006 ASN A CA 1
ATOM 7586 C C . ASN A 1 1006 ? -4.785 -30.029 -21.030 1.00 90.44 1006 ASN A C 1
ATOM 7588 O O . ASN A 1 1006 ? -4.254 -30.657 -20.118 1.00 90.44 1006 ASN A O 1
ATOM 7592 N N . ALA A 1 1007 ? -6.113 -29.925 -21.123 1.00 69.56 1007 ALA A N 1
ATOM 7593 C CA . ALA A 1 1007 ? -7.066 -30.387 -20.101 1.00 69.56 1007 ALA A CA 1
ATOM 7594 C C . ALA A 1 1007 ? -7.182 -31.930 -19.943 1.00 69.56 1007 ALA A C 1
ATOM 7596 O O . ALA A 1 1007 ? -8.182 -32.420 -19.426 1.00 69.56 1007 ALA A O 1
ATOM 7597 N N . GLY A 1 1008 ? -6.193 -32.707 -20.404 1.00 57.94 1008 GLY A N 1
ATOM 7598 C CA . GLY A 1 1008 ? -6.225 -34.177 -20.428 1.00 57.94 1008 GLY A CA 1
ATOM 7599 C C . GLY A 1 1008 ? -4.902 -34.880 -20.104 1.00 57.94 1008 GLY A C 1
ATOM 7600 O O . GLY A 1 1008 ? -4.821 -36.092 -20.274 1.00 57.94 1008 GLY A O 1
ATOM 7601 N N . SER A 1 1009 ? -3.868 -34.156 -19.665 1.00 44.00 1009 SER A N 1
ATOM 7602 C CA . SER A 1 1009 ? -2.598 -34.739 -19.207 1.00 44.00 1009 SER A CA 1
ATOM 7603 C C . SER A 1 1009 ? -2.490 -34.637 -17.686 1.00 44.00 1009 SER A C 1
ATOM 7605 O O . SER A 1 1009 ? -1.893 -33.696 -17.163 1.00 44.00 1009 SER A O 1
ATOM 7607 N N . THR A 1 1010 ? -3.113 -35.583 -16.993 1.00 41.38 1010 THR A N 1
ATOM 7608 C CA . THR A 1 1010 ? -2.788 -35.938 -15.603 1.00 41.38 1010 THR A CA 1
ATOM 7609 C C . THR A 1 1010 ? -2.014 -37.234 -15.597 1.00 41.38 1010 THR A C 1
ATOM 7611 O O . THR A 1 1010 ? -2.518 -38.177 -16.256 1.00 41.38 1010 THR A O 1
#

Foldseek 3Di:
DQVVLQVVQQVVFFVVLLVVVVVVVVVCVVVVNDDPFDWDFFQLLAIDGSVPDTRLRNPCRLVSLLVLLLCVPPCVVWVFWEWEWAAEQFWTKIATTRPDFDWDQWDADPNGIGRHTGGDIDIFLFHQQFAWDQPLLFTDTDNDGCPVVVGAPQQQRPGHHGLVLLCLQQQLDDQVQAAQQGDPVGRHTGCNVRSQVNLQVVQVVSCVVVVDRDDSNRSSQLNLLLSLLSSLLSNCLVQVLQLHQLQSHEYEFAAACRLSRVVVNCVSSNHFKYWYALCRNPSSVSSVVVGWHKDKDKDFDWFWDDPVSLVVCVVVQVVSQVVRLVSVVVVAFDSVFKDKWKWWFKDFVLDPLTDTATRDDRVRRLVRCQVSCCSNQVHGLPDDDDPSGIMTTGMMMMMMTGHHPPPPDDPPQPAADPDADDDQDWDWGDDPNDIDTATEEELSRDHAQDKDADQYWYDDNRYIHGHHHQWMWGQHRSRMIMIGHDDDPPQDPFDDLDDDSSVLSSLLSLQQSLFVSLLSSLLSQASDCQCPVFVQKKKFKFFLQLWTLFIHPAFLLLFQLRSQLQNLQCVVCPPNDFQPWKKKWQDLQRSHFANQWIKIKHFDDDPVRGGGGIIIIMITGHQWQFADFFRLQALFAQFSVNSHQGDRIGGQQDPVGGPLVVQQCSQAVDPGHTLCSVSVSSSVVSRSSSRVSSNVSVVVVCVNNNSSNSSSSSVVLLQSLLSLLLVLLLVFAWFKFWFAWPVGWIFIWTWHGDNVLSAIEIARPPGAFADSGQQQGALSLLSSLVLQLSVVSRPDPRGRISSNCVRYHYHDDDRHSNHNDPGGHHSSNSFQVSLRSNQRVCVGRLFWFRALSGQFWKWKDDSNDIDIHGWFFKGTAGDPEAIAAGAHDRRHRTDGRPQVRCVVRFQKHWPDWAFPPPQWWDALHTIYTTIKTKIAGQAKMKMWTATIQQPPFTCAGAAIHGGHGKFKWKQAQVRDIGGDDNTDIDIHHHGIMIIIGGGTTTYYHHNPDD

Sequence (1010 aa):
MGRGDTTVADAYLSPVLSRYIASLKTSLGDAGIATQRLLFMQSNGGLVDERRFRGKDSVLSGPAGGVVGMVTASAQAAGHRLIGFDMGGTSTDVSLFTGDFEYITDNQVAGIRLRAPMIRIHTVAAGGGSILKFASGRFQVGPESAGATPGPAAYRNGGPLTVTDANILLGRILPAHFPHSFGTDGNQPLDAAHVAREFNALAEQISQQTKHQLTPEAVAEGFVRVAVNNMANAIKHISIRRGYDPQEFALSCFGGAGGQHACRVAEELGIGTILIHPLAGVMSAFGIGTAPLRAYRQQTVNRHLDDEVLRTLEPIIAAAAADCRKELLDQGCGEEFISVRRILSVCTTGSDASLPVEWNNRICIETAFADLHQQRFGFSHSGTSHASDSLHIESFRVEASGRQTDIDREPGIFKPPETPTHPKEISRLYCRKDWHNASLHRRVDLQTGDQVAGPAIIIEDTTTIIIEPDWQLVVDNDGQLRLTHERQAGTERLPGKQADPILLEVFNSHFMNIAEQMGAVLENTAHSVNIKERLDFSCALFDSRGRLIANAPHMPVHLGSMGDSVVAVLDGNAGKIRPGDVFMLNTPYNGGSHLPDITVVTPLLDTAGTTIEFVVACRAHHADIGGLTPGSMPPYSHTIHDEGIVFDNFQIVDTNGFRAAALRTALTSGPFKARNPDQNVADLRAQIAANEKGIRELRTMIEHFGHDTVRAYMQHVRANAAASVREVIDRIGDGEHALELDNGMLIRVRVSVNHDKREVCVDFSGTSAQSDTNFNAPIAVTRAAVLYVFRTLIAERIPLNAGCMEPIRLIIPDGCLLNPDYPAAVVAGNVETSQCITNALYGALGIMAGAQSTMNNLTFGNDQLQYYETICGGSGAGPGFDGTDAVHTQMTNSRMTDPEVLEARFPVLIREFSIRRNSGGNGLYRGGNGVVRSIEFRAPMQAAILSNNRRIGPFGLQGGTSGKTGRNYILRQDGHTEAVSSTSELQLETGDTLIIETPGGGGYGNAGST

pLDDT: mean 88.33, std 11.09, range [33.97, 98.75]

Mean predicted aligned error: 9.85 Å

Solvent-accessible surface area (backbone atoms only — not comparable to full-atom values): 49980 Å² total; per-residue (Å²): 109,43,68,58,46,29,51,52,50,23,68,64,36,27,64,56,49,54,52,50,53,51,51,51,52,51,53,36,51,75,70,69,49,86,72,94,74,60,72,42,59,21,9,58,40,21,30,38,53,62,93,72,63,45,35,64,39,47,60,65,11,59,62,21,14,26,54,43,20,49,47,74,76,42,27,79,87,42,77,27,24,37,35,40,37,33,18,29,54,50,32,21,41,36,35,67,34,72,78,52,85,48,72,33,47,74,49,72,58,97,87,42,38,35,64,45,66,22,48,52,68,47,77,42,60,50,21,32,9,13,33,60,48,79,56,96,76,29,64,42,62,36,71,55,51,34,40,84,72,41,8,28,36,27,37,58,51,85,24,56,56,11,47,47,34,29,33,39,72,29,41,66,42,57,51,91,77,46,77,48,58,23,39,94,83,41,65,32,55,56,34,61,70,58,40,51,52,53,36,44,55,48,19,53,52,49,20,68,75,70,73,47,91,52,50,39,58,57,50,31,51,41,47,50,51,54,46,36,50,53,53,30,51,50,52,50,52,59,34,46,71,58,46,43,65,60,50,79,25,28,39,37,37,20,29,44,41,17,36,61,45,44,51,63,29,27,57,75,48,57,28,50,35,36,40,34,48,85,51,19,52,49,26,32,61,55,6,54,74,70,39,38,40,53,32,78,45,74,50,80,64,68,42,64,69,47,77,66,51,51,63,63,42,48,65,56,55,51,50,46,43,52,52,25,50,51,55,41,46,77,70,56,28,42,77,92,46,55,48,76,50,48,34,30,28,37,21,46,54,78,46,85,69,57,43,84,32,64,68,68,58,69,69,59,38,55,50,51,46,34,53,54,38,25,51,46,69,74,51,58,77,83,86,68,96,51,93,66,68,46,46,27,33,48,27,42,38,29,44,24,39,24,44,56,73,85,68,88,63,76,78,75,69,57,75,51,69,94,68,91,64,84,75,83,45,75,44,61,32,54,56,97,94,42,80,40,80,17,47,38,44,51,54,81,64,55,38,66,69,43,72,48,64,32,42,25,38,37,42,45,103,54,34,37,34,44,38,47,68,69,30,36,38,34,26,36,91,64,43,31,39,39,35,38,47,72,88,66,94,66,72,72,78,67,65,69,74,64,89,45,43,56,56,47,42,53,53,48,52,50,49,34,47,40,13,41,53,16,41,49,44,27,41,68,51,30,55,50,60,37,35,40,61,17,42,36,33,38,18,32,36,23,41,60,76,23,46,40,56,20,49,31,92,39,38,44,47,60,40,73,7,52,31,46,31,42,35,47,52,50,64,78,36,63,96,67,73,51,76,72,35,28,36,33,29,12,31,35,91,47,21,16,54,26,56,38,34,39,34,41,41,35,59,39,49,41,97,85,49,79,46,65,59,30,31,29,31,35,34,36,40,47,48,45,40,8,19,81,31,50,29,26,55,41,56,79,24,45,33,42,70,38,36,20,56,78,33,76,77,40,75,46,23,48,101,90,41,75,42,59,69,63,51,51,48,66,38,57,70,50,98,39,36,28,66,51,54,68,57,51,52,46,34,50,51,16,47,50,54,12,35,55,47,32,52,51,52,52,49,55,49,32,72,69,48,34,60,70,31,53,58,36,49,52,51,48,51,27,52,50,26,24,52,53,45,33,62,45,48,70,76,55,65,64,28,58,26,75,40,72,45,67,89,68,50,40,48,25,37,36,39,45,64,39,69,92,76,32,33,36,37,43,33,31,68,82,34,36,61,45,61,73,41,20,54,20,16,31,48,26,36,51,48,5,32,52,52,47,56,60,51,71,70,48,88,67,96,65,70,66,30,54,21,52,50,70,45,48,46,78,44,71,54,83,50,14,29,54,27,50,58,90,60,46,10,28,55,38,4,50,52,29,40,33,28,42,52,38,36,26,50,32,46,16,62,69,62,36,17,19,29,30,38,35,35,44,32,39,25,31,21,54,79,86,46,58,36,65,47,60,46,42,14,3,26,29,1,28,91,93,37,59,18,51,60,54,37,64,60,83,56,39,58,54,49,63,70,53,66,64,58,46,44,72,75,39,64,40,43,80,78,43,80,47,73,34,79,87,20,26,5,52,24,65,19,35,13,3,20,2,22,37,41,29,39,31,27,66,43,70,30,44,33,27,29,48,39,40,24,52,77,46,41,20,44,32,29,77,69,13,36,49,6,38,47,20,51,38,33,36,40,41,75,91,70,52,75,46,84,45,64,45,58,32,77,44,84,40,47,61,57,23,27,46,35,40,34,37,18,2,0,0,0,15,28,45,75,78,79,128